Protein AF-Q601B5-F1 (afdb_monomer_lite)

Radius of gyration: 39.64 Å; chains: 1; bounding box: 116×95×120 Å

Sequence (813 aa):
MPLMVNPTRFFGLGGMQEIGKSTLVIEDDYDIVIIDAGIKFANLFHTGIRGMVPNYQYLQEKQAKIRGLFVTHGHEDHIGGIIFLVQEVDIKKIFAPKIAIQYLKAKFEDQKIRPKIEFIEINKNDTHRFESFTVDFWTAQHSIPDAFGIRITSRHGSIMCTGDFRFDYTPIGNYTDFERLKEIGNQKLTVLFSDSTNAMRPNHSPSERDILGDIEMHMRSATRKIIITAFASNLTRIKALIEIGIKLEKKILVFGRSMVNGINIGRRSGYINVDDNVFLGKNLEGVEENQMLILTTGSQGEQLAALDRMSNRKHPKISIEPRDLIIFSSSPIPGNKIKIEHLINRLYKLSAIIKENGPDGYLHTSGHAYKAEHEKIFQLTKPKYFFPYHGEYRMCLAHSRTAIESGVDPKNVIIPENGQVFKMYNQEIYKTNEKIPCDPVYIDGETISRDNSRIINERQEMRENGFVFVLVPFDRQKNSINGRISVITKGAFSTKNGTQIIAEIRRLCFASIKFFIEKQPKWSPPQIKQLIKNRLNSYFHRTKRWKPVILTQILYVDQKEDFLKNYQEKTTEKFVVKKIKTNLTKESEKNKEIPTKKGKKMENHPKTEQNYNKIAKKSDLNKKVQNLQIRQKNVNVKSSKAEKDQENKIKESIKKVTRKINSTLTKTKNDNQSDILIEKSPNFNQKNPNKFKNKSPQKTENLVFFKKENLKKSYENDAKKKDKKSLINSKNLPYNNNNNNKENVKNSGDPQALLARKKLYPLKNKKQNTLFQTKKQELNIPKSPKKFKKSNFITAINTKINKENNKKNSQKK

Structure (mmCIF, N/CA/C/O backbone):
data_AF-Q601B5-F1
#
_entry.id   AF-Q601B5-F1
#
loop_
_atom_site.group_PDB
_atom_site.id
_atom_site.type_symbol
_atom_site.label_atom_id
_atom_site.label_alt_id
_atom_site.label_comp_id
_atom_site.label_asym_id
_atom_site.label_entity_id
_atom_site.label_seq_id
_atom_site.pdbx_PDB_ins_code
_atom_site.Cartn_x
_atom_site.Cartn_y
_atom_site.Cartn_z
_atom_site.occupancy
_atom_site.B_iso_or_equiv
_atom_site.auth_seq_id
_atom_site.auth_comp_id
_atom_site.auth_asym_id
_atom_site.auth_atom_id
_atom_site.pdbx_PDB_model_num
ATOM 1 N N . MET A 1 1 ? 2.865 -30.979 -32.866 1.00 32.62 1 MET A N 1
ATOM 2 C CA . MET A 1 1 ? 4.203 -30.740 -32.273 1.00 32.62 1 MET A CA 1
ATOM 3 C C . MET A 1 1 ? 4.017 -30.211 -30.860 1.00 32.62 1 MET A C 1
ATOM 5 O O . MET A 1 1 ? 3.072 -29.449 -30.674 1.00 32.62 1 MET A O 1
ATOM 9 N N . PRO A 1 2 ? 4.874 -30.552 -29.883 1.00 43.28 2 PRO A N 1
ATOM 10 C CA . PRO A 1 2 ? 4.962 -29.764 -28.659 1.00 43.28 2 PRO A CA 1
ATOM 11 C C . PRO A 1 2 ? 5.464 -28.362 -29.031 1.00 43.28 2 PRO A C 1
ATOM 13 O O . PRO A 1 2 ? 6.481 -28.232 -29.710 1.00 43.28 2 PRO A O 1
ATOM 16 N N . LEU A 1 3 ? 4.737 -27.317 -28.634 1.00 49.00 3 LEU A N 1
ATOM 17 C CA . LEU A 1 3 ? 5.132 -25.934 -28.913 1.00 49.00 3 LEU A CA 1
ATOM 18 C C . LEU A 1 3 ? 6.521 -25.669 -28.310 1.00 49.00 3 LEU A C 1
ATOM 20 O O . LEU A 1 3 ? 6.700 -25.868 -27.104 1.00 49.00 3 LEU A O 1
ATOM 24 N N . MET A 1 4 ? 7.481 -25.193 -29.111 1.00 51.47 4 MET A N 1
ATOM 25 C CA . MET A 1 4 ? 8.678 -24.546 -28.568 1.00 51.47 4 MET A CA 1
ATOM 26 C C . MET A 1 4 ? 8.227 -23.224 -27.951 1.00 51.47 4 MET A C 1
ATOM 28 O O . MET A 1 4 ? 7.786 -22.329 -28.667 1.00 51.47 4 MET A O 1
ATOM 32 N N . VAL A 1 5 ? 8.274 -23.134 -26.623 1.00 59.03 5 VAL A N 1
ATOM 33 C CA . VAL A 1 5 ? 7.831 -21.950 -25.878 1.00 59.03 5 VAL A CA 1
ATOM 34 C C . VAL A 1 5 ? 9.007 -21.401 -25.100 1.00 59.03 5 VAL A C 1
ATOM 36 O O . VAL A 1 5 ? 9.652 -22.128 -24.335 1.00 59.03 5 VAL A O 1
ATOM 39 N N . ASN A 1 6 ? 9.275 -20.118 -25.318 1.00 81.75 6 ASN A N 1
ATOM 40 C CA . ASN A 1 6 ? 10.354 -19.383 -24.686 1.00 81.75 6 ASN A CA 1
ATOM 41 C C . ASN A 1 6 ? 10.258 -19.440 -23.149 1.00 81.75 6 ASN A C 1
ATOM 43 O O . ASN A 1 6 ? 9.192 -19.720 -22.591 1.00 81.75 6 ASN A O 1
ATOM 47 N N . PRO A 1 7 ? 11.370 -19.191 -22.436 1.00 93.38 7 PRO A N 1
ATOM 48 C CA . PRO A 1 7 ? 11.361 -19.098 -20.980 1.00 93.38 7 PRO A CA 1
ATOM 49 C C . PRO A 1 7 ? 10.293 -18.130 -20.464 1.00 93.38 7 PRO A C 1
ATOM 51 O O . PRO A 1 7 ? 10.194 -17.000 -20.947 1.00 93.38 7 PRO A O 1
ATOM 54 N N . THR A 1 8 ? 9.557 -18.553 -19.434 1.00 97.56 8 THR A N 1
ATOM 55 C CA . THR A 1 8 ? 8.560 -17.718 -18.752 1.00 97.56 8 THR A CA 1
ATOM 56 C C . THR A 1 8 ? 9.253 -16.488 -18.171 1.00 97.56 8 THR A C 1
ATOM 58 O O . THR A 1 8 ? 10.194 -16.605 -17.385 1.00 97.56 8 THR A O 1
ATOM 61 N N . ARG A 1 9 ? 8.813 -15.297 -18.573 1.00 97.88 9 ARG A N 1
ATOM 62 C CA . ARG A 1 9 ? 9.378 -14.013 -18.147 1.00 97.88 9 ARG A CA 1
ATOM 63 C C . ARG A 1 9 ? 8.565 -13.463 -16.985 1.00 97.88 9 ARG A C 1
ATOM 65 O O . ARG A 1 9 ? 7.345 -13.610 -16.969 1.00 97.88 9 ARG A O 1
ATOM 72 N N . PHE A 1 10 ? 9.217 -12.792 -16.043 1.00 98.56 10 PHE A N 1
ATOM 73 C CA . PHE A 1 10 ? 8.520 -12.113 -14.951 1.00 98.56 10 PHE A CA 1
ATOM 74 C C . PHE A 1 10 ? 9.264 -10.865 -14.464 1.00 98.56 10 PHE A C 1
ATOM 76 O O . PHE A 1 10 ? 10.494 -10.785 -14.540 1.00 98.56 10 PHE A O 1
ATOM 83 N N . PHE A 1 11 ? 8.498 -9.872 -14.007 1.00 98.38 11 PHE A N 1
ATOM 84 C CA . PHE A 1 11 ? 8.985 -8.585 -13.498 1.00 98.38 11 PHE A CA 1
ATOM 85 C C . PHE A 1 11 ? 7.879 -7.838 -12.737 1.00 98.38 11 PHE A C 1
ATOM 87 O O . PHE A 1 11 ? 6.691 -8.001 -13.014 1.00 98.38 11 PHE A O 1
ATOM 94 N N . GLY A 1 12 ? 8.262 -6.967 -11.802 1.00 97.88 12 GLY A N 1
ATOM 95 C CA . GLY A 1 12 ? 7.334 -6.019 -11.177 1.00 97.88 12 GLY A CA 1
ATOM 96 C C . GLY A 1 12 ? 7.289 -4.694 -11.934 1.00 97.88 12 GLY A C 1
ATOM 97 O O . GLY A 1 12 ? 8.337 -4.106 -12.189 1.00 97.88 12 GLY A O 1
ATOM 98 N N . LEU A 1 13 ? 6.098 -4.183 -12.249 1.00 97.56 13 LEU A N 1
ATOM 99 C CA . LEU A 1 13 ? 5.910 -2.769 -12.616 1.00 97.56 13 LEU A CA 1
ATOM 100 C C . LEU A 1 13 ? 5.833 -1.878 -11.355 1.00 97.56 13 LEU A C 1
ATOM 102 O O . LEU A 1 13 ? 6.163 -0.688 -11.388 1.00 97.56 13 LEU A O 1
ATOM 106 N N . GLY A 1 14 ? 5.444 -2.463 -10.220 1.00 96.50 14 GLY A N 1
ATOM 107 C CA . GLY A 1 14 ? 5.449 -1.816 -8.913 1.00 96.50 14 GLY A CA 1
ATOM 108 C C . GLY A 1 14 ? 5.381 -2.813 -7.752 1.00 96.50 14 GLY A C 1
ATOM 109 O O . GLY A 1 14 ? 5.028 -3.983 -7.938 1.00 96.50 14 GLY A O 1
ATOM 110 N N . GLY A 1 15 ? 5.751 -2.344 -6.556 1.00 95.00 15 GLY A N 1
ATOM 111 C CA . GLY A 1 15 ? 5.861 -3.163 -5.341 1.00 95.00 15 GLY A CA 1
ATOM 112 C C . GLY A 1 15 ? 7.248 -3.785 -5.112 1.00 95.00 15 GLY A C 1
ATOM 113 O O . GLY A 1 15 ? 7.448 -4.459 -4.105 1.00 95.00 15 GLY A O 1
ATOM 114 N N . MET A 1 16 ? 8.224 -3.553 -6.000 1.00 97.31 16 MET A N 1
ATOM 115 C CA . MET A 1 16 ? 9.619 -3.966 -5.784 1.00 97.31 16 MET A CA 1
ATOM 116 C C . MET A 1 16 ? 10.390 -2.861 -5.050 1.00 97.31 16 MET A C 1
ATOM 118 O O . MET A 1 16 ? 10.453 -1.727 -5.529 1.00 97.31 16 MET A O 1
ATOM 122 N N . GLN A 1 17 ? 10.996 -3.193 -3.904 1.00 95.94 17 GLN A N 1
ATOM 123 C CA . GLN A 1 17 ? 11.721 -2.263 -3.013 1.00 95.94 17 GLN A CA 1
ATOM 124 C C . GLN A 1 17 ? 10.887 -1.066 -2.505 1.00 95.94 17 GLN A C 1
ATOM 126 O O . GLN A 1 17 ? 11.434 -0.045 -2.075 1.00 95.94 17 GLN A O 1
ATOM 131 N N . GLU A 1 18 ? 9.559 -1.183 -2.522 1.00 93.75 18 GLU A N 1
ATOM 132 C CA . GLU A 1 18 ? 8.623 -0.193 -2.004 1.00 93.75 18 GLU A CA 1
ATOM 133 C C . GLU A 1 18 ? 7.346 -0.840 -1.452 1.00 93.75 18 GLU A C 1
ATOM 135 O O . GLU A 1 18 ? 7.000 -1.959 -1.821 1.00 93.75 18 GLU A O 1
ATOM 140 N N . ILE A 1 19 ? 6.617 -0.093 -0.621 1.00 92.62 19 ILE A N 1
ATOM 141 C CA . ILE A 1 19 ? 5.225 -0.392 -0.264 1.00 92.62 19 ILE A CA 1
ATOM 142 C C . ILE A 1 19 ? 4.305 0.380 -1.222 1.00 92.62 19 ILE A C 1
ATOM 144 O O . ILE A 1 19 ? 4.529 1.569 -1.497 1.00 92.62 19 ILE A O 1
ATOM 148 N N . GLY A 1 20 ? 3.266 -0.299 -1.704 1.00 92.50 20 GLY A N 1
ATOM 149 C CA . GLY A 1 20 ? 2.254 0.229 -2.614 1.00 92.50 20 GLY A CA 1
ATOM 150 C C . GLY A 1 20 ? 2.606 0.170 -4.102 1.00 92.50 20 GLY A C 1
ATOM 151 O O . GLY A 1 20 ? 3.737 -0.107 -4.499 1.00 92.50 20 GLY A O 1
ATOM 152 N N . LYS A 1 21 ? 1.589 0.442 -4.931 1.00 94.19 21 LYS A N 1
ATOM 153 C CA . LYS A 1 21 ? 1.554 0.195 -6.384 1.00 94.19 21 LYS A CA 1
ATOM 154 C C . LYS A 1 21 ? 1.919 -1.239 -6.794 1.00 94.19 21 LYS A C 1
ATOM 156 O O . LYS A 1 21 ? 2.536 -1.431 -7.838 1.00 94.19 21 LYS A O 1
ATOM 161 N N . SER A 1 22 ? 1.519 -2.232 -5.998 1.00 97.62 22 SER A N 1
ATOM 162 C CA . SER A 1 22 ? 1.737 -3.658 -6.265 1.00 97.62 22 SER A CA 1
ATOM 163 C C . SER A 1 22 ? 1.227 -4.024 -7.665 1.00 97.62 22 SER A C 1
ATOM 165 O O . SER A 1 22 ? 0.058 -3.805 -7.988 1.00 97.62 22 SER A O 1
ATOM 167 N N . THR A 1 23 ? 2.125 -4.460 -8.551 1.00 98.44 23 THR A N 1
ATOM 168 C CA . THR A 1 23 ? 1.810 -4.936 -9.910 1.00 98.44 23 THR A CA 1
ATOM 169 C C . THR A 1 23 ? 2.922 -5.871 -10.383 1.00 98.44 23 THR A C 1
ATOM 171 O O . THR A 1 23 ? 4.001 -5.408 -10.769 1.00 98.44 23 THR A O 1
ATOM 174 N N . LEU A 1 24 ? 2.674 -7.179 -10.352 1.00 98.69 24 LEU A N 1
ATOM 175 C CA . LEU A 1 24 ? 3.591 -8.228 -10.810 1.00 98.69 24 LEU A CA 1
ATOM 176 C C . LEU A 1 24 ? 3.081 -8.805 -12.142 1.00 98.69 24 LEU A C 1
ATOM 178 O O . LEU A 1 24 ? 1.900 -9.114 -12.274 1.00 98.69 24 LEU A O 1
ATOM 182 N N . VAL A 1 25 ? 3.957 -8.940 -13.138 1.00 98.69 25 VAL A N 1
ATOM 183 C CA . VAL A 1 25 ? 3.612 -9.439 -14.480 1.00 98.69 25 VAL A CA 1
ATOM 184 C C . VAL A 1 25 ? 4.380 -10.726 -14.762 1.00 98.69 25 VAL A C 1
ATOM 186 O O . VAL A 1 25 ? 5.590 -10.786 -14.540 1.00 98.69 25 VAL A O 1
ATOM 189 N N . ILE A 1 26 ? 3.669 -11.740 -15.258 1.00 98.62 26 ILE A N 1
ATOM 190 C CA . ILE A 1 26 ? 4.205 -13.031 -15.695 1.00 98.62 26 ILE A CA 1
ATOM 191 C C . ILE A 1 26 ? 3.746 -13.249 -17.143 1.00 98.62 26 ILE A C 1
ATOM 193 O O . ILE A 1 26 ? 2.559 -13.113 -17.442 1.00 98.62 26 ILE A O 1
ATOM 197 N N . GLU A 1 27 ? 4.669 -13.559 -18.053 1.00 97.56 27 GLU A N 1
ATOM 198 C CA . GLU A 1 27 ? 4.355 -13.740 -19.476 1.00 97.56 27 GLU A CA 1
ATOM 199 C C . GLU A 1 27 ? 5.187 -14.815 -20.180 1.00 97.56 27 GLU A C 1
ATOM 201 O O . GLU A 1 27 ? 6.275 -15.183 -19.733 1.00 97.56 27 GLU A O 1
ATOM 206 N N . ASP A 1 28 ? 4.708 -15.251 -21.342 1.00 95.75 28 ASP A N 1
ATOM 207 C CA . ASP A 1 28 ? 5.524 -15.904 -22.366 1.00 95.75 28 ASP A CA 1
ATOM 208 C C . ASP A 1 28 ? 5.080 -15.516 -23.798 1.00 95.75 28 ASP A C 1
ATOM 210 O O . ASP A 1 28 ? 4.635 -14.391 -24.072 1.00 95.75 28 ASP A O 1
ATOM 214 N N . ASP A 1 29 ? 5.267 -16.419 -24.761 1.00 91.38 29 ASP A N 1
ATOM 215 C CA . ASP A 1 29 ? 4.886 -16.202 -26.154 1.00 91.38 29 ASP A CA 1
ATOM 216 C C . ASP A 1 29 ? 3.365 -16.157 -26.370 1.00 91.38 29 ASP A C 1
ATOM 218 O O . ASP A 1 29 ? 2.926 -15.529 -27.337 1.00 91.38 29 ASP A O 1
ATOM 222 N N . TYR A 1 30 ? 2.561 -16.728 -25.473 1.00 92.88 30 TYR A N 1
ATOM 223 C CA . TYR A 1 30 ? 1.116 -16.893 -25.648 1.00 92.88 30 TYR A CA 1
ATOM 224 C C . TYR A 1 30 ? 0.352 -15.994 -24.684 1.00 92.88 30 TYR A C 1
ATOM 226 O O . TYR A 1 30 ? -0.461 -15.169 -25.119 1.00 92.88 30 TYR A O 1
ATOM 234 N N . ASP A 1 31 ? 0.655 -16.115 -23.393 1.00 96.62 31 ASP A N 1
ATOM 235 C CA . ASP A 1 31 ? -0.167 -15.585 -22.311 1.00 96.62 31 ASP A CA 1
ATOM 236 C C . ASP A 1 31 ? 0.551 -14.470 -21.533 1.00 96.62 31 ASP A C 1
ATOM 238 O O . ASP A 1 31 ? 1.767 -14.490 -21.335 1.00 96.62 31 ASP A O 1
ATOM 242 N N . ILE A 1 32 ? -0.226 -13.496 -21.049 1.00 98.31 32 ILE A N 1
ATOM 243 C CA . ILE A 1 32 ? 0.164 -12.566 -19.982 1.00 98.31 32 ILE A CA 1
ATOM 244 C C . ILE A 1 32 ? -0.839 -12.707 -18.838 1.00 98.31 32 ILE A C 1
ATOM 246 O O . ILE A 1 32 ? -2.053 -12.591 -19.040 1.00 98.31 32 ILE A O 1
ATOM 250 N N . VAL A 1 33 ? -0.315 -12.898 -17.630 1.00 98.44 33 VAL A N 1
ATOM 251 C CA . VAL A 1 33 ? -1.055 -12.864 -16.367 1.00 98.44 33 VAL A CA 1
ATOM 252 C C . VAL A 1 33 ? -0.485 -11.738 -15.507 1.00 98.44 33 VAL A C 1
ATOM 254 O O . VAL A 1 33 ? 0.731 -11.593 -15.370 1.00 98.44 33 VAL A O 1
ATOM 257 N N . ILE A 1 34 ? -1.373 -10.924 -14.939 1.00 98.75 34 ILE A N 1
ATOM 258 C CA . ILE A 1 34 ? -1.014 -9.830 -14.031 1.00 98.75 34 ILE A CA 1
ATOM 259 C C . ILE A 1 34 ? -1.521 -10.197 -12.635 1.00 98.75 34 ILE A C 1
ATOM 261 O O . ILE A 1 34 ? -2.673 -10.611 -12.503 1.00 98.75 34 ILE A O 1
ATOM 265 N N . ILE A 1 35 ? -0.687 -10.024 -11.611 1.00 98.81 35 ILE A N 1
ATOM 266 C CA . ILE A 1 35 ? -1.072 -10.083 -10.198 1.00 98.81 35 ILE A CA 1
ATOM 267 C C . ILE A 1 35 ? -1.066 -8.657 -9.639 1.00 98.81 35 ILE A C 1
ATOM 269 O O . ILE A 1 35 ? -0.018 -8.008 -9.604 1.00 98.81 35 ILE A O 1
ATOM 273 N N . ASP A 1 36 ? -2.245 -8.217 -9.195 1.00 98.69 36 ASP A N 1
ATOM 274 C CA . ASP A 1 36 ? -2.576 -6.890 -8.665 1.00 98.69 36 ASP A CA 1
ATOM 275 C C . ASP A 1 36 ? -2.290 -5.698 -9.607 1.00 98.69 36 ASP A C 1
ATOM 277 O O . ASP A 1 36 ? -1.511 -5.758 -10.558 1.00 98.69 36 ASP A O 1
ATOM 281 N N . ALA A 1 37 ? -2.969 -4.575 -9.359 1.00 98.00 37 ALA A N 1
ATOM 282 C CA . ALA A 1 37 ? -2.632 -3.279 -9.942 1.00 98.00 37 ALA A CA 1
ATOM 283 C C . ALA A 1 37 ? -2.998 -2.152 -8.965 1.00 98.00 37 ALA A C 1
ATOM 285 O O . ALA A 1 37 ? -4.097 -1.594 -8.984 1.00 98.00 37 ALA A O 1
ATOM 286 N N . GLY A 1 38 ? -2.065 -1.834 -8.072 1.00 96.62 38 GLY A N 1
ATOM 287 C CA . GLY A 1 38 ? -2.250 -0.893 -6.973 1.00 96.62 38 GLY A CA 1
ATOM 288 C C . GLY A 1 38 ? -2.013 0.585 -7.269 1.00 96.62 38 GLY A C 1
ATOM 289 O O . GLY A 1 38 ? -1.391 0.960 -8.263 1.00 96.62 38 GLY A O 1
ATOM 290 N N . ILE A 1 39 ? -2.424 1.431 -6.320 1.00 93.88 39 ILE A N 1
ATOM 291 C CA . ILE A 1 39 ? -1.933 2.810 -6.181 1.00 93.88 39 ILE A CA 1
ATOM 292 C C . ILE A 1 39 ? -0.798 2.863 -5.146 1.00 93.88 39 ILE A C 1
ATOM 294 O O . ILE A 1 39 ? -0.737 2.055 -4.224 1.00 93.88 39 ILE A O 1
ATOM 298 N N . LYS A 1 40 ? 0.088 3.852 -5.241 1.00 91.62 40 LYS A N 1
ATOM 299 C CA . LYS A 1 40 ? 0.975 4.260 -4.145 1.00 91.62 40 LYS A CA 1
ATOM 300 C C . LYS A 1 40 ? 0.614 5.677 -3.717 1.00 91.62 40 LYS A C 1
ATOM 302 O O . LYS A 1 40 ? 0.530 6.584 -4.547 1.00 91.62 40 LYS A O 1
ATOM 307 N N . PHE A 1 41 ? 0.360 5.874 -2.427 1.00 84.94 41 PHE A N 1
ATOM 308 C CA . PHE A 1 41 ? -0.078 7.167 -1.902 1.00 84.94 41 PHE A CA 1
ATOM 309 C C . PHE A 1 41 ? 1.020 8.236 -1.978 1.00 84.94 41 PHE A C 1
ATOM 311 O O . PHE A 1 41 ? 2.216 7.949 -1.906 1.00 84.94 41 PHE A O 1
ATOM 318 N N . ALA A 1 42 ? 0.604 9.496 -2.114 1.00 76.94 42 ALA A N 1
ATOM 319 C CA . ALA A 1 42 ? 1.519 10.630 -2.121 1.00 76.94 42 ALA A CA 1
ATOM 320 C C . ALA A 1 42 ? 2.157 10.844 -0.735 1.00 76.94 42 ALA A C 1
ATOM 322 O O . ALA A 1 42 ? 1.464 10.908 0.282 1.00 76.94 42 ALA A O 1
ATOM 323 N N . ASN A 1 43 ? 3.485 10.985 -0.695 1.00 70.06 43 ASN A N 1
ATOM 324 C CA . ASN A 1 43 ? 4.224 11.300 0.530 1.00 70.06 43 ASN A CA 1
ATOM 325 C C . ASN A 1 43 ? 4.339 12.827 0.755 1.00 70.06 43 ASN A C 1
ATOM 327 O O . ASN A 1 43 ? 3.906 13.629 -0.070 1.00 70.06 43 ASN A O 1
ATOM 331 N N . LEU A 1 44 ? 4.968 13.242 1.862 1.00 62.97 44 LEU A N 1
ATOM 332 C CA . LEU A 1 44 ? 5.117 14.658 2.252 1.00 62.97 44 LEU A CA 1
ATOM 333 C C . LEU A 1 44 ? 5.901 15.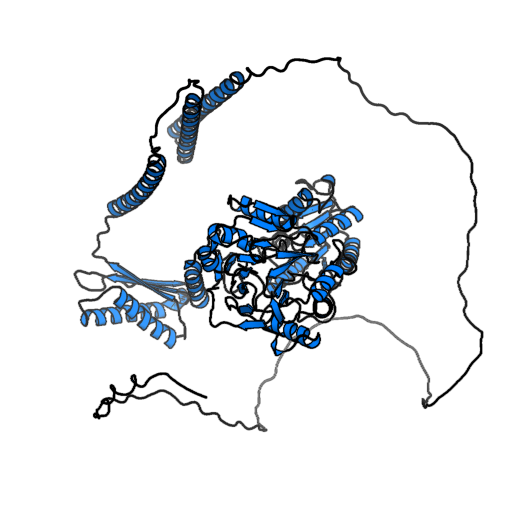536 1.249 1.00 62.97 44 LEU A C 1
ATOM 335 O O . LEU A 1 44 ? 5.873 16.764 1.355 1.00 62.97 44 LEU A O 1
ATOM 339 N N . PHE A 1 45 ? 6.611 14.940 0.289 1.00 65.00 45 PHE A N 1
ATOM 340 C CA . PHE A 1 45 ? 7.373 15.673 -0.725 1.00 65.00 45 PHE A CA 1
ATOM 341 C C . PHE A 1 45 ? 6.515 16.005 -1.954 1.00 65.00 45 PHE A C 1
ATOM 343 O O . PHE A 1 45 ? 6.593 17.119 -2.468 1.00 65.00 45 PHE A O 1
ATOM 350 N N . HIS A 1 46 ? 5.623 15.096 -2.357 1.00 69.94 46 HIS A N 1
ATOM 351 C CA . HIS A 1 46 ? 4.781 15.234 -3.547 1.00 69.94 46 HIS A CA 1
ATOM 352 C C . HIS A 1 46 ? 3.442 15.911 -3.204 1.00 69.94 46 HIS A C 1
ATOM 354 O O . HIS A 1 46 ? 2.378 15.293 -3.180 1.00 69.94 46 HIS A O 1
ATOM 360 N N . THR A 1 47 ? 3.490 17.205 -2.887 1.00 66.44 47 THR A N 1
ATOM 361 C CA . THR A 1 47 ? 2.299 17.983 -2.511 1.00 66.44 47 THR A CA 1
ATOM 362 C C . THR A 1 47 ? 1.393 18.280 -3.708 1.00 66.44 47 THR A C 1
ATOM 364 O O . THR A 1 47 ? 1.863 18.779 -4.730 1.00 66.44 47 THR A O 1
ATOM 367 N N . GLY A 1 48 ? 0.080 18.080 -3.549 1.00 73.12 48 GLY A N 1
ATOM 368 C CA . GLY A 1 48 ? -0.915 18.422 -4.575 1.00 73.12 48 GLY A CA 1
ATOM 369 C C . GLY A 1 48 ? -1.181 17.324 -5.609 1.00 73.12 48 GLY A C 1
ATOM 370 O O . GLY A 1 48 ? -1.637 17.637 -6.700 1.00 73.12 48 GLY A O 1
ATOM 371 N N . ILE A 1 49 ? -0.901 16.063 -5.274 1.00 79.25 49 ILE A N 1
ATOM 372 C CA . ILE A 1 49 ? -1.347 14.872 -6.014 1.00 79.25 49 ILE A CA 1
ATOM 373 C C . ILE A 1 49 ? -2.080 13.911 -5.073 1.00 79.25 49 ILE A C 1
ATOM 375 O O . ILE A 1 49 ? -1.915 13.977 -3.854 1.00 79.25 49 ILE A O 1
ATOM 379 N N . ARG A 1 50 ? -2.877 12.998 -5.636 1.00 77.38 50 ARG A N 1
ATOM 380 C CA . ARG A 1 50 ? -3.592 11.953 -4.881 1.00 77.38 50 ARG A CA 1
ATOM 381 C C . ARG A 1 50 ? -2.712 10.728 -4.606 1.00 77.38 50 ARG A C 1
ATOM 383 O O . ARG A 1 50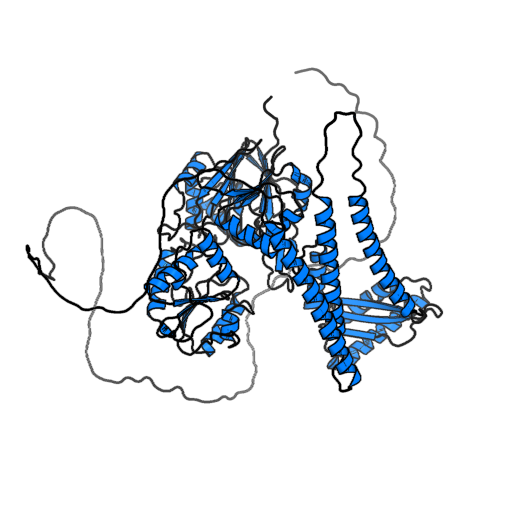 ? -2.830 10.098 -3.558 1.00 77.38 50 ARG A O 1
ATOM 390 N N . GLY A 1 51 ? -1.834 10.400 -5.549 1.00 87.56 51 GLY A N 1
ATOM 391 C CA . GLY A 1 51 ? -0.965 9.227 -5.524 1.00 87.56 51 GLY A CA 1
ATOM 392 C C . GLY A 1 51 ? -0.295 9.016 -6.879 1.00 87.56 51 GLY A C 1
ATOM 393 O O . GLY A 1 51 ? -0.275 9.921 -7.714 1.00 87.56 51 GLY A O 1
ATOM 394 N N . MET A 1 52 ? 0.241 7.821 -7.092 1.00 89.81 52 MET A N 1
ATOM 395 C CA . MET A 1 52 ? 0.898 7.402 -8.330 1.00 89.81 52 MET A CA 1
ATOM 396 C C . MET A 1 52 ? 0.605 5.931 -8.642 1.00 89.81 52 MET A C 1
ATOM 398 O O . MET A 1 52 ? 0.371 5.139 -7.729 1.00 89.81 52 MET A O 1
ATOM 402 N N . VAL A 1 53 ? 0.655 5.572 -9.920 1.00 92.81 53 VAL A N 1
ATOM 403 C CA . VAL A 1 53 ? 0.564 4.192 -10.432 1.00 92.81 53 VAL A CA 1
ATOM 404 C C . VAL A 1 53 ? 1.813 3.865 -11.265 1.00 92.81 53 VAL A C 1
ATOM 406 O O . VAL A 1 53 ? 2.591 4.779 -11.565 1.00 92.81 53 VAL A O 1
ATOM 409 N N . PRO A 1 54 ? 2.066 2.593 -11.620 1.00 92.00 54 PRO A N 1
ATOM 410 C CA . PRO A 1 54 ? 3.103 2.247 -12.587 1.00 92.00 54 PRO A CA 1
ATOM 411 C C . PRO A 1 54 ? 2.794 2.794 -13.988 1.00 92.00 54 PRO A C 1
ATOM 413 O O . PRO A 1 54 ? 1.646 3.088 -14.316 1.00 92.00 54 PRO A O 1
ATOM 416 N N . ASN A 1 55 ? 3.813 2.867 -14.842 1.00 91.56 55 ASN A N 1
ATOM 417 C CA . ASN A 1 55 ? 3.618 3.044 -16.279 1.00 91.56 55 ASN A CA 1
ATOM 418 C C . ASN A 1 55 ? 3.093 1.734 -16.900 1.00 91.56 55 ASN A C 1
ATOM 420 O O . ASN A 1 55 ? 3.753 0.698 -16.820 1.00 91.56 55 ASN A O 1
ATOM 424 N N . TYR A 1 56 ? 1.913 1.778 -17.525 1.00 93.81 56 TYR A N 1
ATOM 425 C CA . TYR A 1 56 ? 1.258 0.608 -18.124 1.00 93.81 56 TYR A CA 1
ATOM 426 C C . TYR A 1 56 ? 1.513 0.440 -19.633 1.00 93.81 56 TYR A C 1
ATOM 428 O O . TYR A 1 56 ? 0.983 -0.498 -20.227 1.00 93.81 56 TYR A O 1
ATOM 436 N N . GLN A 1 57 ? 2.349 1.281 -20.261 1.00 92.94 57 GLN A N 1
ATOM 437 C CA . GLN A 1 57 ? 2.625 1.238 -21.709 1.00 92.94 57 GLN A CA 1
ATOM 438 C C . GLN A 1 57 ? 2.989 -0.166 -22.225 1.00 92.94 57 GLN A C 1
ATOM 440 O O . GLN A 1 57 ? 2.484 -0.598 -23.256 1.00 92.94 57 GLN A O 1
ATOM 445 N N . TYR A 1 58 ? 3.805 -0.911 -21.482 1.00 95.94 58 TYR A N 1
ATOM 446 C CA . TYR A 1 58 ? 4.193 -2.273 -21.851 1.00 95.94 58 TYR A CA 1
ATOM 447 C C . TYR A 1 58 ? 2.993 -3.238 -21.963 1.00 95.94 58 TYR A C 1
ATOM 449 O O . TYR A 1 58 ? 2.945 -4.097 -22.842 1.00 95.94 58 TYR A O 1
ATOM 457 N N . LEU A 1 59 ? 2.002 -3.093 -21.076 1.00 97.00 59 LEU A N 1
ATOM 458 C CA . LEU A 1 59 ? 0.775 -3.893 -21.099 1.00 97.00 59 LEU A CA 1
ATOM 459 C C . LEU A 1 59 ? -0.166 -3.435 -22.220 1.00 97.00 59 LEU A C 1
ATOM 461 O O . LEU A 1 59 ? -0.793 -4.273 -22.860 1.00 97.00 59 LEU A O 1
ATOM 465 N N . GLN A 1 60 ? -0.214 -2.129 -22.500 1.00 95.25 60 GLN A N 1
ATOM 466 C CA . GLN A 1 60 ? -0.951 -1.550 -23.628 1.00 95.25 60 GLN A CA 1
ATOM 467 C C . GLN A 1 60 ? -0.441 -2.094 -24.975 1.00 95.25 60 GLN A C 1
ATOM 469 O O . GLN A 1 60 ? -1.236 -2.543 -25.800 1.00 95.25 60 GLN A O 1
ATOM 474 N N . GLU A 1 61 ? 0.880 -2.138 -25.170 1.00 95.81 61 GLU A N 1
ATOM 475 C CA . GLU A 1 61 ? 1.528 -2.677 -26.376 1.00 95.81 61 GLU A CA 1
ATOM 476 C C . GLU A 1 61 ? 1.288 -4.187 -26.570 1.00 95.81 61 GLU A C 1
ATOM 478 O O . GLU A 1 61 ? 1.253 -4.667 -27.703 1.00 95.81 61 GLU A O 1
ATOM 483 N N . LYS A 1 62 ? 1.072 -4.945 -25.484 1.00 95.75 62 LYS A N 1
ATOM 484 C CA . LYS A 1 62 ? 0.874 -6.407 -25.516 1.00 95.75 62 LYS A CA 1
ATOM 485 C C . LYS A 1 62 ? -0.545 -6.888 -25.185 1.00 95.75 62 LYS A C 1
ATOM 487 O O . LYS A 1 62 ? -0.749 -8.091 -25.010 1.00 95.75 62 LYS A O 1
ATOM 492 N N . GLN A 1 63 ? -1.532 -5.994 -25.121 1.00 95.81 63 GLN A N 1
ATOM 493 C CA . GLN A 1 63 ? -2.846 -6.272 -24.519 1.00 95.81 63 GLN A CA 1
ATOM 494 C C . GLN A 1 63 ? -3.582 -7.514 -25.064 1.00 95.81 63 GLN A C 1
ATOM 496 O O . GLN A 1 63 ? -4.277 -8.194 -24.316 1.00 95.81 63 GLN A O 1
ATOM 501 N N . ALA A 1 64 ? -3.362 -7.888 -26.330 1.00 95.94 64 ALA A N 1
ATOM 502 C CA . ALA A 1 64 ? -3.938 -9.092 -26.941 1.00 95.94 64 ALA A CA 1
ATOM 503 C C . ALA A 1 64 ? -3.512 -10.426 -26.279 1.00 95.94 64 ALA A C 1
ATOM 505 O O . ALA A 1 64 ? -4.221 -11.426 -26.411 1.00 95.94 64 ALA A O 1
ATOM 506 N N . LYS A 1 65 ? -2.382 -10.459 -25.556 1.00 96.19 65 LYS A N 1
ATOM 507 C CA . LYS A 1 65 ? -1.931 -11.642 -24.801 1.00 96.19 65 LYS A CA 1
ATOM 508 C C . LYS A 1 65 ? -2.509 -11.730 -23.384 1.00 96.19 65 LYS A C 1
ATOM 510 O O . LYS A 1 65 ? -2.418 -12.786 -22.764 1.00 96.19 65 LYS A O 1
ATOM 515 N N . ILE A 1 66 ? -3.093 -10.653 -22.850 1.00 98.12 66 ILE A N 1
ATOM 516 C CA . ILE A 1 66 ? -3.567 -10.623 -21.459 1.00 98.12 66 ILE A CA 1
ATOM 517 C C . ILE A 1 66 ? -4.766 -11.563 -21.299 1.00 98.12 66 ILE A C 1
ATOM 519 O O . ILE A 1 66 ? -5.792 -11.406 -21.962 1.00 98.12 66 ILE A O 1
ATOM 523 N N . ARG A 1 67 ? -4.630 -12.552 -20.409 1.00 97.44 67 ARG A N 1
ATOM 524 C CA . ARG A 1 67 ? -5.681 -13.537 -20.093 1.00 97.44 67 ARG A CA 1
ATOM 525 C C . ARG A 1 67 ? -6.541 -13.123 -18.910 1.00 97.44 67 ARG A C 1
ATOM 527 O O . ARG A 1 67 ? -7.742 -13.385 -18.896 1.00 97.44 67 ARG A O 1
ATOM 534 N N . GLY A 1 68 ? -5.941 -12.422 -17.956 1.00 97.31 68 GLY A N 1
ATOM 535 C CA . GLY A 1 68 ? -6.644 -11.835 -16.830 1.00 97.31 68 GLY A CA 1
ATOM 536 C C . GLY A 1 68 ? -5.722 -11.035 -15.924 1.00 97.31 68 GLY A C 1
ATOM 537 O O . GLY A 1 68 ? -4.508 -11.252 -15.883 1.00 97.31 68 GLY A O 1
ATOM 538 N N . LEU A 1 69 ? -6.339 -10.125 -15.182 1.00 98.69 69 LEU A N 1
ATOM 539 C CA . LEU A 1 69 ? -5.780 -9.588 -13.951 1.00 98.69 69 LEU A CA 1
ATOM 540 C C . LEU A 1 69 ? -6.316 -10.424 -12.786 1.00 98.69 69 LEU A C 1
ATOM 542 O O . LEU A 1 69 ? -7.527 -10.614 -12.680 1.00 98.69 69 LEU A O 1
ATOM 546 N N . PHE A 1 70 ? -5.422 -10.893 -11.924 1.00 98.75 70 PHE A N 1
ATOM 547 C CA . PHE A 1 70 ? -5.739 -11.610 -10.697 1.00 98.75 70 PHE A CA 1
ATOM 548 C C . PHE A 1 70 ? -5.451 -10.703 -9.503 1.00 98.75 70 PHE A C 1
ATOM 550 O O . PHE A 1 70 ? -4.391 -10.084 -9.437 1.00 98.75 70 PHE A O 1
ATOM 557 N N . VAL A 1 71 ? -6.399 -10.605 -8.578 1.00 98.69 71 VAL A N 1
ATOM 558 C CA . VAL A 1 71 ? -6.303 -9.748 -7.390 1.00 98.69 71 VAL A CA 1
ATOM 559 C C . VAL A 1 71 ? -6.077 -10.610 -6.153 1.00 98.69 71 VAL A C 1
ATOM 561 O O . VAL A 1 71 ? -6.821 -11.564 -5.940 1.00 98.69 71 VAL A O 1
ATOM 564 N N . THR A 1 72 ? -5.093 -10.265 -5.322 1.00 98.25 72 THR A N 1
ATOM 565 C CA . THR A 1 72 ? -4.825 -10.977 -4.057 1.00 98.25 72 THR A CA 1
ATOM 566 C C . THR A 1 72 ? -5.845 -10.617 -2.980 1.00 98.25 72 THR A C 1
ATOM 568 O O . THR A 1 72 ? -6.380 -11.494 -2.305 1.00 98.25 72 THR A O 1
ATOM 571 N N . HIS A 1 73 ? -6.136 -9.321 -2.819 1.00 97.12 73 HIS A N 1
ATOM 572 C CA . HIS A 1 73 ? -7.046 -8.794 -1.801 1.00 97.12 73 HIS A CA 1
ATOM 573 C C . HIS A 1 73 ? -7.514 -7.356 -2.117 1.00 97.12 73 HIS A C 1
ATOM 575 O O . HIS A 1 73 ? -7.074 -6.722 -3.072 1.00 97.12 73 HIS A O 1
ATOM 581 N N . GLY A 1 74 ? -8.446 -6.821 -1.321 1.00 95.94 74 GLY A N 1
ATOM 582 C CA . GLY A 1 74 ? -9.169 -5.575 -1.626 1.00 95.94 74 GLY A CA 1
ATOM 583 C C . GLY A 1 74 ? -8.519 -4.234 -1.238 1.00 95.94 74 GLY A C 1
ATOM 584 O O . GLY A 1 74 ? -9.242 -3.236 -1.214 1.00 95.94 74 GLY A O 1
ATOM 585 N N . HIS A 1 75 ? -7.225 -4.160 -0.898 1.00 95.62 75 HIS A N 1
ATOM 586 C CA . HIS A 1 75 ? -6.597 -2.890 -0.489 1.00 95.62 75 HIS A CA 1
ATOM 587 C C . HIS A 1 75 ? -6.205 -1.974 -1.662 1.00 95.62 75 HIS A C 1
ATOM 589 O O . HIS A 1 75 ? -5.955 -2.410 -2.782 1.00 95.62 75 HIS A O 1
ATOM 595 N N . GLU A 1 76 ? -6.145 -0.663 -1.411 1.00 93.56 76 GLU A N 1
ATOM 596 C CA . GLU A 1 76 ? -5.845 0.372 -2.418 1.00 93.56 76 GLU A CA 1
ATOM 597 C C . GLU A 1 76 ? -4.484 0.163 -3.103 1.00 93.56 76 GLU A C 1
ATOM 599 O O . GLU A 1 76 ? -4.334 0.383 -4.304 1.00 93.56 76 GLU A O 1
ATOM 604 N N . ASP A 1 77 ? -3.497 -0.321 -2.362 1.00 94.94 77 ASP A N 1
ATOM 605 C CA . ASP A 1 77 ? -2.159 -0.670 -2.827 1.00 94.94 77 ASP A CA 1
ATOM 606 C C . ASP A 1 77 ? -2.102 -1.912 -3.726 1.00 94.94 77 ASP A C 1
ATOM 608 O O . ASP A 1 77 ? -1.045 -2.173 -4.298 1.00 94.94 77 ASP A O 1
ATOM 612 N N . HIS A 1 78 ? -3.236 -2.600 -3.923 1.00 97.88 78 HIS A N 1
ATOM 613 C CA . HIS A 1 78 ? -3.393 -3.787 -4.774 1.00 97.88 78 HIS A CA 1
ATOM 614 C C . HIS A 1 78 ? -4.518 -3.626 -5.822 1.00 97.88 78 HIS A C 1
ATOM 616 O O . HIS A 1 78 ? -4.374 -4.105 -6.944 1.00 97.88 78 HIS A O 1
ATOM 622 N N . ILE A 1 79 ? -5.590 -2.867 -5.534 1.00 97.19 79 ILE A N 1
ATOM 623 C CA . ILE A 1 79 ? -6.708 -2.606 -6.474 1.00 97.19 79 ILE A CA 1
ATOM 624 C C . ILE A 1 79 ? -6.878 -1.144 -6.921 1.00 97.19 79 ILE A C 1
ATOM 626 O O . ILE A 1 79 ? -7.670 -0.855 -7.819 1.00 97.19 79 ILE A O 1
ATOM 630 N N . GLY A 1 80 ? -6.189 -0.187 -6.298 1.00 94.62 80 GLY A N 1
ATOM 631 C CA . GLY A 1 80 ? -6.392 1.252 -6.527 1.00 94.62 80 GLY A CA 1
ATOM 632 C C . GLY A 1 80 ? -5.858 1.775 -7.866 1.00 94.62 80 GLY A C 1
ATOM 633 O O . GLY A 1 80 ? -6.271 2.848 -8.306 1.00 94.62 80 GLY A O 1
ATOM 634 N N . GLY A 1 81 ? -4.977 1.020 -8.526 1.00 95.06 81 GLY A N 1
ATOM 635 C CA . GLY A 1 81 ? -4.467 1.285 -9.873 1.00 95.06 81 GLY A CA 1
ATOM 636 C C . GLY A 1 81 ? -5.355 0.719 -10.986 1.00 95.06 81 GLY A C 1
ATOM 637 O O . GLY A 1 81 ? -5.333 1.234 -12.102 1.00 95.06 81 GLY A O 1
ATOM 638 N N . ILE A 1 82 ? -6.205 -0.275 -10.689 1.00 96.88 82 ILE A N 1
ATOM 639 C CA . ILE A 1 82 ? -7.062 -0.968 -11.670 1.00 96.88 82 ILE A CA 1
ATOM 640 C C . ILE A 1 82 ? -7.938 0.014 -12.457 1.00 96.88 82 ILE A C 1
ATOM 642 O O . ILE A 1 82 ? -8.028 -0.089 -13.678 1.00 96.88 82 ILE A O 1
ATOM 646 N N . ILE A 1 83 ? -8.529 1.011 -11.788 1.00 93.25 83 ILE A N 1
ATOM 647 C CA . ILE A 1 83 ? -9.373 2.033 -12.438 1.00 93.25 83 ILE A CA 1
ATOM 648 C C . ILE A 1 83 ? -8.639 2.885 -13.485 1.00 93.25 83 ILE A C 1
ATOM 650 O O . ILE A 1 83 ? -9.299 3.538 -14.291 1.00 93.25 83 ILE A O 1
ATOM 654 N N . PHE A 1 84 ? -7.305 2.878 -13.464 1.00 92.06 84 PHE A N 1
ATOM 655 C CA . PHE A 1 84 ? -6.433 3.567 -14.408 1.00 92.06 84 PHE A CA 1
ATOM 656 C C . PHE A 1 84 ? -5.859 2.602 -15.452 1.00 92.06 84 PHE A C 1
ATOM 658 O O . PHE A 1 84 ? -5.875 2.919 -16.639 1.00 92.06 84 PHE A O 1
ATOM 665 N N . LEU A 1 85 ? -5.443 1.396 -15.039 1.00 94.75 85 LEU A N 1
ATOM 666 C CA . LEU A 1 85 ? -5.003 0.327 -15.945 1.00 94.75 85 LEU A CA 1
ATOM 667 C C . LEU A 1 85 ? -6.032 0.079 -17.057 1.00 94.75 85 LEU A C 1
ATOM 669 O O . LEU A 1 85 ? -5.679 0.083 -18.232 1.00 94.75 85 LEU A O 1
ATOM 673 N N . VAL A 1 86 ? -7.317 -0.044 -16.702 1.00 95.00 86 VAL A N 1
ATOM 674 C CA . VAL A 1 86 ? -8.398 -0.326 -17.669 1.00 95.00 86 VAL A CA 1
ATOM 675 C C . VAL A 1 86 ? -8.844 0.890 -18.499 1.00 95.00 86 VAL A C 1
ATOM 677 O O . VAL A 1 86 ? -9.816 0.802 -19.246 1.00 95.00 86 VAL A O 1
ATOM 680 N N . GLN A 1 87 ? -8.161 2.034 -18.363 1.00 91.12 87 GLN A N 1
ATOM 681 C CA . GLN A 1 87 ? -8.283 3.179 -19.276 1.00 91.12 87 GLN A CA 1
ATOM 682 C C . GLN A 1 87 ? -7.180 3.179 -20.348 1.00 91.12 87 GLN A C 1
ATOM 684 O O . GLN A 1 87 ? -7.407 3.703 -21.436 1.00 91.12 87 GLN A O 1
ATOM 689 N N . GLU A 1 88 ? -6.010 2.590 -20.064 1.00 90.94 88 GLU A N 1
ATOM 690 C CA . GLU A 1 88 ? -4.902 2.458 -21.026 1.00 90.94 88 GLU A CA 1
ATOM 691 C C . GLU A 1 88 ? -4.866 1.077 -21.723 1.00 90.94 88 GLU A C 1
ATOM 693 O O . GLU A 1 88 ? -4.293 0.976 -22.809 1.00 90.94 88 GLU A O 1
ATOM 698 N N . VAL A 1 89 ? -5.478 0.033 -21.136 1.00 95.12 89 VAL A N 1
ATOM 699 C CA . VAL A 1 89 ? -5.332 -1.386 -21.532 1.00 95.12 89 VAL A CA 1
ATOM 700 C C . VAL A 1 89 ? -6.682 -2.134 -21.551 1.00 95.12 89 VAL A C 1
ATOM 702 O O . VAL A 1 89 ? -7.452 -2.053 -20.594 1.00 95.12 89 VAL A O 1
ATOM 705 N N . ASP A 1 90 ? -6.950 -2.924 -22.600 1.00 94.50 90 ASP A N 1
ATOM 706 C CA . ASP A 1 90 ? -8.153 -3.771 -22.757 1.00 94.50 90 ASP A CA 1
ATOM 707 C C . ASP A 1 90 ? -8.126 -5.033 -21.861 1.00 94.50 90 ASP A C 1
ATOM 709 O O . ASP A 1 90 ? -7.914 -6.161 -22.316 1.00 94.50 90 ASP A O 1
ATOM 713 N N . ILE A 1 91 ? -8.328 -4.848 -20.552 1.00 96.88 91 ILE A N 1
ATOM 714 C CA . ILE A 1 91 ? -8.480 -5.948 -19.585 1.00 96.88 91 ILE A CA 1
ATOM 715 C C . ILE A 1 91 ? -9.902 -6.522 -19.671 1.00 96.88 91 ILE A C 1
ATOM 717 O O . ILE A 1 91 ? -10.862 -5.885 -19.244 1.00 96.88 91 ILE A O 1
ATOM 721 N N . LYS A 1 92 ? -10.038 -7.752 -20.180 1.00 96.19 92 LYS A N 1
ATOM 722 C CA . LYS A 1 92 ? -11.347 -8.407 -20.404 1.00 96.19 92 LYS A CA 1
ATOM 723 C C . LYS A 1 92 ? -11.896 -9.140 -19.179 1.00 96.19 92 LYS A C 1
ATOM 725 O O . LYS A 1 92 ? -13.104 -9.143 -18.960 1.00 96.19 92 LYS A O 1
ATOM 730 N N . LYS A 1 93 ? -11.012 -9.752 -18.385 1.00 98.12 93 LYS A N 1
ATOM 731 C CA . LYS A 1 93 ? -11.346 -10.541 -17.190 1.00 98.12 93 LYS A CA 1
ATOM 732 C C . LYS A 1 93 ? -10.571 -10.027 -15.976 1.00 98.12 93 LYS A C 1
ATOM 734 O O . LYS A 1 93 ? -9.352 -9.856 -16.053 1.00 98.12 93 LYS A O 1
ATOM 739 N N . ILE A 1 94 ? -11.272 -9.823 -14.862 1.00 98.56 94 ILE A N 1
ATOM 740 C CA . ILE A 1 94 ? -10.674 -9.634 -13.536 1.00 98.56 94 ILE A CA 1
ATOM 741 C C . ILE A 1 94 ? -11.127 -10.789 -12.645 1.00 98.56 94 ILE A C 1
ATOM 743 O O . ILE A 1 94 ? -12.308 -10.900 -12.318 1.00 98.56 94 ILE A O 1
ATOM 747 N N . PHE A 1 95 ? -10.170 -11.619 -12.247 1.00 98.62 95 PHE A N 1
ATOM 748 C CA . PHE A 1 95 ? -10.332 -12.656 -11.237 1.00 98.62 95 PHE A CA 1
ATOM 749 C C . PHE A 1 95 ? -10.027 -12.016 -9.881 1.00 98.62 95 PHE A C 1
ATOM 751 O O . PHE A 1 95 ? -8.931 -11.489 -9.682 1.00 98.62 95 PHE A O 1
ATOM 758 N N . ALA A 1 96 ? -10.990 -11.982 -8.964 1.00 98.06 96 ALA A N 1
ATOM 759 C CA . ALA A 1 96 ? -10.818 -11.285 -7.695 1.00 98.06 96 ALA A CA 1
ATOM 760 C C . ALA A 1 96 ? -11.673 -11.883 -6.566 1.00 98.06 96 ALA A C 1
ATOM 762 O O . ALA A 1 96 ? -12.744 -12.432 -6.826 1.00 98.06 96 ALA A O 1
ATOM 763 N N . PRO A 1 97 ? -11.262 -11.723 -5.297 1.00 95.88 97 PRO A N 1
ATOM 764 C CA . PRO A 1 97 ? -12.100 -12.051 -4.151 1.00 95.88 97 PRO A CA 1
ATOM 765 C C . PRO A 1 97 ? -13.400 -11.246 -4.157 1.00 95.88 97 PRO A C 1
ATOM 767 O O . PRO A 1 97 ? -13.415 -10.071 -4.540 1.00 95.88 97 PRO A O 1
ATOM 770 N N . LYS A 1 98 ? -14.486 -11.845 -3.663 1.00 94.69 98 LYS A N 1
ATOM 771 C CA . LYS A 1 98 ? -15.829 -11.246 -3.601 1.00 94.69 98 LYS A CA 1
ATOM 772 C C . LYS A 1 98 ? -15.825 -9.810 -3.066 1.00 94.69 98 LYS A C 1
ATOM 774 O O . LYS A 1 98 ? -16.359 -8.900 -3.704 1.00 94.69 98 LYS A O 1
ATOM 779 N N . ILE A 1 99 ? -15.167 -9.572 -1.930 1.00 93.69 99 ILE A N 1
ATOM 780 C CA . ILE A 1 99 ? -15.051 -8.237 -1.325 1.00 93.69 99 ILE A CA 1
ATOM 781 C C . ILE A 1 99 ? -14.300 -7.239 -2.226 1.00 93.69 99 ILE A C 1
ATOM 783 O O . ILE A 1 99 ? -14.728 -6.090 -2.372 1.00 93.69 99 ILE A O 1
ATOM 787 N N . ALA A 1 100 ? -13.229 -7.675 -2.896 1.00 96.12 100 ALA A N 1
ATOM 788 C CA . ALA A 1 100 ? -12.442 -6.847 -3.808 1.00 96.12 100 ALA A CA 1
ATOM 789 C C . ALA A 1 100 ? -13.239 -6.479 -5.073 1.00 96.12 100 ALA A C 1
ATOM 791 O O . ALA A 1 100 ? -13.203 -5.323 -5.500 1.00 96.12 100 ALA A O 1
ATOM 792 N N . ILE A 1 101 ? -14.042 -7.407 -5.612 1.00 96.69 101 ILE A N 1
ATOM 793 C CA . ILE A 1 101 ? -14.992 -7.139 -6.707 1.00 96.69 101 ILE A CA 1
ATOM 794 C C . ILE A 1 101 ? -15.971 -6.022 -6.317 1.00 96.69 101 ILE A C 1
ATOM 796 O O . ILE A 1 101 ? -16.262 -5.145 -7.132 1.00 96.69 101 ILE A O 1
ATOM 800 N N . GLN A 1 102 ? -16.479 -6.017 -5.082 1.00 95.12 102 GLN A N 1
ATOM 801 C CA . GLN A 1 102 ? -17.449 -5.013 -4.630 1.00 95.12 102 GLN A CA 1
ATOM 802 C C . GLN A 1 102 ? -16.805 -3.637 -4.395 1.00 95.12 102 GLN A C 1
ATOM 804 O O . GLN A 1 102 ? -17.384 -2.621 -4.790 1.00 95.12 102 GLN A O 1
ATOM 809 N N . TYR A 1 103 ? -15.585 -3.582 -3.844 1.00 94.75 103 TYR A N 1
ATOM 810 C CA . TYR A 1 103 ? -14.809 -2.336 -3.788 1.00 94.75 103 TYR A CA 1
ATOM 811 C C . TYR A 1 103 ? -14.469 -1.807 -5.193 1.00 94.75 103 TYR A C 1
ATOM 813 O O . TYR A 1 103 ? -14.580 -0.603 -5.429 1.00 94.75 103 TYR A O 1
ATOM 821 N N . LEU A 1 104 ? -14.122 -2.676 -6.149 1.00 95.44 104 LEU A N 1
ATOM 822 C CA . LEU A 1 104 ? -13.882 -2.288 -7.543 1.00 95.44 104 LEU A CA 1
ATOM 823 C C . LEU A 1 104 ? -15.139 -1.746 -8.226 1.00 95.44 104 LEU A C 1
ATOM 825 O O . LEU A 1 104 ? -15.088 -0.666 -8.812 1.00 95.44 104 LEU A O 1
ATOM 829 N N . LYS A 1 105 ? -16.282 -2.431 -8.107 1.00 94.25 105 LYS A N 1
ATOM 830 C CA . LYS A 1 105 ? -17.569 -1.961 -8.652 1.00 94.25 105 LYS A CA 1
ATOM 831 C C . LYS A 1 105 ? -17.941 -0.576 -8.109 1.00 94.25 105 LYS A C 1
ATOM 833 O O . LYS A 1 105 ? -18.289 0.300 -8.898 1.00 94.25 105 LYS A O 1
ATOM 838 N N . ALA A 1 106 ? -17.765 -0.341 -6.806 1.00 92.25 106 ALA A N 1
ATOM 839 C CA . ALA A 1 106 ? -17.981 0.975 -6.201 1.00 92.25 106 ALA A CA 1
ATOM 840 C C . ALA A 1 106 ? -17.023 2.054 -6.751 1.00 92.25 106 ALA A C 1
ATOM 842 O O . ALA A 1 106 ? -17.462 3.160 -7.054 1.00 92.25 106 ALA A O 1
ATOM 843 N N . LYS A 1 107 ? -15.734 1.737 -6.952 1.00 91.62 107 LYS A N 1
ATOM 844 C CA . LY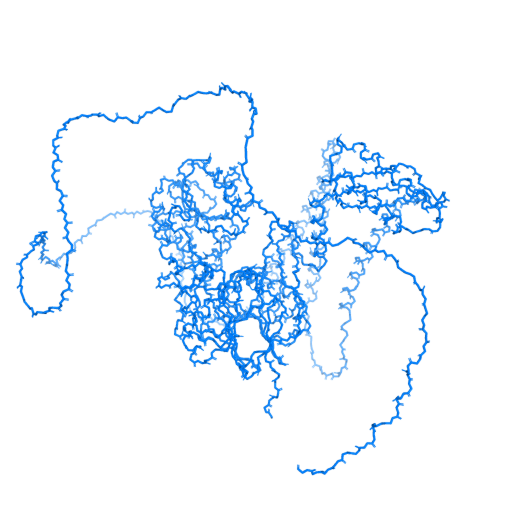S A 1 107 ? -14.757 2.663 -7.564 1.00 91.62 107 LYS A CA 1
ATOM 845 C C . LYS A 1 107 ? -15.105 3.016 -9.012 1.00 91.62 107 LYS A C 1
ATOM 847 O O . LYS A 1 107 ? -14.981 4.176 -9.405 1.00 91.62 107 LYS A O 1
ATOM 852 N N . PHE A 1 108 ? -15.532 2.031 -9.803 1.00 93.25 108 PHE A N 1
ATOM 853 C CA . PHE A 1 108 ? -15.959 2.246 -11.185 1.00 93.25 108 PHE A CA 1
ATOM 854 C C . PHE A 1 108 ? -17.224 3.115 -11.258 1.00 93.25 108 PHE A C 1
ATOM 856 O O . PHE A 1 108 ? -17.289 4.012 -12.098 1.00 93.25 108 PHE A O 1
ATOM 863 N N . GLU A 1 109 ? -18.178 2.933 -10.338 1.00 91.88 109 GLU A N 1
ATOM 864 C CA . GLU A 1 109 ? -19.357 3.799 -10.206 1.00 91.88 109 GLU A CA 1
ATOM 865 C C . GLU A 1 109 ? -18.991 5.236 -9.783 1.00 91.88 109 GLU A C 1
ATOM 867 O O . GLU A 1 109 ? -19.378 6.183 -10.474 1.00 91.88 109 GLU A O 1
ATOM 872 N N . ASP A 1 110 ? -18.179 5.410 -8.730 1.00 88.38 110 ASP A N 1
ATOM 873 C CA . ASP A 1 110 ? -17.703 6.718 -8.238 1.00 88.38 110 ASP A CA 1
ATOM 874 C C . ASP A 1 110 ? -16.993 7.532 -9.339 1.00 88.38 110 ASP A C 1
ATOM 876 O O . ASP A 1 110 ? -17.148 8.753 -9.427 1.00 88.38 110 ASP A O 1
ATOM 880 N N . GLN A 1 111 ? -16.213 6.869 -10.199 1.00 86.56 111 GLN A N 1
ATOM 881 C CA . GLN A 1 111 ? -15.502 7.492 -11.326 1.00 86.56 111 GLN A CA 1
ATOM 882 C C . GLN A 1 111 ? -16.286 7.442 -12.651 1.00 86.56 111 GLN A C 1
ATOM 884 O O . GLN A 1 111 ? -15.812 7.949 -13.666 1.00 86.56 111 GLN A O 1
ATOM 889 N N . LYS A 1 112 ? -17.508 6.885 -12.651 1.00 90.00 112 LYS A N 1
ATOM 890 C CA . LYS A 1 112 ? -18.425 6.754 -13.806 1.00 90.00 112 LYS A CA 1
ATOM 891 C C . LYS A 1 112 ? -17.843 5.979 -14.999 1.00 90.00 112 LYS A C 1
ATOM 893 O O . LYS A 1 112 ? -18.356 6.082 -16.115 1.00 90.00 112 LYS A O 1
ATOM 898 N N . ILE A 1 113 ? -16.805 5.183 -14.765 1.00 88.19 113 ILE A N 1
ATOM 899 C CA . ILE A 1 113 ? -16.161 4.335 -15.768 1.00 88.19 113 ILE A CA 1
ATOM 900 C C . ILE A 1 113 ? -17.043 3.094 -15.955 1.00 88.19 113 ILE A C 1
ATOM 902 O O . ILE A 1 113 ? -17.494 2.489 -14.983 1.00 88.19 113 ILE A O 1
ATOM 906 N N . ARG A 1 114 ? -17.297 2.694 -17.203 1.00 87.31 114 ARG A N 1
ATOM 907 C CA . ARG A 1 114 ? -18.099 1.503 -17.537 1.00 87.31 114 ARG A CA 1
ATOM 908 C C . ARG A 1 114 ? -17.306 0.571 -18.458 1.00 87.31 114 ARG A C 1
ATOM 910 O O . ARG A 1 114 ? -17.606 0.508 -19.651 1.00 87.31 114 ARG A O 1
ATOM 917 N N . PRO A 1 115 ? -16.254 -0.089 -17.944 1.00 80.69 115 PRO A N 1
ATOM 918 C CA . PRO A 1 115 ? -15.404 -0.948 -18.753 1.00 80.69 115 PRO A CA 1
ATOM 919 C C . PRO A 1 115 ? -16.121 -2.283 -19.024 1.00 80.69 115 PRO A C 1
ATOM 921 O O . PRO A 1 115 ? -16.955 -2.723 -18.229 1.00 80.69 115 PRO A O 1
ATOM 924 N N . LYS A 1 116 ? -15.810 -2.945 -20.143 1.00 90.44 116 LYS A N 1
ATOM 925 C CA . LYS A 1 116 ? -16.406 -4.243 -20.513 1.00 90.44 116 LYS A CA 1
ATOM 926 C C . LYS A 1 116 ? -15.668 -5.402 -19.829 1.00 90.44 116 LYS A C 1
ATOM 928 O O . LYS A 1 116 ? -15.057 -6.227 -20.495 1.00 90.44 116 LYS A O 1
ATOM 933 N N . ILE A 1 117 ? -15.709 -5.414 -18.497 1.00 95.31 117 ILE A N 1
ATOM 934 C CA . ILE A 1 117 ? -14.994 -6.378 -17.654 1.00 95.31 117 ILE A CA 1
ATOM 935 C C . ILE A 1 117 ? -15.941 -7.473 -17.175 1.00 95.31 117 ILE A C 1
ATOM 937 O O . ILE A 1 117 ? -16.959 -7.201 -16.537 1.00 95.31 117 ILE A O 1
ATOM 941 N N . GLU A 1 118 ? -15.547 -8.715 -17.416 1.00 97.31 118 GLU A N 1
ATOM 942 C CA . GLU A 1 118 ? -16.060 -9.885 -16.717 1.00 97.31 118 GLU A CA 1
ATOM 943 C C . GLU A 1 118 ? -15.359 -9.993 -15.352 1.00 97.31 118 GLU A C 1
ATOM 945 O O . GLU A 1 118 ? -14.134 -10.116 -15.279 1.00 97.31 118 GLU A O 1
ATOM 950 N N . PHE A 1 119 ? -16.126 -9.909 -14.263 1.00 97.62 119 PHE A N 1
ATOM 951 C CA . PHE A 1 119 ? -15.619 -10.148 -12.909 1.00 97.62 119 PHE A CA 1
ATOM 952 C C . PHE A 1 119 ? -15.878 -11.602 -12.528 1.00 97.62 119 PHE A C 1
ATOM 954 O O . PHE A 1 119 ? -17.033 -12.026 -12.515 1.00 97.62 119 PHE A O 1
ATOM 961 N N . ILE A 1 120 ? -14.816 -12.327 -12.191 1.00 98.06 120 ILE A N 1
ATOM 962 C CA . ILE A 1 120 ? -14.848 -13.737 -11.801 1.00 98.06 120 ILE A CA 1
ATOM 963 C C . ILE A 1 120 ? -14.447 -13.813 -10.325 1.00 98.06 120 ILE A C 1
ATOM 965 O O . ILE A 1 120 ? -13.400 -13.294 -9.939 1.00 98.06 120 ILE A O 1
ATOM 969 N N . GLU A 1 121 ? -15.308 -14.404 -9.500 1.00 97.25 121 GLU A N 1
ATOM 970 C CA . GLU A 1 121 ? -15.095 -14.547 -8.056 1.00 97.25 121 GLU A CA 1
ATOM 971 C C . GLU A 1 121 ? -14.110 -15.693 -7.785 1.00 97.25 121 GLU A C 1
ATOM 973 O O . GLU A 1 121 ? -14.320 -16.795 -8.284 1.00 97.25 121 GLU A O 1
ATOM 978 N N . ILE A 1 122 ? -13.032 -15.422 -7.041 1.00 95.44 122 ILE A N 1
ATOM 979 C CA . ILE A 1 122 ? -12.022 -16.425 -6.658 1.00 95.44 122 ILE A CA 1
ATOM 980 C C . ILE A 1 122 ? -12.464 -17.166 -5.392 1.00 95.44 122 ILE A C 1
ATOM 982 O O . ILE A 1 122 ? -12.731 -16.540 -4.364 1.00 95.44 122 ILE A O 1
ATOM 986 N N . ASN A 1 123 ? -12.435 -18.497 -5.449 1.00 92.56 123 ASN A N 1
ATOM 987 C CA . ASN A 1 123 ? -12.617 -19.414 -4.328 1.00 92.56 123 ASN A CA 1
ATOM 988 C C . ASN A 1 123 ? -11.332 -20.220 -4.082 1.00 92.56 123 ASN A C 1
ATOM 990 O O . ASN A 1 123 ? -10.516 -20.432 -4.978 1.00 92.56 123 ASN A O 1
ATOM 994 N N . LYS A 1 124 ? -11.164 -20.741 -2.860 1.00 87.88 124 LYS A N 1
ATOM 995 C CA . LYS A 1 124 ? -9.902 -21.372 -2.431 1.00 87.88 124 LYS A CA 1
ATOM 996 C C . LYS A 1 124 ? -9.470 -22.628 -3.206 1.00 87.88 124 LYS A C 1
ATOM 998 O O . LYS A 1 124 ? -8.291 -22.961 -3.194 1.00 87.88 124 LYS A O 1
ATOM 1003 N N . ASN A 1 125 ? -10.413 -23.308 -3.860 1.00 90.69 125 ASN A N 1
ATOM 1004 C CA . ASN A 1 125 ? -10.175 -24.530 -4.633 1.00 90.69 125 ASN A CA 1
ATOM 1005 C C . ASN A 1 125 ? -10.112 -24.265 -6.153 1.00 90.69 125 ASN A C 1
ATOM 1007 O O . ASN A 1 125 ? -9.962 -25.213 -6.924 1.00 90.69 125 ASN A O 1
ATOM 1011 N N . ASP A 1 126 ? -10.266 -23.014 -6.599 1.00 95.50 126 ASP A N 1
ATOM 1012 C CA . ASP A 1 126 ? -10.361 -22.707 -8.025 1.00 95.50 126 ASP A CA 1
ATOM 1013 C C . ASP A 1 126 ? -9.019 -22.911 -8.739 1.00 95.50 126 ASP A C 1
ATOM 1015 O O . ASP A 1 126 ? -7.933 -22.747 -8.180 1.00 95.50 126 ASP A O 1
ATOM 1019 N N . THR A 1 127 ? -9.090 -23.298 -10.011 1.00 97.62 127 THR A N 1
ATOM 1020 C CA . THR A 1 127 ? -7.920 -23.478 -10.874 1.00 97.62 127 THR A CA 1
ATOM 1021 C C . THR A 1 127 ? -8.277 -23.044 -12.287 1.00 97.62 127 THR A C 1
ATOM 1023 O O . THR A 1 127 ? -9.107 -23.665 -12.951 1.00 97.62 127 THR A O 1
ATOM 1026 N N . HIS A 1 128 ? -7.639 -21.980 -12.767 1.00 97.94 128 HIS A N 1
ATOM 1027 C CA . HIS A 1 128 ? -7.881 -21.425 -14.096 1.00 97.94 128 HIS A CA 1
ATOM 1028 C C . HIS A 1 128 ? -6.757 -21.838 -15.045 1.00 97.94 128 HIS A C 1
ATOM 1030 O O . HIS A 1 128 ? -5.579 -21.664 -14.736 1.00 97.94 128 HIS A O 1
ATOM 1036 N N . ARG A 1 129 ? -7.112 -22.398 -16.203 1.00 97.50 129 ARG A N 1
ATOM 1037 C CA . ARG A 1 129 ? -6.156 -22.853 -17.220 1.00 97.50 129 ARG A CA 1
ATOM 1038 C C . ARG A 1 129 ? -6.239 -21.968 -18.459 1.00 97.50 129 ARG A C 1
ATOM 1040 O O . ARG A 1 129 ? -7.335 -21.626 -18.901 1.00 97.50 129 ARG A O 1
ATOM 1047 N N . PHE A 1 130 ? -5.078 -21.625 -18.995 1.00 96.06 130 PHE A N 1
ATOM 1048 C CA . PHE A 1 130 ? -4.888 -20.883 -20.238 1.00 96.06 130 PHE A CA 1
ATOM 1049 C C . PHE A 1 130 ? -4.018 -21.716 -21.202 1.00 96.06 130 PHE A C 1
ATOM 1051 O O . PHE A 1 130 ? -3.936 -22.933 -21.040 1.00 96.06 130 PHE A O 1
ATOM 1058 N N . GLU A 1 131 ? -3.401 -21.097 -22.210 1.00 93.12 131 GLU A N 1
ATOM 1059 C CA . GLU A 1 131 ? -2.627 -21.801 -23.246 1.00 93.12 131 GLU A CA 1
ATOM 1060 C C . GLU A 1 131 ? -1.301 -22.344 -22.689 1.00 93.12 131 GLU A C 1
ATOM 1062 O O . GLU A 1 131 ? -0.901 -23.474 -22.971 1.00 93.12 131 GLU A O 1
ATOM 1067 N N . SER A 1 132 ? -0.618 -21.546 -21.863 1.00 94.38 132 SER A N 1
ATOM 1068 C CA . SER A 1 132 ? 0.695 -21.887 -21.301 1.00 94.38 132 SER A CA 1
ATOM 1069 C C . SER A 1 132 ? 0.763 -21.843 -19.773 1.00 94.38 132 SER A C 1
ATOM 1071 O O . SER A 1 132 ? 1.693 -22.415 -19.190 1.00 94.38 132 SER A O 1
ATOM 1073 N N . PHE A 1 133 ? -0.230 -21.232 -19.117 1.00 97.38 133 PHE A N 1
ATOM 1074 C CA . PHE A 1 133 ? -0.300 -21.101 -17.661 1.00 97.38 133 PHE A CA 1
ATOM 1075 C C . PHE A 1 133 ? -1.499 -21.820 -17.030 1.00 97.38 133 PHE A C 1
ATOM 1077 O O . PHE A 1 133 ? -2.615 -21.813 -17.545 1.00 97.38 133 PHE A O 1
ATOM 1084 N N . THR A 1 134 ? -1.277 -22.382 -15.842 1.00 98.38 134 THR A N 1
ATOM 1085 C CA . THR A 1 134 ? -2.333 -22.734 -14.882 1.00 98.38 134 THR A CA 1
ATOM 1086 C C . THR A 1 134 ? -2.181 -21.856 -13.643 1.00 98.38 134 THR A C 1
ATOM 1088 O O . THR A 1 134 ? -1.077 -21.745 -13.111 1.00 98.38 134 THR A O 1
ATOM 1091 N N . VAL A 1 135 ? -3.271 -21.235 -13.194 1.00 98.62 135 VAL A N 1
ATOM 1092 C CA . VAL A 1 135 ? -3.317 -20.346 -12.026 1.00 98.62 135 VAL A CA 1
ATOM 1093 C C . VAL A 1 135 ? -4.175 -20.981 -10.936 1.00 98.62 135 VAL A C 1
ATOM 1095 O O . VAL A 1 135 ? -5.325 -21.334 -11.197 1.00 98.62 135 VAL A O 1
ATOM 1098 N N . ASP A 1 136 ? -3.618 -21.122 -9.735 1.00 98.31 136 ASP A N 1
ATOM 1099 C CA . ASP A 1 136 ? -4.293 -21.640 -8.540 1.00 98.31 136 ASP A CA 1
ATOM 1100 C C . ASP A 1 136 ? -3.922 -20.827 -7.282 1.00 98.31 136 ASP A C 1
ATOM 1102 O O . ASP A 1 136 ? -3.111 -19.898 -7.349 1.00 98.31 136 ASP A O 1
ATOM 1106 N N . PHE A 1 137 ? -4.567 -21.120 -6.149 1.00 97.44 137 PHE A N 1
ATOM 1107 C CA . PHE A 1 137 ? -4.598 -20.229 -4.982 1.00 97.44 137 PHE A CA 1
ATOM 1108 C C . PHE A 1 137 ? -4.246 -20.925 -3.655 1.00 97.44 137 PHE A C 1
ATOM 1110 O O . PHE A 1 137 ? -4.161 -22.155 -3.565 1.00 97.44 137 PHE A O 1
ATOM 1117 N N . TRP A 1 138 ? -4.073 -20.114 -2.606 1.00 95.75 138 TRP A N 1
ATOM 1118 C CA . TRP A 1 138 ? -4.162 -20.518 -1.196 1.00 95.75 138 TRP A CA 1
ATOM 1119 C C . TRP A 1 138 ? -4.837 -19.409 -0.372 1.00 95.75 138 TRP A C 1
ATOM 1121 O O . TRP A 1 138 ? -4.686 -18.226 -0.684 1.00 95.75 138 TRP A O 1
ATOM 1131 N N . THR A 1 139 ? -5.580 -19.779 0.675 1.00 94.94 139 THR A N 1
ATOM 1132 C CA . THR A 1 139 ? -6.263 -18.817 1.559 1.00 94.94 139 THR A CA 1
ATOM 1133 C C . THR A 1 139 ? -5.282 -18.205 2.553 1.00 94.94 139 THR A C 1
ATOM 1135 O O . THR A 1 139 ? -4.761 -18.915 3.419 1.00 94.94 139 THR A O 1
ATOM 1138 N N . ALA A 1 140 ? -5.089 -16.890 2.462 1.00 93.69 140 ALA A N 1
ATOM 1139 C CA . ALA A 1 140 ? -4.272 -16.103 3.376 1.00 93.69 140 ALA A CA 1
ATOM 1140 C C . ALA A 1 140 ? -5.137 -15.398 4.436 1.00 93.69 140 ALA A C 1
ATOM 1142 O O . ALA A 1 140 ? -6.326 -15.137 4.245 1.00 93.69 140 ALA A O 1
ATOM 1143 N N . GLN A 1 141 ? -4.523 -15.041 5.562 1.00 94.06 141 GLN A N 1
ATOM 1144 C CA . GLN A 1 141 ? -5.106 -14.134 6.551 1.00 94.06 141 GLN A CA 1
ATOM 1145 C C . GLN A 1 141 ? -4.443 -12.762 6.402 1.00 94.06 141 GLN A C 1
ATOM 1147 O O . GLN A 1 141 ? -3.225 -12.683 6.299 1.00 94.06 141 GLN A O 1
ATOM 1152 N N . HIS A 1 142 ? -5.221 -11.680 6.402 1.00 94.12 142 HIS A N 1
ATOM 1153 C CA . HIS A 1 142 ? -4.722 -10.303 6.293 1.00 94.12 142 HIS A CA 1
ATOM 1154 C C . HIS A 1 142 ? -5.679 -9.335 7.020 1.00 94.12 142 HIS A C 1
ATOM 1156 O O . HIS A 1 142 ? -6.705 -9.759 7.554 1.00 94.12 142 HIS A O 1
ATOM 1162 N N . SER A 1 143 ? -5.396 -8.026 7.056 1.00 91.19 143 SER A N 1
ATOM 1163 C CA . SER A 1 143 ? -6.282 -7.032 7.698 1.00 91.19 143 SER A CA 1
ATOM 1164 C C . SER A 1 143 ? -7.481 -6.599 6.832 1.00 91.19 143 SER A C 1
ATOM 1166 O O . SER A 1 143 ? -7.911 -5.450 6.904 1.00 91.19 143 SER A O 1
ATOM 1168 N N . ILE A 1 144 ? -8.007 -7.513 6.014 1.00 92.00 144 ILE A N 1
ATOM 1169 C CA . ILE A 1 144 ? -9.245 -7.425 5.222 1.00 92.00 144 ILE A CA 1
ATOM 1170 C C . ILE A 1 144 ? -9.772 -8.862 5.006 1.00 92.00 144 ILE A C 1
ATOM 1172 O O . ILE A 1 144 ? -8.960 -9.790 5.008 1.00 92.00 144 ILE A O 1
ATOM 1176 N N . PRO A 1 145 ? -11.089 -9.093 4.833 1.00 90.12 145 PRO A N 1
ATOM 1177 C CA . PRO A 1 145 ? -11.600 -10.404 4.430 1.00 90.12 145 PRO A CA 1
ATOM 1178 C C . PRO A 1 145 ? -11.063 -10.871 3.072 1.00 90.12 145 PRO A C 1
ATOM 1180 O O . PRO A 1 145 ? -10.669 -10.055 2.240 1.00 90.12 145 PRO A O 1
ATOM 1183 N N . ASP A 1 146 ? -11.130 -12.185 2.855 1.00 90.56 146 ASP A N 1
ATOM 1184 C CA . ASP A 1 146 ? -10.868 -12.881 1.590 1.00 90.56 146 ASP A CA 1
ATOM 1185 C C . ASP A 1 146 ? -9.564 -12.449 0.893 1.00 90.56 146 ASP A C 1
ATOM 1187 O O . ASP A 1 146 ? -9.565 -11.978 -0.245 1.00 90.56 146 ASP A O 1
ATOM 1191 N N . ALA A 1 147 ? -8.444 -12.609 1.602 1.00 94.38 147 ALA A N 1
ATOM 1192 C CA . ALA A 1 147 ? -7.108 -12.507 1.030 1.00 94.38 147 ALA A CA 1
ATOM 1193 C C . ALA A 1 147 ? -6.637 -13.873 0.503 1.00 94.38 147 ALA A C 1
ATOM 1195 O O . ALA A 1 147 ? -6.813 -14.905 1.156 1.00 94.38 147 ALA A O 1
ATOM 1196 N N . PHE A 1 148 ? -6.002 -13.872 -0.665 1.00 97.12 148 PHE A N 1
ATOM 1197 C CA . PHE A 1 148 ? -5.403 -15.055 -1.276 1.00 97.12 148 PHE A CA 1
ATOM 1198 C C . PHE A 1 148 ? -4.021 -14.723 -1.821 1.00 97.12 148 PHE A C 1
ATOM 1200 O O . PHE A 1 148 ? -3.820 -13.664 -2.419 1.00 97.12 148 PHE A O 1
ATOM 1207 N N . GLY A 1 149 ? -3.098 -15.673 -1.709 1.00 97.50 149 GLY A N 1
ATOM 1208 C CA . GLY A 1 149 ? -1.936 -15.692 -2.587 1.00 97.50 149 GLY A CA 1
ATOM 1209 C C . GLY A 1 149 ? -2.199 -16.536 -3.829 1.00 97.50 149 GLY A C 1
ATOM 1210 O O . GLY A 1 149 ? -3.072 -17.407 -3.853 1.00 97.50 149 GLY A O 1
ATOM 1211 N N . ILE A 1 150 ? -1.436 -16.251 -4.878 1.00 98.56 150 ILE A N 1
ATOM 1212 C CA . ILE A 1 150 ? -1.683 -16.707 -6.247 1.00 98.56 150 ILE A CA 1
ATOM 1213 C C . ILE A 1 150 ? -0.434 -17.423 -6.750 1.00 98.56 150 ILE A C 1
ATOM 1215 O O . ILE A 1 150 ? 0.668 -16.875 -6.688 1.00 98.56 150 ILE A O 1
ATOM 1219 N N . ARG A 1 151 ? -0.603 -18.628 -7.291 1.00 98.50 151 ARG A N 1
ATOM 1220 C CA . ARG A 1 151 ? 0.462 -19.422 -7.901 1.00 98.50 151 ARG A CA 1
ATOM 1221 C C . ARG A 1 151 ? 0.187 -19.628 -9.383 1.00 98.50 151 ARG A C 1
ATOM 1223 O O . ARG A 1 151 ? -0.879 -20.089 -9.772 1.00 98.50 151 ARG A O 1
ATOM 1230 N N . ILE A 1 152 ? 1.180 -19.311 -10.204 1.00 98.62 152 ILE A N 1
ATOM 1231 C CA . ILE A 1 152 ? 1.169 -19.470 -11.656 1.00 98.62 152 ILE A CA 1
ATOM 1232 C C . ILE A 1 152 ? 2.180 -20.559 -12.005 1.00 98.62 152 ILE A C 1
ATOM 1234 O O . ILE A 1 152 ? 3.377 -20.419 -11.750 1.00 98.62 152 ILE A O 1
ATOM 1238 N N . THR A 1 153 ? 1.697 -21.649 -12.587 1.00 98.38 153 THR A N 1
ATOM 1239 C CA . THR A 1 153 ? 2.512 -22.782 -13.032 1.00 98.38 153 THR A CA 1
ATOM 1240 C C . THR A 1 153 ? 2.614 -22.777 -14.552 1.00 98.38 153 THR A C 1
ATOM 1242 O O . THR A 1 153 ? 1.595 -22.703 -15.241 1.00 98.38 153 THR A O 1
ATOM 1245 N N . SER A 1 154 ? 3.837 -22.884 -15.069 1.00 97.06 154 SER A N 1
ATOM 1246 C CA . SER A 1 154 ? 4.141 -23.093 -16.486 1.00 97.06 154 SER A CA 1
ATOM 1247 C C . SER A 1 154 ? 4.979 -24.362 -16.665 1.00 97.06 154 SER A C 1
ATOM 1249 O O . SER A 1 154 ? 5.445 -24.970 -15.699 1.00 97.06 154 SER A O 1
ATOM 1251 N N . ARG A 1 155 ? 5.243 -24.744 -17.918 1.00 94.94 155 ARG A N 1
ATOM 1252 C CA . ARG A 1 155 ? 6.173 -25.840 -18.256 1.00 94.94 155 ARG A CA 1
ATOM 1253 C C . ARG A 1 155 ? 7.591 -25.671 -17.684 1.00 94.94 155 ARG A C 1
ATOM 1255 O O . ARG A 1 155 ? 8.313 -26.654 -17.570 1.00 94.94 155 ARG A O 1
ATOM 1262 N N . HIS A 1 156 ? 7.994 -24.438 -17.365 1.00 96.56 156 HIS A N 1
ATOM 1263 C CA . HIS A 1 156 ? 9.350 -24.098 -16.919 1.00 96.56 156 HIS A CA 1
ATOM 1264 C C . HIS A 1 156 ? 9.493 -24.040 -15.392 1.00 96.56 156 HIS A C 1
ATOM 1266 O O . HIS A 1 156 ? 10.610 -23.868 -14.912 1.00 96.56 156 HIS A O 1
ATOM 1272 N N . GLY A 1 157 ? 8.401 -24.174 -14.632 1.00 97.69 157 GLY A N 1
ATOM 1273 C CA . GLY A 1 157 ? 8.382 -24.076 -13.169 1.00 97.69 157 GLY A CA 1
ATOM 1274 C C . GLY A 1 157 ? 7.129 -23.372 -12.639 1.00 97.69 157 GLY A C 1
ATOM 1275 O O . GLY A 1 157 ? 6.197 -23.081 -13.390 1.00 97.69 157 GLY A O 1
ATOM 1276 N N . SER A 1 158 ? 7.105 -23.078 -11.339 1.00 98.44 158 SER A N 1
ATOM 1277 C CA . SER A 1 158 ? 5.995 -22.371 -10.682 1.00 98.44 158 SER A CA 1
ATOM 1278 C C . SER A 1 158 ? 6.452 -21.116 -9.934 1.00 98.44 158 SER A C 1
ATOM 1280 O O . SER A 1 158 ? 7.458 -21.124 -9.223 1.00 98.44 158 SER A O 1
ATOM 1282 N N . ILE A 1 159 ? 5.687 -20.036 -10.096 1.00 98.88 159 ILE A N 1
ATOM 1283 C CA . ILE A 1 159 ? 5.881 -18.741 -9.437 1.00 98.88 159 ILE A CA 1
ATOM 1284 C C . ILE A 1 159 ? 4.691 -18.511 -8.504 1.00 98.88 159 ILE A C 1
ATOM 1286 O O . ILE A 1 159 ? 3.549 -18.512 -8.955 1.00 98.88 159 ILE A O 1
ATOM 1290 N N . MET A 1 160 ? 4.942 -18.299 -7.217 1.00 98.69 160 MET A N 1
ATOM 1291 C CA . MET A 1 160 ? 3.924 -17.991 -6.209 1.00 98.69 160 MET A CA 1
ATOM 1292 C C . MET A 1 160 ? 4.126 -16.571 -5.691 1.00 98.69 160 MET A C 1
ATOM 1294 O O . MET A 1 160 ? 5.231 -16.219 -5.298 1.00 98.69 160 MET A O 1
ATOM 1298 N N . CYS A 1 161 ? 3.059 -15.779 -5.646 1.00 98.69 161 CYS A N 1
ATOM 1299 C CA . CYS A 1 161 ? 2.974 -14.573 -4.831 1.00 98.69 161 CYS A CA 1
ATOM 1300 C C . CYS A 1 161 ? 2.157 -14.900 -3.575 1.00 98.69 161 CYS A C 1
ATOM 1302 O O . CYS A 1 161 ? 1.064 -15.459 -3.688 1.00 98.69 161 CYS A O 1
ATOM 1304 N N . THR A 1 162 ? 2.641 -14.555 -2.380 1.00 98.50 162 THR A N 1
ATOM 1305 C CA . THR A 1 162 ? 1.859 -14.729 -1.141 1.00 98.50 162 THR A CA 1
ATOM 1306 C C . THR A 1 162 ? 0.605 -13.857 -1.094 1.00 98.50 162 THR A C 1
ATOM 1308 O O . THR A 1 162 ? -0.313 -14.182 -0.349 1.00 98.50 162 THR A O 1
ATOM 1311 N N . GLY A 1 163 ? 0.576 -12.755 -1.853 1.00 97.56 163 GLY A N 1
ATOM 1312 C CA . GLY A 1 163 ? -0.218 -11.586 -1.472 1.00 97.56 163 GLY A CA 1
ATOM 1313 C C . GLY A 1 163 ? 0.289 -10.993 -0.154 1.00 97.56 163 GLY A C 1
ATOM 1314 O O . GLY A 1 163 ? 1.320 -11.424 0.370 1.00 97.56 163 GLY A O 1
ATOM 1315 N N . ASP A 1 164 ? -0.437 -10.035 0.403 1.00 97.56 164 ASP A N 1
ATOM 1316 C CA . ASP A 1 164 ? -0.151 -9.563 1.758 1.00 97.56 164 ASP A CA 1
ATOM 1317 C C . ASP A 1 164 ? -0.794 -10.531 2.752 1.00 97.56 164 ASP A C 1
ATOM 1319 O O . ASP A 1 164 ? -1.968 -10.890 2.621 1.00 97.56 164 ASP A O 1
ATOM 1323 N N . PHE A 1 165 ? -0.018 -10.985 3.735 1.00 97.06 165 PHE A N 1
ATOM 1324 C CA . PHE A 1 165 ? -0.433 -12.061 4.632 1.00 97.06 165 PHE A CA 1
ATOM 1325 C C . PHE A 1 165 ? 0.155 -11.907 6.036 1.00 97.06 165 PHE A C 1
ATOM 1327 O O . PHE A 1 165 ? 1.195 -11.288 6.232 1.00 97.06 165 PHE A O 1
ATOM 1334 N N . ARG A 1 166 ? -0.500 -12.549 6.996 1.00 95.56 166 ARG A N 1
ATOM 1335 C CA . ARG A 1 166 ? -0.072 -12.867 8.367 1.00 95.56 166 ARG A CA 1
ATOM 1336 C C . ARG A 1 166 ? -0.528 -14.292 8.673 1.00 95.56 166 ARG A C 1
ATOM 1338 O O . ARG A 1 166 ? -1.340 -14.838 7.923 1.00 95.56 166 ARG A O 1
ATOM 1345 N N . PHE A 1 167 ? -0.101 -14.862 9.793 1.00 95.94 167 PHE A N 1
ATOM 1346 C CA . PHE A 1 167 ? -0.789 -16.019 10.366 1.00 95.94 167 PHE A CA 1
ATOM 1347 C C . PHE A 1 167 ? -1.476 -15.648 11.674 1.00 95.94 167 PHE A C 1
ATOM 1349 O O . PHE A 1 167 ? -0.986 -14.852 12.468 1.00 95.94 167 PHE A O 1
ATOM 1356 N N . ASP A 1 168 ? -2.652 -16.222 11.889 1.00 93.81 168 ASP A N 1
ATOM 1357 C CA . ASP A 1 168 ? -3.430 -16.067 13.107 1.00 93.81 168 ASP A CA 1
ATOM 1358 C C . ASP A 1 168 ? -4.047 -17.423 13.454 1.00 93.81 168 ASP A C 1
ATOM 1360 O O . ASP A 1 168 ? -4.862 -17.958 12.697 1.00 93.81 168 ASP A O 1
ATOM 1364 N N . TYR A 1 169 ? -3.623 -18.001 14.580 1.00 93.06 169 TYR A N 1
ATOM 1365 C CA . TYR A 1 169 ? -4.094 -19.311 15.040 1.00 93.06 169 TYR A CA 1
ATOM 1366 C C . TYR A 1 169 ? -5.452 -19.234 15.757 1.00 93.06 169 TYR A C 1
ATOM 1368 O O . TYR A 1 169 ? -6.119 -20.254 15.924 1.00 93.06 169 TYR A O 1
ATOM 1376 N N . THR A 1 170 ? -5.898 -18.031 16.136 1.00 91.50 170 THR A N 1
ATOM 1377 C CA . THR A 1 170 ? -7.190 -17.778 16.793 1.00 91.50 170 THR A CA 1
ATOM 1378 C C . THR A 1 170 ? -7.991 -16.681 16.079 1.00 91.50 170 THR A C 1
ATOM 1380 O O . THR A 1 170 ? -8.450 -15.731 16.720 1.00 91.50 170 THR A O 1
ATOM 1383 N N . PRO A 1 171 ? -8.205 -16.795 14.752 1.00 88.25 171 PRO A N 1
ATOM 1384 C CA . PRO A 1 171 ? -8.808 -15.736 13.959 1.00 88.25 171 PRO A CA 1
ATOM 1385 C C . PRO A 1 171 ? -10.285 -15.523 14.316 1.00 88.25 171 PRO A C 1
ATOM 1387 O O . PRO A 1 171 ? -10.978 -16.407 14.826 1.00 88.25 171 PRO A O 1
ATOM 1390 N N . ILE A 1 172 ? -10.790 -14.339 13.970 1.00 85.19 172 ILE A N 1
ATOM 1391 C CA . ILE A 1 172 ? -12.231 -14.014 13.937 1.00 85.19 172 ILE A CA 1
ATOM 1392 C C . ILE A 1 172 ? -12.818 -14.058 12.510 1.00 85.19 172 ILE A C 1
ATOM 1394 O O . ILE A 1 172 ? -13.923 -13.582 12.255 1.00 85.19 172 ILE A O 1
ATOM 1398 N N . GLY A 1 173 ? -12.052 -14.610 11.570 1.00 81.75 173 GLY A N 1
ATOM 1399 C CA . GLY A 1 173 ? -12.414 -14.838 10.175 1.00 81.75 173 GLY A CA 1
ATOM 1400 C C . GLY A 1 173 ? -11.865 -16.187 9.711 1.00 81.75 173 GLY A C 1
ATOM 1401 O O . GLY A 1 173 ? -11.716 -17.103 10.518 1.00 81.75 173 GLY A O 1
ATOM 1402 N N . ASN A 1 174 ? -11.538 -16.303 8.426 1.00 82.25 174 ASN A N 1
ATOM 1403 C CA . ASN A 1 174 ? -11.037 -17.550 7.847 1.00 82.25 174 ASN A CA 1
ATOM 1404 C C . ASN A 1 174 ? -9.703 -17.995 8.486 1.00 82.25 174 ASN A C 1
ATOM 1406 O O . ASN A 1 174 ? -8.872 -17.175 8.891 1.00 82.25 174 ASN A O 1
ATOM 1410 N N . TYR A 1 175 ? -9.488 -19.308 8.539 1.00 88.69 175 TYR A N 1
ATOM 1411 C CA . TYR A 1 175 ? -8.190 -19.903 8.855 1.00 88.69 175 TYR A CA 1
ATOM 1412 C C . TYR A 1 175 ? -7.280 -19.894 7.617 1.00 88.69 175 TYR A C 1
ATOM 1414 O O . TYR A 1 175 ? -7.762 -20.013 6.489 1.00 88.69 175 TYR A O 1
ATOM 1422 N N . THR A 1 176 ? -5.967 -19.779 7.832 1.00 90.88 176 THR A N 1
ATOM 1423 C CA . THR A 1 176 ? -4.963 -20.004 6.780 1.00 90.88 176 THR A CA 1
ATOM 1424 C C . THR A 1 176 ? -4.983 -21.464 6.325 1.00 90.88 176 THR A C 1
ATOM 1426 O O . THR A 1 176 ? -5.000 -22.375 7.155 1.00 90.88 176 THR A O 1
ATOM 1429 N N . ASP A 1 177 ? -4.902 -21.695 5.012 1.00 89.50 177 ASP A N 1
ATOM 1430 C CA . ASP A 1 177 ? -4.812 -23.045 4.443 1.00 89.50 177 ASP A CA 1
ATOM 1431 C C . ASP A 1 177 ? -3.352 -23.561 4.458 1.00 89.50 177 ASP A C 1
ATOM 1433 O O . ASP A 1 177 ? -2.617 -23.526 3.466 1.00 89.50 177 ASP A O 1
ATOM 1437 N N . PHE A 1 178 ? -2.897 -23.995 5.641 1.00 95.69 178 PHE A N 1
ATOM 1438 C CA . PHE A 1 178 ? -1.543 -24.532 5.847 1.00 95.69 178 PHE A CA 1
ATOM 1439 C C . PHE A 1 178 ? -1.295 -25.862 5.119 1.00 95.69 178 PHE A C 1
ATOM 1441 O O . PHE A 1 178 ? -0.144 -26.184 4.812 1.00 95.69 178 PHE A O 1
ATOM 1448 N N . GLU A 1 179 ? -2.349 -26.631 4.841 1.00 95.44 179 GLU A N 1
ATOM 1449 C CA . GLU A 1 179 ? -2.253 -27.861 4.056 1.00 95.44 179 GLU A CA 1
ATOM 1450 C C . GLU A 1 179 ? -1.951 -27.526 2.595 1.00 95.44 179 GLU A C 1
ATOM 1452 O O . GLU A 1 179 ? -0.955 -28.012 2.057 1.00 95.44 179 GLU A O 1
ATOM 1457 N N . ARG A 1 180 ? -2.687 -26.577 2.001 1.00 96.44 180 ARG A N 1
ATOM 1458 C CA . ARG A 1 180 ? -2.408 -26.072 0.652 1.00 96.44 180 ARG A CA 1
ATOM 1459 C C . ARG A 1 180 ? -0.986 -25.518 0.499 1.00 96.44 180 ARG A C 1
ATOM 1461 O O . ARG A 1 180 ? -0.320 -25.794 -0.498 1.00 96.44 180 ARG A O 1
ATOM 1468 N N . LEU A 1 181 ? -0.471 -24.792 1.496 1.00 97.62 181 LEU A N 1
ATOM 1469 C CA . LEU A 1 181 ? 0.927 -24.330 1.502 1.00 97.62 181 LEU A CA 1
ATOM 1470 C C . LEU A 1 181 ? 1.940 -25.493 1.476 1.00 97.62 181 LEU A C 1
ATOM 1472 O O . LEU A 1 181 ? 2.958 -25.413 0.786 1.00 97.62 181 LEU A O 1
ATOM 1476 N N . LYS A 1 182 ? 1.652 -26.587 2.193 1.00 97.94 182 LYS A N 1
ATOM 1477 C CA . LYS A 1 182 ? 2.472 -27.810 2.218 1.00 97.94 182 LYS A CA 1
ATOM 1478 C C . LYS A 1 182 ? 2.381 -28.592 0.900 1.00 97.94 182 LYS A C 1
ATOM 1480 O O . LYS A 1 182 ? 3.398 -29.107 0.440 1.00 97.94 182 LYS A O 1
ATOM 1485 N N . GLU A 1 183 ? 1.211 -28.649 0.257 1.00 97.88 183 GLU A N 1
ATOM 1486 C CA . GLU A 1 183 ? 1.064 -29.202 -1.100 1.00 97.88 183 GLU A CA 1
ATOM 1487 C C . GLU A 1 183 ? 1.949 -28.460 -2.108 1.00 97.88 183 GLU A C 1
ATOM 1489 O O . GLU A 1 183 ? 2.670 -29.089 -2.883 1.00 97.88 183 GLU A O 1
ATOM 1494 N N . ILE A 1 184 ? 1.927 -27.122 -2.074 1.00 97.69 184 ILE A N 1
ATOM 1495 C CA . ILE A 1 184 ? 2.722 -26.267 -2.964 1.00 97.69 184 ILE A CA 1
ATOM 1496 C C . ILE A 1 184 ? 4.226 -26.531 -2.778 1.00 97.69 184 ILE A C 1
ATOM 1498 O O . ILE A 1 184 ? 4.950 -26.635 -3.770 1.00 97.69 184 ILE A O 1
ATOM 1502 N N . GLY A 1 185 ? 4.691 -26.712 -1.536 1.00 97.81 185 GLY A N 1
ATOM 1503 C CA . GLY A 1 185 ? 6.080 -27.090 -1.250 1.00 97.81 185 GLY A CA 1
ATOM 1504 C C . GLY A 1 185 ? 6.444 -28.507 -1.700 1.00 97.81 185 GLY A C 1
ATOM 1505 O O . GLY A 1 185 ? 7.500 -28.711 -2.300 1.00 97.81 185 GLY A O 1
ATOM 1506 N N . ASN A 1 186 ? 5.552 -29.484 -1.506 1.00 98.12 186 ASN A N 1
ATOM 1507 C CA . ASN A 1 186 ? 5.730 -30.849 -2.022 1.00 98.12 186 ASN A CA 1
ATOM 1508 C C . ASN A 1 186 ? 5.816 -30.878 -3.563 1.00 98.12 186 ASN A C 1
ATOM 1510 O O . ASN A 1 186 ? 6.543 -31.692 -4.130 1.00 98.12 186 ASN A O 1
ATOM 1514 N N . GLN A 1 187 ? 5.126 -29.953 -4.238 1.00 97.69 187 GLN A N 1
ATOM 1515 C CA . GLN A 1 187 ? 5.175 -29.744 -5.691 1.00 97.69 187 GLN A CA 1
ATOM 1516 C C . GLN A 1 187 ? 6.411 -28.945 -6.166 1.00 97.69 187 GLN A C 1
ATOM 1518 O O . GLN A 1 187 ? 6.491 -28.604 -7.344 1.00 97.69 187 GLN A O 1
ATOM 1523 N N . LYS A 1 188 ? 7.396 -28.697 -5.284 1.00 97.06 188 LYS A N 1
ATOM 1524 C CA . LYS A 1 188 ? 8.697 -28.059 -5.573 1.00 97.06 188 LYS A CA 1
ATOM 1525 C C . LYS A 1 188 ? 8.561 -26.655 -6.177 1.00 97.06 188 LYS A C 1
ATOM 1527 O O . LYS A 1 188 ? 8.940 -26.407 -7.324 1.00 97.06 188 LYS A O 1
ATOM 1532 N N . LEU A 1 189 ? 8.027 -25.726 -5.380 1.00 98.56 189 LEU A N 1
ATOM 1533 C CA . LEU A 1 189 ? 7.882 -24.317 -5.750 1.00 98.56 189 LEU A CA 1
ATOM 1534 C C . LEU A 1 189 ? 9.199 -23.724 -6.286 1.00 98.56 189 LEU A C 1
ATOM 1536 O O . LEU A 1 189 ? 10.232 -23.746 -5.614 1.00 98.56 189 LEU A O 1
ATOM 1540 N N . THR A 1 190 ? 9.171 -23.166 -7.499 1.00 98.75 190 THR A N 1
ATOM 1541 C CA . THR A 1 190 ? 10.390 -22.649 -8.138 1.00 98.75 190 THR A CA 1
ATOM 1542 C C . THR A 1 190 ? 10.738 -21.248 -7.641 1.00 98.75 190 THR A C 1
ATOM 1544 O O . THR A 1 190 ? 11.880 -21.011 -7.256 1.00 98.75 190 THR A O 1
ATOM 1547 N N . VAL A 1 191 ? 9.769 -20.329 -7.618 1.00 98.88 191 VAL A N 1
ATOM 1548 C CA . VAL A 1 191 ? 9.971 -18.924 -7.232 1.00 98.88 191 VAL A CA 1
ATOM 1549 C C . VAL A 1 191 ? 8.903 -18.489 -6.235 1.00 98.88 191 VAL A C 1
ATOM 1551 O O . VAL A 1 191 ? 7.712 -18.601 -6.523 1.00 98.88 191 VAL A O 1
ATOM 1554 N N . LEU A 1 192 ? 9.322 -17.930 -5.099 1.00 98.88 192 LEU A N 1
ATOM 1555 C CA . LEU A 1 192 ? 8.435 -17.263 -4.145 1.00 98.88 192 LEU A CA 1
ATOM 1556 C C . LEU A 1 192 ? 8.648 -15.743 -4.164 1.00 98.88 192 LEU A C 1
ATOM 1558 O O . LEU A 1 192 ? 9.741 -15.266 -3.859 1.00 98.88 192 LEU A O 1
ATOM 1562 N N . PHE A 1 193 ? 7.576 -15.006 -4.445 1.00 98.88 193 PHE A N 1
ATOM 1563 C CA . PHE A 1 193 ? 7.391 -13.600 -4.098 1.00 98.88 193 PHE A CA 1
ATOM 1564 C C . PHE A 1 193 ? 6.619 -13.514 -2.776 1.00 98.88 193 PHE A C 1
ATOM 1566 O O . PHE A 1 193 ? 5.525 -14.069 -2.677 1.00 98.88 193 PHE A O 1
ATOM 1573 N N . SER A 1 194 ? 7.177 -12.837 -1.767 1.00 98.56 194 SER A N 1
ATOM 1574 C CA . SER A 1 194 ? 6.574 -12.753 -0.424 1.00 98.56 194 SER A CA 1
ATOM 1575 C C . SER A 1 194 ? 6.566 -11.325 0.122 1.00 98.56 194 SER A C 1
ATOM 1577 O O . SER A 1 194 ? 7.591 -10.645 0.017 1.00 98.56 194 SER A O 1
ATOM 1579 N N . ASP A 1 195 ? 5.438 -10.891 0.699 1.00 98.38 195 ASP A N 1
ATOM 1580 C CA . ASP A 1 195 ? 5.289 -9.619 1.438 1.00 98.38 195 ASP A CA 1
ATOM 1581 C C . ASP A 1 195 ? 6.422 -9.465 2.460 1.00 98.38 195 ASP A C 1
ATOM 1583 O O . ASP A 1 195 ? 6.747 -10.395 3.191 1.00 98.38 195 ASP A O 1
ATOM 1587 N N . SER A 1 196 ? 7.075 -8.305 2.475 1.00 98.44 196 SER A N 1
ATOM 1588 C CA . SER A 1 196 ? 8.238 -8.020 3.317 1.00 98.44 196 SER A CA 1
ATOM 1589 C C . SER A 1 196 ? 7.967 -6.923 4.342 1.00 98.44 196 SER A C 1
ATOM 1591 O O . SER A 1 196 ? 8.859 -6.611 5.133 1.00 98.44 196 SER A O 1
ATOM 1593 N N . THR A 1 197 ? 6.770 -6.330 4.355 1.00 96.62 197 THR A N 1
ATOM 1594 C CA . THR A 1 197 ? 6.428 -5.084 5.062 1.00 96.62 197 THR A CA 1
ATOM 1595 C C . THR A 1 197 ? 6.855 -5.078 6.531 1.00 96.62 197 THR A C 1
ATOM 1597 O O . THR A 1 197 ? 7.365 -4.075 7.041 1.00 96.62 197 THR A O 1
ATOM 1600 N N . ASN A 1 198 ? 6.708 -6.218 7.210 1.00 96.62 198 ASN A N 1
ATOM 1601 C CA . ASN A 1 198 ? 7.060 -6.401 8.618 1.00 96.62 198 ASN A CA 1
ATOM 1602 C C . ASN A 1 198 ? 8.237 -7.370 8.852 1.00 96.62 198 ASN A C 1
ATOM 1604 O O . ASN A 1 198 ? 8.501 -7.724 9.998 1.00 96.62 198 ASN A O 1
ATOM 1608 N N . ALA A 1 199 ? 9.031 -7.726 7.834 1.00 97.38 199 ALA A N 1
ATOM 1609 C CA . ALA A 1 199 ? 10.184 -8.635 7.968 1.00 97.38 199 ALA A CA 1
ATOM 1610 C C . ALA A 1 199 ? 11.314 -8.125 8.896 1.00 97.38 199 ALA A C 1
ATOM 1612 O O . ALA A 1 199 ? 12.219 -8.874 9.252 1.00 97.38 199 ALA A O 1
ATOM 1613 N N . MET A 1 200 ? 11.266 -6.854 9.318 1.00 96.62 200 MET A N 1
ATOM 1614 C CA . MET A 1 200 ? 12.134 -6.299 10.370 1.00 96.62 200 MET A CA 1
ATOM 1615 C C . MET A 1 200 ? 11.587 -6.492 11.801 1.00 96.62 200 MET A C 1
ATOM 1617 O O . MET A 1 200 ? 12.265 -6.115 12.756 1.00 96.62 200 MET A O 1
ATOM 1621 N N . ARG A 1 201 ? 10.366 -7.018 11.976 1.00 95.31 201 ARG A N 1
ATOM 1622 C CA . ARG A 1 201 ? 9.766 -7.295 13.290 1.00 95.31 201 ARG A CA 1
ATOM 1623 C C . ARG A 1 201 ? 10.078 -8.738 13.708 1.00 95.31 201 ARG A C 1
ATOM 1625 O O . ARG A 1 201 ? 9.754 -9.651 12.948 1.00 95.31 201 ARG A O 1
ATOM 1632 N N . PRO A 1 202 ? 10.685 -8.967 14.886 1.00 93.38 202 PRO A N 1
ATOM 1633 C CA . PRO A 1 202 ? 10.909 -10.314 15.402 1.00 93.38 202 PRO A CA 1
ATOM 1634 C C . PRO A 1 202 ? 9.594 -10.953 15.874 1.00 93.38 202 PRO A C 1
ATOM 1636 O O . PRO A 1 202 ? 8.564 -10.283 15.970 1.00 93.38 202 PRO A O 1
ATOM 1639 N N . ASN A 1 203 ? 9.670 -12.229 16.252 1.00 93.25 203 ASN A N 1
ATOM 1640 C CA . ASN A 1 203 ? 8.568 -13.014 16.814 1.00 93.25 203 ASN A CA 1
ATOM 1641 C C . ASN A 1 203 ? 7.393 -13.171 15.821 1.00 93.25 203 ASN A C 1
ATOM 1643 O O . ASN A 1 203 ? 7.593 -13.151 14.605 1.00 93.25 203 ASN A O 1
ATOM 1647 N N . HIS A 1 204 ? 6.191 -13.385 16.356 1.00 95.69 204 HIS A N 1
ATOM 1648 C CA . HIS A 1 204 ? 4.932 -13.602 15.641 1.00 95.69 204 HIS A CA 1
ATOM 1649 C C . HIS A 1 204 ? 3.989 -12.407 15.855 1.00 95.69 204 HIS A C 1
ATOM 1651 O O . HIS A 1 204 ? 4.058 -11.742 16.895 1.00 95.69 204 HIS A O 1
ATOM 1657 N N . SER A 1 205 ? 3.096 -12.133 14.907 1.00 93.69 205 SER A N 1
ATOM 1658 C CA . SER A 1 205 ? 2.070 -11.100 15.049 1.00 93.69 205 SER A CA 1
ATOM 1659 C C . SER A 1 205 ? 1.021 -11.476 16.128 1.00 93.69 205 SER A C 1
ATOM 1661 O O . SER A 1 205 ? 0.656 -12.650 16.237 1.00 93.69 205 SER A O 1
ATOM 1663 N N . PRO A 1 206 ? 0.532 -10.526 16.962 1.00 92.00 206 PRO A N 1
ATOM 1664 C CA . PRO A 1 206 ? -0.540 -10.789 17.939 1.00 92.00 206 PRO A CA 1
ATOM 1665 C C . PRO A 1 206 ? -1.871 -11.156 17.268 1.00 92.00 206 PRO A C 1
ATOM 1667 O O . PRO A 1 206 ? -2.176 -10.584 16.211 1.00 92.00 206 PRO A O 1
ATOM 1670 N N . SER A 1 207 ? -2.683 -12.037 17.871 1.00 92.56 207 SER A N 1
ATOM 1671 C CA . SER A 1 207 ? -3.968 -12.463 17.292 1.00 92.56 207 SER A CA 1
ATOM 1672 C C . SER A 1 207 ? -4.982 -11.323 17.293 1.00 92.56 207 SER A C 1
ATOM 1674 O O . SER A 1 207 ? -5.064 -10.547 18.242 1.00 92.56 207 SER A O 1
ATOM 1676 N N . GLU A 1 208 ? -5.812 -11.248 16.253 1.00 91.56 208 GLU A N 1
ATOM 1677 C CA . GLU A 1 208 ? -6.930 -10.301 16.174 1.00 91.56 208 GLU A CA 1
ATOM 1678 C C . GLU A 1 208 ? -7.906 -10.469 17.358 1.00 91.56 208 GLU A C 1
ATOM 1680 O O . GLU A 1 208 ? -8.513 -9.492 17.796 1.00 91.56 208 GLU A O 1
ATOM 1685 N N . ARG A 1 209 ? -8.012 -11.683 17.923 1.00 91.56 209 ARG A N 1
ATOM 1686 C CA . ARG A 1 209 ? -8.817 -11.974 19.120 1.00 91.56 209 ARG A CA 1
ATOM 1687 C C . ARG A 1 209 ? -8.282 -11.287 20.378 1.00 91.56 209 ARG A C 1
ATOM 1689 O O . ARG A 1 209 ? -9.083 -10.742 21.134 1.00 91.56 209 ARG A O 1
ATOM 1696 N N . ASP A 1 210 ? -6.966 -11.266 20.573 1.00 90.44 210 ASP A N 1
ATOM 1697 C CA . ASP A 1 210 ? -6.328 -10.642 21.741 1.00 90.44 210 ASP A CA 1
ATOM 1698 C C . ASP A 1 210 ? -6.586 -9.128 21.734 1.00 90.44 210 ASP A C 1
ATOM 1700 O O . ASP A 1 210 ? -7.028 -8.551 22.728 1.00 90.44 210 ASP A O 1
ATOM 1704 N N . ILE A 1 211 ? -6.431 -8.509 20.555 1.00 92.62 211 ILE A N 1
ATOM 1705 C CA . ILE A 1 211 ? -6.705 -7.081 20.327 1.00 92.62 211 ILE A CA 1
ATOM 1706 C C . ILE A 1 211 ? -8.140 -6.701 20.706 1.00 92.62 211 ILE A C 1
ATOM 1708 O O . ILE A 1 211 ? -8.402 -5.613 21.218 1.00 92.62 211 ILE A O 1
ATOM 1712 N N . LEU A 1 212 ? -9.092 -7.589 20.426 1.00 93.69 212 LEU A N 1
ATOM 1713 C CA . LEU A 1 212 ? -10.503 -7.368 20.722 1.00 93.69 212 LEU A CA 1
ATOM 1714 C C . LEU A 1 212 ? -10.821 -7.551 22.211 1.00 93.69 212 LEU A C 1
ATOM 1716 O O . LEU A 1 212 ? -11.719 -6.873 22.707 1.00 93.69 212 LEU A O 1
ATOM 1720 N N . GLY A 1 213 ? -10.057 -8.380 22.930 1.00 93.25 213 GLY A N 1
ATOM 1721 C CA . GLY A 1 213 ? -10.098 -8.467 24.392 1.00 93.25 213 GLY A CA 1
ATOM 1722 C C . GLY A 1 213 ? -9.671 -7.156 25.060 1.00 93.25 213 GLY A C 1
ATOM 1723 O O . GLY A 1 213 ? -10.438 -6.595 25.845 1.00 93.25 213 GLY A O 1
ATOM 1724 N N . ASP A 1 214 ? -8.505 -6.620 24.680 1.00 93.88 214 ASP A N 1
ATOM 1725 C CA . ASP A 1 214 ? -8.010 -5.324 25.176 1.00 93.88 214 ASP A CA 1
ATOM 1726 C C . ASP A 1 214 ? -8.995 -4.185 24.858 1.00 93.88 214 ASP A C 1
ATOM 1728 O O . ASP A 1 214 ? -9.304 -3.351 25.714 1.00 93.88 214 ASP A O 1
ATOM 1732 N N . ILE A 1 215 ? -9.545 -4.154 23.638 1.00 96.50 215 ILE A N 1
ATOM 1733 C CA . ILE A 1 215 ? -10.537 -3.142 23.253 1.00 96.50 215 ILE A CA 1
ATOM 1734 C C . ILE A 1 215 ? -11.840 -3.298 24.053 1.00 96.50 215 ILE A C 1
ATOM 1736 O O . ILE A 1 215 ? -12.345 -2.290 24.549 1.00 96.50 215 ILE A O 1
ATOM 1740 N N . GLU A 1 216 ? -12.381 -4.511 24.230 1.00 96.62 216 GLU A N 1
ATOM 1741 C CA . GLU A 1 216 ? -13.594 -4.717 25.036 1.00 96.62 216 GLU A CA 1
ATOM 1742 C C . GLU A 1 216 ? -13.376 -4.300 26.502 1.00 96.62 216 GLU A C 1
ATOM 1744 O O . GLU A 1 216 ? -14.255 -3.664 27.088 1.00 96.62 216 GLU A O 1
ATOM 1749 N N . MET A 1 217 ? -12.201 -4.578 27.078 1.00 95.56 217 MET A N 1
ATOM 1750 C CA . MET A 1 217 ? -11.824 -4.119 28.420 1.00 95.56 217 MET A CA 1
ATOM 1751 C C . MET A 1 217 ? -11.901 -2.587 28.536 1.00 95.56 217 MET A C 1
ATOM 1753 O O . MET A 1 217 ? -12.596 -2.070 29.416 1.00 95.56 217 MET A O 1
ATOM 1757 N N . HIS A 1 218 ? -11.253 -1.844 27.630 1.00 96.50 218 HIS A N 1
ATOM 1758 C CA . HIS A 1 218 ? -11.324 -0.374 27.629 1.00 96.50 218 HIS A CA 1
ATOM 1759 C C . HIS A 1 218 ? -12.755 0.128 27.389 1.00 96.50 218 HIS A C 1
ATOM 1761 O O . HIS A 1 218 ? -13.210 1.029 28.093 1.00 96.50 218 HIS A O 1
ATOM 1767 N N . MET A 1 219 ? -13.507 -0.478 26.464 1.00 97.44 219 MET A N 1
ATOM 1768 C CA . MET A 1 219 ? -14.912 -0.129 26.210 1.00 97.44 219 MET A CA 1
ATOM 1769 C C . MET A 1 219 ? -15.816 -0.329 27.439 1.00 97.44 219 MET A C 1
ATOM 1771 O O . MET A 1 219 ? -16.716 0.480 27.661 1.00 97.44 219 MET A O 1
ATOM 1775 N N . ARG A 1 220 ? -15.571 -1.356 28.264 1.00 96.75 220 ARG A N 1
ATOM 1776 C CA . ARG A 1 220 ? -16.318 -1.610 29.513 1.00 96.75 220 ARG A CA 1
ATOM 1777 C C . ARG A 1 220 ? -16.076 -0.551 30.593 1.00 96.75 220 ARG A C 1
ATOM 1779 O O . ARG A 1 220 ? -16.964 -0.313 31.403 1.00 96.75 220 ARG A O 1
ATOM 1786 N N . SER A 1 221 ? -14.919 0.116 30.581 1.00 94.75 221 SER A N 1
ATOM 1787 C CA . SER A 1 221 ? -14.594 1.224 31.500 1.00 94.75 221 SER A CA 1
ATOM 1788 C C . SER A 1 221 ? -15.234 2.577 31.139 1.00 94.75 221 SER A C 1
ATOM 1790 O O . SER A 1 221 ? -15.126 3.541 31.901 1.00 94.75 221 SER A O 1
ATOM 1792 N N . ALA A 1 222 ? -15.878 2.687 29.973 1.00 96.25 222 ALA A N 1
ATOM 1793 C CA . ALA A 1 222 ? -16.377 3.957 29.461 1.00 96.25 222 ALA A CA 1
ATOM 1794 C C . ALA A 1 222 ? -17.621 4.451 30.223 1.00 96.25 222 ALA A C 1
ATOM 1796 O O . ALA A 1 222 ? -18.686 3.838 30.178 1.00 96.25 222 ALA A O 1
ATOM 1797 N N . THR A 1 223 ? -17.507 5.620 30.860 1.00 95.25 223 THR A N 1
ATOM 1798 C CA . THR A 1 223 ? -18.616 6.302 31.564 1.00 95.25 223 THR A CA 1
ATOM 1799 C C . THR A 1 223 ? -19.384 7.301 30.684 1.00 95.25 223 THR A C 1
ATOM 1801 O O . THR A 1 223 ? -20.368 7.897 31.120 1.00 95.25 223 THR A O 1
ATOM 1804 N N . ARG A 1 224 ? -18.940 7.490 29.436 1.00 96.56 224 ARG A N 1
ATOM 1805 C CA . ARG A 1 224 ? -19.515 8.366 28.400 1.00 96.56 224 ARG A CA 1
ATOM 1806 C C . ARG A 1 224 ? -19.430 7.672 27.033 1.00 96.56 224 ARG A C 1
ATOM 1808 O O . ARG A 1 224 ? -19.117 6.484 26.967 1.00 96.56 224 ARG A O 1
ATOM 1815 N N . LYS A 1 225 ? -19.689 8.409 25.947 1.00 96.38 225 LYS A N 1
ATOM 1816 C CA . LYS A 1 225 ? -19.576 7.898 24.577 1.00 96.38 225 LYS A CA 1
ATOM 1817 C C . LYS A 1 225 ? -18.183 7.356 24.271 1.00 96.38 225 LYS A C 1
ATOM 1819 O O . LYS A 1 225 ? -17.166 7.908 24.697 1.00 96.38 225 LYS A O 1
ATOM 1824 N N . ILE A 1 226 ? -18.169 6.286 23.485 1.00 98.50 226 ILE A N 1
ATOM 1825 C CA . ILE A 1 226 ? -16.967 5.614 22.995 1.00 98.50 226 ILE A CA 1
ATOM 1826 C C . ILE A 1 226 ? -16.753 6.037 21.543 1.00 98.50 226 ILE A C 1
ATOM 1828 O O . ILE A 1 226 ? -17.667 5.940 20.728 1.00 98.50 226 ILE A O 1
ATOM 1832 N N . ILE A 1 227 ? -15.545 6.466 21.191 1.00 98.31 227 ILE A N 1
ATOM 1833 C CA . ILE A 1 227 ? -15.145 6.814 19.827 1.00 98.31 227 ILE A CA 1
ATOM 1834 C C . ILE A 1 227 ? -13.980 5.908 19.427 1.00 98.31 227 ILE A C 1
ATOM 1836 O O . ILE A 1 227 ? -12.923 5.956 20.046 1.00 98.31 227 ILE A O 1
ATOM 1840 N N . ILE A 1 228 ? -14.138 5.093 18.386 1.00 98.19 228 ILE A N 1
ATOM 1841 C CA . ILE A 1 228 ? -13.080 4.197 17.898 1.00 98.19 228 ILE A CA 1
ATOM 1842 C C . ILE A 1 228 ? -12.699 4.598 16.478 1.00 98.19 228 ILE A C 1
ATOM 1844 O O . ILE A 1 228 ? -13.535 4.608 15.570 1.00 98.19 228 ILE A O 1
ATOM 1848 N N . THR A 1 229 ? -11.424 4.936 16.285 1.00 96.25 229 THR A N 1
ATOM 1849 C CA . THR A 1 229 ? -10.860 5.253 14.970 1.00 96.25 229 THR A CA 1
ATOM 1850 C C . THR A 1 229 ? -10.037 4.080 14.451 1.00 96.25 229 THR A C 1
ATOM 1852 O O . THR A 1 229 ? -9.201 3.527 15.166 1.00 96.25 229 THR A O 1
ATOM 1855 N N . ALA A 1 230 ? -10.305 3.671 13.213 1.00 93.56 230 ALA A N 1
ATOM 1856 C CA . ALA A 1 230 ? -9.732 2.478 12.592 1.00 93.56 230 ALA A CA 1
ATOM 1857 C C . ALA A 1 230 ? -9.631 2.648 11.067 1.00 93.56 230 ALA A C 1
ATOM 1859 O O . ALA A 1 230 ? -10.204 3.573 10.483 1.00 93.56 230 ALA A O 1
ATOM 1860 N N . PHE A 1 231 ? -8.909 1.746 10.400 1.00 90.62 231 PHE A N 1
ATOM 1861 C CA . PHE A 1 231 ? -8.877 1.700 8.938 1.00 90.62 231 PHE A CA 1
ATOM 1862 C C . PHE A 1 231 ? -10.198 1.152 8.386 1.00 90.62 231 PHE A C 1
ATOM 1864 O O . PHE A 1 231 ? -10.595 0.037 8.708 1.00 90.62 231 PHE A O 1
ATOM 1871 N N . ALA A 1 232 ? -10.849 1.912 7.503 1.00 87.62 232 ALA A N 1
ATOM 1872 C CA . ALA A 1 232 ? -12.134 1.539 6.901 1.00 87.62 232 ALA A CA 1
ATOM 1873 C C . ALA A 1 232 ? -12.071 0.332 5.938 1.00 87.62 232 ALA A C 1
ATOM 1875 O O . ALA A 1 232 ? -13.117 -0.153 5.506 1.00 87.62 232 ALA A O 1
ATOM 1876 N N . SER A 1 233 ? -10.869 -0.137 5.585 1.00 84.06 233 SER A N 1
ATOM 1877 C CA . SER A 1 233 ? -10.653 -1.389 4.853 1.00 84.06 233 SER A CA 1
ATOM 1878 C C . SER A 1 233 ? -10.610 -2.620 5.759 1.00 84.06 233 SER A C 1
ATOM 1880 O O . SER A 1 233 ? -10.917 -3.710 5.284 1.00 84.06 233 SER A O 1
ATOM 1882 N N . ASN A 1 234 ? -10.298 -2.471 7.055 1.00 90.06 234 ASN A N 1
ATOM 1883 C CA . ASN A 1 234 ? -10.294 -3.589 7.998 1.00 90.06 234 ASN A CA 1
ATOM 1884 C C . ASN A 1 234 ? -11.724 -3.912 8.446 1.00 90.06 234 ASN A C 1
ATOM 1886 O O . ASN A 1 234 ? -12.140 -3.677 9.581 1.00 90.06 234 ASN A O 1
ATOM 1890 N N . LEU A 1 235 ? -12.493 -4.441 7.497 1.00 89.88 235 LEU A N 1
ATOM 1891 C CA . LEU A 1 235 ? -13.886 -4.824 7.667 1.00 89.88 235 LEU A CA 1
ATOM 1892 C C . LEU A 1 235 ? -14.049 -5.907 8.748 1.00 89.88 235 LEU A C 1
ATOM 1894 O O . LEU A 1 235 ? -15.057 -5.912 9.447 1.00 89.88 235 LEU A O 1
ATOM 1898 N N . THR A 1 236 ? -13.032 -6.756 8.929 1.00 90.06 236 THR A N 1
ATOM 1899 C CA . THR A 1 236 ? -12.924 -7.770 9.989 1.00 90.06 236 THR A CA 1
ATOM 1900 C C . THR A 1 236 ? -12.942 -7.127 11.381 1.00 90.06 236 THR A C 1
ATOM 1902 O O . THR A 1 236 ? -13.797 -7.460 12.202 1.00 90.06 236 THR A O 1
ATOM 1905 N N . ARG A 1 237 ? -12.089 -6.119 11.619 1.00 92.94 237 ARG A N 1
ATOM 1906 C CA . ARG A 1 237 ? -12.101 -5.301 12.844 1.00 92.94 237 ARG A CA 1
ATOM 1907 C C . ARG A 1 237 ? -13.435 -4.588 13.023 1.00 92.94 237 ARG A C 1
ATOM 1909 O O . ARG A 1 237 ? -14.006 -4.624 14.105 1.00 92.94 237 ARG A O 1
ATOM 1916 N N . ILE A 1 238 ? -13.936 -3.933 11.975 1.00 94.50 238 ILE A N 1
ATOM 1917 C CA . ILE A 1 238 ? -15.176 -3.145 12.045 1.00 94.50 238 ILE A CA 1
ATOM 1918 C C . ILE A 1 238 ? -16.389 -4.023 12.380 1.00 94.50 238 ILE A C 1
ATOM 1920 O O . ILE A 1 238 ? -17.209 -3.610 13.197 1.00 94.50 238 ILE A O 1
ATOM 1924 N N . LYS A 1 239 ? -16.469 -5.241 11.831 1.00 93.81 239 LYS A N 1
ATOM 1925 C CA . LYS A 1 239 ? -17.461 -6.254 12.213 1.00 93.81 239 LYS A CA 1
ATOM 1926 C C . LYS A 1 239 ? -17.390 -6.561 13.713 1.00 93.81 239 LYS A C 1
ATOM 1928 O O . LYS A 1 239 ? -18.387 -6.404 14.408 1.00 93.81 239 LYS A O 1
ATOM 1933 N N . ALA A 1 240 ? -16.214 -6.921 14.222 1.00 94.12 240 ALA A N 1
ATOM 1934 C CA . ALA A 1 240 ? -16.069 -7.292 15.627 1.00 94.12 240 ALA A CA 1
ATOM 1935 C C . ALA A 1 240 ? -16.319 -6.120 16.595 1.00 94.12 240 ALA A C 1
ATOM 1937 O O . ALA A 1 240 ? -16.900 -6.312 17.658 1.00 94.12 240 ALA A O 1
ATOM 1938 N N . LEU A 1 241 ? -15.962 -4.886 16.219 1.00 96.50 241 LEU A N 1
ATOM 1939 C CA . LEU A 1 241 ? -16.315 -3.689 16.993 1.00 96.50 241 LEU A CA 1
ATOM 1940 C C . LEU A 1 241 ? -17.831 -3.427 17.016 1.00 96.50 241 LEU A C 1
ATOM 1942 O O . LEU A 1 241 ? -18.343 -2.929 18.017 1.00 96.50 241 LEU A O 1
ATOM 1946 N N . ILE A 1 242 ? -18.554 -3.773 15.945 1.00 96.75 242 ILE A N 1
ATOM 1947 C CA . ILE A 1 242 ? -20.023 -3.743 15.916 1.00 96.75 242 ILE A CA 1
ATOM 1948 C C . ILE A 1 242 ? -20.596 -4.808 16.861 1.00 96.75 242 ILE A C 1
ATOM 1950 O O . ILE A 1 242 ? -21.473 -4.499 17.664 1.00 96.75 242 ILE A O 1
ATOM 1954 N N . GLU A 1 243 ? -20.070 -6.031 16.820 1.00 95.50 243 GLU A N 1
ATOM 1955 C CA . GLU A 1 243 ? -20.512 -7.152 17.661 1.00 95.50 243 GLU A CA 1
ATOM 1956 C C . GLU A 1 243 ? -20.247 -6.893 19.158 1.00 95.50 243 GLU A C 1
ATOM 1958 O O . GLU A 1 243 ? -21.140 -7.092 19.983 1.00 95.50 243 GLU A O 1
ATOM 1963 N N . ILE A 1 244 ? -19.080 -6.340 19.517 1.00 96.56 244 ILE A N 1
ATOM 1964 C CA . ILE A 1 244 ? -18.784 -5.862 20.882 1.00 96.56 244 ILE A CA 1
ATOM 1965 C C . ILE A 1 244 ? -19.701 -4.689 21.264 1.00 96.56 244 ILE A C 1
ATOM 1967 O O . ILE A 1 244 ? -20.163 -4.617 22.401 1.00 96.56 244 ILE A O 1
ATOM 1971 N N . GLY A 1 245 ? -20.011 -3.788 20.326 1.00 96.69 245 GLY A N 1
ATOM 1972 C CA . GLY A 1 245 ? -20.982 -2.714 20.534 1.00 96.69 245 GLY A CA 1
ATOM 1973 C C . GLY A 1 245 ? -22.354 -3.242 20.954 1.00 96.69 245 GLY A C 1
ATOM 1974 O O . GLY A 1 245 ? -22.876 -2.818 21.981 1.00 96.69 245 GLY A O 1
ATOM 1975 N N . ILE A 1 246 ? -22.887 -4.221 20.217 1.00 96.12 246 ILE A N 1
ATOM 1976 C CA . ILE A 1 246 ? -24.161 -4.893 20.522 1.00 96.12 246 ILE A CA 1
ATOM 1977 C C . ILE A 1 246 ? -24.088 -5.606 21.885 1.00 96.12 246 ILE A C 1
ATOM 1979 O O . ILE A 1 246 ? -24.975 -5.424 22.717 1.00 96.12 246 ILE A O 1
ATOM 1983 N N . LYS A 1 247 ? -23.003 -6.348 22.154 1.00 96.50 247 LYS A N 1
ATOM 1984 C CA . LYS A 1 247 ? -22.733 -7.051 23.428 1.00 96.50 247 LYS A CA 1
ATOM 1985 C C . LYS A 1 247 ? -22.666 -6.118 24.650 1.00 96.50 247 LYS A C 1
ATOM 1987 O O . LYS A 1 247 ? -22.865 -6.567 25.775 1.00 96.50 247 LYS A O 1
ATOM 1992 N N . LEU A 1 248 ? -22.357 -4.838 24.440 1.00 96.44 248 LEU A N 1
ATOM 1993 C CA . LEU A 1 248 ? -22.303 -3.787 25.464 1.00 96.44 248 LEU A CA 1
ATOM 1994 C C . LEU A 1 248 ? -23.507 -2.824 25.391 1.00 96.44 248 LEU A C 1
ATOM 1996 O O . LEU A 1 248 ? -23.424 -1.702 25.899 1.00 96.44 248 LEU A O 1
ATOM 2000 N N . GLU A 1 249 ? -24.589 -3.251 24.730 1.00 94.38 249 GLU A N 1
ATOM 2001 C CA . GLU A 1 249 ? -25.862 -2.533 24.544 1.00 94.38 249 GLU A CA 1
ATOM 2002 C C . GLU A 1 249 ? -25.719 -1.138 23.902 1.00 94.38 249 GLU A C 1
ATOM 2004 O O . GLU A 1 249 ? -26.581 -0.265 24.030 1.00 94.38 249 GLU A O 1
ATOM 2009 N N . LYS A 1 250 ? -24.623 -0.913 23.165 1.00 95.25 250 LYS A N 1
ATOM 2010 C CA . LYS A 1 250 ? -24.319 0.372 22.535 1.00 95.25 250 LYS A CA 1
ATOM 2011 C C . LYS A 1 250 ? -25.079 0.560 21.226 1.00 95.25 250 LYS A C 1
ATOM 2013 O O . LYS A 1 250 ? -25.205 -0.344 20.401 1.00 95.25 250 LYS A O 1
ATOM 2018 N N . LYS A 1 251 ? -25.522 1.793 21.003 1.00 93.31 251 LYS A N 1
ATOM 2019 C CA . LYS A 1 251 ? -26.133 2.272 19.764 1.00 93.31 251 LYS A CA 1
ATOM 2020 C C . LYS A 1 251 ? -25.044 2.833 18.848 1.00 93.31 251 LYS A C 1
ATOM 2022 O O . LYS A 1 251 ? -24.245 3.672 19.272 1.00 93.31 251 LYS A O 1
ATOM 2027 N N . ILE A 1 252 ? -24.978 2.348 17.607 1.00 95.94 252 ILE A N 1
ATOM 2028 C CA . ILE A 1 252 ? -23.791 2.523 16.759 1.00 95.94 252 ILE A CA 1
ATOM 2029 C C . ILE A 1 252 ? -23.945 3.691 15.785 1.00 95.94 252 ILE A C 1
ATOM 2031 O O . ILE A 1 252 ? -24.907 3.783 15.027 1.00 95.94 252 ILE A O 1
ATOM 2035 N N . LEU A 1 253 ? -22.944 4.566 15.760 1.00 95.31 253 LEU A N 1
ATOM 2036 C CA . LEU A 1 253 ? -22.807 5.698 14.849 1.00 95.31 253 LEU A CA 1
ATOM 2037 C C . LEU A 1 253 ? -21.586 5.504 13.955 1.00 95.31 253 LEU A C 1
ATOM 2039 O O . LEU A 1 253 ? -20.533 5.074 14.417 1.00 95.31 253 LEU A O 1
ATOM 2043 N N . VAL A 1 254 ? -21.709 5.865 12.677 1.00 95.12 254 VAL A N 1
ATOM 2044 C CA . VAL A 1 254 ? -20.632 5.712 11.689 1.00 95.12 254 VAL A CA 1
ATOM 2045 C C . VAL A 1 254 ? -20.338 7.051 11.018 1.00 95.12 254 VAL A C 1
ATOM 2047 O O . VAL A 1 254 ? -21.226 7.656 10.412 1.00 95.12 254 VAL A O 1
ATOM 2050 N N . PHE A 1 255 ? -19.082 7.504 11.070 1.00 94.12 255 PHE A N 1
ATOM 2051 C CA . PHE A 1 255 ? -18.644 8.738 10.411 1.00 94.12 255 PHE A CA 1
ATOM 2052 C C . PHE A 1 255 ? -17.440 8.536 9.482 1.00 94.12 255 PHE A C 1
ATOM 2054 O O . PHE A 1 255 ? -16.530 7.754 9.740 1.00 94.12 255 PHE A O 1
ATOM 2061 N N . GLY A 1 256 ? -17.430 9.311 8.393 1.00 91.50 256 GLY A N 1
ATOM 2062 C CA . GLY A 1 256 ? -16.440 9.227 7.317 1.00 91.50 256 GLY A CA 1
ATOM 2063 C C . GLY A 1 256 ? -16.927 8.365 6.148 1.00 91.50 256 GLY A C 1
ATOM 2064 O O . GLY A 1 256 ? -17.375 7.236 6.332 1.00 91.50 256 GLY A O 1
ATOM 2065 N N . ARG A 1 257 ? -16.838 8.904 4.920 1.00 89.56 257 ARG A N 1
ATOM 2066 C CA . ARG A 1 257 ? -17.385 8.263 3.703 1.00 89.56 257 ARG A CA 1
ATOM 2067 C C . ARG A 1 257 ? -16.846 6.848 3.489 1.00 89.56 257 ARG A C 1
ATOM 2069 O O . ARG A 1 257 ? -17.626 5.951 3.206 1.00 89.56 257 ARG A O 1
ATOM 2076 N N . SER A 1 258 ? -15.543 6.641 3.678 1.00 89.62 258 SER A N 1
ATOM 2077 C CA . SER A 1 258 ? -14.910 5.329 3.510 1.00 89.62 258 SER A CA 1
ATOM 2078 C C . SER A 1 258 ? -15.447 4.290 4.499 1.00 89.62 258 SER A C 1
ATOM 2080 O O . SER A 1 258 ? -15.666 3.153 4.101 1.00 89.62 258 SER A O 1
ATOM 2082 N N . MET A 1 259 ? -15.713 4.679 5.753 1.00 93.56 259 MET A N 1
ATOM 2083 C CA . MET A 1 259 ? -16.247 3.777 6.784 1.00 93.56 259 MET A CA 1
ATOM 2084 C C . MET A 1 259 ? -17.694 3.377 6.477 1.00 93.56 259 MET A C 1
ATOM 2086 O O . MET A 1 259 ? -18.030 2.197 6.487 1.00 93.56 259 MET A O 1
ATOM 2090 N N . VAL A 1 260 ? -18.533 4.356 6.116 1.00 93.50 260 VAL A N 1
ATOM 2091 C CA . VAL A 1 260 ? -19.925 4.116 5.700 1.00 93.50 260 VAL A CA 1
ATOM 2092 C C . VAL A 1 260 ? -19.982 3.240 4.444 1.00 93.50 260 VAL A C 1
ATOM 2094 O O . VAL A 1 260 ? -20.738 2.273 4.406 1.00 93.50 260 VAL A O 1
ATOM 2097 N N . ASN A 1 261 ? -19.155 3.522 3.430 1.00 92.38 261 ASN A N 1
ATOM 2098 C CA . ASN A 1 261 ? -19.100 2.715 2.210 1.00 92.38 261 ASN A CA 1
ATOM 2099 C C . ASN A 1 261 ? -18.579 1.294 2.486 1.00 92.38 261 ASN A C 1
ATOM 2101 O O . ASN A 1 261 ? -19.148 0.344 1.955 1.00 92.38 261 ASN A O 1
ATOM 2105 N N . GLY A 1 262 ? -17.557 1.139 3.336 1.00 93.19 262 GLY A N 1
ATOM 2106 C CA . GLY A 1 262 ? -17.023 -0.160 3.754 1.00 93.19 262 GLY A CA 1
ATOM 2107 C C . GLY A 1 262 ? -18.069 -1.020 4.461 1.00 93.19 262 GLY A C 1
ATOM 2108 O O . GLY A 1 262 ? -18.309 -2.147 4.038 1.00 93.19 262 GLY A O 1
ATOM 2109 N N . ILE A 1 263 ? -18.774 -0.470 5.457 1.00 94.31 263 ILE A N 1
ATOM 2110 C CA . ILE A 1 263 ? -19.863 -1.177 6.151 1.00 94.31 263 ILE A CA 1
ATOM 2111 C C . ILE A 1 263 ? -21.001 -1.522 5.180 1.00 94.31 263 ILE A C 1
ATOM 2113 O O . ILE A 1 263 ? -21.459 -2.661 5.165 1.00 94.31 263 ILE A O 1
ATOM 2117 N N . ASN A 1 264 ? -21.421 -0.595 4.313 1.00 93.44 264 ASN A N 1
ATOM 2118 C CA . ASN A 1 264 ? -22.473 -0.859 3.323 1.00 93.44 264 ASN A CA 1
ATOM 2119 C C . ASN A 1 264 ? -22.080 -1.956 2.317 1.00 93.44 264 ASN A C 1
ATOM 2121 O O . ASN A 1 264 ? -22.918 -2.775 1.940 1.00 93.44 264 ASN A O 1
ATOM 2125 N N . ILE A 1 265 ? -20.815 -2.004 1.889 1.00 93.31 265 ILE A N 1
ATOM 2126 C CA . ILE A 1 265 ? -20.281 -3.099 1.069 1.00 93.31 265 ILE A CA 1
ATOM 2127 C C . ILE A 1 265 ? -20.275 -4.408 1.871 1.00 93.31 265 ILE A C 1
ATOM 2129 O O . ILE A 1 265 ? -20.758 -5.422 1.367 1.00 93.31 265 ILE A O 1
ATOM 2133 N N . GLY A 1 266 ? -19.815 -4.383 3.123 1.00 93.19 266 GLY A N 1
ATOM 2134 C CA . GLY A 1 266 ? -19.769 -5.549 4.005 1.00 93.19 266 GLY A CA 1
ATOM 2135 C C . GLY A 1 266 ? -21.134 -6.181 4.272 1.00 93.19 266 GLY A C 1
ATOM 2136 O O . GLY A 1 266 ? -21.261 -7.401 4.173 1.00 93.19 266 GLY A O 1
ATOM 2137 N N . ARG A 1 267 ? -22.160 -5.357 4.526 1.00 92.88 267 ARG A N 1
ATOM 2138 C CA . ARG A 1 267 ? -23.551 -5.802 4.716 1.00 92.88 267 ARG A CA 1
ATOM 2139 C C . ARG A 1 267 ? -24.135 -6.392 3.430 1.00 92.88 267 ARG A C 1
ATOM 2141 O O . ARG A 1 267 ? -24.606 -7.521 3.443 1.00 92.88 267 ARG A O 1
ATOM 2148 N N . ARG A 1 268 ? -24.009 -5.702 2.285 1.00 91.31 268 ARG A N 1
ATOM 2149 C CA . ARG A 1 268 ? -24.493 -6.214 0.979 1.00 91.31 268 ARG A CA 1
ATOM 2150 C C . ARG A 1 268 ? -23.793 -7.492 0.499 1.00 91.31 268 ARG A C 1
ATOM 2152 O O . ARG A 1 268 ? -24.314 -8.155 -0.390 1.00 91.31 268 ARG A O 1
ATOM 2159 N N . SER A 1 269 ? -22.619 -7.813 1.041 1.00 89.88 269 SER A N 1
ATOM 2160 C CA . SER A 1 269 ? -21.820 -8.976 0.626 1.00 89.88 269 SER A CA 1
ATOM 2161 C C . SER A 1 269 ? -21.911 -10.168 1.590 1.00 89.88 269 SER A C 1
ATOM 2163 O O . SER A 1 269 ? -21.436 -11.252 1.240 1.00 89.88 269 SER A O 1
ATOM 2165 N N . GLY A 1 270 ? -22.527 -9.985 2.767 1.00 90.62 270 GLY A N 1
ATOM 2166 C CA . GLY A 1 270 ? -22.737 -11.024 3.783 1.00 90.62 270 GLY A CA 1
ATOM 2167 C C . GLY A 1 270 ? -21.647 -11.154 4.860 1.00 90.62 270 GLY A C 1
ATOM 2168 O O . GLY A 1 270 ? -21.662 -12.129 5.608 1.00 90.62 270 GLY A O 1
ATOM 2169 N N . TYR A 1 271 ? -20.699 -10.210 4.958 1.00 90.62 271 TYR A N 1
ATOM 2170 C CA . TYR A 1 271 ? -19.657 -10.234 6.004 1.00 90.62 271 TYR A CA 1
ATOM 2171 C C . TYR A 1 271 ? -20.128 -9.600 7.319 1.00 90.62 271 TYR A C 1
ATOM 2173 O O . TYR A 1 271 ? -19.725 -10.044 8.394 1.00 90.62 271 TYR A O 1
ATOM 2181 N N . ILE A 1 272 ? -20.963 -8.555 7.238 1.00 93.00 272 ILE A N 1
ATOM 2182 C CA . ILE A 1 272 ? -21.546 -7.860 8.395 1.00 93.00 272 ILE A CA 1
ATOM 2183 C C . ILE A 1 272 ? -23.047 -8.145 8.405 1.00 93.00 272 ILE A C 1
ATOM 2185 O O . ILE A 1 272 ? -23.810 -7.503 7.685 1.00 93.00 272 ILE A O 1
ATOM 2189 N N . ASN A 1 273 ? -23.463 -9.098 9.232 1.00 91.62 273 ASN A N 1
ATOM 2190 C CA . ASN A 1 273 ? -24.846 -9.564 9.305 1.00 91.62 273 ASN A CA 1
ATOM 2191 C C . ASN A 1 273 ? -25.469 -9.054 10.609 1.00 91.62 273 ASN A C 1
ATOM 2193 O O . ASN A 1 273 ? -25.478 -9.755 11.614 1.00 91.62 273 ASN A O 1
ATOM 2197 N N . VAL A 1 274 ? -25.916 -7.795 10.590 1.00 91.62 274 VAL A N 1
ATOM 2198 C CA . VAL A 1 274 ? -26.592 -7.129 11.716 1.00 91.62 274 VAL A CA 1
ATOM 2199 C C . VAL A 1 274 ? -27.785 -6.315 11.221 1.00 91.62 274 VAL A C 1
ATOM 2201 O O . VAL A 1 274 ? -27.766 -5.799 10.095 1.00 91.62 274 VAL A O 1
ATOM 2204 N N . ASP A 1 275 ? -28.789 -6.171 12.080 1.00 89.12 275 ASP A N 1
ATOM 2205 C CA . ASP A 1 275 ? -30.024 -5.432 11.815 1.00 89.12 275 ASP A CA 1
ATOM 2206 C C . ASP A 1 275 ? -29.803 -3.920 11.657 1.00 89.12 275 ASP A C 1
ATOM 2208 O O . ASP A 1 275 ? -28.854 -3.335 12.184 1.00 89.12 275 ASP A O 1
ATOM 2212 N N . ASP A 1 276 ? -30.725 -3.249 10.959 1.00 87.44 276 ASP A N 1
ATOM 2213 C CA . ASP A 1 276 ? -30.699 -1.786 10.814 1.00 87.44 276 ASP A CA 1
ATOM 2214 C C . ASP A 1 276 ? -30.900 -1.045 12.148 1.00 87.44 276 ASP A C 1
ATOM 2216 O O . ASP A 1 276 ? -30.399 0.066 12.307 1.00 87.44 276 ASP A O 1
ATOM 2220 N N . ASN A 1 277 ? -31.575 -1.661 13.126 1.00 87.00 277 ASN A N 1
ATOM 2221 C CA . ASN A 1 277 ? -31.860 -1.075 14.444 1.00 87.00 277 ASN A CA 1
ATOM 2222 C C . ASN A 1 277 ? -30.612 -0.887 15.342 1.00 87.00 277 ASN A C 1
ATOM 2224 O O . ASN A 1 277 ? -30.678 -0.172 16.346 1.00 87.00 277 ASN A O 1
ATOM 2228 N N . VAL A 1 278 ? -29.480 -1.503 14.978 1.00 88.81 278 VAL A N 1
ATOM 2229 C CA . VAL A 1 278 ? -28.178 -1.348 15.645 1.00 88.81 278 VAL A CA 1
ATOM 2230 C C . VAL A 1 278 ? -27.562 0.017 15.322 1.00 88.81 278 VAL A C 1
ATOM 2232 O O . VAL A 1 278 ? -26.894 0.623 16.166 1.00 88.81 278 VAL A O 1
ATOM 2235 N N . PHE A 1 279 ? -27.798 0.518 14.106 1.00 91.94 279 PHE A N 1
ATOM 2236 C CA . PHE A 1 279 ? -27.248 1.780 13.627 1.00 91.94 279 PHE A CA 1
ATOM 2237 C C . PHE A 1 279 ? -28.196 2.945 13.920 1.00 91.94 279 PHE A C 1
ATOM 2239 O O . PHE A 1 279 ? -29.352 2.963 13.499 1.00 91.94 279 PHE A O 1
ATOM 2246 N N . LEU A 1 280 ? -27.686 3.981 14.584 1.00 86.94 280 LEU A N 1
ATOM 2247 C CA . LEU A 1 280 ? -28.426 5.224 14.759 1.00 86.94 280 LEU A CA 1
ATOM 2248 C C . LEU A 1 280 ? -28.545 5.975 13.433 1.00 86.94 280 LEU A C 1
ATOM 2250 O O . LEU A 1 280 ? -27.585 6.141 12.676 1.00 86.94 280 LEU A O 1
ATOM 2254 N N . GLY A 1 281 ? -29.759 6.462 13.181 1.00 78.62 281 GLY A N 1
ATOM 2255 C CA . GLY A 1 281 ? -30.078 7.275 12.020 1.00 78.62 281 GLY A CA 1
ATOM 2256 C C . GLY A 1 281 ? -29.524 8.700 12.114 1.00 78.62 281 GLY A C 1
ATOM 2257 O O . GLY A 1 281 ? -28.527 9.006 12.765 1.00 78.62 281 GLY A O 1
ATOM 2258 N N . LYS A 1 282 ? -30.189 9.636 11.429 1.00 71.75 282 LYS A N 1
ATOM 2259 C CA . LYS A 1 282 ? -29.779 11.048 11.465 1.00 71.75 282 LYS A CA 1
ATOM 2260 C C . LYS A 1 282 ? -30.249 11.793 12.719 1.00 71.75 282 LYS A C 1
ATOM 2262 O O . LYS A 1 282 ? -29.718 12.880 12.943 1.00 71.75 282 LYS A O 1
ATOM 2267 N N . ASN A 1 283 ? -31.181 11.254 13.498 1.00 77.31 283 ASN A N 1
ATOM 2268 C CA . ASN A 1 283 ? -31.581 11.844 14.772 1.00 77.31 283 ASN A CA 1
ATOM 2269 C C . ASN A 1 283 ? -30.761 11.245 15.932 1.00 77.31 283 ASN A C 1
ATOM 2271 O O . ASN A 1 283 ? -30.363 10.085 15.853 1.00 77.31 283 ASN A O 1
ATOM 2275 N N . LEU A 1 284 ? -30.500 12.053 16.960 1.00 83.81 284 LEU A N 1
ATOM 2276 C CA . LEU A 1 284 ? -29.823 11.684 18.212 1.00 83.81 284 LEU A CA 1
ATOM 2277 C C . LEU A 1 284 ? -30.654 12.061 19.456 1.00 83.81 284 LEU A C 1
ATOM 2279 O O . LEU A 1 284 ? -30.224 11.804 20.576 1.00 83.81 284 LEU A O 1
ATOM 2283 N N . GLU A 1 285 ? -31.827 12.676 19.274 1.00 80.81 285 GLU A N 1
ATOM 2284 C CA . GLU A 1 285 ? -32.758 13.000 20.358 1.00 80.81 285 GLU A CA 1
ATOM 2285 C C . GLU A 1 285 ? -33.112 11.741 21.167 1.00 80.81 285 GLU A C 1
ATOM 2287 O O . GLU A 1 285 ? -33.435 10.697 20.600 1.00 80.81 285 GLU A O 1
ATOM 2292 N N . GLY A 1 286 ? -33.026 11.837 22.497 1.00 82.75 286 GLY A N 1
ATOM 2293 C CA . GLY A 1 286 ? -33.315 10.732 23.418 1.00 82.75 286 GLY A CA 1
ATOM 2294 C C . GLY A 1 286 ? -32.225 9.658 23.551 1.00 82.75 286 GLY A C 1
ATOM 2295 O O . GLY A 1 286 ? -32.420 8.721 24.317 1.00 82.75 286 GLY A O 1
ATOM 2296 N N . VAL A 1 287 ? -31.087 9.769 22.853 1.00 88.31 287 VAL A N 1
ATOM 2297 C CA . VAL A 1 287 ? -29.956 8.835 23.012 1.00 88.31 287 VAL A CA 1
ATOM 2298 C C . VAL A 1 287 ? -28.997 9.349 24.086 1.00 88.31 287 VAL A C 1
ATOM 2300 O O . VAL A 1 287 ? -28.428 10.431 23.944 1.00 88.31 287 VAL A O 1
ATOM 2303 N N . GLU A 1 288 ? -28.766 8.562 25.136 1.00 92.31 288 GLU A N 1
ATOM 2304 C CA . GLU A 1 288 ? -27.774 8.904 26.158 1.00 92.31 288 GLU A CA 1
ATOM 2305 C C . GLU A 1 288 ? -26.329 8.736 25.648 1.00 92.31 288 GLU A C 1
ATOM 2307 O O . GLU A 1 288 ? -25.998 7.812 24.904 1.00 92.31 288 GLU A O 1
ATOM 2312 N N . GLU A 1 289 ? -25.425 9.615 26.085 1.00 92.94 289 GLU A N 1
ATOM 2313 C CA . GLU A 1 289 ? -24.017 9.619 25.657 1.00 92.94 289 GLU A CA 1
ATOM 2314 C C . GLU A 1 289 ? -23.283 8.309 26.006 1.00 92.94 289 GLU A C 1
ATOM 2316 O O . GLU A 1 289 ? -22.573 7.756 25.173 1.00 92.94 289 GLU A O 1
ATOM 2321 N N . ASN A 1 290 ? -23.489 7.773 27.211 1.00 94.44 290 ASN A N 1
ATOM 2322 C CA . ASN A 1 290 ? -22.976 6.471 27.681 1.00 94.44 290 ASN A CA 1
ATOM 2323 C C . ASN A 1 290 ? -23.393 5.270 26.790 1.00 94.44 290 ASN A C 1
ATOM 2325 O O . ASN A 1 290 ? -22.717 4.237 26.805 1.00 94.44 290 ASN A O 1
ATOM 2329 N N . GLN A 1 291 ? -24.474 5.385 26.010 1.00 94.00 291 GLN A N 1
ATOM 2330 C CA . GLN A 1 291 ? -24.967 4.358 25.089 1.00 94.00 291 GLN A CA 1
ATOM 2331 C C . GLN A 1 291 ? -24.330 4.469 23.696 1.00 94.00 291 GLN A C 1
ATOM 2333 O O . GLN A 1 291 ? -24.459 3.540 22.904 1.00 94.00 291 GLN A O 1
ATOM 2338 N N . MET A 1 292 ? -23.632 5.558 23.358 1.00 95.75 292 MET A N 1
ATOM 2339 C CA . MET A 1 292 ? -23.103 5.758 22.003 1.00 95.75 292 MET A CA 1
ATOM 2340 C C . MET A 1 292 ? -21.761 5.047 21.771 1.00 95.75 292 MET A C 1
ATOM 2342 O O . MET A 1 292 ? -20.777 5.295 22.474 1.00 95.75 292 MET A O 1
ATOM 2346 N N . LEU A 1 293 ? -21.691 4.253 20.698 1.00 97.62 293 LEU A N 1
ATOM 2347 C CA . LEU A 1 293 ? -20.442 3.783 20.091 1.00 97.62 293 LEU A CA 1
ATOM 2348 C C . LEU A 1 293 ? -20.257 4.434 18.716 1.00 97.62 293 LEU A C 1
ATOM 2350 O O . LEU A 1 293 ? -21.069 4.245 17.816 1.00 97.62 293 LEU A O 1
ATOM 2354 N N . ILE A 1 294 ? -19.173 5.181 18.537 1.00 97.25 294 ILE A N 1
ATOM 2355 C CA . ILE A 1 294 ? -18.891 5.969 17.338 1.00 97.25 294 ILE A CA 1
ATOM 2356 C C . ILE A 1 294 ? -17.691 5.384 16.586 1.00 97.25 294 ILE A C 1
ATOM 2358 O O . ILE A 1 294 ? -16.543 5.587 16.976 1.00 97.25 294 ILE A O 1
ATOM 2362 N N . LEU A 1 295 ? -17.945 4.710 15.465 1.00 97.56 295 LEU A N 1
ATOM 2363 C CA . LEU A 1 295 ? -16.918 4.208 14.549 1.00 97.56 295 LEU A CA 1
ATOM 2364 C C . LEU A 1 295 ? -16.568 5.297 13.523 1.00 97.56 295 LEU A C 1
ATOM 2366 O O . LEU A 1 295 ? -17.443 5.815 12.823 1.00 97.56 295 LEU A O 1
ATOM 2370 N N . THR A 1 296 ? -15.295 5.690 13.444 1.00 95.75 296 THR A N 1
ATOM 2371 C CA . THR A 1 296 ? -14.895 6.931 12.755 1.00 95.75 296 THR A CA 1
ATOM 2372 C C . THR A 1 296 ? -13.620 6.796 11.917 1.00 95.75 296 THR A C 1
ATOM 2374 O O . THR A 1 296 ? -12.801 5.905 12.136 1.00 95.75 296 THR A O 1
ATOM 2377 N N . THR A 1 297 ? -13.435 7.705 10.952 1.00 93.94 297 THR A N 1
ATOM 2378 C CA . THR A 1 297 ? -12.173 7.873 10.208 1.00 93.94 297 THR A CA 1
ATOM 2379 C C . THR A 1 297 ? -11.330 9.025 10.764 1.00 93.94 297 THR A C 1
ATOM 2381 O O . THR A 1 297 ? -11.857 9.990 11.329 1.00 93.94 297 THR A O 1
ATOM 2384 N N . GLY A 1 298 ? -10.017 8.970 10.523 1.00 91.81 298 GLY A N 1
ATOM 2385 C CA . GLY A 1 298 ? -9.044 9.968 10.989 1.00 91.81 298 GLY A CA 1
ATOM 2386 C C . GLY A 1 298 ? -7.898 9.386 11.821 1.00 91.81 298 GLY A C 1
ATOM 2387 O O . GLY A 1 298 ? -7.302 10.105 12.620 1.00 91.81 298 GLY A O 1
ATOM 2388 N N . SER A 1 299 ? -7.628 8.082 11.703 1.00 91.12 299 SER A N 1
ATOM 2389 C CA . SER A 1 299 ? -6.618 7.357 12.486 1.00 91.12 299 SER A CA 1
ATOM 2390 C C . SER A 1 299 ? -5.177 7.762 12.157 1.00 91.12 299 SER A C 1
ATOM 2392 O O . SER A 1 299 ? -4.275 7.511 12.949 1.00 91.12 299 SER A O 1
ATOM 2394 N N . GLN A 1 300 ? -4.949 8.418 11.016 1.00 90.56 300 GLN A N 1
ATOM 2395 C CA . GLN A 1 300 ? -3.641 8.883 10.550 1.00 90.56 300 GLN A CA 1
ATOM 2396 C C . GLN A 1 300 ? -3.473 10.410 10.662 1.00 90.56 300 GLN A C 1
ATOM 2398 O O . GLN A 1 300 ? -2.544 10.984 10.085 1.00 90.56 300 GLN A O 1
ATOM 2403 N N . GLY A 1 301 ? -4.362 11.085 11.403 1.00 88.25 301 GLY A N 1
ATOM 2404 C CA . GLY A 1 301 ? -4.362 12.543 11.530 1.00 88.25 301 GLY A CA 1
ATOM 2405 C C . GLY A 1 301 ? -4.721 13.258 10.222 1.00 88.25 301 GLY A C 1
ATOM 2406 O O . GLY A 1 301 ? -4.227 14.355 9.958 1.00 88.25 301 GLY A O 1
ATOM 2407 N N . GLU A 1 302 ? -5.528 12.630 9.363 1.00 87.56 302 GLU A N 1
ATOM 2408 C CA . GLU A 1 302 ? -5.926 13.198 8.077 1.00 87.56 302 GLU A CA 1
ATOM 2409 C C . GLU A 1 302 ? -6.819 14.432 8.274 1.00 87.56 302 GLU A C 1
ATOM 2411 O O . GLU A 1 302 ? -7.881 14.371 8.899 1.00 87.56 302 GLU A O 1
ATOM 2416 N N . GLN A 1 303 ? -6.409 15.563 7.698 1.00 82.81 303 GLN A N 1
ATOM 2417 C CA . GLN A 1 303 ? -7.189 16.800 7.740 1.00 82.81 303 GLN A CA 1
ATOM 2418 C C . GLN A 1 303 ? -8.578 16.589 7.120 1.00 82.81 303 GLN A C 1
ATOM 2420 O O . GLN A 1 303 ? -8.717 15.932 6.089 1.00 82.81 303 GLN A O 1
ATOM 2425 N N . LEU A 1 304 ? -9.603 17.188 7.732 1.00 85.75 304 LEU A N 1
ATOM 2426 C CA . LEU A 1 304 ? -11.018 17.078 7.350 1.00 85.75 304 LEU A CA 1
ATOM 2427 C C . LEU A 1 304 ? -11.656 15.688 7.555 1.00 85.75 304 LEU A C 1
ATOM 2429 O O . LEU A 1 304 ? -12.853 15.543 7.280 1.00 85.75 304 LEU A O 1
ATOM 2433 N N . ALA A 1 305 ? -10.926 14.694 8.079 1.00 90.88 305 ALA A N 1
ATOM 2434 C CA . ALA A 1 305 ? -11.519 13.442 8.547 1.00 90.88 305 ALA A CA 1
ATOM 2435 C C . ALA A 1 305 ? -12.493 13.679 9.714 1.00 90.88 305 ALA A C 1
ATOM 2437 O O . ALA A 1 305 ? -12.517 14.749 10.329 1.00 90.88 305 ALA A O 1
ATOM 2438 N N . ALA A 1 306 ? -13.327 12.686 10.025 1.00 92.12 306 ALA A N 1
ATOM 2439 C CA . ALA A 1 306 ? -14.370 12.844 11.033 1.00 92.12 306 ALA A CA 1
ATOM 2440 C C . ALA A 1 306 ? -13.783 13.155 12.424 1.00 92.12 306 ALA A C 1
ATOM 2442 O O . ALA A 1 306 ? -14.162 14.168 13.015 1.00 92.12 306 ALA A O 1
ATOM 2443 N N . LEU A 1 307 ? -12.789 12.386 12.888 1.00 95.25 307 LEU A N 1
ATOM 2444 C CA . LEU A 1 307 ? -12.111 12.636 14.167 1.00 95.25 307 LEU A CA 1
ATOM 2445 C C . LEU A 1 307 ? -11.320 13.961 14.184 1.00 95.25 307 LEU A C 1
ATOM 2447 O O . LEU A 1 307 ? -11.358 14.685 15.179 1.00 95.25 307 LEU A O 1
ATOM 2451 N N . ASP A 1 308 ? -10.678 14.346 13.074 1.00 94.88 308 ASP A N 1
ATOM 2452 C CA . ASP A 1 308 ? -10.023 15.658 12.945 1.00 94.88 308 ASP A CA 1
ATOM 2453 C C . ASP A 1 308 ? -11.033 16.801 13.139 1.00 94.88 308 ASP A C 1
ATOM 2455 O O . ASP A 1 308 ? -10.807 17.711 13.941 1.00 94.88 308 ASP A O 1
ATOM 2459 N N . ARG A 1 309 ? -12.204 16.723 12.500 1.00 94.50 309 ARG A N 1
ATOM 2460 C CA . ARG A 1 309 ? -13.268 17.726 12.655 1.00 94.50 309 ARG A CA 1
ATOM 2461 C C . ARG A 1 309 ? -13.859 17.743 14.064 1.00 94.50 309 ARG A C 1
ATOM 2463 O O . ARG A 1 309 ? -14.140 18.831 14.565 1.00 94.50 309 ARG A O 1
ATOM 2470 N N . MET A 1 310 ? -14.001 16.587 14.715 1.00 95.00 310 MET A N 1
ATOM 2471 C CA . MET A 1 310 ? -14.442 16.491 16.114 1.00 95.00 310 MET A CA 1
ATOM 2472 C C . MET A 1 310 ? -13.425 17.159 17.059 1.00 95.00 310 MET A C 1
ATOM 2474 O O . MET A 1 310 ? -13.802 18.037 17.831 1.00 95.00 310 MET A O 1
ATOM 2478 N N . SER A 1 311 ? -12.124 16.872 16.901 1.00 95.75 311 SER A N 1
ATOM 2479 C CA . SER A 1 311 ? -11.028 17.479 17.689 1.00 95.75 311 SER A CA 1
ATOM 2480 C C . SER A 1 311 ? -10.899 19.004 17.549 1.00 95.75 311 SER A C 1
ATOM 2482 O O . SER A 1 311 ? -10.228 19.654 18.344 1.00 95.75 311 SER A O 1
ATOM 2484 N N . ASN A 1 312 ? -11.518 19.581 16.515 1.00 94.25 312 ASN A N 1
ATOM 2485 C CA . ASN A 1 312 ? -11.549 21.017 16.251 1.00 94.25 312 ASN A CA 1
ATOM 2486 C C . ASN A 1 312 ? -12.888 21.673 16.659 1.00 94.25 312 ASN A C 1
ATOM 2488 O O . ASN A 1 312 ? -13.100 22.836 16.318 1.00 94.25 312 ASN A O 1
ATOM 2492 N N . ARG A 1 313 ? -13.814 20.936 17.303 1.00 93.31 313 ARG A N 1
ATOM 2493 C CA . ARG A 1 313 ? -15.221 21.338 17.544 1.00 93.31 313 ARG A CA 1
ATOM 2494 C C . ARG A 1 313 ? -15.946 21.813 16.256 1.00 93.31 313 ARG A C 1
ATOM 2496 O O . ARG A 1 313 ? -16.792 22.697 16.287 1.00 93.31 313 ARG A O 1
ATOM 2503 N N . LYS A 1 314 ? -15.612 21.210 15.100 1.00 94.00 314 LYS A N 1
ATOM 2504 C CA . LYS A 1 314 ? -16.122 21.520 13.735 1.00 94.00 314 LYS A CA 1
ATOM 2505 C C . LYS A 1 314 ? -16.858 20.342 13.069 1.00 94.00 314 LYS A C 1
ATOM 2507 O O . LYS A 1 314 ? -17.035 20.307 11.842 1.00 94.00 314 LYS A O 1
ATOM 2512 N N . HIS A 1 315 ? -17.253 19.343 13.855 1.00 93.62 315 HIS A N 1
ATOM 2513 C CA . HIS A 1 315 ? -18.093 18.238 13.401 1.00 93.62 315 HIS A CA 1
ATOM 2514 C C . HIS A 1 315 ? -19.570 18.563 13.694 1.00 93.62 315 HIS A C 1
ATOM 2516 O O . HIS A 1 315 ? -19.894 18.870 14.836 1.00 93.62 315 HIS A O 1
ATOM 2522 N N . PRO A 1 316 ? -20.485 18.504 12.707 1.00 88.44 316 PRO A N 1
ATOM 2523 C CA . PRO A 1 316 ? -21.807 19.145 12.793 1.00 88.44 316 PRO A CA 1
ATOM 2524 C C . PRO A 1 316 ? -22.839 18.418 13.679 1.00 88.44 316 PRO A C 1
ATOM 2526 O O . PRO A 1 316 ? -24.023 18.721 13.589 1.00 88.44 316 PRO A O 1
ATOM 2529 N N . LYS A 1 317 ? -22.418 17.418 14.462 1.00 87.56 317 LYS A N 1
ATOM 2530 C CA . LYS A 1 317 ? -23.304 16.556 15.272 1.00 87.56 317 LYS A CA 1
ATOM 2531 C C . LYS A 1 317 ? -22.718 16.037 16.580 1.00 87.56 317 LYS A C 1
ATOM 2533 O O . LYS A 1 317 ? -23.470 15.543 17.402 1.00 87.56 317 LYS A O 1
ATOM 2538 N N . ILE A 1 318 ? -21.394 16.050 16.722 1.00 92.12 318 ILE A N 1
ATOM 2539 C CA . ILE A 1 318 ? -20.686 15.396 17.827 1.00 92.12 318 ILE A CA 1
ATOM 2540 C C . ILE A 1 318 ? -19.588 16.357 18.258 1.00 92.12 318 ILE A C 1
ATOM 2542 O O . ILE A 1 318 ? -18.674 16.623 17.471 1.00 92.12 318 ILE A O 1
ATOM 2546 N N . SER A 1 319 ? -19.684 16.875 19.477 1.00 93.50 319 SER A N 1
ATOM 2547 C CA . SER A 1 319 ? -18.551 17.472 20.173 1.00 93.50 319 SER A CA 1
ATOM 2548 C C . SER A 1 319 ? -17.815 16.403 20.982 1.00 93.50 319 SER A C 1
ATOM 2550 O O . SER A 1 319 ? -18.348 15.323 21.250 1.00 93.50 319 SER A O 1
ATOM 2552 N N . ILE A 1 320 ? -16.566 16.700 21.331 1.00 96.81 320 ILE A N 1
ATOM 2553 C CA . ILE A 1 320 ? -15.779 15.905 22.271 1.00 96.81 320 ILE A CA 1
ATOM 2554 C C . ILE A 1 320 ? -15.733 16.697 23.570 1.00 96.81 320 ILE A C 1
ATOM 2556 O O . ILE A 1 320 ? -15.311 17.858 23.571 1.00 96.81 320 ILE A O 1
ATOM 2560 N N . GLU A 1 321 ? -16.193 16.060 24.636 1.00 95.94 321 GLU A N 1
ATOM 2561 C CA . GLU A 1 321 ? -16.339 16.618 25.973 1.00 95.94 321 GLU A CA 1
ATOM 2562 C C . GLU A 1 321 ? -15.523 15.802 26.996 1.00 95.94 321 GLU A C 1
ATOM 2564 O O . GLU A 1 321 ? -15.084 14.683 26.698 1.00 95.94 321 GLU A O 1
ATOM 2569 N N . PRO A 1 322 ? -15.290 16.340 28.208 1.00 97.38 322 PRO A N 1
ATOM 2570 C CA . PRO A 1 322 ? -14.468 15.670 29.206 1.00 97.38 322 PRO A CA 1
ATOM 2571 C C . PRO A 1 322 ? -14.965 14.259 29.544 1.00 97.38 322 PRO A C 1
ATOM 2573 O O . PRO A 1 322 ? -16.157 14.049 29.767 1.00 97.38 322 PRO A O 1
ATOM 2576 N N . ARG A 1 323 ? -14.025 13.311 29.662 1.00 96.19 323 ARG A N 1
ATOM 2577 C CA . ARG A 1 323 ? -14.244 11.871 29.921 1.00 96.19 323 ARG A CA 1
ATOM 2578 C C . ARG A 1 323 ? -14.866 11.053 28.776 1.00 96.19 323 ARG A C 1
ATOM 2580 O O . ARG A 1 323 ? -15.122 9.871 28.983 1.00 96.19 323 ARG A O 1
ATOM 2587 N N . ASP A 1 324 ? -15.075 11.613 27.582 1.00 98.12 324 ASP A N 1
ATOM 2588 C CA . ASP A 1 324 ? -15.330 10.787 26.388 1.00 98.12 324 ASP A CA 1
ATOM 2589 C C . ASP A 1 324 ? -14.125 9.857 26.127 1.00 98.12 324 ASP A C 1
ATOM 2591 O O . ASP A 1 324 ? -12.977 10.299 26.232 1.00 98.12 324 ASP A O 1
ATOM 2595 N N . LEU A 1 325 ? -14.363 8.588 25.774 1.00 98.38 325 LEU A N 1
ATOM 2596 C CA . LEU A 1 325 ? -13.300 7.605 25.510 1.00 98.38 325 LEU A CA 1
ATOM 2597 C C . LEU A 1 325 ? -12.958 7.563 24.016 1.00 98.38 325 LEU A C 1
ATOM 2599 O O . LEU A 1 325 ? -13.852 7.397 23.189 1.00 98.38 325 LEU A O 1
ATOM 2603 N N . ILE A 1 326 ? -11.673 7.658 23.659 1.00 98.25 326 ILE A N 1
ATOM 2604 C CA . ILE A 1 326 ? -11.196 7.648 22.268 1.00 98.25 326 ILE A CA 1
ATOM 2605 C C . ILE A 1 326 ? -10.108 6.587 22.070 1.00 98.25 326 ILE A C 1
ATOM 2607 O O . ILE A 1 326 ? -8.978 6.749 22.523 1.00 98.25 326 ILE A O 1
ATOM 2611 N N . ILE A 1 327 ? -10.442 5.521 21.343 1.00 98.00 327 ILE A N 1
ATOM 2612 C CA . ILE A 1 327 ? -9.566 4.375 21.068 1.00 98.00 327 ILE A CA 1
ATOM 2613 C C . ILE A 1 327 ? -8.946 4.513 19.668 1.00 98.00 327 ILE A C 1
ATOM 2615 O O . ILE A 1 327 ? -9.652 4.508 18.653 1.00 98.00 327 ILE A O 1
ATOM 2619 N N . PHE A 1 328 ? -7.615 4.585 19.603 1.00 96.69 328 PHE A N 1
ATOM 2620 C CA . PHE A 1 328 ? -6.840 4.550 18.360 1.00 96.69 328 PHE A CA 1
ATOM 2621 C C . PHE A 1 328 ? -6.530 3.103 17.961 1.00 96.69 328 PHE A C 1
ATOM 2623 O O . PHE A 1 328 ? -5.452 2.569 18.221 1.00 96.69 328 PHE A O 1
ATOM 2630 N N . SER A 1 329 ? -7.486 2.462 17.283 1.00 95.19 329 SER A N 1
ATOM 2631 C CA . SER A 1 329 ? -7.401 1.068 16.829 1.00 95.19 329 SER A CA 1
ATOM 2632 C C . SER A 1 329 ? -6.597 0.935 15.518 1.00 95.19 329 SER A C 1
ATOM 2634 O O . SER A 1 329 ? -7.044 0.393 14.504 1.00 95.19 329 SER A O 1
ATOM 2636 N N . SER A 1 330 ? -5.390 1.505 15.521 1.00 91.50 330 SER A N 1
ATOM 2637 C CA . SER A 1 330 ? -4.482 1.628 14.374 1.00 91.50 330 SER A CA 1
ATOM 2638 C C . SER A 1 330 ? -3.029 1.791 14.829 1.00 91.50 330 SER A C 1
ATOM 2640 O O . SER A 1 330 ? -2.789 2.216 15.955 1.00 91.50 330 SER A O 1
ATOM 2642 N N . SER A 1 331 ? -2.060 1.578 13.936 1.00 86.31 331 SER A N 1
ATOM 2643 C CA . SER A 1 331 ? -0.688 2.083 14.110 1.00 86.31 331 SER A CA 1
ATOM 2644 C C . SER A 1 331 ? -0.382 3.261 13.165 1.00 86.31 331 SER A C 1
ATOM 2646 O O . SER A 1 331 ? -0.943 3.327 12.066 1.00 86.31 331 SER A O 1
ATOM 2648 N N . PRO A 1 332 ? 0.520 4.188 13.544 1.00 83.81 332 PRO A N 1
ATOM 2649 C CA . PRO A 1 332 ? 1.031 5.230 12.654 1.00 83.81 332 PRO A CA 1
ATOM 2650 C C . PRO A 1 332 ? 1.732 4.671 11.407 1.00 83.81 332 PRO A C 1
ATOM 2652 O O . PRO A 1 332 ? 2.757 3.998 11.510 1.00 83.81 332 PRO A O 1
ATOM 2655 N N . ILE A 1 333 ? 1.234 5.018 10.219 1.00 81.50 333 ILE A N 1
ATOM 2656 C CA . ILE A 1 333 ? 1.938 4.786 8.952 1.00 81.50 333 ILE A CA 1
ATOM 2657 C C . ILE A 1 333 ? 3.163 5.726 8.895 1.00 81.50 333 ILE A C 1
ATOM 2659 O O . ILE A 1 333 ? 3.057 6.894 9.304 1.00 81.50 333 ILE A O 1
ATOM 2663 N N . PRO A 1 334 ? 4.331 5.274 8.392 1.00 74.06 334 PRO A N 1
ATOM 2664 C CA . PRO A 1 334 ? 5.509 6.120 8.213 1.00 74.06 334 PRO A CA 1
ATOM 2665 C C . PRO A 1 334 ? 5.194 7.458 7.523 1.00 74.06 334 PRO A C 1
ATOM 2667 O O . PRO A 1 334 ? 4.488 7.523 6.521 1.00 74.06 334 PRO A O 1
ATOM 2670 N N . GLY A 1 335 ? 5.692 8.557 8.096 1.00 77.88 335 GLY A N 1
ATOM 2671 C CA . GLY A 1 335 ? 5.406 9.924 7.639 1.00 77.88 335 GLY A CA 1
ATOM 2672 C C . GLY A 1 335 ? 4.109 10.554 8.175 1.00 77.88 335 GLY A C 1
ATOM 2673 O O . GLY A 1 335 ? 3.981 11.777 8.122 1.00 77.88 335 GLY A O 1
ATOM 2674 N N . ASN A 1 336 ? 3.176 9.787 8.756 1.00 84.44 336 ASN A N 1
ATOM 2675 C CA . ASN A 1 336 ? 1.962 10.345 9.374 1.00 84.44 336 ASN A CA 1
ATOM 2676 C C . ASN A 1 336 ? 2.098 10.650 10.873 1.00 84.44 336 ASN A C 1
ATOM 2678 O O . ASN A 1 336 ? 1.311 11.453 11.368 1.00 84.44 336 ASN A O 1
ATOM 2682 N N . LYS A 1 337 ? 3.095 10.094 11.586 1.00 87.06 337 LYS A N 1
ATOM 2683 C CA . LYS A 1 337 ? 3.220 10.211 13.058 1.00 87.06 337 LYS A CA 1
ATOM 2684 C C . LYS A 1 337 ? 2.979 11.636 13.586 1.00 87.06 337 LYS A C 1
ATOM 2686 O O . LYS A 1 337 ? 2.098 11.819 14.412 1.00 87.06 337 LYS A O 1
ATOM 2691 N N . ILE A 1 338 ? 3.652 12.656 13.047 1.00 89.56 338 ILE A N 1
ATOM 2692 C CA . ILE A 1 338 ? 3.504 14.061 13.491 1.00 89.56 338 ILE A CA 1
ATOM 2693 C C . ILE A 1 338 ? 2.047 14.572 13.390 1.00 89.56 338 ILE A C 1
ATOM 2695 O O . ILE A 1 338 ? 1.601 15.347 14.234 1.00 89.56 338 ILE A O 1
ATOM 2699 N N . LYS A 1 339 ? 1.268 14.123 12.395 1.00 90.06 339 LYS A N 1
ATOM 2700 C CA . LYS A 1 339 ? -0.154 14.491 12.247 1.00 90.06 339 LYS A CA 1
ATOM 2701 C C . LYS A 1 339 ? -1.012 13.872 13.353 1.00 90.06 339 LYS A C 1
ATOM 2703 O O . LYS A 1 339 ? -1.912 14.531 13.866 1.00 90.06 339 LYS A O 1
ATOM 2708 N N . ILE A 1 340 ? -0.716 12.619 13.701 1.00 92.06 340 ILE A N 1
ATOM 2709 C CA . ILE A 1 340 ? -1.401 11.829 14.732 1.00 92.06 340 ILE A CA 1
ATOM 2710 C C . ILE A 1 340 ? -1.104 12.426 16.113 1.00 92.06 340 ILE A C 1
ATOM 2712 O O . ILE A 1 340 ? -2.033 12.772 16.834 1.00 92.06 340 ILE A O 1
ATOM 2716 N N . GLU A 1 341 ? 0.168 12.704 16.409 1.00 93.31 341 GLU A N 1
ATOM 2717 C CA . GLU A 1 341 ? 0.621 13.427 17.609 1.00 93.31 341 GLU A CA 1
ATOM 2718 C C . GLU A 1 341 ? -0.116 14.772 17.769 1.00 93.31 341 GLU A C 1
ATOM 2720 O O . GLU A 1 341 ? -0.654 15.085 18.833 1.00 93.31 341 GLU A O 1
ATOM 2725 N N . HIS A 1 342 ? -0.219 15.566 16.694 1.00 94.31 342 HIS A N 1
ATOM 2726 C CA . HIS A 1 342 ? -0.961 16.833 16.697 1.00 94.31 342 HIS A CA 1
ATOM 2727 C C . HIS A 1 342 ? -2.487 16.679 16.791 1.00 94.31 342 HIS A C 1
ATOM 2729 O O . HIS A 1 342 ? -3.155 17.643 17.169 1.00 94.31 342 HIS A O 1
ATOM 2735 N N . LEU A 1 343 ? -3.058 15.525 16.435 1.00 95.50 343 LEU A N 1
ATOM 2736 C CA . LEU A 1 343 ? -4.470 15.209 16.658 1.00 95.50 343 LEU A CA 1
ATOM 2737 C C . LEU A 1 343 ? -4.698 14.852 18.132 1.00 95.50 343 LEU A C 1
ATOM 2739 O O . LEU A 1 343 ? -5.502 15.508 18.791 1.00 95.50 343 LEU A O 1
ATOM 2743 N N . ILE A 1 344 ? -3.933 13.900 18.665 1.00 95.31 344 ILE A N 1
ATOM 2744 C CA . ILE A 1 344 ? -3.972 13.454 20.066 1.00 95.31 344 ILE A CA 1
ATOM 2745 C C . ILE A 1 344 ? -3.788 14.638 21.028 1.00 95.31 344 ILE A C 1
ATOM 2747 O O . ILE A 1 344 ? -4.599 14.840 21.930 1.00 95.31 344 ILE A O 1
ATOM 2751 N N . ASN A 1 345 ? -2.821 15.522 20.761 1.00 95.94 345 ASN A N 1
ATOM 2752 C CA . ASN A 1 345 ? -2.605 16.750 21.537 1.00 95.94 345 ASN A CA 1
ATOM 2753 C C . ASN A 1 345 ? -3.799 17.729 21.536 1.00 95.94 345 ASN A C 1
ATOM 2755 O O . ASN A 1 345 ? -3.882 18.579 22.423 1.00 95.94 345 ASN A O 1
ATOM 2759 N N . ARG A 1 346 ? -4.718 17.664 20.562 1.00 96.25 346 ARG A N 1
ATOM 2760 C CA . ARG A 1 346 ? -5.983 18.426 20.600 1.00 96.25 346 ARG A CA 1
ATOM 2761 C C . ARG A 1 346 ? -7.072 17.682 21.363 1.00 96.25 346 ARG A C 1
ATOM 2763 O O . ARG A 1 346 ? -7.862 18.328 22.037 1.00 96.25 346 ARG A O 1
ATOM 2770 N N . LEU A 1 347 ? -7.095 16.354 21.287 1.00 96.94 347 LEU A N 1
ATOM 2771 C CA . LEU A 1 347 ? -8.057 15.520 22.008 1.00 96.94 347 LEU A CA 1
ATOM 2772 C C . LEU A 1 347 ? -7.823 15.573 23.530 1.00 96.94 347 LEU A C 1
ATOM 2774 O O . LEU A 1 347 ? -8.766 15.825 24.276 1.00 96.94 347 LEU A O 1
ATOM 2778 N N . TYR A 1 348 ? -6.568 15.491 23.991 1.00 96.50 348 TYR A N 1
ATOM 2779 C CA . TYR A 1 348 ? -6.225 15.701 25.407 1.00 96.50 348 TYR A CA 1
ATOM 2780 C C . TYR A 1 348 ? -6.598 17.108 25.911 1.00 96.50 348 TYR A C 1
ATOM 2782 O O . TYR A 1 348 ? -7.045 17.259 27.046 1.00 96.50 348 TYR A O 1
ATOM 2790 N N . LYS A 1 349 ? -6.507 18.146 25.063 1.00 97.12 349 LYS A N 1
ATOM 2791 C CA . LYS A 1 349 ? -6.958 19.518 25.394 1.00 97.12 349 LYS A CA 1
ATOM 2792 C C . LYS A 1 349 ? -8.479 19.669 25.517 1.00 97.12 349 LYS A C 1
ATOM 2794 O O . LYS A 1 349 ? -8.943 20.726 25.931 1.00 97.12 349 LYS A O 1
ATOM 2799 N N . LEU A 1 350 ? -9.243 18.637 25.163 1.00 97.06 350 LEU A N 1
ATOM 2800 C CA . LEU A 1 350 ? -10.689 18.537 25.379 1.00 97.06 350 LEU A CA 1
ATOM 2801 C C . LEU A 1 350 ? -11.025 17.627 26.579 1.00 97.06 350 LEU A C 1
ATOM 2803 O O . LEU A 1 350 ? -12.192 17.323 26.805 1.00 97.06 350 LEU A O 1
ATOM 2807 N N . SER A 1 351 ? -10.009 17.195 27.340 1.00 96.88 351 SER A N 1
ATOM 2808 C CA . SER A 1 351 ? -10.116 16.282 28.488 1.00 96.88 351 SER A CA 1
ATOM 2809 C C . SER A 1 351 ? -10.764 14.927 28.164 1.00 96.88 351 SER A C 1
ATOM 2811 O O . SER A 1 351 ? -11.356 14.290 29.038 1.00 96.88 351 SER A O 1
ATOM 2813 N N . ALA A 1 352 ? -10.639 14.476 26.913 1.00 97.69 352 ALA A N 1
ATOM 2814 C CA . ALA A 1 352 ? -10.990 13.120 26.509 1.00 97.69 352 ALA A CA 1
ATOM 2815 C C . ALA A 1 352 ? -9.959 12.104 27.029 1.00 97.69 352 ALA A C 1
ATOM 2817 O O . ALA A 1 352 ? -8.770 12.410 27.142 1.00 97.69 352 ALA A O 1
ATOM 2818 N N . ILE A 1 353 ? -10.417 10.886 27.313 1.00 97.88 353 ILE A N 1
ATOM 2819 C CA . ILE A 1 353 ? -9.568 9.752 27.685 1.00 97.88 353 ILE A CA 1
ATOM 2820 C C . ILE A 1 353 ? -9.102 9.103 26.384 1.00 97.88 353 ILE A C 1
ATOM 2822 O O . ILE A 1 353 ? -9.918 8.574 25.632 1.00 97.88 353 ILE A O 1
ATOM 2826 N N . ILE A 1 354 ? -7.804 9.161 26.096 1.00 96.81 354 ILE A N 1
ATOM 2827 C CA . ILE A 1 354 ? -7.226 8.562 24.888 1.00 96.81 354 ILE A CA 1
ATOM 2828 C C . ILE A 1 354 ? -6.680 7.177 25.233 1.00 96.81 354 ILE A C 1
ATOM 2830 O O . ILE A 1 354 ? -6.181 6.974 26.339 1.00 96.81 354 ILE A O 1
ATOM 2834 N N . LYS A 1 355 ? -6.802 6.233 24.296 1.00 96.88 355 LYS A N 1
ATOM 2835 C CA . LYS A 1 355 ? -6.219 4.893 24.379 1.00 96.88 355 LYS A CA 1
ATOM 2836 C C . LYS A 1 355 ? -5.459 4.564 23.100 1.00 96.88 355 LYS A C 1
ATOM 2838 O O . LYS A 1 355 ? -6.043 4.573 22.013 1.00 96.88 355 LYS A O 1
ATOM 2843 N N . GLU A 1 356 ? -4.162 4.297 23.231 1.00 93.38 356 GLU A N 1
ATOM 2844 C CA . GLU A 1 356 ? -3.225 4.132 22.117 1.00 93.38 356 GLU A CA 1
ATOM 2845 C C . GLU A 1 356 ? -2.557 2.753 22.094 1.00 93.38 356 GLU A C 1
ATOM 2847 O O . GLU A 1 356 ? -2.177 2.195 23.122 1.00 93.38 356 GLU A O 1
ATOM 2852 N N . ASN A 1 357 ? -2.368 2.209 20.889 1.00 90.81 357 ASN A N 1
ATOM 2853 C CA . ASN A 1 357 ? -1.700 0.925 20.705 1.00 90.81 357 ASN A CA 1
ATOM 2854 C C . ASN A 1 357 ? -0.217 0.986 21.115 1.00 90.81 357 ASN A C 1
ATOM 2856 O O . ASN A 1 357 ? 0.584 1.664 20.466 1.00 90.81 357 ASN A O 1
ATOM 2860 N N . GLY A 1 358 ? 0.147 0.210 22.134 1.00 87.81 358 GLY A N 1
ATOM 2861 C CA . GLY A 1 358 ? 1.448 0.221 22.796 1.00 87.81 358 GLY A CA 1
ATOM 2862 C C . GLY A 1 358 ? 1.304 0.686 24.248 1.00 87.81 358 GLY A C 1
ATOM 2863 O O . GLY A 1 358 ? 1.322 -0.168 25.131 1.00 87.81 358 GLY A O 1
ATOM 2864 N N . PRO A 1 359 ? 1.137 1.998 24.516 1.00 87.44 359 PRO A N 1
ATOM 2865 C CA . PRO A 1 359 ? 1.010 2.526 25.879 1.00 87.44 359 PRO A CA 1
ATOM 2866 C C . PRO A 1 359 ? -0.167 1.954 26.682 1.00 87.44 359 PRO A C 1
ATOM 2868 O O . PRO A 1 359 ? -0.036 1.766 27.887 1.00 87.44 359 PRO A O 1
ATOM 2871 N N . ASP A 1 360 ? -1.292 1.655 26.026 1.00 89.69 360 ASP A N 1
ATOM 2872 C CA . ASP A 1 360 ? -2.523 1.169 26.665 1.00 89.69 360 ASP A CA 1
ATOM 2873 C C . ASP A 1 360 ? -2.843 -0.303 26.340 1.00 89.69 360 ASP A C 1
ATOM 2875 O O . ASP A 1 360 ? -4.004 -0.718 26.386 1.00 89.69 360 ASP A O 1
ATOM 2879 N N . GLY A 1 361 ? -1.824 -1.090 25.986 1.00 86.50 361 GLY A N 1
ATOM 2880 C CA . GLY A 1 361 ? -1.980 -2.465 25.505 1.00 86.50 361 GLY A CA 1
ATOM 2881 C C . GLY A 1 361 ? -2.043 -2.566 23.978 1.00 86.50 361 GLY A C 1
ATOM 2882 O O . GLY A 1 361 ? -1.710 -1.627 23.244 1.00 86.50 361 GLY A O 1
ATOM 2883 N N . TYR A 1 362 ? -2.441 -3.730 23.478 1.00 89.19 362 TYR A N 1
ATOM 2884 C CA . TYR A 1 362 ? -2.451 -4.045 22.055 1.00 89.19 362 TYR A CA 1
ATOM 2885 C C . TYR A 1 362 ? -3.818 -3.718 21.443 1.00 89.19 362 TYR A C 1
ATOM 2887 O O . TYR A 1 362 ? -4.689 -4.563 21.299 1.00 89.19 362 TYR A O 1
ATOM 2895 N N . LEU A 1 363 ? -4.003 -2.466 21.020 1.00 92.69 363 LEU A N 1
ATOM 2896 C CA . LEU A 1 363 ? -5.243 -1.982 20.388 1.00 92.69 363 LEU A CA 1
ATOM 2897 C C . LEU A 1 363 ? -5.235 -2.141 18.851 1.00 92.69 363 LEU A C 1
ATOM 2899 O O . LEU A 1 363 ? -6.226 -1.862 18.164 1.00 92.69 363 LEU A O 1
ATOM 2903 N N . HIS A 1 364 ? -4.116 -2.596 18.284 1.00 93.12 364 HIS A N 1
ATOM 2904 C CA . HIS A 1 364 ? -3.915 -2.867 16.866 1.00 93.12 364 HIS A CA 1
ATOM 2905 C C . HIS A 1 364 ? -2.842 -3.943 16.635 1.00 93.12 364 HIS A C 1
ATOM 2907 O O . HIS A 1 364 ? -1.725 -3.849 17.137 1.00 93.12 364 HIS A O 1
ATOM 2913 N N . THR A 1 365 ? -3.155 -4.912 15.776 1.00 91.75 365 THR A N 1
ATOM 2914 C CA . THR A 1 365 ? -2.187 -5.850 15.195 1.00 91.75 365 THR A CA 1
ATOM 2915 C C . THR A 1 365 ? -2.070 -5.551 13.701 1.00 91.75 365 THR A C 1
ATOM 2917 O O . THR A 1 365 ? -2.999 -5.008 13.098 1.00 91.75 365 THR A O 1
ATOM 2920 N N . SER A 1 366 ? -0.913 -5.837 13.110 1.00 91.44 366 SER A N 1
ATOM 2921 C CA . SER A 1 366 ? -0.653 -5.511 11.706 1.00 91.44 366 SER A CA 1
ATOM 2922 C C . SER A 1 366 ? -1.213 -6.587 10.775 1.00 91.44 366 SER A C 1
ATOM 2924 O O . SER A 1 366 ? -1.252 -7.760 11.141 1.00 91.44 366 SER A O 1
ATOM 2926 N N . GLY A 1 367 ? -1.606 -6.206 9.557 1.00 92.69 367 GLY A N 1
ATOM 2927 C CA . GLY A 1 367 ? -2.032 -7.162 8.531 1.00 92.69 367 GLY A CA 1
ATOM 2928 C C . GLY A 1 367 ? -0.901 -8.045 7.988 1.00 92.69 367 GLY A C 1
ATOM 2929 O O . GLY A 1 367 ? -1.199 -9.092 7.425 1.00 92.69 367 GLY A O 1
ATOM 2930 N N . HIS A 1 368 ? 0.359 -7.635 8.171 1.00 95.69 368 HIS A N 1
ATOM 2931 C CA . HIS A 1 368 ? 1.540 -8.248 7.553 1.00 95.69 368 HIS A CA 1
ATOM 2932 C C . HIS A 1 368 ? 2.371 -9.053 8.562 1.00 95.69 368 HIS A C 1
ATOM 2934 O O . HIS A 1 368 ? 2.623 -8.574 9.677 1.00 95.69 368 HIS A O 1
ATOM 2940 N N . ALA A 1 369 ? 2.845 -10.214 8.122 1.00 97.25 369 ALA A N 1
ATOM 2941 C CA . ALA A 1 369 ? 3.643 -11.209 8.828 1.00 97.25 369 ALA A CA 1
ATOM 2942 C C . ALA A 1 369 ? 4.876 -10.632 9.544 1.00 97.25 369 ALA A C 1
ATOM 2944 O O . ALA A 1 369 ? 5.566 -9.752 9.033 1.00 97.25 369 ALA A O 1
ATOM 2945 N N . TYR A 1 370 ? 5.191 -11.139 10.736 1.00 97.75 370 TYR A N 1
ATOM 2946 C CA . TYR A 1 370 ? 6.468 -10.900 11.419 1.00 97.75 370 TYR A CA 1
ATOM 2947 C C . TYR A 1 370 ? 7.457 -12.035 11.075 1.00 97.75 370 TYR A C 1
ATOM 2949 O O . TYR A 1 370 ? 7.120 -12.968 10.344 1.00 97.75 370 TYR A O 1
ATOM 2957 N N . LYS A 1 371 ? 8.713 -11.975 11.546 1.00 98.12 371 LYS A N 1
ATOM 2958 C CA . LYS A 1 371 ? 9.775 -12.927 11.151 1.00 98.12 371 LYS A CA 1
ATOM 2959 C C . LYS A 1 371 ? 9.361 -14.406 11.266 1.00 98.12 371 LYS A C 1
ATOM 2961 O O . LYS A 1 371 ? 9.572 -15.144 10.309 1.00 98.12 371 LYS A O 1
ATOM 2966 N N . ALA A 1 372 ? 8.703 -14.811 12.356 1.00 97.81 372 ALA A N 1
ATOM 2967 C CA . ALA A 1 372 ? 8.295 -16.207 12.568 1.00 97.81 372 ALA A CA 1
ATOM 2968 C C . ALA A 1 372 ? 7.237 -16.704 11.558 1.00 97.81 372 ALA A C 1
ATOM 2970 O O . ALA A 1 372 ? 7.175 -17.891 11.238 1.00 97.81 372 ALA A O 1
ATOM 2971 N N . GLU A 1 373 ? 6.410 -15.804 11.024 1.00 98.12 373 GLU A N 1
ATOM 2972 C CA . GLU A 1 373 ? 5.402 -16.127 10.006 1.00 98.12 373 GLU A CA 1
ATOM 2973 C C . GLU A 1 373 ? 6.054 -16.291 8.621 1.00 98.12 373 GLU A C 1
ATOM 2975 O O . GLU A 1 373 ? 5.713 -17.217 7.883 1.00 98.12 373 GLU A O 1
ATOM 2980 N N . HIS A 1 374 ? 7.069 -15.477 8.304 1.00 98.44 374 HIS A N 1
ATOM 2981 C CA . HIS A 1 374 ? 7.900 -15.665 7.109 1.00 98.44 374 HIS A CA 1
ATOM 2982 C C . HIS A 1 374 ? 8.696 -16.980 7.167 1.00 98.44 374 HIS A C 1
ATOM 2984 O O . HIS A 1 374 ? 8.653 -17.765 6.221 1.00 98.44 374 HIS A O 1
ATOM 2990 N N . GLU A 1 375 ? 9.364 -17.270 8.292 1.00 98.50 375 GLU A N 1
ATOM 2991 C CA . GLU A 1 375 ? 10.047 -18.554 8.540 1.00 98.50 375 GLU A CA 1
ATOM 2992 C C . GLU A 1 375 ? 9.101 -19.738 8.302 1.00 98.50 375 GLU A C 1
ATOM 2994 O O . GLU A 1 375 ? 9.460 -20.716 7.643 1.00 98.50 375 GLU A O 1
ATOM 2999 N N . LYS A 1 376 ? 7.850 -19.628 8.767 1.00 98.00 376 LYS A N 1
ATOM 3000 C CA . LYS A 1 376 ? 6.831 -20.658 8.563 1.00 98.00 376 LYS A CA 1
ATOM 3001 C C . LYS A 1 376 ? 6.404 -20.807 7.094 1.00 98.00 376 LYS A C 1
ATOM 3003 O O . LYS A 1 376 ? 6.205 -21.941 6.656 1.00 98.00 376 LYS A O 1
ATOM 3008 N N . ILE A 1 377 ? 6.333 -19.723 6.311 1.00 97.75 377 ILE A N 1
ATOM 3009 C CA . ILE A 1 377 ? 6.155 -19.798 4.846 1.00 97.75 377 ILE A CA 1
ATOM 3010 C C . ILE A 1 377 ? 7.312 -20.556 4.187 1.00 97.75 377 ILE A C 1
ATOM 3012 O O . ILE A 1 377 ? 7.055 -21.453 3.379 1.00 97.75 377 ILE A O 1
ATOM 3016 N N . PHE A 1 378 ? 8.568 -20.260 4.535 1.00 98.56 378 PHE A N 1
ATOM 3017 C CA . PHE A 1 378 ? 9.725 -20.947 3.946 1.00 98.56 378 PHE A CA 1
ATOM 3018 C C . PHE A 1 378 ? 9.750 -22.440 4.306 1.00 98.56 378 PHE A C 1
ATOM 3020 O O . PHE A 1 378 ? 9.945 -23.276 3.424 1.00 98.56 378 PHE A O 1
ATOM 3027 N N . GLN A 1 379 ? 9.457 -22.794 5.563 1.00 97.94 379 GLN A N 1
ATOM 3028 C CA . GLN A 1 379 ? 9.361 -24.189 6.023 1.00 97.94 379 GLN A CA 1
ATOM 3029 C C . GLN A 1 379 ? 8.307 -25.012 5.262 1.00 97.94 379 GLN A C 1
ATOM 3031 O O . GLN A 1 379 ? 8.524 -26.201 5.012 1.00 97.94 379 GLN A O 1
ATOM 3036 N N . LEU A 1 380 ? 7.162 -24.404 4.927 1.00 98.25 380 LEU A N 1
ATOM 3037 C CA . LEU A 1 380 ? 6.055 -25.073 4.234 1.00 98.25 380 LEU A CA 1
ATOM 3038 C C . LEU A 1 380 ? 6.264 -25.131 2.717 1.00 98.25 380 LEU A C 1
ATOM 3040 O O . LEU A 1 380 ? 6.072 -26.188 2.122 1.00 98.25 380 LEU A O 1
ATOM 3044 N N . THR A 1 381 ? 6.666 -24.015 2.103 1.00 98.25 381 THR A N 1
ATOM 3045 C CA . THR A 1 381 ? 6.709 -23.856 0.635 1.00 98.25 381 THR A CA 1
ATOM 3046 C C . THR A 1 381 ? 8.060 -24.200 0.002 1.00 98.25 381 THR A C 1
ATOM 3048 O O . THR A 1 381 ? 8.100 -24.479 -1.193 1.00 98.25 381 THR A O 1
ATOM 3051 N N . LYS A 1 382 ? 9.152 -24.209 0.785 1.00 98.25 382 LYS A N 1
ATOM 3052 C CA . LYS A 1 382 ? 10.515 -24.640 0.402 1.00 98.25 382 LYS A CA 1
ATOM 3053 C C . LYS A 1 382 ? 10.963 -24.172 -1.001 1.00 98.25 382 LYS A C 1
ATOM 3055 O O . LYS A 1 382 ? 11.340 -25.006 -1.828 1.00 98.25 382 LYS A O 1
ATOM 3060 N N . PRO A 1 383 ? 10.896 -22.862 -1.301 1.00 98.62 383 PRO A N 1
ATOM 3061 C CA . PRO A 1 383 ? 11.103 -22.358 -2.652 1.00 98.62 383 PRO A CA 1
ATOM 3062 C C . PRO A 1 383 ? 12.562 -22.484 -3.096 1.00 98.62 383 PRO A C 1
ATOM 3064 O O . PRO A 1 383 ? 13.478 -22.191 -2.326 1.00 98.62 383 PRO A O 1
ATOM 3067 N N . LYS A 1 384 ? 12.789 -22.840 -4.366 1.00 98.69 384 LYS A N 1
ATOM 3068 C CA . LYS A 1 384 ? 14.147 -22.873 -4.940 1.00 98.69 384 LYS A CA 1
ATOM 3069 C C . LYS A 1 384 ? 14.775 -21.474 -5.018 1.00 98.69 384 LYS A C 1
ATOM 3071 O O . LYS A 1 384 ? 15.971 -21.344 -4.766 1.00 98.69 384 LYS A O 1
ATOM 3076 N N . TYR A 1 385 ? 13.982 -20.452 -5.348 1.00 98.88 385 TYR A N 1
ATOM 3077 C CA . TYR A 1 385 ? 14.378 -19.041 -5.408 1.00 98.88 385 TYR A CA 1
ATOM 3078 C C . TYR A 1 385 ? 13.439 -18.153 -4.598 1.00 98.88 385 TYR A C 1
ATOM 3080 O O . TYR A 1 385 ? 12.221 -18.350 -4.606 1.00 98.88 385 TYR A O 1
ATOM 3088 N N . PHE A 1 386 ? 14.000 -17.119 -3.972 1.00 98.94 386 PHE A N 1
ATOM 3089 C CA . PHE A 1 386 ? 13.236 -16.145 -3.201 1.00 98.94 386 PHE A CA 1
ATOM 3090 C C . PHE A 1 386 ? 13.441 -14.714 -3.708 1.00 98.94 386 PHE A C 1
ATOM 3092 O O . PHE A 1 386 ? 14.571 -14.254 -3.880 1.00 98.94 386 PHE A O 1
ATOM 3099 N N . PHE A 1 387 ? 12.325 -14.013 -3.899 1.00 98.81 387 PHE A N 1
ATOM 3100 C CA . PHE A 1 387 ? 12.249 -12.611 -4.277 1.00 98.81 387 PHE A CA 1
ATOM 3101 C C . PHE A 1 387 ? 11.403 -11.860 -3.232 1.00 98.81 387 PHE A C 1
ATOM 3103 O O . PHE A 1 387 ? 10.184 -12.035 -3.194 1.00 98.81 387 PHE A O 1
ATOM 3110 N N . PRO A 1 388 ? 11.985 -11.007 -2.373 1.00 98.62 388 PRO A N 1
ATOM 3111 C CA . PRO A 1 388 ? 11.190 -10.193 -1.463 1.00 98.62 388 PRO A CA 1
ATOM 3112 C C . PRO A 1 388 ? 10.336 -9.186 -2.243 1.00 98.62 388 PRO A C 1
ATOM 3114 O O . PRO A 1 388 ? 10.842 -8.419 -3.066 1.00 98.62 388 PRO A O 1
ATOM 3117 N N . TYR A 1 389 ? 9.040 -9.190 -1.950 1.00 98.19 389 TYR A N 1
ATOM 3118 C CA . TYR A 1 389 ? 8.015 -8.320 -2.517 1.00 98.19 389 TYR A CA 1
ATOM 3119 C C . TYR A 1 389 ? 7.451 -7.389 -1.438 1.00 98.19 389 TYR A C 1
ATOM 3121 O O . TYR A 1 389 ? 7.699 -7.621 -0.259 1.00 98.19 389 TYR A O 1
ATOM 3129 N N . HIS A 1 390 ? 6.734 -6.337 -1.845 1.00 97.44 390 HIS A N 1
ATOM 3130 C CA . HIS A 1 390 ? 6.010 -5.379 -0.992 1.00 97.44 390 HIS A CA 1
ATOM 3131 C C . HIS A 1 390 ? 6.757 -4.984 0.294 1.00 97.44 390 HIS A C 1
ATOM 3133 O O . HIS A 1 390 ? 6.617 -5.569 1.365 1.00 97.44 390 HIS A O 1
ATOM 3139 N N . GLY A 1 391 ? 7.640 -3.998 0.165 1.00 96.12 391 GLY A N 1
ATOM 3140 C CA . GLY A 1 391 ? 8.504 -3.552 1.254 1.00 96.12 391 GLY A CA 1
ATOM 3141 C C . GLY A 1 391 ? 9.676 -2.717 0.755 1.00 96.12 391 GLY A C 1
ATOM 3142 O O . GLY A 1 391 ? 10.191 -2.934 -0.335 1.00 96.12 391 GLY A O 1
ATOM 3143 N N . GLU A 1 392 ? 10.121 -1.747 1.553 1.00 95.81 392 GLU A N 1
ATOM 3144 C CA . GLU A 1 392 ? 11.318 -0.944 1.262 1.00 95.81 392 GLU A CA 1
ATOM 3145 C C . GLU A 1 392 ? 12.583 -1.824 1.186 1.00 95.81 392 GLU A C 1
ATOM 3147 O O . GLU A 1 392 ? 12.655 -2.848 1.857 1.00 95.81 392 GLU A O 1
ATOM 3152 N N . TYR A 1 393 ? 13.641 -1.398 0.481 1.00 97.75 393 TYR A N 1
ATOM 3153 C CA . TYR A 1 393 ? 14.900 -2.168 0.350 1.00 97.75 393 TYR A CA 1
ATOM 3154 C C . TYR A 1 393 ? 15.443 -2.758 1.675 1.00 97.75 393 TYR A C 1
ATOM 3156 O O . TYR A 1 393 ? 15.877 -3.907 1.722 1.00 97.75 393 TYR A O 1
ATOM 3164 N N . ARG A 1 394 ? 15.367 -2.006 2.786 1.00 97.62 394 ARG A N 1
ATOM 3165 C CA . ARG A 1 394 ? 15.767 -2.478 4.131 1.00 97.62 394 ARG A CA 1
ATOM 3166 C C . ARG A 1 394 ? 14.909 -3.636 4.665 1.00 97.62 394 ARG A C 1
ATOM 3168 O O . ARG A 1 394 ? 15.415 -4.479 5.399 1.00 97.62 394 ARG A O 1
ATOM 3175 N N . MET A 1 395 ? 13.631 -3.668 4.295 1.00 98.19 395 MET A N 1
ATOM 3176 C CA . MET A 1 395 ? 12.676 -4.726 4.624 1.00 98.19 395 MET A CA 1
ATOM 3177 C C . MET A 1 395 ? 12.956 -5.954 3.758 1.00 98.19 395 MET A C 1
ATOM 3179 O O . MET A 1 395 ? 13.133 -7.045 4.292 1.00 98.19 395 MET A O 1
ATOM 3183 N N . CYS A 1 396 ? 13.134 -5.755 2.445 1.00 98.56 396 CYS A N 1
ATOM 3184 C CA . CYS A 1 396 ? 13.562 -6.799 1.515 1.00 98.56 396 CYS A CA 1
ATOM 3185 C C . CYS A 1 396 ? 14.862 -7.482 1.966 1.00 98.56 396 CYS A C 1
ATOM 3187 O O . CYS A 1 396 ? 14.967 -8.704 1.906 1.00 98.56 396 CYS A O 1
ATOM 3189 N N . LEU A 1 397 ? 15.839 -6.716 2.464 1.00 98.56 397 LEU A N 1
ATOM 3190 C CA . LEU A 1 397 ? 17.108 -7.240 2.975 1.00 98.56 397 LEU A CA 1
ATOM 3191 C C . LEU A 1 397 ? 16.943 -8.053 4.274 1.00 98.56 397 LEU A C 1
ATOM 3193 O O . LEU A 1 397 ? 17.613 -9.069 4.444 1.00 98.56 397 LEU A O 1
ATOM 3197 N N . ALA A 1 398 ? 16.045 -7.647 5.178 1.00 98.56 398 ALA A N 1
ATOM 3198 C CA . ALA A 1 398 ? 15.726 -8.418 6.385 1.00 98.56 398 ALA A CA 1
ATOM 3199 C C . ALA A 1 398 ? 14.990 -9.730 6.048 1.00 98.56 398 ALA A C 1
ATOM 3201 O O . ALA A 1 398 ? 15.322 -10.792 6.579 1.00 98.56 398 ALA A O 1
ATOM 3202 N N . HIS A 1 399 ? 14.059 -9.679 5.093 1.00 98.75 399 HIS A N 1
ATOM 3203 C CA . HIS A 1 399 ? 13.372 -10.864 4.584 1.00 98.75 399 HIS A CA 1
ATOM 3204 C C . HIS A 1 399 ? 14.346 -11.814 3.864 1.00 98.75 399 HIS A C 1
ATOM 3206 O O . HIS A 1 399 ? 14.319 -13.018 4.092 1.00 98.75 399 HIS A O 1
ATOM 3212 N N . SER A 1 400 ? 15.281 -11.271 3.077 1.00 98.75 400 SER A N 1
ATOM 3213 C CA . SER A 1 400 ? 16.334 -12.038 2.391 1.00 98.75 400 SER A CA 1
ATOM 3214 C C . SER A 1 400 ? 17.202 -12.840 3.365 1.00 98.75 400 SER A C 1
ATOM 3216 O O . SER A 1 400 ? 17.501 -14.000 3.105 1.00 98.75 400 SER A O 1
ATOM 3218 N N . ARG A 1 401 ? 17.564 -12.255 4.516 1.00 98.50 401 ARG A N 1
ATOM 3219 C CA . ARG A 1 401 ? 18.274 -12.974 5.590 1.00 98.50 401 ARG A CA 1
ATOM 3220 C C . ARG A 1 401 ? 17.414 -14.080 6.191 1.00 98.50 401 ARG A C 1
ATOM 3222 O O . ARG A 1 401 ? 17.872 -15.208 6.294 1.00 98.50 401 ARG A O 1
ATOM 3229 N N . THR A 1 402 ? 16.147 -13.781 6.476 1.00 98.56 402 THR A N 1
ATOM 3230 C CA . THR A 1 402 ? 15.178 -14.758 7.003 1.00 98.56 402 THR A CA 1
ATOM 3231 C C . THR A 1 402 ? 14.996 -15.957 6.059 1.00 98.56 402 THR A C 1
ATOM 3233 O O . THR A 1 402 ? 14.891 -17.088 6.526 1.00 98.56 402 THR A O 1
ATOM 3236 N N . ALA A 1 403 ? 15.029 -15.742 4.739 1.00 98.75 403 ALA A N 1
ATOM 3237 C CA . ALA A 1 403 ? 14.993 -16.809 3.737 1.00 98.75 403 ALA A CA 1
ATOM 3238 C C . ALA A 1 403 ? 16.250 -17.699 3.773 1.00 98.75 403 ALA A C 1
ATOM 3240 O O . ALA A 1 403 ? 16.130 -18.922 3.749 1.00 98.75 403 ALA A O 1
ATOM 3241 N N . ILE A 1 404 ? 17.441 -17.097 3.885 1.00 98.75 404 ILE A N 1
ATOM 3242 C CA . ILE A 1 404 ? 18.721 -17.819 4.013 1.00 98.75 404 ILE A CA 1
ATOM 3243 C C . ILE A 1 404 ? 18.761 -18.628 5.315 1.00 98.75 404 ILE A C 1
ATOM 3245 O O . ILE A 1 404 ? 19.074 -19.814 5.302 1.00 98.75 404 ILE A O 1
ATOM 3249 N N . GLU A 1 405 ? 18.372 -18.009 6.431 1.00 98.25 405 GLU A N 1
ATOM 3250 C CA . GLU A 1 405 ? 18.240 -18.652 7.746 1.00 98.25 405 GLU A CA 1
ATOM 3251 C C . GLU A 1 405 ? 17.206 -19.797 7.732 1.00 98.25 405 GLU A C 1
ATOM 3253 O O . GLU A 1 405 ? 17.337 -20.753 8.492 1.00 98.25 405 GLU A O 1
ATOM 3258 N N . SER A 1 406 ? 16.220 -19.740 6.828 1.00 98.12 406 SER A N 1
ATOM 3259 C CA . SER A 1 406 ? 15.222 -20.796 6.593 1.00 98.12 406 SER A CA 1
ATOM 3260 C C . SER A 1 406 ? 15.636 -21.834 5.533 1.00 98.12 406 SER A C 1
ATOM 3262 O O . SER A 1 406 ? 14.831 -22.701 5.190 1.00 98.12 406 SER A O 1
ATOM 3264 N N . GLY A 1 407 ? 16.865 -21.769 5.007 1.00 97.75 407 GLY A N 1
ATOM 3265 C CA . GLY A 1 407 ? 17.437 -22.773 4.101 1.00 97.75 407 GLY A CA 1
ATOM 3266 C C . GLY A 1 407 ? 17.351 -22.479 2.597 1.00 97.75 407 GLY A C 1
ATOM 3267 O O . GLY A 1 407 ? 17.651 -23.371 1.804 1.00 97.75 407 GLY A O 1
ATOM 3268 N N . VAL A 1 408 ? 16.973 -21.267 2.172 1.00 98.56 408 VAL A N 1
ATOM 3269 C CA . VAL A 1 408 ? 17.099 -20.859 0.758 1.00 98.56 408 VAL A CA 1
ATOM 3270 C C . VAL A 1 408 ? 18.568 -20.542 0.448 1.00 98.56 408 VAL A C 1
ATOM 3272 O O . VAL A 1 408 ? 19.210 -19.785 1.172 1.00 98.56 408 VAL A O 1
ATOM 3275 N N . ASP A 1 409 ? 19.105 -21.098 -0.642 1.00 98.50 409 ASP A N 1
ATOM 3276 C CA . ASP A 1 409 ? 20.491 -20.857 -1.068 1.00 98.50 409 ASP A CA 1
ATOM 3277 C C . ASP A 1 409 ? 20.753 -19.345 -1.269 1.00 98.50 409 ASP A C 1
ATOM 3279 O O . ASP A 1 409 ? 20.025 -18.713 -2.042 1.00 98.50 409 ASP A O 1
ATOM 3283 N N . PRO A 1 410 ? 21.788 -18.747 -0.639 1.00 98.56 410 PRO A N 1
ATOM 3284 C CA . PRO A 1 410 ? 22.109 -17.326 -0.784 1.00 98.56 410 PRO A CA 1
ATOM 3285 C C . PRO A 1 410 ? 22.233 -16.826 -2.228 1.00 98.56 410 PRO A C 1
ATOM 3287 O O . PRO A 1 410 ? 21.908 -15.669 -2.488 1.00 98.56 410 PRO A O 1
ATOM 3290 N N . LYS A 1 411 ? 22.660 -17.667 -3.183 1.00 98.12 411 LYS A N 1
ATOM 3291 C CA . LYS A 1 411 ? 22.767 -17.279 -4.605 1.00 98.12 411 LYS A CA 1
ATOM 3292 C C . LYS A 1 411 ? 21.405 -17.206 -5.315 1.00 98.12 411 LYS A C 1
ATOM 3294 O O . LYS A 1 411 ? 21.297 -16.594 -6.375 1.00 98.12 411 LYS A O 1
ATOM 3299 N N . ASN A 1 412 ? 20.378 -17.819 -4.725 1.00 98.62 412 ASN A N 1
ATOM 3300 C CA . ASN A 1 412 ? 19.008 -17.874 -5.230 1.00 98.62 412 ASN A CA 1
ATOM 3301 C C . ASN A 1 412 ? 18.083 -16.837 -4.557 1.00 98.62 412 ASN A C 1
ATOM 3303 O O . ASN A 1 412 ? 16.894 -16.770 -4.881 1.00 98.62 412 ASN A O 1
ATOM 3307 N N . VAL A 1 413 ? 18.609 -16.024 -3.633 1.00 98.81 413 VAL A N 1
ATOM 3308 C CA . VAL A 1 413 ? 17.892 -14.905 -3.008 1.00 98.81 413 VAL A CA 1
ATOM 3309 C C . VAL A 1 413 ? 18.193 -13.618 -3.773 1.00 98.81 413 VAL A C 1
ATOM 3311 O O . VAL A 1 413 ? 19.314 -13.114 -3.767 1.00 98.81 413 VAL A O 1
ATOM 3314 N N . ILE A 1 414 ? 17.183 -13.083 -4.457 1.00 98.69 414 ILE A N 1
ATOM 3315 C CA . ILE A 1 414 ? 17.337 -11.998 -5.431 1.00 98.69 414 ILE A CA 1
ATOM 3316 C C . ILE A 1 414 ? 16.426 -10.842 -5.028 1.00 98.69 414 ILE A C 1
ATOM 3318 O O . ILE A 1 414 ? 15.211 -10.981 -5.078 1.00 98.69 414 ILE A O 1
ATOM 3322 N N . ILE A 1 415 ? 16.989 -9.679 -4.681 1.00 98.50 415 ILE A N 1
ATOM 3323 C CA . ILE A 1 415 ? 16.209 -8.449 -4.460 1.00 98.50 415 ILE A CA 1
ATOM 3324 C C . ILE A 1 415 ? 15.994 -7.758 -5.823 1.00 98.50 415 ILE A C 1
ATOM 3326 O O . ILE A 1 415 ? 16.949 -7.191 -6.362 1.00 98.50 415 ILE A O 1
ATOM 3330 N N . PRO A 1 416 ? 14.784 -7.793 -6.415 1.00 96.81 416 PRO A N 1
ATOM 3331 C CA . PRO A 1 416 ? 14.529 -7.215 -7.734 1.00 96.81 416 PRO A CA 1
ATOM 3332 C C . PRO A 1 416 ? 14.398 -5.688 -7.677 1.00 96.81 416 PRO A C 1
ATOM 3334 O O . PRO A 1 416 ? 14.063 -5.111 -6.645 1.00 96.81 416 PRO A O 1
ATOM 3337 N N . GLU A 1 417 ? 14.582 -5.021 -8.814 1.00 96.88 417 GLU A N 1
ATOM 3338 C CA . GLU A 1 417 ? 14.099 -3.651 -9.038 1.00 96.88 417 GLU A CA 1
ATOM 3339 C C . GLU A 1 417 ? 12.791 -3.669 -9.841 1.00 96.88 417 GLU A C 1
ATOM 3341 O O . GLU A 1 417 ? 12.535 -4.600 -10.608 1.00 96.88 417 GLU A O 1
ATOM 3346 N N . ASN A 1 418 ? 12.001 -2.595 -9.754 1.00 97.06 418 ASN A N 1
ATOM 3347 C CA . ASN A 1 418 ? 10.910 -2.375 -10.705 1.00 97.06 418 ASN A CA 1
ATOM 3348 C C . ASN A 1 418 ? 11.454 -2.332 -12.148 1.00 97.06 418 ASN A C 1
ATOM 3350 O O . ASN A 1 418 ? 12.537 -1.801 -12.416 1.00 97.06 418 ASN A O 1
ATOM 3354 N N . GLY A 1 419 ? 10.699 -2.922 -13.071 1.00 97.06 419 GLY A N 1
ATOM 3355 C CA . GLY A 1 419 ? 11.040 -3.067 -14.483 1.00 97.06 419 GLY A CA 1
ATOM 3356 C C . GLY A 1 419 ? 12.126 -4.103 -14.795 1.00 97.06 419 GLY A C 1
ATOM 3357 O O . GLY A 1 419 ? 12.331 -4.398 -15.967 1.00 97.06 419 GLY A O 1
ATOM 3358 N N . GLN A 1 420 ? 12.828 -4.665 -13.806 1.00 97.69 420 GLN A N 1
ATOM 3359 C CA . GLN A 1 420 ? 13.930 -5.607 -14.038 1.00 97.69 420 GLN A CA 1
ATOM 3360 C C . GLN A 1 420 ? 13.395 -6.987 -14.447 1.00 97.69 420 GLN A C 1
ATOM 3362 O O . GLN A 1 420 ? 12.678 -7.622 -13.675 1.00 97.69 420 GLN A O 1
ATOM 3367 N N . VAL A 1 421 ? 13.741 -7.446 -15.656 1.00 98.25 421 VAL A N 1
ATOM 3368 C CA . VAL A 1 421 ? 13.185 -8.681 -16.231 1.00 98.25 421 VAL A CA 1
ATOM 3369 C C . VAL A 1 421 ? 14.041 -9.906 -15.921 1.00 98.25 421 VAL A C 1
ATOM 3371 O O . VAL A 1 421 ? 15.244 -9.943 -16.208 1.00 98.25 421 VAL A O 1
ATOM 3374 N N . PHE A 1 422 ? 13.376 -10.948 -15.426 1.00 98.44 422 PHE A N 1
ATOM 3375 C CA . PHE A 1 422 ? 13.923 -12.284 -15.210 1.00 98.44 422 PHE A CA 1
ATOM 3376 C C . PHE A 1 422 ? 13.272 -13.298 -16.160 1.00 98.44 422 PHE A C 1
ATOM 3378 O O . PHE A 1 422 ? 12.161 -13.088 -16.653 1.00 98.44 422 PHE A O 1
ATOM 3385 N N . LYS A 1 423 ? 13.981 -14.397 -16.431 1.00 97.81 423 LYS A N 1
ATOM 3386 C CA . LYS A 1 423 ? 13.553 -15.526 -17.268 1.00 97.81 423 LYS A CA 1
ATOM 3387 C C . LYS A 1 423 ? 13.681 -16.829 -16.484 1.00 97.81 423 LYS A C 1
ATOM 3389 O O . LYS A 1 423 ? 14.745 -17.095 -15.935 1.00 97.81 423 LYS A O 1
ATOM 3394 N N . MET A 1 424 ? 12.630 -17.642 -16.481 1.00 98.00 424 MET A N 1
ATOM 3395 C CA . MET A 1 424 ? 12.604 -18.998 -15.936 1.00 98.00 424 MET A CA 1
ATOM 3396 C C . MET A 1 424 ? 12.652 -20.017 -17.077 1.00 98.00 424 MET A C 1
ATOM 3398 O O . MET A 1 424 ? 11.779 -20.009 -17.946 1.00 98.00 424 MET A O 1
ATOM 3402 N N . TYR A 1 425 ? 13.656 -20.893 -17.067 1.00 96.81 425 TYR A N 1
ATOM 3403 C CA . TYR A 1 425 ? 13.808 -21.999 -18.018 1.00 96.81 425 TYR A CA 1
ATOM 3404 C C . TYR A 1 425 ? 14.191 -23.262 -17.255 1.00 96.81 425 TYR A C 1
ATOM 3406 O O . TYR A 1 425 ? 15.166 -23.229 -16.511 1.00 96.81 425 TYR A O 1
ATOM 3414 N N . ASN A 1 426 ? 13.450 -24.362 -17.422 1.00 95.38 426 ASN A N 1
ATOM 3415 C CA . ASN A 1 426 ? 13.734 -25.643 -16.754 1.00 95.38 426 ASN A CA 1
ATOM 3416 C C . ASN A 1 426 ? 14.046 -25.506 -15.241 1.00 95.38 426 ASN A C 1
ATOM 3418 O O . ASN A 1 426 ? 14.963 -26.135 -14.723 1.00 95.38 426 ASN A O 1
ATOM 3422 N N . GLN A 1 427 ? 13.277 -24.671 -14.536 1.00 96.88 427 GLN A N 1
ATOM 3423 C CA . GLN A 1 427 ? 13.416 -24.330 -13.114 1.00 96.88 427 GLN A CA 1
ATOM 3424 C C . GLN A 1 427 ? 14.700 -23.567 -12.718 1.00 96.88 427 GLN A C 1
ATOM 3426 O O . GLN A 1 427 ? 14.938 -23.371 -11.526 1.00 96.88 427 GLN A O 1
ATOM 3431 N N . GLU A 1 428 ? 15.511 -23.097 -13.667 1.00 97.88 428 GLU A N 1
ATOM 3432 C CA . GLU A 1 428 ? 16.613 -22.148 -13.443 1.00 97.88 428 GLU A CA 1
ATOM 3433 C C . GLU A 1 428 ? 16.175 -20.706 -13.749 1.00 97.88 428 GLU A C 1
ATOM 3435 O O . GLU A 1 428 ? 15.374 -20.468 -14.660 1.00 97.88 428 GLU A O 1
ATOM 3440 N N . ILE A 1 429 ? 16.706 -19.736 -12.993 1.00 98.19 429 ILE A N 1
ATOM 3441 C CA . ILE A 1 429 ? 16.358 -18.310 -13.115 1.00 98.19 429 ILE A CA 1
ATOM 3442 C C . ILE A 1 429 ? 17.537 -17.491 -13.641 1.00 98.19 429 ILE A C 1
ATOM 3444 O O . ILE A 1 429 ? 18.609 -17.446 -13.042 1.00 98.19 429 ILE A O 1
ATOM 3448 N N . TYR A 1 430 ? 17.295 -16.765 -14.732 1.00 96.94 430 TYR A N 1
ATOM 3449 C CA . TYR A 1 430 ? 18.272 -15.919 -15.410 1.00 96.94 430 TYR A CA 1
ATOM 3450 C C . TYR A 1 430 ? 17.826 -14.455 -15.373 1.00 96.94 430 TYR A C 1
ATOM 3452 O O . TYR A 1 430 ? 16.763 -14.097 -15.889 1.00 96.94 430 TYR A O 1
ATOM 3460 N N . LYS A 1 431 ? 18.657 -13.583 -14.795 1.00 95.88 431 LYS A N 1
ATOM 3461 C CA . LYS A 1 431 ? 18.507 -12.128 -14.931 1.00 95.88 431 LYS A CA 1
ATOM 3462 C C . LYS A 1 431 ? 18.825 -11.717 -16.370 1.00 95.88 431 LYS A C 1
ATOM 3464 O O . LYS A 1 431 ? 19.788 -12.208 -16.953 1.00 95.88 431 LYS A O 1
ATOM 3469 N N . THR A 1 432 ? 18.037 -10.808 -16.935 1.00 96.44 432 THR A N 1
ATOM 3470 C CA . THR A 1 432 ? 18.280 -10.267 -18.281 1.00 96.44 432 THR A CA 1
ATOM 3471 C C . THR A 1 432 ? 18.848 -8.845 -18.230 1.00 96.44 432 THR A C 1
ATOM 3473 O O . THR A 1 432 ? 18.800 -8.179 -17.195 1.00 96.44 432 THR A O 1
ATOM 3476 N N . ASN A 1 433 ? 19.347 -8.364 -19.371 1.00 94.94 433 ASN A N 1
ATOM 3477 C CA . ASN A 1 433 ? 19.774 -6.971 -19.559 1.00 94.94 433 ASN A CA 1
ATOM 3478 C C . ASN A 1 433 ? 18.600 -6.020 -19.883 1.00 94.94 433 ASN A C 1
ATOM 3480 O O . ASN A 1 433 ? 18.816 -4.846 -20.173 1.00 94.94 433 ASN A O 1
ATOM 3484 N N . GLU A 1 434 ? 17.364 -6.522 -19.885 1.00 95.00 434 GLU A N 1
ATOM 3485 C CA . GLU A 1 434 ? 16.167 -5.770 -20.249 1.00 95.00 434 GLU A CA 1
ATOM 3486 C C . GLU A 1 434 ? 15.550 -5.094 -19.016 1.00 95.00 434 GLU A C 1
ATOM 3488 O O . GLU A 1 434 ? 15.396 -5.713 -17.956 1.00 95.00 434 GLU A O 1
ATOM 3493 N N . LYS A 1 435 ? 15.172 -3.819 -19.162 1.00 94.75 435 LYS A N 1
ATOM 3494 C CA . LYS A 1 435 ? 14.464 -3.061 -18.129 1.00 94.75 435 LYS A CA 1
ATOM 3495 C C . LYS A 1 435 ? 13.242 -2.361 -18.721 1.00 94.75 435 LYS A C 1
ATOM 3497 O O . LYS A 1 435 ? 13.376 -1.493 -19.579 1.00 94.75 435 LYS A O 1
ATOM 3502 N N . ILE A 1 436 ? 12.059 -2.743 -18.249 1.00 95.75 436 ILE A N 1
ATOM 3503 C CA . ILE A 1 436 ? 10.779 -2.161 -18.661 1.00 95.75 436 ILE A CA 1
ATOM 3504 C C . ILE A 1 436 ? 10.622 -0.766 -18.029 1.00 95.75 436 ILE A C 1
ATOM 3506 O O . ILE A 1 436 ? 10.889 -0.627 -16.831 1.00 95.75 436 ILE A O 1
ATOM 3510 N N . PRO A 1 437 ? 10.168 0.265 -18.771 1.00 89.25 437 PRO A N 1
ATOM 3511 C CA . PRO A 1 437 ? 9.866 1.577 -18.201 1.00 89.25 437 PRO A CA 1
ATOM 3512 C C . PRO A 1 437 ? 8.805 1.484 -17.097 1.00 89.25 437 PRO A C 1
ATOM 3514 O O . PRO A 1 437 ? 7.654 1.138 -17.352 1.00 89.25 437 PRO A O 1
ATOM 3517 N N . CYS A 1 438 ? 9.195 1.798 -15.862 1.00 87.12 438 CYS A N 1
ATOM 3518 C CA . CYS A 1 438 ? 8.381 1.623 -14.653 1.00 87.12 438 CYS A CA 1
ATOM 3519 C C . CYS A 1 438 ? 8.218 2.923 -13.841 1.00 87.12 438 CYS A C 1
ATOM 3521 O O . CYS A 1 438 ? 7.924 2.881 -12.642 1.00 87.12 438 CYS A O 1
ATOM 3523 N N . ASP A 1 439 ? 8.466 4.074 -14.471 1.00 85.69 439 ASP A N 1
ATOM 3524 C CA . ASP A 1 439 ? 8.387 5.393 -13.842 1.00 85.69 439 ASP A CA 1
ATOM 3525 C C . ASP A 1 439 ? 6.996 5.667 -13.240 1.00 85.69 439 ASP A C 1
ATOM 3527 O O . ASP A 1 439 ? 5.981 5.259 -13.815 1.00 85.69 439 ASP A O 1
ATOM 3531 N N . PRO A 1 440 ? 6.917 6.359 -12.087 1.00 85.50 440 PRO A N 1
ATOM 3532 C CA . PRO A 1 440 ? 5.645 6.669 -11.453 1.00 85.50 440 PRO A CA 1
ATOM 3533 C C . PRO A 1 440 ? 4.848 7.664 -12.300 1.00 85.50 440 PRO A C 1
ATOM 3535 O O . PRO A 1 440 ? 5.311 8.771 -12.592 1.00 85.50 440 PRO A O 1
ATOM 3538 N N . VAL A 1 441 ? 3.614 7.294 -12.638 1.00 88.00 441 VAL A N 1
ATOM 3539 C CA . VAL A 1 441 ? 2.657 8.191 -13.286 1.00 88.00 441 VAL A CA 1
ATOM 3540 C C . VAL A 1 441 ? 1.750 8.782 -12.209 1.00 88.00 441 VAL A C 1
ATOM 3542 O O . VAL A 1 441 ? 1.018 8.063 -11.526 1.00 88.00 441 VAL A O 1
ATOM 3545 N N . TYR A 1 442 ? 1.837 10.096 -12.002 1.00 87.38 442 TYR A N 1
ATOM 3546 C CA . TYR A 1 442 ? 1.130 10.775 -10.914 1.00 87.38 442 TYR A CA 1
ATOM 3547 C C . TYR A 1 442 ? -0.336 11.069 -11.251 1.00 87.38 442 TYR A C 1
ATOM 3549 O O . TYR A 1 442 ? -0.663 11.502 -12.357 1.00 87.38 442 TYR A O 1
ATOM 3557 N N . ILE A 1 443 ? -1.208 10.912 -10.254 1.00 83.56 443 ILE A N 1
ATOM 3558 C CA . ILE A 1 443 ? -2.641 11.211 -10.331 1.00 83.56 443 ILE A CA 1
ATOM 3559 C C . ILE A 1 443 ? -2.889 12.608 -9.753 1.00 83.56 443 ILE A C 1
ATOM 3561 O O . ILE A 1 443 ? -2.736 12.819 -8.543 1.00 83.56 443 ILE A O 1
ATOM 3565 N N . ASP A 1 444 ? -3.308 13.545 -10.605 1.00 77.69 444 ASP A N 1
ATOM 3566 C CA . ASP A 1 444 ? -3.750 14.883 -10.200 1.00 77.69 444 ASP A CA 1
ATOM 3567 C C . ASP A 1 444 ? -5.269 15.006 -10.410 1.00 77.69 444 ASP A C 1
ATOM 3569 O O . ASP A 1 444 ? -5.790 14.773 -11.504 1.00 77.69 444 ASP A O 1
ATOM 3573 N N . GLY A 1 445 ? -5.997 15.298 -9.331 1.00 74.81 445 GLY A N 1
ATOM 3574 C CA . GLY A 1 445 ? -7.458 15.215 -9.286 1.00 74.81 445 GLY A CA 1
ATOM 3575 C C . GLY A 1 445 ? -7.984 13.811 -9.622 1.00 74.81 445 GLY A C 1
ATOM 3576 O O . GLY A 1 445 ? -7.760 12.854 -8.876 1.00 74.81 445 GLY A O 1
ATOM 3577 N N . GLU A 1 446 ? -8.710 13.718 -10.738 1.00 65.25 446 GLU A N 1
ATOM 3578 C CA . GLU A 1 446 ? -9.235 12.472 -11.327 1.00 65.25 446 GLU A CA 1
ATOM 3579 C C . GLU A 1 446 ? -8.465 12.064 -12.601 1.00 65.25 446 GLU A C 1
ATOM 3581 O O . GLU A 1 446 ? -8.768 11.045 -13.213 1.00 65.25 446 GLU A O 1
ATOM 3586 N N . THR A 1 447 ? -7.465 12.853 -13.012 1.00 65.38 447 THR A N 1
ATOM 3587 C CA . THR A 1 447 ? -6.747 12.693 -14.284 1.00 65.38 447 THR A CA 1
ATOM 3588 C C . THR A 1 447 ? -5.325 12.180 -14.097 1.00 65.38 447 THR A C 1
ATOM 3590 O O . THR A 1 447 ? -4.518 12.753 -13.359 1.00 65.38 447 THR A O 1
ATOM 3593 N N . ILE A 1 448 ? -4.990 11.142 -14.857 1.00 69.62 448 ILE A N 1
ATOM 3594 C CA . ILE A 1 448 ? -3.607 10.768 -15.141 1.00 69.62 448 ILE A CA 1
ATOM 3595 C C . ILE A 1 448 ? -3.112 11.534 -16.369 1.00 69.62 448 ILE A C 1
ATOM 3597 O O . ILE A 1 448 ? -3.843 11.738 -17.335 1.00 69.62 448 ILE A O 1
ATOM 3601 N N . SER A 1 449 ? -1.847 11.943 -16.328 1.00 68.06 449 SER A N 1
ATOM 3602 C CA . SER A 1 449 ? -1.077 12.323 -17.507 1.00 68.06 449 SER A CA 1
ATOM 3603 C C . SER A 1 449 ? 0.399 12.038 -17.267 1.00 68.06 449 SER A C 1
ATOM 3605 O O . SER A 1 449 ? 0.905 12.230 -16.160 1.00 68.06 449 SER A O 1
ATOM 3607 N N . ARG A 1 450 ? 1.116 11.637 -18.318 1.00 65.56 450 ARG A N 1
ATOM 3608 C CA . ARG A 1 450 ? 2.573 11.443 -18.277 1.00 65.56 450 ARG A CA 1
ATOM 3609 C C . ARG A 1 450 ? 3.322 12.787 -18.156 1.00 65.56 450 ARG A C 1
ATOM 3611 O O . ARG A 1 450 ? 4.405 12.827 -17.582 1.00 65.56 450 ARG A O 1
ATOM 3618 N N . ASP A 1 451 ? 2.699 13.906 -18.553 1.00 67.94 451 ASP A N 1
ATOM 3619 C CA . ASP A 1 451 ? 3.186 15.269 -18.255 1.00 67.94 451 ASP A CA 1
ATOM 3620 C C . ASP A 1 451 ? 3.185 15.596 -16.753 1.00 67.94 451 ASP A C 1
ATOM 3622 O O . ASP A 1 451 ? 3.948 16.467 -16.322 1.00 67.94 451 ASP A O 1
ATOM 3626 N N . ASN A 1 452 ? 2.361 14.919 -15.936 1.00 70.56 452 ASN A N 1
ATOM 3627 C CA . ASN A 1 452 ? 2.256 15.236 -14.510 1.00 70.56 452 ASN A CA 1
ATOM 3628 C C . ASN A 1 452 ? 3.623 15.129 -13.826 1.00 70.56 452 ASN A C 1
ATOM 3630 O O . ASN A 1 452 ? 3.942 15.976 -13.001 1.00 70.56 452 ASN A O 1
ATOM 3634 N N . SER A 1 453 ? 4.482 14.183 -14.215 1.00 71.44 453 SER A N 1
ATOM 3635 C CA . SER A 1 453 ? 5.821 14.029 -13.631 1.00 71.44 453 SER A CA 1
ATOM 3636 C C . SER A 1 453 ? 6.720 15.252 -13.845 1.00 71.44 453 SER A C 1
ATOM 3638 O O . SER A 1 453 ? 7.449 15.641 -12.934 1.00 71.44 453 SER A O 1
ATOM 3640 N N . ARG A 1 454 ? 6.600 15.948 -14.984 1.00 77.75 454 ARG A N 1
ATOM 3641 C CA . ARG A 1 454 ? 7.263 17.245 -15.194 1.00 77.75 454 ARG A CA 1
ATOM 3642 C C . ARG A 1 454 ? 6.613 18.349 -14.354 1.00 77.75 454 ARG A C 1
ATOM 3644 O O . ARG A 1 454 ? 7.319 19.117 -13.706 1.00 77.75 454 ARG A O 1
ATOM 3651 N N . ILE A 1 455 ? 5.281 18.398 -14.317 1.00 82.12 455 ILE A N 1
ATOM 3652 C CA . ILE A 1 455 ? 4.518 19.406 -13.561 1.00 82.12 455 ILE A CA 1
ATOM 3653 C C . ILE A 1 455 ? 4.784 19.299 -12.047 1.00 82.12 455 ILE A C 1
ATOM 3655 O O . ILE A 1 455 ? 4.882 20.324 -11.374 1.00 82.12 455 ILE A O 1
ATOM 3659 N N . ILE A 1 456 ? 4.937 18.092 -11.491 1.00 80.44 456 ILE A N 1
ATOM 3660 C CA . ILE A 1 456 ? 5.247 17.895 -10.067 1.00 80.44 456 ILE A CA 1
ATOM 3661 C C . ILE A 1 456 ? 6.684 18.323 -9.748 1.00 80.44 456 ILE A C 1
ATOM 3663 O O . ILE A 1 456 ? 6.888 18.983 -8.730 1.00 80.44 456 ILE A O 1
ATOM 3667 N N . ASN A 1 457 ? 7.648 18.072 -10.638 1.00 79.62 457 ASN A N 1
ATOM 3668 C CA . ASN A 1 457 ? 9.009 18.597 -10.487 1.00 79.62 457 ASN A CA 1
ATOM 3669 C C . ASN A 1 457 ? 9.021 20.140 -10.514 1.00 79.62 457 ASN A C 1
ATOM 3671 O O . ASN A 1 457 ? 9.599 20.766 -9.627 1.00 79.62 457 ASN A O 1
ATOM 3675 N N . GLU A 1 458 ? 8.306 20.766 -11.459 1.00 84.25 458 GLU A N 1
ATOM 3676 C CA . GLU A 1 458 ? 8.142 22.230 -11.518 1.00 84.25 458 GLU A CA 1
ATOM 3677 C C . GLU A 1 458 ? 7.471 22.787 -10.239 1.00 84.25 458 GLU A C 1
ATOM 3679 O O . GLU A 1 458 ? 7.912 23.803 -9.694 1.00 84.25 458 GLU A O 1
ATOM 3684 N N . ARG A 1 459 ? 6.452 22.098 -9.692 1.00 85.25 459 ARG A N 1
ATOM 3685 C CA . ARG A 1 459 ? 5.842 22.441 -8.389 1.00 85.25 459 ARG A CA 1
ATOM 3686 C C . ARG A 1 459 ? 6.837 22.316 -7.235 1.00 85.25 459 ARG A C 1
ATOM 3688 O O . ARG A 1 459 ? 6.825 23.174 -6.353 1.00 85.25 459 ARG A O 1
ATOM 3695 N N . GLN A 1 460 ? 7.683 21.285 -7.217 1.00 83.56 460 GLN A N 1
ATOM 3696 C CA . GLN A 1 460 ? 8.666 21.076 -6.152 1.00 83.56 460 GLN A CA 1
ATOM 3697 C C . GLN A 1 460 ? 9.756 22.158 -6.166 1.00 83.56 460 GLN A C 1
ATOM 3699 O O . GLN A 1 460 ? 10.034 22.738 -5.113 1.00 83.56 460 GLN A O 1
ATOM 3704 N N . GLU A 1 461 ? 10.304 22.512 -7.336 1.00 86.88 461 GLU A N 1
ATOM 3705 C CA . GLU A 1 461 ? 11.276 23.611 -7.450 1.00 86.88 461 GLU A CA 1
ATOM 3706 C C . GLU A 1 461 ? 10.696 24.931 -6.914 1.00 86.88 461 GLU A C 1
ATOM 3708 O O . GLU A 1 461 ? 11.352 25.620 -6.125 1.00 86.88 461 GLU A O 1
ATOM 3713 N N . MET A 1 462 ? 9.446 25.257 -7.278 1.00 89.69 462 MET A N 1
ATOM 3714 C CA . MET A 1 462 ? 8.746 26.452 -6.788 1.00 89.69 462 MET A CA 1
ATOM 3715 C C . MET A 1 462 ? 8.401 26.383 -5.294 1.00 89.69 462 MET A C 1
ATOM 3717 O O . MET A 1 462 ? 8.419 27.416 -4.625 1.00 89.69 462 MET A O 1
ATOM 3721 N N . ARG A 1 463 ? 8.101 25.196 -4.751 1.00 87.88 463 ARG A N 1
ATOM 3722 C CA . ARG A 1 463 ? 7.847 24.985 -3.314 1.00 87.88 463 ARG A CA 1
ATOM 3723 C C . ARG A 1 463 ? 9.092 25.267 -2.475 1.00 87.88 463 ARG A C 1
ATOM 3725 O O . ARG A 1 463 ? 8.983 25.857 -1.406 1.00 87.88 463 ARG A O 1
ATOM 3732 N N . GLU A 1 464 ? 10.254 24.831 -2.952 1.00 87.81 464 GLU A N 1
ATOM 3733 C CA . GLU A 1 464 ? 11.512 24.867 -2.196 1.00 87.81 464 GLU A CA 1
ATOM 3734 C C . GLU A 1 464 ? 12.296 26.170 -2.388 1.00 87.81 464 GLU A C 1
ATOM 3736 O O . GLU A 1 464 ? 12.961 26.624 -1.460 1.00 87.81 464 GLU A O 1
ATOM 3741 N N . ASN A 1 465 ? 12.195 26.804 -3.562 1.00 90.25 465 ASN A N 1
ATOM 3742 C CA . ASN A 1 465 ? 12.995 27.985 -3.912 1.00 90.25 465 ASN A CA 1
ATOM 3743 C C . ASN A 1 465 ? 12.154 29.241 -4.207 1.00 90.25 465 ASN A C 1
ATOM 3745 O O . ASN A 1 465 ? 12.709 30.329 -4.387 1.00 90.25 465 ASN A O 1
ATOM 3749 N N . GLY A 1 466 ? 10.827 29.110 -4.300 1.00 92.19 466 GLY A N 1
ATOM 3750 C CA . GLY A 1 466 ? 9.956 30.148 -4.843 1.00 92.19 466 GLY A CA 1
ATOM 3751 C C . GLY A 1 466 ? 10.200 30.424 -6.329 1.00 92.19 466 GLY A C 1
ATOM 3752 O O . GLY A 1 466 ? 10.934 29.708 -7.014 1.00 92.19 466 GLY A O 1
ATOM 3753 N N . PHE A 1 467 ? 9.600 31.501 -6.835 1.00 94.19 467 PHE A N 1
ATOM 3754 C CA . PHE A 1 467 ? 9.808 31.961 -8.208 1.00 94.19 467 PHE A CA 1
ATOM 3755 C C . PHE A 1 467 ? 10.034 33.472 -8.291 1.00 94.19 467 PHE A C 1
ATOM 3757 O O . PHE A 1 467 ? 9.560 34.247 -7.455 1.00 94.19 467 PHE A O 1
ATOM 3764 N N . VAL A 1 468 ? 10.728 33.884 -9.354 1.00 94.75 468 VAL A N 1
ATOM 3765 C CA . VAL A 1 468 ? 10.913 35.282 -9.755 1.00 94.75 468 VAL A CA 1
ATOM 3766 C C . VAL A 1 468 ? 10.510 35.411 -11.222 1.00 94.75 468 VAL A C 1
ATOM 3768 O O . VAL A 1 468 ? 11.159 34.860 -12.108 1.00 94.75 468 VAL A O 1
ATOM 3771 N N . PHE A 1 469 ? 9.425 36.137 -11.475 1.00 95.75 469 PHE A N 1
ATOM 3772 C CA . PHE A 1 469 ? 8.900 36.413 -12.807 1.00 95.75 469 PHE A CA 1
ATOM 3773 C C . PHE A 1 469 ? 9.338 37.806 -13.269 1.00 95.75 469 PHE A C 1
ATOM 3775 O O . PHE A 1 469 ? 9.075 38.805 -12.594 1.00 95.75 469 PHE A O 1
ATOM 3782 N N . VAL A 1 470 ? 9.997 37.866 -14.425 1.00 96.50 470 VAL A N 1
ATOM 3783 C CA . VAL A 1 470 ? 10.523 39.094 -15.033 1.00 96.50 470 VAL A CA 1
ATOM 3784 C C . VAL A 1 470 ? 9.732 39.421 -16.298 1.00 96.50 470 VAL A C 1
ATOM 3786 O O . VAL A 1 470 ? 9.720 38.633 -17.245 1.00 96.50 470 VAL A O 1
ATOM 3789 N N . LEU A 1 471 ? 9.099 40.594 -16.326 1.00 95.94 471 LEU A N 1
ATOM 3790 C CA . LEU A 1 471 ? 8.393 41.118 -17.496 1.00 95.94 471 LEU A CA 1
ATOM 3791 C C . LEU A 1 471 ? 9.224 42.232 -18.137 1.00 95.94 471 LEU A C 1
ATOM 3793 O O . LEU A 1 471 ? 9.461 43.264 -17.506 1.00 95.94 471 LEU A O 1
ATOM 3797 N N . VAL A 1 472 ? 9.650 42.026 -19.381 1.00 95.62 472 VAL A N 1
ATOM 3798 C CA . VAL A 1 472 ? 10.424 42.997 -20.165 1.00 95.62 472 VAL A CA 1
ATOM 3799 C C . VAL A 1 472 ? 9.498 43.648 -21.199 1.00 95.62 472 VAL A C 1
ATOM 3801 O O . VAL A 1 472 ? 9.137 42.970 -22.162 1.00 95.62 472 VAL A O 1
ATOM 3804 N N . PRO A 1 473 ? 9.095 44.921 -21.033 1.00 93.56 473 PRO A N 1
ATOM 3805 C CA . PRO A 1 473 ? 8.386 45.645 -22.079 1.00 93.56 473 PRO A CA 1
ATOM 3806 C C . PRO A 1 473 ? 9.385 46.066 -23.168 1.00 93.56 473 PRO A C 1
ATOM 3808 O O . PRO A 1 473 ? 10.470 46.567 -22.866 1.00 93.56 473 PRO A O 1
ATOM 3811 N N . PHE A 1 474 ? 9.066 45.798 -24.430 1.00 92.25 474 PHE A N 1
ATOM 3812 C CA . PHE A 1 474 ? 10.023 45.876 -25.531 1.00 92.25 474 PHE A CA 1
ATOM 3813 C C . PHE A 1 474 ? 9.388 46.444 -26.801 1.00 92.25 474 PHE A C 1
ATOM 3815 O O . PHE A 1 474 ? 8.284 46.060 -27.164 1.00 92.25 474 PHE A O 1
ATOM 3822 N N . ASP A 1 475 ? 10.097 47.329 -27.488 1.00 90.00 475 ASP A N 1
ATOM 3823 C CA . ASP A 1 475 ? 9.702 47.957 -28.747 1.00 90.00 475 ASP A CA 1
ATOM 3824 C C . ASP A 1 475 ? 10.514 47.326 -29.887 1.00 90.00 475 ASP A C 1
ATOM 3826 O O . ASP A 1 475 ? 11.737 47.485 -29.952 1.00 90.00 475 ASP A O 1
ATOM 3830 N N . ARG A 1 476 ? 9.854 46.550 -30.759 1.00 86.94 476 ARG A N 1
ATOM 3831 C CA . ARG A 1 476 ? 10.527 45.845 -31.865 1.00 86.94 476 ARG A CA 1
ATOM 3832 C C . ARG A 1 476 ? 11.021 46.794 -32.952 1.00 86.94 476 ARG A C 1
ATOM 3834 O O . ARG A 1 476 ? 12.027 46.485 -33.581 1.00 86.94 476 ARG A O 1
ATOM 3841 N N . GLN A 1 477 ? 10.355 47.933 -33.158 1.00 85.56 477 GLN A N 1
ATOM 3842 C CA . GLN A 1 477 ? 10.743 48.912 -34.178 1.00 85.56 477 GLN A CA 1
ATOM 3843 C C . GLN A 1 477 ? 12.016 49.650 -33.758 1.00 85.56 477 GLN A C 1
ATOM 3845 O O . GLN A 1 477 ? 12.954 49.776 -34.538 1.00 85.56 477 GLN A O 1
ATOM 3850 N N . LYS A 1 478 ? 12.085 50.067 -32.488 1.00 87.31 478 LYS A N 1
ATOM 3851 C CA . LYS A 1 478 ? 13.250 50.751 -31.901 1.00 87.31 478 LYS A CA 1
ATOM 3852 C C . LYS A 1 478 ? 14.294 49.789 -31.322 1.00 87.31 478 LYS A C 1
ATOM 3854 O O . LYS A 1 478 ? 15.209 50.242 -30.637 1.00 87.31 478 LYS A O 1
ATOM 3859 N N . ASN A 1 479 ? 14.114 48.480 -31.522 1.00 87.69 479 ASN A N 1
ATOM 3860 C CA . ASN A 1 479 ? 14.920 47.374 -30.993 1.00 87.69 479 ASN A CA 1
ATOM 3861 C C . ASN A 1 479 ? 15.393 47.577 -29.534 1.00 87.69 479 ASN A C 1
ATOM 3863 O O . ASN A 1 479 ? 16.558 47.353 -29.204 1.00 87.69 479 ASN A O 1
ATOM 3867 N N . SER A 1 480 ? 14.507 48.055 -28.652 1.00 89.94 480 SER A N 1
ATOM 3868 C CA . SER A 1 480 ? 14.887 48.525 -27.312 1.00 89.94 480 SER A CA 1
ATOM 3869 C C . SER A 1 480 ? 13.822 48.281 -26.237 1.00 89.94 480 SER A C 1
ATOM 3871 O O . SER A 1 480 ? 12.646 48.055 -26.510 1.00 89.94 480 SER A O 1
ATOM 3873 N N . ILE A 1 481 ? 14.249 48.309 -24.970 1.00 91.06 481 ILE A N 1
ATOM 3874 C CA . ILE A 1 481 ? 13.349 48.201 -23.814 1.00 91.06 481 ILE A CA 1
ATOM 3875 C C . ILE A 1 481 ? 12.603 49.526 -23.663 1.00 91.06 481 ILE A C 1
ATOM 3877 O O . ILE A 1 481 ? 13.212 50.546 -23.341 1.00 91.06 481 ILE A O 1
ATOM 3881 N N . ASN A 1 482 ? 11.287 49.495 -23.847 1.00 88.06 482 ASN A N 1
ATOM 3882 C CA . ASN A 1 482 ? 10.430 50.670 -23.773 1.00 88.06 482 ASN A CA 1
ATOM 3883 C C . ASN A 1 482 ? 9.544 50.562 -22.521 1.00 88.06 482 ASN A C 1
ATOM 3885 O O . ASN A 1 482 ? 8.566 49.818 -22.495 1.00 88.06 482 ASN A O 1
ATOM 3889 N N . GLY A 1 483 ? 9.946 51.251 -21.449 1.00 86.38 483 GLY A N 1
ATOM 3890 C CA . GLY A 1 483 ? 9.296 51.202 -20.136 1.00 86.38 483 GLY A CA 1
ATOM 3891 C C . GLY A 1 483 ? 10.061 50.398 -19.073 1.00 86.38 483 GLY A C 1
ATOM 3892 O O . GLY A 1 483 ? 11.184 49.932 -19.268 1.00 86.38 483 GLY A O 1
ATOM 3893 N N . ARG A 1 484 ? 9.462 50.260 -17.883 1.00 89.19 484 ARG A N 1
ATOM 3894 C CA . ARG A 1 484 ? 10.121 49.671 -16.704 1.00 89.19 484 ARG A CA 1
ATOM 3895 C C . ARG A 1 484 ? 9.961 48.150 -16.668 1.00 89.19 484 ARG A C 1
ATOM 3897 O O . ARG A 1 484 ? 8.842 47.655 -16.572 1.00 89.19 484 ARG A O 1
ATOM 3904 N N . ILE A 1 485 ? 11.076 47.412 -16.606 1.00 94.50 485 ILE A N 1
ATOM 3905 C CA . ILE A 1 485 ? 11.062 45.964 -16.323 1.00 94.50 485 ILE A CA 1
ATOM 3906 C C . ILE A 1 485 ? 10.303 45.706 -15.011 1.00 94.50 485 ILE A C 1
ATOM 3908 O O . ILE A 1 485 ? 10.665 46.239 -13.952 1.00 94.50 485 ILE A O 1
ATOM 3912 N N . SER A 1 486 ? 9.260 44.877 -15.061 1.00 93.25 486 SER A N 1
ATOM 3913 C CA . SER A 1 486 ? 8.531 44.455 -13.864 1.00 93.25 486 SER A CA 1
ATOM 3914 C C . SER A 1 486 ? 9.122 43.167 -13.300 1.00 93.25 486 SER A C 1
ATOM 3916 O O . SER A 1 486 ? 9.589 42.305 -14.042 1.00 93.25 486 SER A O 1
ATOM 3918 N N . VAL A 1 487 ? 9.124 43.053 -11.973 1.00 93.75 487 VAL A N 1
ATOM 3919 C CA . VAL A 1 487 ? 9.685 41.914 -11.239 1.00 93.75 487 VAL A CA 1
ATOM 3920 C C . VAL A 1 487 ? 8.671 41.520 -10.179 1.00 93.75 487 VAL A C 1
ATOM 3922 O O . VAL A 1 487 ? 8.365 42.310 -9.286 1.00 93.75 487 VAL A O 1
ATOM 3925 N N . ILE A 1 488 ? 8.142 40.308 -10.298 1.00 92.88 488 ILE A N 1
ATOM 3926 C CA . ILE A 1 488 ? 7.147 39.728 -9.395 1.00 92.88 488 ILE A CA 1
ATOM 3927 C C . ILE A 1 488 ? 7.800 38.521 -8.719 1.00 92.88 488 ILE A C 1
ATOM 3929 O O . ILE A 1 488 ? 8.473 37.731 -9.374 1.00 92.88 488 ILE A O 1
ATOM 3933 N N . THR A 1 489 ? 7.627 38.379 -7.407 1.00 91.88 489 THR A N 1
ATOM 3934 C CA . THR A 1 489 ? 8.251 37.309 -6.614 1.00 91.88 489 THR A CA 1
ATOM 3935 C C . THR A 1 489 ? 7.265 36.737 -5.600 1.00 91.88 489 THR A C 1
ATOM 3937 O O . THR A 1 489 ? 6.449 37.471 -5.029 1.00 91.88 489 THR A O 1
ATOM 3940 N N . LYS A 1 490 ? 7.329 35.420 -5.390 1.00 90.94 490 LYS A N 1
ATOM 3941 C CA . LYS A 1 490 ? 6.632 34.680 -4.325 1.00 90.94 490 LYS A CA 1
ATOM 3942 C C . LYS A 1 490 ? 7.540 33.544 -3.855 1.00 90.94 490 LYS A C 1
ATOM 3944 O O . LYS A 1 490 ? 8.217 32.920 -4.669 1.00 90.94 490 LYS A O 1
ATOM 3949 N N . GLY A 1 491 ? 7.573 33.287 -2.549 1.00 88.44 491 GLY A N 1
ATOM 3950 C CA . GLY A 1 491 ? 8.439 32.275 -1.923 1.00 88.44 491 GLY A CA 1
ATOM 3951 C C . GLY A 1 491 ? 9.923 32.663 -1.856 1.00 88.44 491 GLY A C 1
ATOM 3952 O O . GLY A 1 491 ? 10.526 32.534 -0.800 1.00 88.44 491 GLY A O 1
ATOM 3953 N N . ALA A 1 492 ? 10.490 33.209 -2.937 1.00 88.31 492 ALA A N 1
ATOM 3954 C CA . ALA A 1 492 ? 11.929 33.442 -3.062 1.00 88.31 492 ALA A CA 1
ATOM 3955 C C . ALA A 1 492 ? 12.475 34.507 -2.093 1.00 88.31 492 ALA A C 1
ATOM 3957 O O . ALA A 1 492 ? 13.565 34.341 -1.554 1.00 88.31 492 ALA A O 1
ATOM 3958 N N . PHE A 1 493 ? 11.743 35.609 -1.878 1.00 86.88 493 PHE A N 1
ATOM 3959 C CA . PHE A 1 493 ? 12.067 36.622 -0.865 1.00 86.88 493 PHE A CA 1
ATOM 3960 C C . PHE A 1 493 ? 10.876 37.545 -0.554 1.00 86.88 493 PHE A C 1
ATOM 3962 O O . PHE A 1 493 ? 9.952 37.691 -1.356 1.00 86.88 493 PHE A O 1
ATOM 3969 N N . SER A 1 494 ? 10.907 38.198 0.614 1.00 82.62 494 SER A N 1
ATOM 3970 C CA . SER A 1 494 ? 9.905 39.198 1.014 1.00 82.62 494 SER A CA 1
ATOM 3971 C C . SER A 1 494 ? 10.026 40.469 0.172 1.00 82.62 494 SER A C 1
ATOM 3973 O O . SER A 1 494 ? 11.085 41.094 0.136 1.00 82.62 494 SER A O 1
ATOM 3975 N N . THR A 1 495 ? 8.931 40.909 -0.452 1.00 75.44 495 THR A N 1
ATOM 3976 C CA . THR A 1 495 ? 8.893 42.178 -1.199 1.00 75.44 495 THR A CA 1
ATOM 3977 C C . THR A 1 495 ? 9.055 43.401 -0.297 1.00 75.44 495 THR A C 1
ATOM 3979 O O . THR A 1 495 ? 9.667 44.373 -0.731 1.00 75.44 495 THR A O 1
ATOM 3982 N N . LYS A 1 496 ? 8.578 43.344 0.958 1.00 72.44 496 LYS A N 1
ATOM 3983 C CA . LYS A 1 496 ? 8.696 44.446 1.934 1.00 72.44 496 LYS A CA 1
ATOM 3984 C C . LYS A 1 496 ? 10.157 44.805 2.233 1.00 72.44 496 LYS A C 1
ATOM 3986 O O . LYS A 1 496 ? 10.482 45.978 2.351 1.00 72.44 496 LYS A O 1
ATOM 3991 N N . ASN A 1 497 ? 11.033 43.800 2.284 1.00 67.81 497 ASN A N 1
ATOM 3992 C CA . ASN A 1 497 ? 12.451 43.953 2.634 1.00 67.81 497 ASN A CA 1
ATOM 3993 C C . ASN A 1 497 ? 13.375 43.736 1.412 1.00 67.81 497 ASN A C 1
ATOM 3995 O O . ASN A 1 497 ? 14.592 43.695 1.549 1.00 67.81 497 ASN A O 1
ATOM 3999 N N . GLY A 1 498 ? 12.799 43.548 0.218 1.00 76.19 498 GLY A N 1
ATOM 4000 C CA . GLY A 1 498 ? 13.496 43.147 -1.010 1.00 76.19 498 GLY A CA 1
ATOM 4001 C C . GLY A 1 498 ? 13.561 44.233 -2.084 1.00 76.19 498 GLY A C 1
ATOM 4002 O O . GLY A 1 498 ? 13.838 43.926 -3.242 1.00 76.19 498 GLY A O 1
ATOM 4003 N N . THR A 1 499 ? 13.284 45.493 -1.742 1.00 82.88 499 THR A N 1
ATOM 4004 C CA . THR A 1 499 ? 13.250 46.626 -2.686 1.00 82.88 499 THR A CA 1
ATOM 4005 C C . THR A 1 499 ? 14.588 46.839 -3.399 1.00 82.88 499 THR A C 1
ATOM 4007 O O . THR A 1 499 ? 14.607 46.984 -4.622 1.00 82.88 499 THR A O 1
ATOM 4010 N N . GLN A 1 500 ? 15.701 46.765 -2.662 1.00 86.94 500 GLN A N 1
ATOM 4011 C CA . GLN A 1 500 ? 17.067 46.813 -3.201 1.00 86.94 500 GLN A CA 1
ATOM 4012 C C . GLN A 1 500 ? 17.328 45.649 -4.171 1.00 86.94 500 GLN A C 1
ATOM 4014 O O . GLN A 1 500 ? 17.713 45.880 -5.314 1.00 86.94 500 GLN A O 1
ATOM 4019 N N . ILE A 1 501 ? 17.007 44.414 -3.768 1.00 88.56 501 ILE A N 1
ATOM 4020 C CA . ILE A 1 501 ? 17.143 43.204 -4.602 1.00 88.56 501 ILE A CA 1
ATOM 4021 C C . ILE A 1 501 ? 16.348 43.356 -5.911 1.00 88.56 501 ILE A C 1
ATOM 4023 O O . ILE A 1 501 ? 16.848 43.059 -6.992 1.00 88.56 501 ILE A O 1
ATOM 4027 N N . ILE A 1 502 ? 15.124 43.890 -5.851 1.00 91.56 502 ILE A N 1
ATOM 4028 C CA . ILE A 1 502 ? 14.294 44.165 -7.035 1.00 91.56 502 ILE A CA 1
ATOM 4029 C C . ILE A 1 502 ? 14.919 45.245 -7.936 1.00 91.56 502 ILE A C 1
ATOM 4031 O O . ILE A 1 502 ? 14.840 45.133 -9.163 1.00 91.56 502 ILE A O 1
ATOM 4035 N N . ALA A 1 503 ? 15.539 46.282 -7.367 1.00 91.75 503 ALA A N 1
ATOM 4036 C CA . ALA A 1 503 ? 16.257 47.300 -8.134 1.00 91.75 503 ALA A CA 1
ATOM 4037 C C . ALA A 1 503 ? 17.507 46.720 -8.825 1.00 91.75 503 ALA A C 1
ATOM 4039 O O . ALA A 1 503 ? 17.734 46.992 -10.005 1.00 91.75 503 ALA A O 1
ATOM 4040 N N . GLU A 1 504 ? 18.263 45.856 -8.143 1.00 92.25 504 GLU A N 1
ATOM 4041 C CA . GLU A 1 504 ? 19.418 45.159 -8.716 1.00 92.25 504 GLU A CA 1
ATOM 4042 C C . GLU A 1 504 ? 19.023 44.184 -9.828 1.00 92.25 504 GLU A C 1
ATOM 4044 O O . GLU A 1 504 ? 19.634 44.218 -10.895 1.00 92.25 504 GLU A O 1
ATOM 4049 N N . ILE A 1 505 ? 17.964 43.383 -9.641 1.00 94.31 505 ILE A N 1
ATOM 4050 C CA . ILE A 1 505 ? 17.415 42.502 -10.688 1.00 94.31 505 ILE A CA 1
ATOM 4051 C C . ILE A 1 505 ? 17.026 43.327 -11.922 1.00 94.31 505 ILE A C 1
ATOM 4053 O O . ILE A 1 505 ? 17.415 42.974 -13.036 1.00 94.31 505 ILE A O 1
ATOM 4057 N N . ARG A 1 506 ? 16.323 44.457 -11.742 1.00 94.94 506 ARG A N 1
ATOM 4058 C CA . ARG A 1 506 ? 15.965 45.374 -12.840 1.00 94.94 506 ARG A CA 1
ATOM 4059 C C . ARG A 1 506 ? 17.199 45.906 -13.569 1.00 94.94 506 ARG A C 1
ATOM 4061 O O . ARG A 1 506 ? 17.259 45.794 -14.791 1.00 94.94 506 ARG A O 1
ATOM 4068 N N . ARG A 1 507 ? 18.186 46.433 -12.833 1.00 94.69 507 ARG A N 1
ATOM 4069 C CA . ARG A 1 507 ? 19.440 46.977 -13.385 1.00 94.69 507 ARG A CA 1
ATOM 4070 C C . ARG A 1 507 ? 20.221 45.915 -14.160 1.00 94.69 507 ARG A C 1
ATOM 4072 O O . ARG A 1 507 ? 20.651 46.169 -15.281 1.00 94.69 507 ARG A O 1
ATOM 4079 N N . LEU A 1 508 ? 20.365 44.720 -13.586 1.00 95.56 508 LEU A N 1
ATOM 4080 C CA . LEU A 1 508 ? 21.091 43.598 -14.179 1.00 95.56 508 LEU A CA 1
ATOM 4081 C C . LEU A 1 508 ? 20.397 43.063 -15.438 1.00 95.56 508 LEU A C 1
ATOM 4083 O O . LEU A 1 508 ? 21.080 42.788 -16.425 1.00 95.56 508 LEU A O 1
ATOM 4087 N N . CYS A 1 509 ? 19.064 42.957 -15.436 1.00 96.19 509 CYS A N 1
ATOM 4088 C CA . CYS A 1 509 ? 18.304 42.584 -16.630 1.00 96.19 509 CYS A CA 1
ATOM 4089 C C . CYS A 1 509 ? 18.459 43.645 -17.723 1.00 96.19 509 CYS A C 1
ATOM 4091 O O . CYS A 1 509 ? 18.916 43.314 -18.813 1.00 96.19 509 CYS A O 1
ATOM 4093 N N . PHE A 1 510 ? 18.153 44.912 -17.422 1.00 95.75 510 PHE A N 1
ATOM 4094 C CA . PHE A 1 510 ? 18.207 46.012 -18.389 1.00 95.75 510 PHE A CA 1
ATOM 4095 C C . PHE A 1 510 ? 19.587 46.132 -19.047 1.00 95.75 510 PHE A C 1
ATOM 4097 O O . PHE A 1 510 ? 19.684 46.106 -20.272 1.00 95.75 510 PHE A O 1
ATOM 4104 N N . ALA A 1 511 ? 20.659 46.169 -18.247 1.00 95.12 511 ALA A N 1
ATOM 4105 C CA . ALA A 1 511 ? 22.026 46.262 -18.756 1.00 95.12 511 ALA A CA 1
ATOM 4106 C C . ALA A 1 511 ? 22.434 45.031 -19.585 1.00 95.12 511 ALA A C 1
ATOM 4108 O O . ALA A 1 511 ? 23.071 45.182 -20.625 1.00 95.12 511 ALA A O 1
ATOM 4109 N N . SER A 1 512 ? 22.041 43.819 -19.167 1.00 95.06 512 SER A N 1
ATOM 4110 C CA . SER A 1 512 ? 22.355 42.595 -19.919 1.00 95.06 512 SER A CA 1
ATOM 4111 C C . SER A 1 512 ? 21.650 42.559 -21.274 1.00 95.06 512 SER A C 1
ATOM 4113 O O . SER A 1 512 ? 22.276 42.209 -22.268 1.00 95.06 512 SER A O 1
ATOM 4115 N N . ILE A 1 513 ? 20.363 42.918 -21.312 1.00 94.44 513 ILE A N 1
ATOM 4116 C CA . ILE A 1 513 ? 19.547 42.929 -22.532 1.00 94.44 513 ILE A CA 1
ATOM 4117 C C . ILE A 1 513 ? 20.053 44.007 -23.496 1.00 94.44 513 ILE A C 1
ATOM 4119 O O . ILE A 1 513 ? 20.303 43.691 -24.655 1.00 94.44 513 ILE A O 1
ATOM 4123 N N . LYS A 1 514 ? 20.260 45.245 -23.015 1.00 93.00 514 LYS A N 1
ATOM 4124 C CA . LYS A 1 514 ? 20.766 46.361 -23.828 1.00 93.00 514 LYS A CA 1
ATOM 4125 C C . LYS A 1 514 ? 22.089 45.987 -24.509 1.00 93.00 514 LYS A C 1
ATOM 4127 O O . LYS A 1 514 ? 22.143 45.949 -25.733 1.00 93.00 514 LYS A O 1
ATOM 4132 N N . PHE A 1 515 ? 23.090 45.577 -23.725 1.00 93.25 515 PHE A N 1
ATOM 4133 C CA . PHE A 1 515 ? 24.399 45.167 -24.246 1.00 93.25 515 PHE A CA 1
ATOM 4134 C C . PHE A 1 515 ? 24.315 43.993 -25.236 1.00 93.25 515 PHE A C 1
ATOM 4136 O O . PHE A 1 515 ? 25.048 43.952 -26.222 1.00 93.25 515 PHE A O 1
ATOM 4143 N N . PHE A 1 516 ? 23.435 43.017 -24.983 1.00 93.25 516 PHE A N 1
ATOM 4144 C CA . PHE A 1 516 ? 23.272 41.872 -25.879 1.00 93.25 516 PHE A CA 1
ATOM 4145 C C . PHE A 1 516 ? 22.711 42.289 -27.241 1.00 93.25 516 PHE A C 1
ATOM 4147 O O . PHE A 1 516 ? 23.219 41.837 -28.261 1.00 93.25 516 PHE A O 1
ATOM 4154 N N . ILE A 1 517 ? 21.713 43.173 -27.268 1.00 91.94 517 ILE A N 1
ATOM 4155 C CA . ILE A 1 517 ? 21.054 43.615 -28.505 1.00 91.94 517 ILE A CA 1
ATOM 4156 C C . ILE A 1 517 ? 21.943 44.592 -29.290 1.00 91.94 517 ILE A C 1
ATOM 4158 O O . ILE A 1 517 ? 22.033 44.484 -30.510 1.00 91.94 517 ILE A O 1
ATOM 4162 N N . GLU A 1 518 ? 22.699 45.455 -28.602 1.00 90.00 518 GLU A N 1
ATOM 4163 C CA . GLU A 1 518 ? 23.743 46.302 -29.207 1.00 90.00 518 GLU A CA 1
ATOM 4164 C C . GLU A 1 518 ? 24.859 45.485 -29.886 1.00 90.00 518 GLU A C 1
ATOM 4166 O O . GLU A 1 518 ? 25.485 45.958 -30.833 1.00 90.00 518 GLU A O 1
ATOM 4171 N N . LYS A 1 519 ? 25.123 44.254 -29.421 1.00 89.88 519 LYS A N 1
ATOM 4172 C CA . LYS A 1 519 ? 26.114 43.340 -30.018 1.00 89.88 519 LYS A CA 1
ATOM 4173 C C . LYS A 1 519 ? 25.516 42.292 -30.962 1.00 89.88 519 LYS A C 1
ATOM 4175 O O . LYS A 1 519 ? 26.251 41.751 -31.784 1.00 89.88 519 LYS A O 1
ATOM 4180 N N . GLN A 1 520 ? 24.220 42.002 -30.868 1.00 88.81 520 GLN A N 1
ATOM 4181 C CA . GLN A 1 520 ? 23.489 41.079 -31.742 1.00 88.81 520 GLN A CA 1
ATOM 4182 C C . GLN A 1 520 ? 22.107 41.663 -32.098 1.00 88.81 520 GLN A C 1
ATOM 4184 O O . GLN A 1 520 ? 21.102 41.290 -31.489 1.00 88.81 520 GLN A O 1
ATOM 4189 N N . PRO A 1 521 ? 22.025 42.553 -33.112 1.00 80.00 521 PRO A N 1
ATOM 4190 C CA . PRO A 1 521 ? 20.767 43.197 -33.499 1.00 80.00 521 PRO A CA 1
ATOM 4191 C C . PRO A 1 521 ? 19.684 42.208 -33.951 1.00 80.00 521 PRO A C 1
ATOM 4193 O O . PRO A 1 521 ? 18.500 42.448 -33.721 1.00 80.00 521 PRO A O 1
ATOM 4196 N N . LYS A 1 522 ? 20.093 41.079 -34.553 1.00 85.56 522 LYS A N 1
ATOM 4197 C CA . LYS A 1 522 ? 19.235 39.924 -34.855 1.00 85.56 522 LYS A CA 1
ATOM 4198 C C . LYS A 1 522 ? 19.273 38.945 -33.676 1.00 85.56 522 LYS A C 1
ATOM 4200 O O . LYS A 1 522 ? 20.221 38.174 -33.541 1.00 85.56 522 LYS A O 1
ATOM 4205 N N . TRP A 1 523 ? 18.239 38.973 -32.840 1.00 90.38 523 TRP A N 1
ATOM 4206 C CA . TRP A 1 523 ? 18.087 38.119 -31.658 1.00 90.38 523 TRP A CA 1
ATOM 4207 C C . TRP A 1 523 ? 16.707 37.449 -31.621 1.00 90.38 523 TRP A C 1
ATOM 4209 O O . TRP A 1 523 ? 15.769 37.875 -32.291 1.00 90.38 523 TRP A O 1
ATOM 4219 N N . SER A 1 524 ? 16.573 36.399 -30.809 1.00 90.69 524 SER A N 1
ATOM 4220 C CA . SER A 1 524 ? 15.327 35.650 -30.608 1.00 90.69 524 SER A CA 1
ATOM 4221 C C . SER A 1 524 ? 14.883 35.636 -29.134 1.00 90.69 524 SER A C 1
ATOM 4223 O O . SER A 1 524 ? 15.729 35.664 -28.229 1.00 90.69 524 SER A O 1
ATOM 4225 N N . PRO A 1 525 ? 13.570 35.549 -28.835 1.00 90.56 525 PRO A N 1
ATOM 4226 C CA . PRO A 1 525 ? 13.072 35.520 -27.457 1.00 90.56 525 PRO A CA 1
ATOM 4227 C C . PRO A 1 525 ? 13.712 34.451 -26.550 1.00 90.56 525 PRO A C 1
ATOM 4229 O O . PRO A 1 525 ? 13.994 34.780 -25.395 1.00 90.56 525 PRO A O 1
ATOM 4232 N N . PRO A 1 526 ? 14.008 33.215 -27.013 1.00 93.88 526 PRO A N 1
ATOM 4233 C CA . PRO A 1 526 ? 14.722 32.225 -26.205 1.00 93.88 526 PRO A CA 1
ATOM 4234 C C . PRO A 1 526 ? 16.115 32.684 -25.752 1.00 93.88 526 PRO A C 1
ATOM 4236 O O . PRO A 1 526 ? 16.468 32.457 -24.596 1.00 93.88 526 PRO A O 1
ATOM 4239 N N . GLN A 1 527 ? 16.883 33.382 -26.601 1.00 93.50 527 GLN A N 1
ATOM 4240 C CA . GLN A 1 527 ? 18.214 33.893 -26.236 1.00 93.50 527 GLN A CA 1
ATOM 4241 C C . GLN A 1 527 ? 18.127 34.922 -25.102 1.00 93.50 527 GLN A C 1
ATOM 4243 O O . GLN A 1 527 ? 18.859 34.813 -24.120 1.00 93.50 527 GLN A O 1
ATOM 4248 N N . ILE A 1 528 ? 17.188 35.873 -25.183 1.00 92.94 528 ILE A N 1
ATOM 4249 C CA . ILE A 1 528 ? 16.971 36.874 -24.126 1.00 92.94 528 ILE A CA 1
ATOM 4250 C C . ILE A 1 528 ? 16.479 36.218 -22.828 1.00 92.94 528 ILE A C 1
ATOM 4252 O O . ILE A 1 528 ? 17.006 36.516 -21.753 1.00 92.94 528 ILE A O 1
ATOM 4256 N N . LYS A 1 529 ? 15.531 35.272 -22.905 1.00 94.75 529 LYS A N 1
ATOM 4257 C CA . LYS A 1 529 ? 15.064 34.516 -21.729 1.00 94.75 529 LYS A CA 1
ATOM 4258 C C . LYS A 1 529 ? 16.206 33.725 -21.071 1.00 94.75 529 LYS A C 1
ATOM 4260 O O . LYS A 1 529 ? 16.349 33.776 -19.849 1.00 94.75 529 LYS A O 1
ATOM 4265 N N . GLN A 1 530 ? 17.061 33.061 -21.853 1.00 95.00 530 GLN A N 1
ATOM 4266 C CA . GLN A 1 530 ? 18.205 32.308 -21.329 1.00 95.00 530 GLN A CA 1
ATOM 4267 C C . GLN A 1 530 ? 19.304 33.221 -20.763 1.00 95.00 530 GLN A C 1
ATOM 4269 O O . GLN A 1 530 ? 19.878 32.909 -19.720 1.00 95.00 530 GLN A O 1
ATOM 4274 N N . LEU A 1 531 ? 19.572 34.369 -21.393 1.00 95.62 531 LEU A N 1
ATOM 4275 C CA . LEU A 1 531 ? 20.491 35.393 -20.885 1.00 95.62 531 LEU A CA 1
ATOM 4276 C C . LEU A 1 531 ? 20.058 35.887 -19.499 1.00 95.62 531 LEU A C 1
ATOM 4278 O O . LEU A 1 531 ? 20.867 35.902 -18.570 1.00 95.62 531 LEU A O 1
ATOM 4282 N N . ILE A 1 532 ? 18.779 36.241 -19.347 1.00 96.12 532 ILE A N 1
ATOM 4283 C CA . ILE A 1 532 ? 18.200 36.697 -18.077 1.00 96.12 532 ILE A CA 1
ATOM 4284 C C . ILE A 1 532 ? 18.266 35.574 -17.031 1.00 96.12 532 ILE A C 1
ATOM 4286 O O . ILE A 1 532 ? 18.774 35.808 -15.933 1.00 96.12 532 ILE A O 1
ATOM 4290 N N . LYS A 1 533 ? 17.875 34.339 -17.382 1.00 95.25 533 LYS A N 1
ATOM 4291 C CA . LYS A 1 533 ? 17.993 33.156 -16.507 1.00 95.25 533 LYS A CA 1
ATOM 4292 C C . LYS A 1 533 ? 19.434 32.935 -16.025 1.00 95.25 533 LYS A C 1
ATOM 4294 O O . LYS A 1 533 ? 19.657 32.781 -14.827 1.00 95.25 533 LYS A O 1
ATOM 4299 N N . ASN A 1 534 ? 20.424 32.994 -16.918 1.00 95.25 534 ASN A N 1
ATOM 4300 C CA . ASN A 1 534 ? 21.843 32.817 -16.584 1.00 95.25 534 ASN A CA 1
ATOM 4301 C C . ASN A 1 534 ? 22.380 33.931 -15.667 1.00 95.25 534 ASN A C 1
ATOM 4303 O O . ASN A 1 534 ? 23.074 33.654 -14.682 1.00 95.25 534 ASN A O 1
ATOM 4307 N N . ARG A 1 535 ? 22.058 35.197 -15.969 1.00 95.81 535 ARG A N 1
ATOM 4308 C CA . ARG A 1 535 ? 22.495 36.365 -15.185 1.00 95.81 535 ARG A CA 1
ATOM 4309 C C . ARG A 1 535 ? 21.863 36.383 -13.793 1.00 95.81 535 ARG A C 1
ATOM 4311 O O . ARG A 1 535 ? 22.583 36.578 -12.816 1.00 95.81 535 ARG A O 1
ATOM 4318 N N . LEU A 1 536 ? 20.561 36.116 -13.688 1.00 94.94 536 LEU A N 1
ATOM 4319 C CA . LEU A 1 536 ? 19.857 36.085 -12.406 1.00 94.94 536 LEU A CA 1
ATOM 4320 C C . LEU A 1 536 ? 20.227 34.864 -11.554 1.00 94.94 536 LEU A C 1
ATOM 4322 O O . LEU A 1 536 ? 20.450 35.040 -10.360 1.00 94.94 536 LEU A O 1
ATOM 4326 N N . ASN A 1 537 ? 20.419 33.672 -12.135 1.00 93.75 537 ASN A N 1
ATOM 4327 C CA . ASN A 1 537 ? 20.966 32.518 -11.400 1.00 93.75 537 ASN A CA 1
ATOM 4328 C C . ASN A 1 537 ? 22.338 32.841 -10.790 1.00 93.75 537 ASN A C 1
ATOM 4330 O O . ASN A 1 537 ? 22.590 32.566 -9.618 1.00 93.75 537 ASN A O 1
ATOM 4334 N N . SER A 1 538 ? 23.213 33.477 -11.577 1.00 94.25 538 SER A N 1
ATOM 4335 C CA . SER A 1 538 ? 24.545 33.893 -11.122 1.00 94.25 538 SER A CA 1
ATOM 4336 C C . SER A 1 538 ? 24.476 34.913 -9.980 1.00 94.25 538 SER A C 1
ATOM 4338 O O . SER A 1 538 ? 25.280 34.845 -9.053 1.00 94.25 538 SER A O 1
ATOM 4340 N N . TYR A 1 539 ? 23.518 35.841 -10.035 1.00 94.12 539 TYR A N 1
ATOM 4341 C CA . TYR A 1 539 ? 23.260 36.827 -8.986 1.00 94.12 539 TYR A CA 1
ATOM 4342 C C . TYR A 1 539 ? 22.709 36.176 -7.708 1.00 94.12 539 TYR A C 1
ATOM 4344 O O . TYR A 1 539 ? 23.356 36.262 -6.668 1.00 94.12 539 TYR A O 1
ATOM 4352 N N . PHE A 1 540 ? 21.584 35.456 -7.772 1.00 92.31 540 PHE A N 1
ATOM 4353 C CA . PHE A 1 540 ? 20.956 34.845 -6.593 1.00 92.31 540 PHE A CA 1
ATOM 4354 C C . PHE A 1 540 ? 21.891 33.872 -5.863 1.00 92.31 540 PHE A C 1
ATOM 4356 O O . PHE A 1 540 ? 21.988 33.912 -4.630 1.00 92.31 540 PHE A O 1
ATOM 4363 N N . HIS A 1 541 ? 22.657 33.075 -6.616 1.00 90.50 541 HIS A N 1
ATOM 4364 C CA . HIS A 1 541 ? 23.642 32.170 -6.041 1.00 90.50 541 HIS A CA 1
ATOM 4365 C C . HIS A 1 541 ? 24.804 32.916 -5.358 1.00 90.50 541 HIS A C 1
ATOM 4367 O O . HIS A 1 541 ? 25.252 32.484 -4.297 1.00 90.50 541 HIS A O 1
ATOM 4373 N N . ARG A 1 542 ? 25.272 34.050 -5.902 1.00 91.12 542 ARG A N 1
ATOM 4374 C CA . ARG A 1 542 ? 26.311 34.880 -5.260 1.00 91.12 542 ARG A CA 1
ATOM 4375 C C . ARG A 1 542 ? 25.792 35.600 -4.015 1.00 91.12 542 ARG A C 1
ATOM 4377 O O . ARG A 1 542 ? 26.428 35.518 -2.972 1.00 91.12 542 ARG A O 1
ATOM 4384 N N . THR A 1 543 ? 24.649 36.277 -4.112 1.00 82.69 543 THR A N 1
ATOM 4385 C CA . THR A 1 543 ? 24.170 37.210 -3.078 1.00 82.69 543 THR A CA 1
ATOM 4386 C C . THR A 1 543 ? 23.612 36.499 -1.843 1.00 82.69 543 THR A C 1
ATOM 4388 O O . THR A 1 543 ? 23.811 36.977 -0.726 1.00 82.69 543 THR A O 1
ATOM 4391 N N . LYS A 1 544 ? 22.899 35.372 -2.016 1.00 80.56 544 LYS A N 1
ATOM 4392 C CA . LYS A 1 544 ? 22.237 34.640 -0.911 1.00 80.56 544 LYS A CA 1
ATOM 4393 C C . LYS A 1 544 ? 22.215 33.109 -1.062 1.00 80.56 544 LYS A C 1
ATOM 4395 O O . LYS A 1 544 ? 21.522 32.443 -0.303 1.00 80.56 544 LYS A O 1
ATOM 4400 N N . ARG A 1 545 ? 22.945 32.536 -2.031 1.00 86.69 545 ARG A N 1
ATOM 4401 C CA . ARG A 1 545 ? 22.906 31.098 -2.400 1.00 86.69 545 ARG A CA 1
ATOM 4402 C C . ARG A 1 545 ? 21.529 30.577 -2.858 1.00 86.69 545 ARG A C 1
ATOM 4404 O O . ARG A 1 545 ? 21.377 29.375 -3.054 1.00 86.69 545 ARG A O 1
ATOM 4411 N N . TRP A 1 546 ? 20.557 31.462 -3.093 1.00 88.25 546 TRP A N 1
ATOM 4412 C CA . TRP A 1 546 ? 19.215 31.106 -3.564 1.00 88.25 546 TRP A CA 1
ATOM 4413 C C . TRP A 1 546 ? 19.230 30.589 -5.014 1.00 88.25 546 TRP A C 1
ATOM 4415 O O . TRP A 1 546 ? 20.077 30.992 -5.816 1.00 88.25 546 TRP A O 1
ATOM 4425 N N . LYS A 1 547 ? 18.254 29.739 -5.357 1.00 90.81 547 LYS A N 1
ATOM 4426 C CA . LYS A 1 547 ? 18.031 29.189 -6.709 1.00 90.81 547 LYS A CA 1
ATOM 4427 C C . LYS A 1 547 ? 16.552 29.308 -7.146 1.00 90.81 547 LYS A C 1
ATOM 4429 O O . LYS A 1 547 ? 15.938 28.295 -7.468 1.00 90.81 547 LYS A O 1
ATOM 4434 N N . PRO A 1 548 ? 15.934 30.504 -7.101 1.00 93.06 548 PRO A N 1
ATOM 4435 C CA . PRO A 1 548 ? 14.509 30.648 -7.394 1.00 93.06 548 PRO A CA 1
ATOM 4436 C C . PRO A 1 548 ? 14.199 30.292 -8.849 1.00 93.06 548 PRO A C 1
ATOM 4438 O O . PRO A 1 548 ? 15.012 30.541 -9.743 1.00 93.06 548 PRO A O 1
ATOM 4441 N N . VAL A 1 549 ? 12.991 29.789 -9.107 1.00 94.12 549 VAL A N 1
ATOM 4442 C CA . VAL A 1 549 ? 12.533 29.505 -10.472 1.00 94.12 549 VAL A CA 1
ATOM 4443 C C . VAL A 1 549 ? 12.388 30.826 -11.234 1.00 94.12 549 VAL A C 1
ATOM 4445 O O . VAL A 1 549 ? 11.465 31.607 -10.997 1.00 94.12 549 VAL A O 1
ATOM 4448 N N . ILE A 1 550 ? 13.335 31.110 -12.132 1.00 94.94 550 ILE A N 1
ATOM 4449 C CA . ILE A 1 550 ? 13.331 32.326 -12.953 1.00 94.94 550 ILE A CA 1
ATOM 4450 C C . ILE A 1 550 ? 12.446 32.104 -14.175 1.00 94.94 550 ILE A C 1
ATOM 4452 O O . ILE A 1 550 ? 12.785 31.342 -15.083 1.00 94.94 550 ILE A O 1
ATOM 4456 N N . LEU A 1 551 ? 11.333 32.828 -14.204 1.00 94.44 551 LEU A N 1
ATOM 4457 C CA . LEU A 1 551 ? 10.432 32.924 -15.343 1.00 94.44 551 LEU A CA 1
ATOM 4458 C C . LEU A 1 551 ? 10.635 34.279 -16.021 1.00 94.44 551 LEU A C 1
ATOM 4460 O O . LEU A 1 551 ? 10.907 35.291 -15.373 1.00 94.44 551 LEU A O 1
ATOM 4464 N N . THR A 1 552 ? 10.531 34.325 -17.345 1.00 95.75 552 THR A N 1
ATOM 4465 C CA . THR A 1 552 ? 10.744 35.567 -18.096 1.00 95.75 552 THR A CA 1
ATOM 4466 C C . THR A 1 552 ? 9.811 35.640 -19.289 1.00 95.75 552 THR A C 1
ATOM 4468 O O . THR A 1 552 ? 9.708 34.688 -20.069 1.00 95.75 552 THR A O 1
ATOM 4471 N N . GLN A 1 553 ? 9.157 36.787 -19.446 1.00 94.50 553 GLN A N 1
ATOM 4472 C CA . GLN A 1 553 ? 8.302 37.095 -20.582 1.00 94.50 553 GLN A CA 1
ATOM 4473 C C . GLN A 1 553 ? 8.673 38.455 -21.173 1.00 94.50 553 GLN A C 1
ATOM 4475 O O . GLN A 1 553 ? 8.960 39.407 -20.449 1.00 94.50 553 GLN A O 1
ATOM 4480 N N . ILE A 1 554 ? 8.665 38.523 -22.502 1.00 93.06 554 ILE A N 1
ATOM 4481 C CA . ILE A 1 554 ? 8.784 39.770 -23.254 1.00 93.06 554 ILE A CA 1
ATOM 4482 C C . ILE A 1 554 ? 7.363 40.193 -23.642 1.00 93.06 554 ILE A C 1
ATOM 4484 O O . ILE A 1 554 ? 6.563 39.352 -24.057 1.00 93.06 554 ILE A O 1
ATOM 4488 N N . LEU A 1 555 ? 7.049 41.471 -23.459 1.00 90.62 555 LEU A N 1
ATOM 4489 C CA . LEU A 1 555 ? 5.790 42.097 -23.851 1.00 90.62 555 LEU A CA 1
ATOM 4490 C C . LEU A 1 555 ? 6.108 43.132 -24.927 1.00 90.62 555 LEU A C 1
ATOM 4492 O O . LEU A 1 555 ? 6.837 44.082 -24.652 1.00 90.62 555 LEU A O 1
ATOM 4496 N N . TYR A 1 556 ? 5.595 42.944 -26.139 1.00 89.75 556 TYR A N 1
ATOM 4497 C CA . TYR A 1 556 ? 5.884 43.848 -27.246 1.00 89.75 556 TYR A CA 1
ATOM 4498 C C . TYR A 1 556 ? 4.933 45.044 -27.230 1.00 89.75 556 TYR A C 1
ATOM 4500 O O . TYR A 1 556 ? 3.739 44.885 -27.462 1.00 89.75 556 TYR A O 1
ATOM 4508 N N . VAL A 1 557 ? 5.453 46.239 -26.945 1.00 84.81 557 VAL A N 1
ATOM 4509 C CA . VAL A 1 557 ? 4.636 47.463 -26.820 1.00 84.81 557 VAL A CA 1
ATOM 4510 C C . VAL A 1 557 ? 4.165 47.996 -28.175 1.00 84.81 557 VAL A C 1
ATOM 4512 O O . VAL A 1 557 ? 3.206 48.755 -28.239 1.00 84.81 557 VAL A O 1
ATOM 4515 N N . ASP A 1 558 ? 4.815 47.570 -29.260 1.00 76.94 558 ASP A N 1
ATOM 4516 C CA . ASP A 1 558 ? 4.413 47.856 -30.638 1.00 76.94 558 ASP A CA 1
ATOM 4517 C C . ASP A 1 558 ? 3.328 46.890 -31.165 1.00 76.94 558 ASP A C 1
ATOM 4519 O O . ASP A 1 558 ? 2.769 47.113 -32.240 1.00 76.94 558 ASP A O 1
ATOM 4523 N N . GLN A 1 559 ? 2.969 45.837 -30.413 1.00 68.44 559 GLN A N 1
ATOM 4524 C CA . GLN A 1 559 ? 1.777 45.045 -30.718 1.00 68.44 559 GLN A CA 1
ATOM 4525 C C . GLN A 1 559 ? 0.516 45.784 -30.257 1.00 68.44 559 GLN A C 1
ATOM 4527 O O . GLN A 1 559 ? 0.122 45.714 -29.094 1.00 68.44 559 GLN A O 1
ATOM 4532 N N . LYS A 1 560 ? -0.185 46.408 -31.210 1.00 61.53 560 LYS A N 1
ATOM 4533 C CA . LYS A 1 560 ? -1.614 46.706 -31.058 1.00 61.53 560 LYS A CA 1
ATOM 4534 C C . LYS A 1 560 ? -2.396 45.387 -31.016 1.00 61.53 560 LYS A C 1
ATOM 4536 O O . LYS A 1 560 ? -2.833 44.894 -32.054 1.00 61.53 560 LYS A O 1
ATOM 4541 N N . GLU A 1 561 ? -2.563 44.798 -29.832 1.00 58.88 561 GLU A N 1
ATOM 4542 C CA . GLU A 1 561 ? -3.593 43.774 -29.641 1.00 58.88 561 GLU A CA 1
ATOM 4543 C C . GLU A 1 561 ? -4.968 44.439 -29.761 1.00 58.88 561 GLU A C 1
ATOM 4545 O O . GLU A 1 561 ? -5.433 45.111 -28.842 1.00 58.88 561 GLU A O 1
ATOM 4550 N N . ASP A 1 562 ? -5.638 44.235 -30.894 1.00 60.56 562 ASP A N 1
ATOM 4551 C CA . ASP A 1 562 ? -7.079 44.456 -30.988 1.00 60.56 562 ASP A CA 1
ATOM 4552 C C . ASP A 1 562 ? -7.768 43.415 -30.098 1.00 60.56 562 ASP A C 1
ATOM 4554 O O . ASP A 1 562 ? -7.968 42.266 -30.492 1.00 60.56 562 ASP A O 1
ATOM 4558 N N . PHE A 1 563 ? -8.078 43.807 -28.861 1.00 58.25 563 PHE A N 1
ATOM 4559 C CA . PHE A 1 563 ? -8.701 42.937 -27.867 1.00 58.25 563 PHE A CA 1
ATOM 4560 C C . PHE A 1 563 ? -10.073 42.416 -28.308 1.00 58.25 563 PHE A C 1
ATOM 4562 O O . PHE A 1 563 ? -10.422 41.299 -27.922 1.00 58.25 563 PHE A O 1
ATOM 4569 N N . LEU A 1 564 ? -10.834 43.163 -29.122 1.00 57.38 564 LEU A N 1
ATOM 4570 C CA . LEU A 1 564 ? -12.094 42.660 -29.670 1.00 57.38 564 LEU A CA 1
ATOM 4571 C C . LEU A 1 564 ? -11.817 41.560 -30.686 1.00 57.38 564 LEU A C 1
ATOM 4573 O O . LEU A 1 564 ? -12.375 40.475 -30.545 1.00 57.38 564 LEU A O 1
ATOM 4577 N N . LYS A 1 565 ? -10.929 41.797 -31.656 1.00 62.25 565 LYS A N 1
ATOM 4578 C CA . LYS A 1 565 ? -10.591 40.804 -32.681 1.00 62.25 565 LYS A CA 1
ATOM 4579 C C . LYS A 1 565 ? -9.947 39.557 -32.075 1.00 62.25 565 LYS A C 1
ATOM 4581 O O . LYS A 1 565 ? -10.394 38.458 -32.367 1.00 62.25 565 LYS A O 1
ATOM 4586 N N . ASN A 1 566 ? -9.011 39.702 -31.135 1.00 64.56 566 ASN A N 1
ATOM 4587 C CA . ASN A 1 566 ? -8.400 38.584 -30.400 1.00 64.56 566 ASN A CA 1
ATOM 4588 C C . ASN A 1 566 ? -9.428 37.791 -29.563 1.00 64.56 566 ASN A C 1
ATOM 4590 O O . ASN A 1 566 ? -9.326 36.569 -29.446 1.00 64.56 566 ASN A O 1
ATOM 4594 N N . TYR A 1 567 ? -10.409 38.464 -28.944 1.00 62.06 567 TYR A N 1
ATOM 4595 C CA . TYR A 1 567 ? -11.477 37.806 -28.178 1.00 62.06 567 TYR A CA 1
ATOM 4596 C C . TYR A 1 567 ? -12.488 37.113 -29.096 1.00 62.06 567 TYR A C 1
ATOM 4598 O O . TYR A 1 567 ? -12.912 35.990 -28.812 1.00 62.06 567 TYR A O 1
ATOM 4606 N N . GLN A 1 568 ? -12.847 37.756 -30.209 1.00 60.56 568 GLN A N 1
ATOM 4607 C CA . GLN A 1 568 ? -13.657 37.170 -31.268 1.00 60.56 568 GLN A CA 1
ATOM 4608 C C . GLN A 1 568 ? -12.940 35.944 -31.823 1.00 60.56 568 GLN A C 1
ATOM 4610 O O . GLN A 1 568 ? -13.451 34.855 -31.642 1.00 60.56 568 GLN A O 1
ATOM 4615 N N . GLU A 1 569 ? -11.722 36.048 -32.349 1.00 62.84 569 GLU A N 1
ATOM 4616 C CA . GLU A 1 569 ? -10.939 34.918 -32.866 1.00 62.84 569 GLU A CA 1
ATOM 4617 C C . GLU A 1 569 ? -10.805 33.778 -31.846 1.00 62.84 569 GLU A C 1
ATOM 4619 O O . GLU A 1 569 ? -11.140 32.649 -32.182 1.00 62.84 569 GLU A O 1
ATOM 4624 N N . LYS A 1 570 ? -10.484 34.036 -30.569 1.00 59.62 570 LYS A N 1
ATOM 4625 C CA . LYS A 1 570 ? -10.422 32.979 -29.531 1.00 59.62 570 LYS A CA 1
ATOM 4626 C C . LYS A 1 570 ? -11.786 32.401 -29.130 1.00 59.62 570 LYS A C 1
ATOM 4628 O O . LYS A 1 570 ? -11.848 31.292 -28.589 1.00 59.62 570 LYS A O 1
ATOM 4633 N N . THR A 1 571 ? -12.893 33.111 -29.359 1.00 53.41 571 THR A N 1
ATOM 4634 C CA . THR A 1 571 ? -14.245 32.539 -29.220 1.00 53.41 571 THR A CA 1
ATOM 4635 C C . THR A 1 571 ? -14.685 31.819 -30.492 1.00 53.41 571 THR A C 1
ATOM 4637 O O . THR A 1 571 ? -15.280 30.751 -30.370 1.00 53.41 571 THR A O 1
ATOM 4640 N N . THR A 1 572 ? -14.300 32.287 -31.679 1.00 54.53 572 THR A N 1
ATOM 4641 C CA . THR A 1 572 ? -14.485 31.626 -32.974 1.00 54.53 572 THR A CA 1
ATOM 4642 C C . THR A 1 572 ? -13.690 30.329 -33.034 1.00 54.53 572 THR A C 1
ATOM 4644 O O . THR A 1 572 ? -14.274 29.323 -33.390 1.00 54.53 572 THR A O 1
ATOM 4647 N N . GLU A 1 573 ? -12.435 30.275 -32.581 1.00 52.53 573 GLU A N 1
ATOM 4648 C CA . GLU A 1 573 ? -11.653 29.041 -32.414 1.00 52.53 573 GLU A CA 1
ATOM 4649 C C . GLU A 1 573 ? -12.359 28.063 -31.473 1.00 52.53 573 GLU A C 1
ATOM 4651 O O . GLU A 1 573 ? -12.547 26.898 -31.813 1.00 52.53 573 GLU A O 1
ATOM 4656 N N . LYS A 1 574 ? -12.831 28.524 -30.307 1.00 51.34 574 LYS A N 1
ATOM 4657 C CA . LYS A 1 574 ? -13.611 27.675 -29.390 1.00 51.34 574 LYS A CA 1
ATOM 4658 C C . LYS A 1 574 ? -14.927 27.209 -30.014 1.00 51.34 574 LYS A C 1
ATOM 4660 O O . LYS A 1 574 ? -15.336 26.078 -29.759 1.00 51.34 574 LYS A O 1
ATOM 4665 N N . PHE A 1 575 ? -15.575 28.026 -30.843 1.00 46.53 575 PHE A N 1
ATOM 4666 C CA . PHE A 1 575 ? -16.754 27.636 -31.613 1.00 46.53 575 PHE A CA 1
ATOM 4667 C C . PHE A 1 575 ? -16.410 26.680 -32.757 1.00 46.53 575 PHE A C 1
ATOM 4669 O O . PHE A 1 575 ? -17.165 25.744 -32.967 1.00 46.53 575 PHE A O 1
ATOM 4676 N N . VAL A 1 576 ? -15.285 26.851 -33.450 1.00 50.56 576 VAL A N 1
ATOM 4677 C CA . VAL A 1 576 ? -14.825 26.048 -34.591 1.00 50.56 576 VAL A CA 1
ATOM 4678 C C . VAL A 1 576 ? -14.318 24.697 -34.113 1.00 50.56 576 VAL A C 1
ATOM 4680 O O . VAL A 1 576 ? -14.801 23.692 -34.607 1.00 50.56 576 VAL A O 1
ATOM 4683 N N . VAL A 1 577 ? -13.482 24.621 -33.077 1.00 49.72 577 VAL A N 1
ATOM 4684 C CA . VAL A 1 577 ? -13.091 23.354 -32.430 1.00 49.72 577 VAL A CA 1
ATOM 4685 C C . VAL A 1 577 ? -14.318 22.617 -31.886 1.00 49.72 577 VAL A C 1
ATOM 4687 O O . VAL A 1 577 ? -14.404 21.395 -31.997 1.00 49.72 577 VAL A O 1
ATOM 4690 N N . LYS A 1 578 ? -15.311 23.334 -31.342 1.00 42.91 578 LYS A N 1
ATOM 4691 C CA . LYS A 1 578 ? -16.579 22.731 -30.902 1.00 42.91 578 LYS A CA 1
ATOM 4692 C C . LYS A 1 578 ? -17.450 22.282 -32.082 1.00 42.91 578 LYS A C 1
ATOM 4694 O O . LYS A 1 578 ? -18.028 21.206 -31.997 1.00 42.91 578 LYS A O 1
ATOM 4699 N N . LYS A 1 579 ? -17.500 23.051 -33.177 1.00 40.06 579 LYS A N 1
ATOM 4700 C CA . LYS A 1 579 ? -18.248 22.758 -34.412 1.00 40.06 579 LYS A CA 1
ATOM 4701 C C . LYS A 1 579 ? -17.638 21.571 -35.159 1.00 40.06 579 LYS A C 1
ATOM 4703 O O . LYS A 1 579 ? -18.372 20.661 -35.509 1.00 40.06 579 LYS A O 1
ATOM 4708 N N . ILE A 1 580 ? -16.312 21.524 -35.286 1.00 45.66 580 ILE A N 1
ATOM 4709 C CA . ILE A 1 580 ? -15.520 20.385 -35.770 1.00 45.66 580 ILE A CA 1
ATOM 4710 C C . ILE A 1 580 ? -15.771 19.160 -34.894 1.00 45.66 580 ILE A C 1
ATOM 4712 O O . ILE A 1 580 ? -16.121 18.119 -35.430 1.00 45.66 580 ILE A O 1
ATOM 4716 N N . LYS A 1 581 ? -15.711 19.266 -33.557 1.00 44.34 581 LYS A N 1
ATOM 4717 C CA . LYS A 1 581 ? -16.076 18.136 -32.683 1.00 44.34 581 LYS A CA 1
ATOM 4718 C C . LYS A 1 581 ? -17.527 17.684 -32.880 1.00 44.34 581 LYS A C 1
ATOM 4720 O O . LYS A 1 581 ? -17.754 16.484 -32.883 1.00 44.34 581 LYS A O 1
ATOM 4725 N N . THR A 1 582 ? -18.486 18.589 -33.110 1.00 44.28 582 THR A N 1
ATOM 4726 C CA . THR A 1 582 ? -19.870 18.189 -33.447 1.00 44.28 582 THR A CA 1
ATOM 4727 C C . THR A 1 582 ? -20.073 17.712 -34.886 1.00 44.28 582 THR A C 1
ATOM 4729 O O . THR A 1 582 ? -21.091 17.079 -35.156 1.00 44.28 582 THR A O 1
ATOM 4732 N N . ASN A 1 583 ? -19.156 18.018 -35.807 1.00 38.75 583 ASN A N 1
ATOM 4733 C CA . ASN A 1 583 ? -19.194 17.543 -37.188 1.00 38.75 583 ASN A CA 1
ATOM 4734 C C . ASN A 1 583 ? -18.549 16.161 -37.292 1.00 38.75 583 ASN A C 1
ATOM 4736 O O . ASN A 1 583 ? -19.212 15.253 -37.768 1.00 38.75 583 ASN A O 1
ATOM 4740 N N . LEU A 1 584 ? -17.365 15.958 -36.707 1.00 41.09 584 LEU A N 1
ATOM 4741 C CA . LEU A 1 584 ? -16.713 14.651 -36.596 1.00 41.09 584 LEU A CA 1
ATOM 4742 C C . LEU A 1 584 ? -17.630 13.609 -35.936 1.00 41.09 584 LEU A C 1
ATOM 4744 O O . LEU A 1 584 ? -17.713 12.489 -36.426 1.00 41.09 584 LEU A O 1
ATOM 4748 N N . THR A 1 585 ? -18.389 13.976 -34.890 1.00 42.78 585 THR A N 1
ATOM 4749 C CA . THR A 1 585 ? -19.387 13.059 -34.300 1.00 42.78 585 THR A CA 1
ATOM 4750 C C . THR A 1 585 ? -20.604 12.802 -35.195 1.00 42.78 585 THR A C 1
ATOM 4752 O O . THR A 1 585 ? -21.244 11.772 -35.041 1.00 42.78 585 THR A O 1
ATOM 4755 N N . LYS A 1 586 ? -20.930 13.698 -36.138 1.00 40.19 586 LYS A N 1
ATOM 4756 C CA . LYS A 1 586 ? -22.008 13.502 -37.127 1.00 40.19 586 LYS A CA 1
ATOM 4757 C C . LYS A 1 586 ? -21.543 12.764 -38.382 1.00 40.19 586 LYS A C 1
ATOM 4759 O O . LYS A 1 586 ? -22.334 12.070 -39.007 1.00 40.19 586 LYS A O 1
ATOM 4764 N N . GLU A 1 587 ? -20.276 12.892 -38.750 1.00 34.47 587 GLU A N 1
ATOM 4765 C CA . GLU A 1 587 ? -19.650 12.165 -39.857 1.00 34.47 587 GLU A CA 1
ATOM 4766 C C . GLU A 1 587 ? -19.386 10.709 -39.446 1.00 34.47 587 GLU A C 1
ATOM 4768 O O . GLU A 1 587 ? -19.695 9.799 -40.213 1.00 34.47 587 GLU A O 1
ATOM 4773 N N . SER A 1 588 ? -19.001 10.457 -38.185 1.00 36.72 588 SER A N 1
ATOM 4774 C CA . SER A 1 588 ? -18.989 9.101 -37.609 1.00 36.72 588 SER A CA 1
ATOM 4775 C C . SER A 1 588 ? -20.382 8.470 -37.454 1.00 36.72 588 SER A C 1
ATOM 4777 O O . SER A 1 588 ? -20.487 7.252 -37.331 1.00 36.72 588 SER A O 1
ATOM 4779 N N . GLU A 1 589 ? -21.451 9.274 -37.449 1.00 40.16 589 GLU A N 1
ATOM 4780 C CA . GLU A 1 589 ? -22.843 8.795 -37.494 1.00 40.16 589 GLU A CA 1
ATOM 4781 C C . GLU A 1 589 ? -23.372 8.618 -38.931 1.00 40.16 589 GLU A C 1
ATOM 4783 O O . GLU A 1 589 ? -24.333 7.877 -39.126 1.00 40.16 589 GLU A O 1
ATOM 4788 N N . LYS A 1 590 ? -22.747 9.246 -39.940 1.00 33.53 590 LYS A N 1
ATOM 4789 C CA . LYS A 1 590 ? -23.127 9.116 -41.359 1.00 33.53 590 LYS A CA 1
ATOM 4790 C C . LYS A 1 590 ? -22.389 8.007 -42.104 1.00 33.53 590 LYS A C 1
ATOM 4792 O O . LYS A 1 590 ? -23.005 7.348 -42.935 1.00 33.53 590 LYS A O 1
ATOM 4797 N N . ASN A 1 591 ? -21.114 7.761 -41.806 1.00 30.98 591 ASN A N 1
ATOM 4798 C CA . ASN A 1 591 ? -20.313 6.760 -42.519 1.00 30.98 591 ASN A CA 1
ATOM 4799 C C . ASN A 1 591 ? -20.573 5.332 -41.995 1.00 30.98 591 ASN A C 1
ATOM 4801 O O . ASN A 1 591 ? -19.687 4.663 -41.463 1.00 30.98 591 ASN A O 1
ATOM 4805 N N . LYS A 1 592 ? -21.818 4.873 -42.166 1.00 31.81 592 LYS A N 1
ATOM 4806 C CA . LYS A 1 592 ? -22.262 3.478 -42.030 1.00 31.81 592 LYS A CA 1
ATOM 4807 C C . LYS A 1 592 ? -23.121 3.073 -43.229 1.00 31.81 592 LYS A C 1
ATOM 4809 O O . LYS A 1 592 ? -24.275 2.677 -43.081 1.00 31.81 592 LYS A O 1
ATOM 4814 N N . GLU A 1 593 ? -22.546 3.164 -44.423 1.00 27.23 593 GLU A N 1
ATOM 4815 C CA . GLU A 1 593 ? -23.113 2.473 -45.580 1.00 27.23 593 GLU A CA 1
ATOM 4816 C C . GLU A 1 593 ? -22.919 0.957 -45.437 1.00 27.23 593 GLU A C 1
ATOM 4818 O O . GLU A 1 593 ? -21.916 0.479 -44.901 1.00 27.23 593 GLU A O 1
ATOM 4823 N N . ILE A 1 594 ? -23.918 0.198 -45.884 1.00 30.62 594 ILE A N 1
ATOM 4824 C CA . ILE A 1 594 ? -23.959 -1.263 -45.792 1.00 30.62 594 ILE A CA 1
ATOM 4825 C C . ILE A 1 594 ? -23.539 -1.838 -47.154 1.00 30.62 594 ILE A C 1
ATOM 4827 O O . ILE A 1 594 ? -24.139 -1.456 -48.161 1.00 30.62 594 ILE A O 1
ATOM 4831 N N . PRO A 1 595 ? -22.570 -2.773 -47.226 1.00 26.83 595 PRO A N 1
ATOM 4832 C CA . PRO A 1 595 ? -22.206 -3.421 -48.484 1.00 26.83 595 PRO A CA 1
ATOM 4833 C C . PRO A 1 595 ? -23.395 -4.166 -49.104 1.00 26.83 595 PRO A C 1
ATOM 4835 O O . PRO A 1 595 ? -24.032 -5.003 -48.462 1.00 26.83 595 PRO A O 1
ATOM 4838 N N . THR A 1 596 ? -23.696 -3.885 -50.369 1.00 27.02 596 THR A N 1
ATOM 4839 C CA . THR A 1 596 ? -24.852 -4.453 -51.069 1.00 27.02 596 THR A CA 1
ATOM 4840 C C . THR A 1 596 ? -24.585 -5.873 -51.578 1.00 27.02 596 THR A C 1
ATOM 4842 O O . THR A 1 596 ? -23.685 -6.097 -52.386 1.00 27.02 596 THR A O 1
ATOM 4845 N N . LYS A 1 597 ? -25.423 -6.849 -51.188 1.00 27.11 597 LYS A N 1
ATOM 4846 C CA . LYS A 1 597 ? -25.577 -8.120 -51.930 1.00 27.11 597 LYS A CA 1
ATOM 4847 C C . LYS A 1 597 ? -26.947 -8.793 -51.715 1.00 27.11 597 LYS A C 1
ATOM 4849 O O . LYS A 1 597 ? -27.217 -9.389 -50.683 1.00 27.11 597 LYS A O 1
ATOM 4854 N N . LYS A 1 598 ? -27.791 -8.672 -52.747 1.00 25.91 598 LYS A N 1
ATOM 4855 C CA . LYS A 1 598 ? -28.943 -9.512 -53.155 1.00 25.91 598 LYS A CA 1
ATOM 4856 C C . LYS A 1 598 ? -29.631 -10.420 -52.098 1.00 25.91 598 LYS A C 1
ATOM 4858 O O . LYS A 1 598 ? -29.353 -11.609 -52.030 1.00 25.91 598 LYS A O 1
ATOM 4863 N N . GLY A 1 599 ? -30.688 -9.892 -51.472 1.00 24.70 599 GLY A N 1
ATOM 4864 C CA . GLY A 1 599 ? -32.071 -10.309 -51.782 1.00 24.70 599 GLY A CA 1
ATOM 4865 C C . GLY A 1 599 ? -32.718 -11.526 -51.087 1.00 24.70 599 GLY A C 1
ATOM 4866 O O . GLY A 1 599 ? -32.450 -12.669 -51.442 1.00 24.70 599 GLY A O 1
ATOM 4867 N N . LYS A 1 600 ? -33.758 -11.250 -50.282 1.00 25.36 600 LYS A N 1
ATOM 4868 C CA . LYS A 1 600 ? -35.106 -11.871 -50.357 1.00 25.36 600 LYS A CA 1
ATOM 4869 C C . LYS A 1 600 ? -36.139 -10.976 -49.633 1.00 25.36 600 LYS A C 1
ATOM 4871 O O . LYS A 1 600 ? -35.749 -10.055 -48.921 1.00 25.36 600 LYS A O 1
ATOM 4876 N N . LYS A 1 601 ? -37.439 -11.178 -49.890 1.00 25.09 601 LYS A N 1
ATOM 4877 C CA . LYS A 1 601 ? -38.555 -10.378 -49.330 1.00 25.09 601 LYS A CA 1
ATOM 4878 C C . LYS A 1 601 ? -38.904 -10.820 -47.897 1.00 25.09 601 LYS A C 1
ATOM 4880 O O . LYS A 1 601 ? -38.861 -12.020 -47.654 1.00 25.09 601 LYS A O 1
ATOM 4885 N N . MET A 1 602 ? -39.373 -9.900 -47.041 1.00 24.52 602 MET A N 1
ATOM 4886 C CA . MET A 1 602 ? -40.764 -9.883 -46.523 1.00 24.52 602 MET A CA 1
ATOM 4887 C C . MET A 1 602 ? -41.044 -8.689 -45.576 1.00 24.52 602 MET A C 1
ATOM 4889 O O . MET A 1 602 ? -40.338 -8.500 -44.597 1.00 24.52 602 MET A O 1
ATOM 4893 N N . GLU A 1 603 ? -42.101 -7.943 -45.922 1.00 25.62 603 GLU A N 1
ATOM 4894 C CA . GLU A 1 603 ? -43.124 -7.269 -45.084 1.00 25.62 603 GLU A CA 1
ATOM 4895 C C . GLU A 1 603 ? -42.776 -6.272 -43.946 1.00 25.62 603 GLU A C 1
ATOM 4897 O O . GLU A 1 603 ? -41.678 -6.194 -43.408 1.00 25.62 603 GLU A O 1
ATOM 4902 N N . ASN A 1 604 ? -43.766 -5.420 -43.637 1.00 26.02 604 ASN A N 1
ATOM 4903 C CA . ASN A 1 604 ? -43.659 -4.217 -42.799 1.00 26.02 604 ASN A CA 1
ATOM 4904 C C . ASN A 1 604 ? -44.384 -4.374 -41.452 1.00 26.02 604 ASN A C 1
ATOM 4906 O O . ASN A 1 604 ? -45.452 -4.970 -41.410 1.00 26.02 604 ASN A O 1
ATOM 4910 N N . HIS A 1 605 ? -43.945 -3.639 -40.419 1.00 27.52 605 HIS A N 1
ATOM 4911 C CA . HIS A 1 605 ? -44.881 -2.967 -39.499 1.00 27.52 605 HIS A CA 1
ATOM 4912 C C . HIS A 1 605 ? -44.252 -1.725 -38.815 1.00 27.52 605 HIS A C 1
ATOM 4914 O O . HIS A 1 605 ? -43.131 -1.813 -38.310 1.00 27.52 605 HIS A O 1
ATOM 4920 N N . PRO A 1 606 ? -44.940 -0.560 -38.751 1.00 31.56 606 PRO A N 1
ATOM 4921 C CA . PRO A 1 606 ? -44.337 0.689 -38.267 1.00 31.56 606 PRO A CA 1
ATOM 4922 C C . PRO A 1 606 ? -44.752 1.073 -36.829 1.00 31.56 606 PRO A C 1
ATOM 4924 O O . PRO A 1 606 ? -45.894 1.465 -36.596 1.00 31.56 606 PRO A O 1
ATOM 4927 N N . LYS A 1 607 ? -43.821 1.056 -35.857 1.00 27.88 607 LYS A N 1
ATOM 4928 C CA . LYS A 1 607 ? -44.053 1.622 -34.497 1.00 27.88 607 LYS A CA 1
ATOM 4929 C C . LYS A 1 607 ? -42.892 2.442 -33.881 1.00 27.88 607 LYS A C 1
ATOM 4931 O O . LYS A 1 607 ? -43.061 3.003 -32.801 1.00 27.88 607 LYS A O 1
ATOM 4936 N N . THR A 1 608 ? -41.728 2.577 -34.527 1.00 33.41 608 THR A N 1
ATOM 4937 C CA . THR A 1 608 ? -40.504 3.137 -33.895 1.00 33.41 608 THR A CA 1
ATOM 4938 C C . THR A 1 608 ? -40.274 4.650 -34.059 1.00 33.41 608 THR A C 1
ATOM 4940 O O . THR A 1 608 ? -39.857 5.302 -33.098 1.00 33.41 608 THR A O 1
ATOM 4943 N N . GLU A 1 609 ? -40.561 5.257 -35.216 1.00 33.31 609 GLU A N 1
ATOM 4944 C CA . GLU A 1 609 ? -40.177 6.662 -35.488 1.00 33.31 609 GLU A CA 1
ATOM 4945 C C . GLU A 1 609 ? -40.904 7.711 -34.625 1.00 33.31 609 GLU A C 1
ATOM 4947 O O . GLU A 1 609 ? -40.337 8.755 -34.276 1.00 33.31 609 GLU A O 1
ATOM 4952 N N . GLN A 1 610 ? -42.154 7.447 -34.229 1.00 33.16 610 GLN A N 1
ATOM 4953 C CA . GLN A 1 610 ? -42.941 8.417 -33.458 1.00 33.16 610 GLN A CA 1
ATOM 4954 C C . GLN A 1 610 ? -42.364 8.691 -32.059 1.00 33.16 610 GLN A C 1
ATOM 4956 O O . GLN A 1 610 ? -42.576 9.780 -31.517 1.00 33.16 610 GLN A O 1
ATOM 4961 N N . ASN A 1 611 ? -41.620 7.751 -31.465 1.00 35.06 611 ASN A N 1
ATOM 4962 C CA . ASN A 1 611 ? -41.063 7.926 -30.121 1.00 35.06 611 ASN A CA 1
ATOM 4963 C C . ASN A 1 611 ? -39.805 8.808 -30.105 1.00 35.06 611 ASN A C 1
ATOM 4965 O O . ASN A 1 611 ? -39.686 9.669 -29.229 1.00 35.06 611 ASN A O 1
ATOM 4969 N N . TYR A 1 612 ? -38.922 8.700 -31.103 1.00 34.97 612 TYR A N 1
ATOM 4970 C CA . TYR A 1 612 ? -37.740 9.568 -31.209 1.00 34.97 612 TYR A CA 1
ATOM 4971 C C . TYR A 1 612 ? -38.130 11.051 -31.326 1.00 34.97 612 TYR A C 1
ATOM 4973 O O . TYR A 1 612 ? -37.624 11.897 -30.581 1.00 34.97 612 TYR A O 1
ATOM 4981 N N . ASN A 1 613 ? -39.123 11.363 -32.165 1.00 38.94 613 ASN A N 1
ATOM 4982 C CA . ASN A 1 613 ? -39.637 12.726 -32.333 1.00 38.94 613 ASN A CA 1
ATOM 4983 C C . ASN A 1 613 ? -40.324 13.296 -31.071 1.00 38.94 613 ASN A C 1
ATOM 4985 O O . ASN A 1 613 ? -40.271 14.508 -30.829 1.00 38.94 613 ASN A O 1
ATOM 4989 N N . LYS A 1 614 ? -40.935 12.449 -30.227 1.00 38.94 614 LYS A N 1
ATOM 4990 C CA . LYS A 1 614 ? -41.503 12.858 -28.925 1.00 38.94 614 LYS A CA 1
ATOM 4991 C C . LYS A 1 614 ? -40.400 13.151 -27.892 1.00 38.94 614 LYS A C 1
ATOM 4993 O O . LYS A 1 614 ? -40.488 14.148 -27.169 1.00 38.94 614 LYS A O 1
ATOM 4998 N N . ILE A 1 615 ? -39.334 12.345 -27.853 1.00 42.56 615 ILE A N 1
ATOM 4999 C CA . ILE A 1 615 ? -38.195 12.524 -26.933 1.00 42.56 615 ILE A CA 1
ATOM 5000 C C . ILE A 1 615 ? -37.400 13.798 -27.267 1.00 42.56 615 ILE A C 1
ATOM 5002 O O . ILE A 1 615 ? -37.087 14.575 -26.359 1.00 42.56 615 ILE A O 1
ATOM 5006 N N . ALA A 1 616 ? -37.146 14.070 -28.552 1.00 42.12 616 ALA A N 1
ATOM 5007 C CA . ALA A 1 616 ? -36.453 15.283 -28.998 1.00 42.12 616 ALA A CA 1
ATOM 5008 C C . ALA A 1 616 ? -37.150 16.563 -28.491 1.00 42.12 616 ALA A C 1
ATOM 5010 O O . ALA A 1 616 ? -36.538 17.358 -27.768 1.00 42.12 616 ALA A O 1
ATOM 5011 N N . LYS A 1 617 ? -38.464 16.692 -28.748 1.00 45.00 617 LYS A N 1
ATOM 5012 C CA . LYS A 1 617 ? -39.298 17.830 -28.308 1.00 45.00 617 LYS A CA 1
ATOM 5013 C C . LYS A 1 617 ? -39.288 18.029 -26.784 1.00 45.00 617 LYS A C 1
ATOM 5015 O O . LYS A 1 617 ? -39.261 19.168 -26.316 1.00 45.00 617 LYS A O 1
ATOM 5020 N N . LYS A 1 618 ? -39.252 16.944 -25.998 1.00 44.53 618 LYS A N 1
ATOM 5021 C CA . LYS A 1 618 ? -39.117 17.003 -24.529 1.00 44.53 618 LYS A CA 1
ATOM 5022 C C . LYS A 1 618 ? -37.755 17.565 -24.100 1.00 44.53 618 LYS A C 1
ATOM 5024 O O . LYS A 1 618 ? -37.694 18.346 -23.150 1.00 44.53 618 LYS A O 1
ATOM 5029 N N . SER A 1 619 ? -36.676 17.226 -24.812 1.00 47.78 619 SER A N 1
ATOM 5030 C CA . SER A 1 619 ? -35.334 17.751 -24.522 1.00 47.78 619 SER A CA 1
ATOM 5031 C C . SER A 1 619 ? -35.243 19.270 -24.732 1.00 47.78 619 SER A C 1
ATOM 5033 O O . SER A 1 619 ? -34.661 19.972 -23.905 1.00 47.78 619 SER A O 1
ATOM 5035 N N . ASP A 1 620 ? -35.872 19.799 -25.786 1.00 54.75 620 ASP A N 1
ATOM 5036 C CA . ASP A 1 620 ? -35.807 21.226 -26.119 1.00 54.75 620 ASP A CA 1
ATOM 5037 C C . ASP A 1 620 ? -36.723 22.088 -25.244 1.00 54.75 620 ASP A C 1
ATOM 5039 O O . ASP A 1 620 ? -36.349 23.202 -24.872 1.00 54.75 620 ASP A O 1
ATOM 5043 N N . LEU A 1 621 ? -37.874 21.556 -24.817 1.00 51.12 621 LEU A N 1
ATOM 5044 C CA . LEU A 1 621 ? -38.700 22.193 -23.786 1.00 51.12 621 LEU A CA 1
ATOM 5045 C C . LEU A 1 621 ? -37.931 22.342 -22.463 1.00 51.12 621 LEU A C 1
ATOM 5047 O O . LEU A 1 621 ? -37.956 23.420 -21.867 1.00 51.12 621 LEU A O 1
ATOM 5051 N N . ASN A 1 622 ? -37.179 21.317 -22.047 1.00 53.72 622 ASN A N 1
ATOM 5052 C CA . ASN A 1 622 ? -36.347 21.382 -20.843 1.00 53.72 622 ASN A CA 1
ATOM 5053 C C . ASN A 1 622 ? -35.211 22.416 -20.975 1.00 53.72 622 ASN A C 1
ATOM 5055 O O . ASN A 1 622 ? -35.041 23.244 -20.078 1.00 53.72 622 ASN A O 1
ATOM 5059 N N . LYS A 1 623 ? -34.495 22.455 -22.113 1.00 58.41 623 LYS A N 1
ATOM 5060 C CA . LYS A 1 623 ? -33.494 23.509 -22.406 1.00 58.41 623 LYS A CA 1
ATOM 5061 C C . LYS A 1 623 ? -34.118 24.911 -22.352 1.00 58.41 623 LYS A C 1
ATOM 5063 O O . LYS A 1 623 ? -33.508 25.844 -21.832 1.00 58.41 623 LYS A O 1
ATOM 5068 N N . LYS A 1 624 ? -35.352 25.072 -22.849 1.00 58.78 624 LYS A N 1
ATOM 5069 C CA . LYS A 1 624 ? -36.076 26.354 -22.839 1.00 58.78 624 LYS A CA 1
ATOM 5070 C C . LYS A 1 624 ? -36.436 26.810 -21.419 1.00 58.78 624 LYS A C 1
ATOM 5072 O O . LYS A 1 624 ? -36.277 27.993 -21.126 1.00 58.78 624 LYS A O 1
ATOM 5077 N N . VAL A 1 625 ? -36.834 25.898 -20.525 1.00 55.84 625 VAL A N 1
ATOM 5078 C CA . VAL A 1 625 ? -37.013 26.202 -19.088 1.00 55.84 625 VAL A CA 1
ATOM 5079 C C . VAL A 1 625 ? -35.687 26.612 -18.444 1.00 55.84 625 VAL A C 1
ATOM 5081 O O . VAL A 1 625 ? -35.632 27.641 -17.774 1.00 55.84 625 VAL A O 1
ATOM 5084 N N . GLN A 1 626 ? -34.608 25.865 -18.692 1.00 53.75 626 GLN A N 1
ATOM 5085 C CA . GLN A 1 626 ? -33.290 26.138 -18.112 1.00 53.75 626 GLN A CA 1
ATOM 5086 C C . GLN A 1 626 ? -32.751 27.522 -18.526 1.00 53.75 626 GLN A C 1
ATOM 5088 O O . GLN A 1 626 ? -32.282 28.286 -17.684 1.00 53.75 626 GLN A O 1
ATOM 5093 N N . ASN A 1 627 ? -32.915 27.904 -19.797 1.00 56.41 627 ASN A N 1
ATOM 5094 C CA . ASN A 1 627 ? -32.546 29.234 -20.294 1.00 56.41 627 ASN A CA 1
ATOM 5095 C C . ASN A 1 627 ? -33.412 30.366 -19.705 1.00 56.41 627 ASN A C 1
ATOM 5097 O O . ASN A 1 627 ? -32.902 31.461 -19.466 1.00 56.41 627 ASN A O 1
ATOM 5101 N N . LEU A 1 628 ? -34.702 30.125 -19.436 1.00 55.09 628 LEU A N 1
ATOM 5102 C CA . LEU A 1 628 ? -35.567 31.100 -18.756 1.00 55.09 628 LEU A CA 1
ATOM 5103 C C . LEU A 1 628 ? -35.182 31.279 -17.278 1.00 55.09 628 LEU A C 1
ATOM 5105 O O . LEU A 1 628 ? -35.157 32.407 -16.795 1.00 55.09 628 LEU A O 1
ATOM 5109 N N . GLN A 1 629 ? -34.809 30.200 -16.584 1.00 57.50 629 GLN A N 1
ATOM 5110 C CA . GLN A 1 629 ? -34.297 30.258 -15.208 1.00 57.50 629 GLN A CA 1
ATOM 5111 C C . GLN A 1 629 ? -32.952 30.999 -15.116 1.00 57.50 629 GLN A C 1
ATOM 5113 O O . GLN A 1 629 ? -32.725 31.740 -14.162 1.00 57.50 629 GLN A O 1
ATOM 5118 N N . ILE A 1 630 ? -32.076 30.854 -16.118 1.00 60.38 630 ILE A N 1
ATOM 5119 C CA . ILE A 1 630 ? -30.838 31.646 -16.225 1.00 60.38 630 ILE A CA 1
ATOM 5120 C C . ILE A 1 630 ? -31.163 33.131 -16.442 1.00 60.38 630 ILE A C 1
ATOM 5122 O O . ILE A 1 630 ? -30.590 33.977 -15.764 1.00 60.38 630 ILE A O 1
ATOM 5126 N N . ARG A 1 631 ? -32.127 33.467 -17.315 1.00 56.62 631 ARG A N 1
ATOM 5127 C CA . ARG A 1 631 ? -32.579 34.861 -17.485 1.00 56.62 631 ARG A CA 1
ATOM 5128 C C . ARG A 1 631 ? -33.164 35.450 -16.199 1.00 56.62 631 ARG A C 1
ATOM 5130 O O . ARG A 1 631 ? -32.837 36.585 -15.882 1.00 56.62 631 ARG A O 1
ATOM 5137 N N . GLN A 1 632 ? -33.956 34.687 -15.441 1.00 56.94 632 GLN A N 1
ATOM 5138 C CA . GLN A 1 632 ? -34.491 35.139 -14.150 1.00 56.94 632 GLN A CA 1
ATOM 5139 C C . GLN A 1 632 ? -33.369 35.465 -13.147 1.00 56.94 632 GLN A C 1
ATOM 5141 O O . GLN A 1 632 ? -33.421 36.498 -12.491 1.00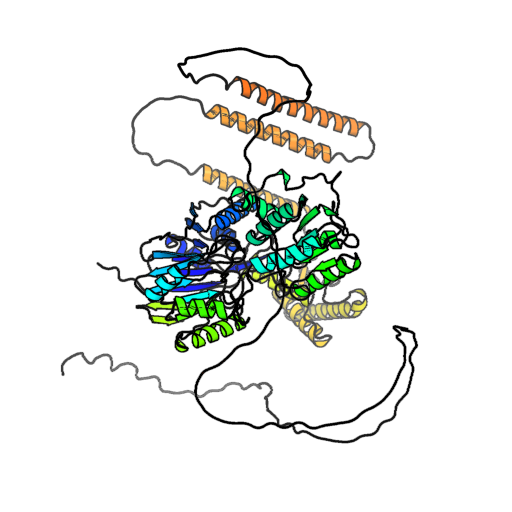 56.94 632 GLN A O 1
ATOM 5146 N N . LYS A 1 633 ? -32.324 34.628 -13.067 1.00 53.50 633 LYS A N 1
ATOM 5147 C CA . LYS A 1 633 ? -31.171 34.846 -12.170 1.00 53.50 633 LYS A CA 1
ATOM 5148 C C . LYS A 1 633 ? -30.298 36.055 -12.524 1.00 53.50 633 LYS A C 1
ATOM 5150 O O . LYS A 1 633 ? -29.494 36.458 -11.690 1.00 53.50 633 LYS A O 1
ATOM 5155 N N . ASN A 1 634 ? -30.449 36.617 -13.722 1.00 48.34 634 ASN A N 1
ATOM 5156 C CA . ASN A 1 634 ? -29.685 37.777 -14.179 1.00 48.34 634 ASN A CA 1
ATOM 5157 C C . ASN A 1 634 ? -30.447 39.110 -14.020 1.00 48.34 634 ASN A C 1
ATOM 5159 O O . ASN A 1 634 ? -29.905 40.151 -14.385 1.00 48.34 634 ASN A O 1
ATOM 5163 N N . VAL A 1 635 ? -31.675 39.105 -13.482 1.00 52.94 635 VAL A N 1
ATOM 5164 C CA . VAL A 1 635 ? -32.380 40.336 -13.078 1.00 52.94 635 VAL A CA 1
ATOM 5165 C C . VAL A 1 635 ? -31.802 40.796 -11.738 1.00 52.94 635 VAL A C 1
ATOM 5167 O O . VAL A 1 635 ? -31.865 40.067 -10.748 1.00 52.94 635 VAL A O 1
ATOM 5170 N N . ASN A 1 636 ? -31.186 41.978 -11.710 1.00 43.62 636 ASN A N 1
ATOM 5171 C CA . ASN A 1 636 ? -30.367 42.422 -10.581 1.00 43.62 636 ASN A CA 1
ATOM 5172 C C . ASN A 1 636 ? -31.204 43.231 -9.573 1.00 43.62 636 ASN A C 1
ATOM 5174 O O . ASN A 1 636 ? -31.881 44.187 -9.940 1.00 43.62 636 ASN A O 1
ATOM 5178 N N . VAL A 1 637 ? -31.200 42.851 -8.293 1.00 46.62 637 VAL A N 1
ATOM 5179 C CA . VAL A 1 637 ? -32.238 43.298 -7.343 1.00 46.62 637 VAL A CA 1
ATOM 5180 C C . VAL A 1 637 ? -31.905 44.653 -6.699 1.00 46.62 637 VAL A C 1
ATOM 5182 O O . VAL A 1 637 ? -31.470 44.707 -5.550 1.00 46.62 637 VAL A O 1
ATOM 5185 N N . LYS A 1 638 ? -32.172 45.759 -7.414 1.00 41.84 638 LYS A N 1
ATOM 5186 C CA . LYS A 1 638 ? -32.324 47.111 -6.831 1.00 41.84 638 LYS A CA 1
ATOM 5187 C C . LYS A 1 638 ? -33.440 47.942 -7.494 1.00 41.84 638 LYS A C 1
ATOM 5189 O O . LYS A 1 638 ? -33.192 48.847 -8.277 1.00 41.84 638 LYS A O 1
ATOM 5194 N N . SER A 1 639 ? -34.670 47.669 -7.052 1.00 50.50 639 SER A N 1
ATOM 5195 C CA . SER A 1 639 ? -35.780 48.638 -6.951 1.00 50.50 639 SER A CA 1
ATOM 5196 C C . SER A 1 639 ? -36.168 49.472 -8.191 1.00 50.50 639 SER A C 1
ATOM 5198 O O . SER A 1 639 ? -36.089 50.697 -8.157 1.00 50.50 639 SER A O 1
ATOM 5200 N N . SER A 1 640 ? -36.792 48.839 -9.189 1.00 60.69 640 SER A N 1
ATOM 5201 C CA . SER A 1 640 ? -37.811 49.494 -10.030 1.00 60.69 640 SER A CA 1
ATOM 5202 C C . SER A 1 640 ? -39.114 48.674 -10.087 1.00 60.69 640 SER A C 1
ATOM 5204 O O . SER A 1 640 ? -39.142 47.492 -9.725 1.00 60.69 640 SER A O 1
ATOM 5206 N N . LYS A 1 641 ? -40.224 49.298 -10.512 1.00 60.94 641 LYS A N 1
ATOM 5207 C CA . LYS A 1 641 ? -41.523 48.611 -10.685 1.00 60.94 641 LYS A CA 1
ATOM 5208 C C . LYS A 1 641 ? -41.532 47.735 -11.948 1.00 60.94 641 LYS A C 1
ATOM 5210 O O . LYS A 1 641 ? -41.934 46.577 -11.883 1.00 60.94 641 LYS A O 1
ATOM 5215 N N . ALA A 1 642 ? -40.995 48.253 -13.055 1.00 57.75 642 ALA A N 1
ATOM 5216 C CA . ALA A 1 642 ? -40.956 47.566 -14.346 1.00 57.75 642 ALA A CA 1
ATOM 5217 C C . ALA A 1 642 ? -40.165 46.243 -14.308 1.00 57.75 642 ALA A C 1
ATOM 5219 O O . ALA A 1 642 ? -40.600 45.249 -14.889 1.00 57.75 642 ALA A O 1
ATOM 5220 N N . GLU A 1 643 ? -39.044 46.188 -13.580 1.00 58.12 643 GLU A N 1
ATOM 5221 C CA . GLU A 1 643 ? -38.245 44.959 -13.452 1.00 58.12 643 GLU A CA 1
ATOM 5222 C C . GLU A 1 643 ? -38.970 43.868 -12.649 1.00 58.12 643 GLU A C 1
ATOM 5224 O O . GLU A 1 643 ? -38.860 42.688 -12.986 1.00 58.12 643 GLU A O 1
ATOM 5229 N N . LYS A 1 644 ? -39.774 44.236 -11.638 1.00 57.72 644 LYS A N 1
ATOM 5230 C CA . LYS A 1 644 ? -40.635 43.281 -10.914 1.00 57.72 644 LYS A CA 1
ATOM 5231 C C . LYS A 1 644 ? -41.708 42.694 -11.833 1.00 57.72 644 LYS A C 1
ATOM 5233 O O . LYS A 1 644 ? -41.919 41.481 -11.826 1.00 57.72 644 LYS A O 1
ATOM 5238 N N . ASP A 1 645 ? -42.337 43.523 -12.663 1.00 65.56 645 ASP A N 1
ATOM 5239 C CA . ASP A 1 645 ? -43.328 43.066 -13.645 1.00 65.56 645 ASP A CA 1
ATOM 5240 C C . ASP A 1 645 ? -42.690 42.177 -14.728 1.00 65.56 645 ASP A C 1
ATOM 5242 O O . ASP A 1 645 ? -43.289 41.189 -15.166 1.00 65.56 645 ASP A O 1
ATOM 5246 N N . GLN A 1 646 ? -41.444 42.460 -15.118 1.00 64.69 646 GLN A N 1
ATOM 5247 C CA . GLN A 1 646 ? -40.674 41.621 -16.036 1.00 64.69 646 GLN A CA 1
ATOM 5248 C C . GLN A 1 646 ? -40.282 40.274 -15.404 1.00 64.69 646 GLN A C 1
ATOM 5250 O O . GLN A 1 646 ? -40.441 39.233 -16.047 1.00 64.69 646 GLN A O 1
ATOM 5255 N N . GLU A 1 647 ? -39.847 40.250 -14.139 1.00 68.12 647 GLU A N 1
ATOM 5256 C CA . GLU A 1 647 ? -39.568 39.002 -13.417 1.00 68.12 647 GLU A CA 1
ATOM 5257 C C . GLU A 1 647 ? -40.841 38.151 -13.248 1.00 68.12 647 GLU A C 1
ATOM 5259 O O . GLU A 1 647 ? -40.811 36.933 -13.440 1.00 68.12 647 GLU A O 1
ATOM 5264 N N . ASN A 1 648 ? -41.988 38.780 -12.972 1.00 67.12 648 ASN A N 1
ATOM 5265 C CA . ASN A 1 648 ? -43.282 38.102 -12.869 1.00 67.12 648 ASN A CA 1
ATOM 5266 C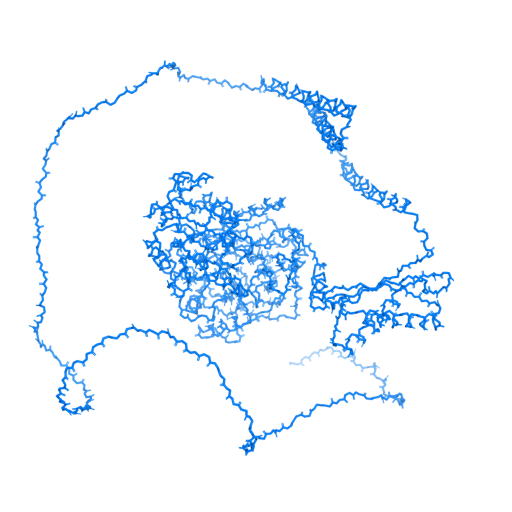 C . ASN A 1 648 ? -43.733 37.497 -14.212 1.00 67.12 648 ASN A C 1
ATOM 5268 O O . ASN A 1 648 ? -44.100 36.320 -14.252 1.00 67.12 648 ASN A O 1
ATOM 5272 N N . LYS A 1 649 ? -43.593 38.222 -15.332 1.00 70.38 649 LYS A N 1
ATOM 5273 C CA . LYS A 1 649 ? -43.837 37.680 -16.687 1.00 70.38 649 LYS A CA 1
ATOM 5274 C C . LYS A 1 649 ? -42.917 36.492 -17.020 1.00 70.38 649 LYS A C 1
ATOM 5276 O O . LYS A 1 649 ? -43.346 35.545 -17.689 1.00 70.38 649 LYS A O 1
ATOM 5281 N N . ILE A 1 650 ? -41.675 36.479 -16.523 1.00 68.38 650 ILE A N 1
ATOM 5282 C CA . ILE A 1 650 ? -40.756 35.332 -16.660 1.00 68.38 650 ILE A CA 1
ATOM 5283 C C . ILE A 1 650 ? -41.216 34.144 -15.794 1.00 68.38 650 ILE A C 1
ATOM 5285 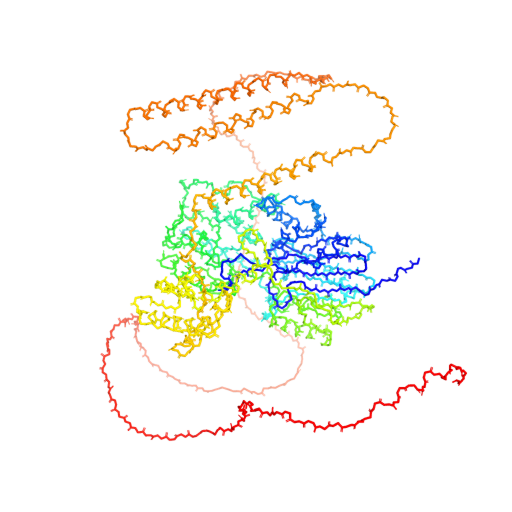O O . ILE A 1 650 ? -41.275 33.020 -16.302 1.00 68.38 650 ILE A O 1
ATOM 5289 N N . LYS A 1 651 ? -41.616 34.369 -14.532 1.00 67.75 651 LYS A N 1
ATOM 5290 C CA . LYS A 1 651 ? -42.172 33.325 -13.642 1.00 67.75 651 LYS A CA 1
ATOM 5291 C C . LYS A 1 651 ? -43.417 32.667 -14.239 1.00 67.75 651 LYS A C 1
ATOM 5293 O O . LYS A 1 651 ? -43.504 31.438 -14.266 1.00 67.75 651 LYS A O 1
ATOM 5298 N N . GLU A 1 652 ? -44.352 33.455 -14.770 1.00 68.50 652 GLU A N 1
ATOM 5299 C CA . GLU A 1 652 ? -45.530 32.934 -15.474 1.00 68.50 652 GLU A CA 1
ATOM 5300 C C . GLU A 1 652 ? -45.154 32.120 -16.713 1.00 68.50 652 GLU A C 1
ATOM 5302 O O . GLU A 1 652 ? -45.672 31.019 -16.910 1.00 68.50 652 GLU A O 1
ATOM 5307 N N . SER A 1 653 ? -44.211 32.615 -17.520 1.00 69.38 653 SER A N 1
ATOM 5308 C CA . SER A 1 653 ? -43.725 31.912 -18.712 1.00 69.38 653 SER A CA 1
ATOM 5309 C C . SER A 1 653 ? -43.138 30.540 -18.364 1.00 69.38 653 SER A C 1
ATOM 5311 O O . SER A 1 653 ? -43.466 29.546 -19.017 1.00 69.38 653 SER A O 1
ATOM 5313 N N . ILE A 1 654 ? -42.342 30.451 -17.292 1.00 67.44 654 ILE A N 1
ATOM 5314 C CA . ILE A 1 654 ? -41.831 29.179 -16.757 1.00 67.44 654 ILE A CA 1
ATOM 5315 C C . ILE A 1 654 ? -43.001 28.284 -16.316 1.00 67.44 654 ILE A C 1
ATOM 5317 O O . ILE A 1 654 ? -43.099 27.142 -16.764 1.00 67.44 654 ILE A O 1
ATOM 5321 N N . LYS A 1 655 ? -43.942 28.804 -15.514 1.00 67.81 655 LYS A N 1
ATOM 5322 C CA . LYS A 1 655 ? -45.118 28.061 -15.012 1.00 67.81 655 LYS A CA 1
ATOM 5323 C C . LYS A 1 655 ? -45.987 27.506 -16.155 1.00 67.81 655 LYS A C 1
ATOM 5325 O O . LYS A 1 655 ? -46.466 26.374 -16.071 1.00 67.81 655 LYS A O 1
ATOM 5330 N N . LYS A 1 656 ? -46.139 28.260 -17.252 1.00 68.75 656 LYS A N 1
ATOM 5331 C CA . LYS A 1 656 ? -46.886 27.881 -18.466 1.00 68.75 656 LYS A CA 1
ATOM 5332 C C . LYS A 1 656 ? -46.171 26.788 -19.274 1.00 68.75 656 LYS A C 1
ATOM 5334 O O . LYS A 1 656 ? -46.832 25.865 -19.747 1.00 68.75 656 LYS A O 1
ATOM 5339 N N . VAL A 1 657 ? -44.837 26.824 -19.375 1.00 64.50 657 VAL A N 1
ATOM 5340 C CA . VAL A 1 657 ? -44.047 25.753 -20.021 1.00 64.50 657 VAL A CA 1
ATOM 5341 C C . VAL A 1 657 ? -44.032 24.474 -19.174 1.00 64.50 657 VAL A C 1
ATOM 5343 O O . VAL A 1 657 ? -44.282 23.398 -19.714 1.00 64.50 657 VAL A O 1
ATOM 5346 N N . THR A 1 658 ? -43.839 24.569 -17.853 1.00 64.75 658 THR A N 1
ATOM 5347 C CA . THR A 1 658 ? -43.861 23.404 -16.946 1.00 64.75 658 THR A CA 1
ATOM 5348 C C . THR A 1 658 ? -45.219 22.696 -16.952 1.00 64.75 658 THR A C 1
ATOM 5350 O O . THR A 1 658 ? -45.268 21.471 -17.040 1.00 64.75 658 THR A O 1
ATOM 5353 N N . ARG A 1 659 ? -46.336 23.443 -16.971 1.00 64.12 659 ARG A N 1
ATOM 5354 C CA . ARG A 1 659 ? -47.678 22.863 -17.182 1.00 64.12 659 ARG A CA 1
ATOM 5355 C C . ARG A 1 659 ? -47.764 22.062 -18.490 1.00 64.12 659 ARG A C 1
ATOM 5357 O O . ARG A 1 659 ? -48.310 20.964 -18.476 1.00 64.12 659 ARG A O 1
ATOM 5364 N N . LYS A 1 660 ? -47.176 22.561 -19.587 1.00 61.03 660 LYS A N 1
ATOM 5365 C CA . LYS A 1 660 ? -47.172 21.894 -20.905 1.00 61.03 660 LYS A CA 1
ATOM 5366 C C . LYS A 1 660 ? -46.313 20.619 -20.938 1.00 61.03 660 LYS A C 1
ATOM 5368 O O . LYS A 1 660 ? -46.652 19.665 -21.635 1.00 61.03 660 LYS A O 1
ATOM 5373 N N . ILE A 1 661 ? -45.231 20.571 -20.157 1.00 61.09 661 ILE A N 1
ATOM 5374 C CA . ILE A 1 661 ? -44.441 19.346 -19.936 1.00 61.09 661 ILE A CA 1
ATOM 5375 C C . ILE A 1 661 ? -45.284 18.316 -19.166 1.00 61.09 661 ILE A C 1
ATOM 5377 O O . ILE A 1 661 ? -45.392 17.167 -19.595 1.00 61.09 661 ILE A O 1
ATOM 5381 N N . ASN A 1 662 ? -45.955 18.732 -18.089 1.00 51.12 662 ASN A N 1
ATOM 5382 C CA . ASN A 1 662 ? -46.759 17.829 -17.260 1.00 51.12 662 ASN A CA 1
ATOM 5383 C C . ASN A 1 662 ? -48.007 17.295 -17.988 1.00 51.12 662 ASN A C 1
ATOM 5385 O O . ASN A 1 662 ? -48.304 16.110 -17.873 1.00 51.12 662 ASN A O 1
ATOM 5389 N N . SER A 1 663 ? -48.682 18.104 -18.814 1.00 51.38 663 SER A N 1
ATOM 5390 C CA . SER A 1 663 ? -49.799 17.634 -19.656 1.00 51.38 663 SER A CA 1
ATOM 5391 C C . SER A 1 663 ? -49.364 16.689 -20.785 1.00 51.38 663 SER A C 1
ATOM 5393 O O . SER A 1 663 ? -50.188 15.974 -21.347 1.00 51.38 663 SER A O 1
ATOM 5395 N N . THR A 1 664 ? -48.074 16.684 -21.139 1.00 52.72 664 THR A N 1
ATOM 5396 C CA . THR A 1 664 ? -47.501 15.695 -22.068 1.00 52.72 664 THR A CA 1
ATOM 5397 C C . THR A 1 664 ? -47.244 14.363 -21.352 1.00 52.72 664 THR A C 1
ATOM 5399 O O . THR A 1 664 ? -47.417 13.307 -21.950 1.00 52.72 664 THR A O 1
ATOM 5402 N N . LEU A 1 665 ? -46.882 14.404 -20.062 1.00 45.22 665 LEU A N 1
ATOM 5403 C CA . LEU A 1 665 ? -46.642 13.219 -19.227 1.00 45.22 665 LEU A CA 1
ATOM 5404 C C . LEU A 1 665 ? -47.924 12.460 -18.851 1.00 45.22 665 LEU A C 1
ATOM 5406 O O . LEU A 1 665 ? -47.884 11.234 -18.757 1.00 45.22 665 LEU A O 1
ATOM 5410 N N . THR A 1 666 ? -49.050 13.152 -18.646 1.00 40.09 666 THR A N 1
ATOM 5411 C CA . THR A 1 666 ? -50.324 12.488 -18.314 1.00 40.09 666 THR A CA 1
ATOM 5412 C C . THR A 1 666 ? -50.908 11.717 -19.494 1.00 40.09 666 THR A C 1
ATOM 5414 O O . THR A 1 666 ? -51.352 10.593 -19.293 1.00 40.09 666 THR A O 1
ATOM 5417 N N . LYS A 1 667 ? -50.831 12.236 -20.731 1.00 39.69 667 LYS A N 1
ATOM 5418 C CA . LYS A 1 667 ? -51.264 11.469 -21.917 1.00 39.69 667 LYS A CA 1
ATOM 5419 C C . LYS A 1 667 ? -50.464 10.171 -22.095 1.00 39.69 667 LYS A C 1
ATOM 5421 O O . LYS A 1 667 ? -51.058 9.115 -22.262 1.00 39.69 667 LYS A O 1
ATOM 5426 N N . THR A 1 668 ? -49.142 10.210 -21.899 1.00 40.03 668 THR A N 1
ATOM 5427 C CA . THR A 1 668 ? -48.278 9.012 -21.975 1.00 40.03 668 THR A CA 1
ATOM 5428 C C . THR A 1 668 ? -48.504 7.954 -20.882 1.00 40.03 668 THR A C 1
ATOM 5430 O O . THR A 1 668 ? -47.774 6.968 -20.859 1.00 40.03 668 THR A O 1
ATOM 5433 N N . LYS A 1 669 ? -49.467 8.133 -19.963 1.00 33.97 669 LYS A N 1
ATOM 5434 C CA . LYS A 1 669 ? -49.897 7.069 -19.038 1.00 33.97 669 LYS A CA 1
ATOM 5435 C C . LYS A 1 669 ? -51.121 6.286 -19.516 1.00 33.97 669 LYS A C 1
ATOM 5437 O O . LYS A 1 669 ? -51.240 5.130 -19.132 1.00 33.97 669 LYS A O 1
ATOM 5442 N N . ASN A 1 670 ? -51.984 6.870 -20.348 1.00 33.62 670 ASN A N 1
ATOM 5443 C CA . ASN A 1 670 ? -53.200 6.196 -20.818 1.00 33.62 670 ASN A CA 1
ATOM 5444 C C . ASN A 1 670 ? -52.937 5.370 -22.089 1.00 33.62 670 ASN A C 1
ATOM 5446 O O . ASN A 1 670 ? -53.506 4.296 -22.241 1.00 33.62 670 ASN A O 1
ATOM 5450 N N . ASP A 1 671 ? -52.006 5.809 -22.943 1.00 33.91 671 ASP A N 1
ATOM 5451 C CA . ASP A 1 671 ? -51.639 5.125 -24.198 1.00 33.91 671 ASP A CA 1
ATOM 5452 C C . ASP A 1 671 ? -50.886 3.780 -23.988 1.00 33.91 671 ASP A C 1
ATOM 5454 O O . ASP A 1 671 ? -50.527 3.121 -24.958 1.00 33.91 671 ASP A O 1
ATOM 5458 N N . ASN A 1 672 ? -50.626 3.378 -22.734 1.00 32.62 672 ASN A N 1
ATOM 5459 C CA . ASN A 1 672 ? -49.823 2.206 -22.348 1.00 32.62 672 ASN A CA 1
ATOM 5460 C C . ASN A 1 672 ? -50.611 1.161 -21.511 1.00 32.62 672 ASN A C 1
ATOM 5462 O O . ASN A 1 672 ? -49.999 0.349 -20.817 1.00 32.62 672 ASN A O 1
ATOM 5466 N N . GLN A 1 673 ? -51.951 1.175 -21.541 1.00 33.12 673 GLN A N 1
ATOM 5467 C CA . GLN A 1 673 ? -52.799 0.122 -20.947 1.00 33.12 673 GLN A CA 1
ATOM 5468 C C . GLN A 1 673 ? -53.769 -0.489 -21.972 1.00 33.12 673 GLN A C 1
ATOM 5470 O O . GLN A 1 673 ? -54.987 -0.431 -21.835 1.00 33.12 673 GLN A O 1
ATOM 5475 N N . SER A 1 674 ? -53.194 -1.096 -23.005 1.00 30.52 674 SER A N 1
ATOM 5476 C CA . SER A 1 674 ? -53.813 -2.117 -23.861 1.00 30.52 674 SER A CA 1
ATOM 5477 C C . SER A 1 674 ? -52.713 -3.088 -24.319 1.00 30.52 674 SER A C 1
ATOM 5479 O O . SER A 1 674 ? -51.531 -2.770 -24.192 1.00 30.52 674 SER A O 1
ATOM 5481 N N . ASP A 1 675 ? -53.107 -4.270 -24.794 1.00 27.19 675 ASP A N 1
ATOM 5482 C CA . ASP A 1 675 ? -52.239 -5.337 -25.316 1.00 27.19 675 ASP A CA 1
ATOM 5483 C C . ASP A 1 675 ? -51.230 -5.955 -24.321 1.00 27.19 675 ASP A C 1
ATOM 5485 O O . ASP A 1 675 ? -50.026 -5.712 -24.376 1.00 27.19 675 ASP A O 1
ATOM 5489 N N . ILE A 1 676 ? -51.724 -6.853 -23.459 1.00 26.34 676 ILE A N 1
ATOM 5490 C CA . ILE A 1 676 ? -51.350 -8.286 -23.483 1.00 26.34 676 ILE A CA 1
ATOM 5491 C C . ILE A 1 676 ? -52.403 -9.082 -22.693 1.00 26.34 676 ILE A C 1
ATOM 5493 O O . ILE A 1 676 ? -52.762 -8.726 -21.572 1.00 26.34 676 ILE A O 1
ATOM 5497 N N . LEU A 1 677 ? -52.907 -10.156 -23.303 1.00 24.08 677 LEU A N 1
ATOM 5498 C CA . LEU A 1 677 ? -53.866 -11.090 -22.711 1.00 24.08 677 LEU A CA 1
ATOM 5499 C C . LEU A 1 677 ? -53.135 -12.232 -21.995 1.00 24.08 677 LEU A C 1
ATOM 5501 O O . LEU A 1 677 ? -52.148 -12.751 -22.511 1.00 24.08 677 LEU A O 1
ATOM 5505 N N . ILE A 1 678 ? -53.678 -12.671 -20.857 1.00 25.34 678 ILE A N 1
ATOM 5506 C CA . ILE A 1 678 ? -53.404 -13.990 -20.276 1.00 25.34 678 ILE A CA 1
ATOM 5507 C C . ILE A 1 678 ? -54.752 -14.612 -19.899 1.00 25.34 678 ILE A C 1
ATOM 5509 O O . ILE A 1 678 ? -55.435 -14.134 -18.996 1.00 25.34 678 ILE A O 1
ATOM 5513 N N . GLU A 1 679 ? -55.114 -15.690 -20.589 1.00 24.14 679 GLU A N 1
ATOM 5514 C CA . GLU A 1 679 ? -56.128 -16.650 -20.147 1.00 24.14 679 GLU A CA 1
ATOM 5515 C C . GLU A 1 679 ? -55.410 -17.891 -19.574 1.00 24.14 679 GLU A C 1
ATOM 5517 O O . GLU A 1 679 ? -54.336 -18.237 -20.058 1.00 24.14 679 GLU A O 1
ATOM 5522 N N . LYS A 1 680 ? -55.916 -18.602 -18.558 1.00 24.92 680 LYS A N 1
ATOM 5523 C CA . LYS A 1 680 ? -57.112 -18.378 -17.720 1.00 24.92 680 LYS A CA 1
ATOM 5524 C C . LYS A 1 680 ? -56.895 -18.981 -16.317 1.00 24.92 680 LYS A C 1
ATOM 5526 O O . LYS A 1 680 ? -55.991 -19.785 -16.110 1.00 24.92 680 LYS A O 1
ATOM 5531 N N . SER A 1 681 ? -57.729 -18.558 -15.367 1.00 23.75 681 SER A N 1
ATOM 5532 C CA . SER A 1 681 ? -57.797 -19.006 -13.955 1.00 23.75 681 SER A CA 1
ATOM 5533 C C . SER A 1 681 ? -58.573 -20.356 -13.830 1.00 23.75 681 SER A C 1
ATOM 5535 O O . SER A 1 681 ? -58.743 -20.970 -14.885 1.00 23.75 681 SER A O 1
ATOM 5537 N N . PRO A 1 682 ? -59.088 -20.867 -12.668 1.00 38.09 682 PRO A N 1
ATOM 5538 C CA . PRO A 1 682 ? -59.461 -20.240 -11.369 1.00 38.09 682 PRO A CA 1
ATOM 5539 C C . PRO A 1 682 ? -58.928 -21.026 -10.127 1.00 38.09 682 PRO A C 1
ATOM 5541 O O . PRO A 1 682 ? -58.048 -21.858 -10.300 1.00 38.09 682 PRO A O 1
ATOM 5544 N N . ASN A 1 683 ? -59.318 -20.860 -8.846 1.00 27.34 683 ASN A N 1
ATOM 5545 C CA . ASN A 1 683 ? -60.307 -20.070 -8.056 1.00 27.34 683 ASN A CA 1
ATOM 5546 C C . ASN A 1 683 ? -59.770 -20.018 -6.577 1.00 27.34 683 ASN A C 1
ATOM 5548 O O . ASN A 1 683 ? -58.755 -20.659 -6.331 1.00 27.34 683 ASN A O 1
ATOM 5552 N N . PHE A 1 684 ? -60.271 -19.384 -5.499 1.00 24.72 684 PHE A N 1
ATOM 5553 C CA . PHE A 1 684 ? -61.399 -18.509 -5.070 1.00 24.72 684 PHE A CA 1
ATOM 5554 C C . PHE A 1 684 ? -60.751 -17.225 -4.421 1.00 24.72 684 PHE A C 1
ATOM 5556 O O . PHE A 1 684 ? -59.544 -17.224 -4.206 1.00 24.72 684 PHE A O 1
ATOM 5563 N N . ASN A 1 685 ? -61.330 -16.030 -4.185 1.00 25.94 685 ASN A N 1
ATOM 5564 C CA . ASN A 1 685 ? -62.585 -15.550 -3.554 1.00 25.94 685 ASN A CA 1
ATOM 5565 C C . ASN A 1 685 ? -62.701 -15.817 -2.018 1.00 25.94 685 ASN A C 1
ATOM 5567 O O . ASN A 1 685 ? -62.492 -16.942 -1.597 1.00 25.94 685 ASN A O 1
ATOM 5571 N N . GLN A 1 686 ? -63.087 -14.881 -1.120 1.00 27.41 686 GLN A N 1
ATOM 5572 C CA . GLN A 1 686 ? -63.407 -13.435 -1.235 1.00 27.41 686 GLN A CA 1
ATOM 5573 C C . GLN A 1 686 ? -63.586 -12.741 0.164 1.00 27.41 686 GLN A C 1
ATOM 5575 O O . GLN A 1 686 ? -63.778 -13.439 1.151 1.00 27.41 686 GLN A O 1
ATOM 5580 N N . LYS A 1 687 ? -63.688 -11.388 0.196 1.00 25.78 687 LYS A N 1
ATOM 5581 C CA . LYS A 1 687 ? -64.201 -10.461 1.268 1.00 25.78 687 LYS A CA 1
ATOM 5582 C C . LYS A 1 687 ? -63.280 -10.191 2.491 1.00 25.78 687 LYS A C 1
ATOM 5584 O O . LYS A 1 687 ? -62.773 -11.130 3.078 1.00 25.78 687 LYS A O 1
ATOM 5589 N N . ASN A 1 688 ? -62.889 -8.950 2.847 1.00 25.64 688 ASN A N 1
ATOM 5590 C CA . ASN A 1 688 ? -63.571 -7.693 3.301 1.00 25.64 688 ASN A CA 1
ATOM 5591 C C . ASN A 1 688 ? -63.748 -7.570 4.855 1.00 25.64 688 ASN A C 1
ATOM 5593 O O . ASN A 1 688 ? -63.619 -8.585 5.530 1.00 25.64 688 ASN A O 1
ATOM 5597 N N . PRO A 1 689 ? -63.894 -6.359 5.466 1.00 52.41 689 PRO A N 1
ATOM 5598 C CA . PRO A 1 689 ? -63.078 -6.007 6.647 1.00 52.41 689 PRO A CA 1
ATOM 5599 C C . PRO A 1 689 ? -63.820 -5.413 7.873 1.00 52.41 689 PRO A C 1
ATOM 5601 O O . PRO A 1 689 ? -64.937 -4.919 7.755 1.00 52.41 689 PRO A O 1
ATOM 5604 N N . ASN A 1 690 ? -63.133 -5.350 9.027 1.00 24.98 690 ASN A N 1
ATOM 5605 C CA . ASN A 1 690 ? -63.259 -4.372 10.141 1.00 24.98 690 ASN A CA 1
ATOM 5606 C C . ASN A 1 690 ? -62.125 -4.674 11.175 1.00 24.98 690 ASN A C 1
ATOM 5608 O O . ASN A 1 690 ? -61.637 -5.797 11.171 1.00 24.98 690 ASN A O 1
ATOM 5612 N N . LYS A 1 691 ? -61.500 -3.776 11.965 1.00 25.69 691 LYS A N 1
ATOM 5613 C CA . LYS A 1 691 ? -61.878 -2.584 12.778 1.00 25.69 691 LYS A CA 1
ATOM 5614 C C . LYS A 1 691 ? -62.084 -2.959 14.263 1.00 25.69 691 LYS A C 1
ATOM 5616 O O . LYS A 1 691 ? -62.598 -4.031 14.537 1.00 25.69 691 LYS A O 1
ATOM 5621 N N . PHE A 1 692 ? -61.735 -2.034 15.177 1.00 25.00 692 PHE A N 1
ATOM 5622 C CA . PHE A 1 692 ? -61.578 -2.206 16.645 1.00 25.00 692 PHE A CA 1
ATOM 5623 C C . PHE A 1 692 ? -60.340 -3.029 17.054 1.00 25.00 692 PHE A C 1
ATOM 5625 O O . PHE A 1 692 ? -59.856 -3.834 16.272 1.00 25.00 692 PHE A O 1
ATOM 5632 N N . LYS A 1 693 ? -59.801 -2.954 18.277 1.00 24.45 693 LYS A N 1
ATOM 5633 C CA . LYS A 1 693 ? -59.545 -1.915 19.314 1.00 24.45 693 LYS A CA 1
ATOM 5634 C C . LYS A 1 693 ? -59.141 -2.709 20.574 1.00 24.45 693 LYS A C 1
ATOM 5636 O O . LYS A 1 693 ? -59.632 -3.808 20.786 1.00 24.45 693 LYS A O 1
ATOM 5641 N N . ASN A 1 694 ? -58.291 -2.120 21.407 1.00 26.12 694 ASN A N 1
ATOM 5642 C CA . ASN A 1 694 ? -57.826 -2.567 22.729 1.00 26.12 694 ASN A CA 1
ATOM 5643 C C . ASN A 1 694 ? -58.719 -3.579 23.488 1.00 26.12 694 ASN A C 1
ATOM 5645 O O . ASN A 1 694 ? -59.871 -3.256 23.784 1.00 26.12 694 ASN A O 1
ATOM 5649 N N . LYS A 1 695 ? -58.108 -4.648 24.025 1.00 25.05 695 LYS A N 1
ATOM 5650 C CA . LYS A 1 695 ? -57.863 -4.805 25.481 1.00 25.05 695 LYS A CA 1
ATOM 5651 C C . LYS A 1 695 ? -57.089 -6.091 25.809 1.00 25.05 695 LYS A C 1
ATOM 5653 O O . LYS A 1 695 ? -57.322 -7.127 25.202 1.00 25.05 695 LYS A O 1
ATOM 5658 N N . SER A 1 696 ? -56.228 -6.020 26.823 1.00 28.94 696 SER A N 1
ATOM 5659 C CA . SER A 1 696 ? -55.887 -7.168 27.672 1.00 28.94 696 SER A CA 1
ATOM 5660 C C . SER A 1 696 ? -56.950 -7.334 28.769 1.00 28.94 696 SER A C 1
ATOM 5662 O O . SER A 1 696 ? -57.641 -6.368 29.116 1.00 28.94 696 SER A O 1
ATOM 5664 N N . PRO A 1 697 ? -57.107 -8.550 29.309 1.00 33.34 697 PRO A N 1
ATOM 5665 C CA . PRO A 1 697 ? -56.777 -8.728 30.727 1.00 33.34 697 PRO A CA 1
ATOM 5666 C C . PRO A 1 697 ? -55.953 -10.008 30.995 1.00 33.34 697 PRO A C 1
ATOM 5668 O O . PRO A 1 697 ? -55.374 -10.588 30.082 1.00 33.34 697 PRO A O 1
ATOM 5671 N N . GLN A 1 698 ? -55.811 -10.375 32.271 1.00 27.08 698 GLN A N 1
ATOM 5672 C CA . GLN A 1 698 ? -54.869 -11.375 32.790 1.00 27.08 698 GLN A CA 1
ATOM 5673 C C . GLN A 1 698 ? -55.537 -12.715 33.181 1.00 27.08 698 GLN A C 1
ATOM 5675 O O . GLN A 1 698 ? -56.755 -12.765 33.324 1.00 27.08 698 GLN A O 1
ATOM 5680 N N . LYS A 1 699 ? -54.667 -13.674 33.561 1.00 27.00 699 LYS A N 1
ATOM 5681 C CA . LYS A 1 699 ? -54.796 -14.719 34.613 1.00 27.00 699 LYS A CA 1
ATOM 5682 C C . LYS A 1 699 ? -55.212 -16.160 34.241 1.00 27.00 699 LYS A C 1
ATOM 5684 O O . LYS A 1 699 ? -56.214 -16.376 33.578 1.00 27.00 699 LYS A O 1
ATOM 5689 N N . THR A 1 700 ? -54.450 -17.084 34.863 1.00 25.42 700 THR A N 1
ATOM 5690 C CA . THR A 1 700 ? -54.796 -18.442 35.373 1.00 25.42 700 THR A CA 1
ATOM 5691 C C . THR A 1 700 ? -55.170 -19.545 34.348 1.00 25.42 700 THR A C 1
ATOM 5693 O O . THR A 1 700 ? -55.838 -19.260 33.368 1.00 25.42 700 THR A O 1
ATOM 5696 N N . GLU A 1 701 ? -54.770 -20.824 34.492 1.00 26.95 701 GLU A N 1
ATOM 5697 C CA . GLU A 1 701 ? -54.048 -21.496 35.598 1.00 26.95 701 GLU A CA 1
ATOM 5698 C C . GLU A 1 701 ? -53.328 -22.823 35.223 1.00 26.95 701 GLU A C 1
ATOM 5700 O O . GLU A 1 701 ? -53.600 -23.412 34.186 1.00 26.95 701 GLU A O 1
ATOM 5705 N N . ASN A 1 702 ? -52.436 -23.269 36.125 1.00 24.98 702 ASN A N 1
ATOM 5706 C CA . ASN A 1 702 ? -52.049 -24.649 36.500 1.00 24.98 702 ASN A CA 1
ATOM 5707 C C . ASN A 1 702 ? -51.839 -25.792 35.471 1.00 24.98 702 ASN A C 1
ATOM 5709 O O . ASN A 1 702 ? -52.785 -26.315 34.895 1.00 24.98 702 ASN A O 1
ATOM 5713 N N . LEU A 1 703 ? -50.623 -26.371 35.497 1.00 25.23 703 LEU A N 1
ATOM 5714 C CA . LEU A 1 703 ? -50.381 -27.811 35.760 1.00 25.23 703 LEU A CA 1
ATOM 5715 C C . LEU A 1 703 ? -48.914 -28.049 36.210 1.00 25.23 703 LEU A C 1
ATOM 5717 O O . LEU A 1 703 ? -48.048 -27.217 35.940 1.00 25.23 703 LEU A O 1
ATOM 5721 N N . VAL A 1 704 ? -48.642 -29.111 36.991 1.00 25.78 704 VAL A N 1
ATOM 5722 C CA . VAL A 1 704 ? -47.442 -29.241 37.868 1.00 25.78 704 VAL A CA 1
ATOM 5723 C C . VAL A 1 704 ? -46.927 -30.703 37.948 1.00 25.78 704 VAL A C 1
ATOM 5725 O O . VAL A 1 704 ? -47.678 -31.617 37.629 1.00 25.78 704 VAL A O 1
ATOM 5728 N N . PHE A 1 705 ? -45.695 -30.894 38.471 1.00 25.11 705 PHE A N 1
ATOM 5729 C CA . PHE A 1 705 ? -44.991 -32.149 38.867 1.00 25.11 705 PHE A CA 1
ATOM 5730 C C . PHE A 1 705 ? -44.299 -32.967 37.751 1.00 25.11 705 PHE A C 1
ATOM 5732 O O . PHE A 1 705 ? -44.783 -32.998 36.630 1.00 25.11 705 PHE A O 1
ATOM 5739 N N . PHE A 1 706 ? -43.156 -33.659 37.956 1.00 24.98 706 PHE A N 1
ATOM 5740 C CA . PHE A 1 706 ? -42.146 -33.764 39.055 1.00 24.98 706 PHE A CA 1
ATOM 5741 C C . PHE A 1 706 ? -40.751 -33.371 38.484 1.00 24.98 706 PHE A C 1
ATOM 5743 O O . PHE A 1 706 ? -40.562 -33.488 37.280 1.00 24.98 706 PHE A O 1
ATOM 5750 N N . LYS A 1 707 ? -39.701 -32.872 39.169 1.00 25.30 707 LYS A N 1
ATOM 5751 C CA . LYS A 1 707 ? -39.221 -32.765 40.577 1.00 25.30 707 LYS A CA 1
ATOM 5752 C C . LYS A 1 707 ? -38.353 -33.918 41.140 1.00 25.30 707 LYS A C 1
ATOM 5754 O O . LYS A 1 707 ? -38.882 -34.844 41.746 1.00 25.30 707 LYS A O 1
ATOM 5759 N N . LYS A 1 708 ? -37.019 -33.748 41.055 1.00 25.92 708 LYS A N 1
ATOM 5760 C CA . LYS A 1 708 ? -35.956 -34.051 42.060 1.00 25.92 708 LYS A CA 1
ATOM 5761 C C . LYS A 1 708 ? -34.621 -33.453 41.538 1.00 25.92 708 LYS A C 1
ATOM 5763 O O . LYS A 1 708 ? -34.415 -33.509 40.334 1.00 25.92 708 LYS A O 1
ATOM 5768 N N . GLU A 1 709 ? -33.740 -32.733 42.250 1.00 26.67 709 GLU A N 1
ATOM 5769 C CA . GLU A 1 709 ? -33.247 -32.741 43.652 1.00 26.67 709 GLU A CA 1
ATOM 5770 C C . GLU A 1 709 ? -32.409 -33.981 44.016 1.00 26.67 709 GLU A C 1
ATOM 5772 O O . GLU A 1 709 ? -32.853 -35.092 43.755 1.00 26.67 709 GLU A O 1
ATOM 5777 N N . ASN A 1 710 ? -31.225 -33.902 44.649 1.00 26.73 710 ASN A N 1
ATOM 5778 C CA . ASN A 1 710 ? -30.397 -32.781 45.153 1.00 26.73 710 ASN A CA 1
ATOM 5779 C C . ASN A 1 710 ? -28.923 -33.241 45.266 1.00 26.73 710 ASN A C 1
ATOM 5781 O O . ASN A 1 710 ? -28.705 -34.429 45.476 1.00 26.73 710 ASN A O 1
ATOM 5785 N N . LEU A 1 711 ? -27.945 -32.314 45.273 1.00 26.27 711 LEU A N 1
ATOM 5786 C CA . LEU A 1 711 ? -26.915 -32.178 46.337 1.00 26.27 711 LEU A CA 1
ATOM 5787 C C . LEU A 1 711 ? -25.937 -31.010 46.074 1.00 26.27 711 LEU A C 1
ATOM 5789 O O . LEU A 1 711 ? -25.954 -30.395 45.010 1.00 26.27 711 LEU A O 1
ATOM 5793 N N . LYS A 1 712 ? -25.182 -30.609 47.109 1.00 26.42 712 LYS A N 1
ATOM 5794 C CA . LYS A 1 712 ? -24.509 -29.297 47.220 1.00 26.42 712 LYS A CA 1
ATOM 5795 C C . LYS A 1 712 ? -23.397 -29.358 48.283 1.00 26.42 712 LYS A C 1
ATOM 5797 O O . LYS A 1 712 ? -23.605 -30.054 49.271 1.00 26.42 712 LYS A O 1
ATOM 5802 N N . LYS A 1 713 ? -22.344 -28.522 48.158 1.00 26.59 713 LYS A N 1
ATOM 5803 C CA . LYS A 1 713 ? -21.182 -28.383 49.090 1.00 26.59 713 LYS A CA 1
ATOM 5804 C C . LYS A 1 713 ? -20.219 -29.596 49.073 1.00 26.59 713 LYS A C 1
ATOM 5806 O O . LYS A 1 713 ? -20.647 -30.682 48.715 1.00 26.59 713 LYS A O 1
ATOM 5811 N N . SER A 1 714 ? -18.935 -29.505 49.445 1.00 25.31 714 SER A N 1
ATOM 5812 C CA . SER A 1 714 ? -17.979 -28.382 49.637 1.00 25.31 714 SER A CA 1
ATOM 5813 C C . SER A 1 714 ? -16.554 -28.952 49.775 1.00 25.31 714 SER A C 1
ATOM 5815 O O . SER A 1 714 ? -16.438 -30.124 50.110 1.00 25.31 714 SER A O 1
ATOM 5817 N N . TYR A 1 715 ? -15.501 -28.142 49.586 1.00 24.89 715 TYR A N 1
ATOM 5818 C CA . TYR A 1 715 ? -14.445 -27.836 50.584 1.00 24.89 715 TYR A CA 1
ATOM 5819 C C . TYR A 1 715 ? -13.223 -27.144 49.949 1.00 24.89 715 TYR A C 1
ATOM 5821 O O . TYR A 1 715 ? -12.933 -27.330 48.770 1.00 24.89 715 TYR A O 1
ATOM 5829 N N . GLU A 1 716 ? -12.516 -26.352 50.756 1.00 25.94 716 GLU A N 1
ATOM 5830 C CA . GLU A 1 716 ? -11.185 -25.798 50.469 1.00 25.94 716 GLU A CA 1
ATOM 5831 C C . GLU A 1 716 ? -10.105 -26.516 51.312 1.00 25.94 716 GLU A C 1
ATOM 5833 O O . GLU A 1 716 ? -10.426 -27.133 52.327 1.00 25.94 716 GLU A O 1
ATOM 5838 N N . ASN A 1 717 ? -8.839 -26.287 50.937 1.00 24.95 717 ASN A N 1
ATOM 5839 C CA . ASN A 1 717 ? -7.610 -26.361 51.752 1.00 24.95 717 ASN A CA 1
ATOM 5840 C C . ASN A 1 717 ? -6.870 -27.699 52.013 1.00 24.95 717 ASN A C 1
ATOM 5842 O O . ASN A 1 717 ? -7.409 -28.798 52.015 1.00 24.95 717 ASN A O 1
ATOM 5846 N N . ASP A 1 718 ? -5.562 -27.497 52.239 1.00 24.05 718 ASP A N 1
ATOM 5847 C CA . ASP A 1 718 ? -4.563 -28.303 52.962 1.00 24.05 718 ASP A CA 1
ATOM 5848 C C . ASP A 1 718 ? -4.047 -29.660 52.433 1.00 24.05 718 ASP A C 1
ATOM 5850 O O . ASP A 1 718 ? -4.213 -30.731 53.004 1.00 24.05 718 ASP A O 1
ATOM 5854 N N . ALA A 1 719 ? -3.218 -29.551 51.393 1.00 24.16 719 ALA A N 1
ATOM 5855 C CA . ALA A 1 719 ? -1.754 -29.691 51.491 1.00 24.16 719 ALA A CA 1
ATOM 5856 C C . ALA A 1 719 ? -1.083 -30.809 52.354 1.00 24.16 719 ALA A C 1
ATOM 5858 O O . ALA A 1 719 ? -1.153 -30.818 53.580 1.00 24.16 719 ALA A O 1
ATOM 5859 N N . LYS A 1 720 ? -0.133 -31.505 51.686 1.00 24.88 720 LYS A N 1
ATOM 5860 C CA . LYS A 1 720 ? 1.108 -32.187 52.170 1.00 24.88 720 LYS A CA 1
ATOM 5861 C C . LYS A 1 720 ? 1.093 -33.699 52.497 1.00 24.88 720 LYS A C 1
ATOM 5863 O O . LYS A 1 720 ? 0.198 -34.236 53.128 1.00 24.88 720 LYS A O 1
ATOM 5868 N N . LYS A 1 721 ? 2.281 -34.285 52.233 1.00 26.17 721 LYS A N 1
ATOM 5869 C CA . LYS A 1 721 ? 2.941 -35.441 52.895 1.00 26.17 721 LYS A CA 1
ATOM 5870 C C . LYS A 1 721 ? 2.429 -36.872 52.608 1.00 26.17 721 LYS A C 1
ATOM 5872 O O . LYS A 1 721 ? 1.751 -37.458 53.445 1.00 26.17 721 LYS A O 1
ATOM 5877 N N . LYS A 1 722 ? 3.020 -37.530 51.595 1.00 26.64 722 LYS A N 1
ATOM 5878 C CA . LYS A 1 722 ? 4.133 -38.524 51.714 1.00 26.64 722 LYS A CA 1
ATOM 5879 C C . LYS A 1 722 ? 4.250 -39.397 50.440 1.00 26.64 722 LYS A C 1
ATOM 5881 O O . LYS A 1 722 ? 3.289 -39.457 49.689 1.00 26.64 722 LYS A O 1
ATOM 5886 N N . ASP A 1 723 ? 5.300 -40.190 50.195 1.00 27.80 723 ASP A N 1
ATOM 5887 C CA . ASP A 1 723 ? 6.771 -40.036 50.336 1.00 27.80 723 ASP A CA 1
ATOM 5888 C C . ASP A 1 723 ? 7.448 -41.330 49.803 1.00 27.80 723 ASP A C 1
ATOM 5890 O O . ASP A 1 723 ? 6.853 -42.395 49.957 1.00 27.80 723 ASP A O 1
ATOM 5894 N N . LYS A 1 724 ? 8.706 -41.263 49.318 1.00 28.30 724 LYS A N 1
ATOM 5895 C CA . LYS A 1 724 ? 9.590 -42.401 48.909 1.00 28.30 724 LYS A CA 1
ATOM 5896 C C . LYS A 1 724 ? 9.092 -43.212 47.690 1.00 28.30 724 LYS A C 1
ATOM 5898 O O . LYS A 1 724 ? 7.899 -43.336 47.470 1.00 28.30 724 LYS A O 1
ATOM 5903 N N . LYS A 1 725 ? 9.922 -43.821 46.828 1.00 28.62 725 LYS A N 1
ATOM 5904 C CA . LYS A 1 725 ? 11.391 -44.029 46.627 1.00 28.62 725 LYS A CA 1
ATOM 5905 C C . LYS A 1 725 ? 11.537 -44.421 45.117 1.00 28.62 725 LYS A C 1
ATOM 5907 O O . LYS A 1 725 ? 10.520 -44.748 44.521 1.00 28.62 725 LYS A O 1
ATOM 5912 N N . SER A 1 726 ? 12.669 -44.591 44.420 1.00 27.19 726 SER A N 1
ATOM 5913 C CA . SER A 1 726 ? 14.078 -44.113 44.363 1.00 27.19 726 SER A CA 1
ATOM 5914 C C . SER A 1 726 ? 14.762 -44.953 43.242 1.00 27.19 726 SER A C 1
ATOM 5916 O O . SER A 1 726 ? 14.178 -45.956 42.849 1.00 27.19 726 SER A O 1
ATOM 5918 N N . LEU A 1 727 ? 15.965 -44.745 42.693 1.00 27.03 727 LEU A N 1
ATOM 5919 C CA . LEU A 1 727 ? 17.144 -43.898 42.966 1.00 27.03 727 LEU A CA 1
ATOM 5920 C C . LEU A 1 727 ? 17.480 -43.111 41.642 1.00 27.03 727 LEU A C 1
ATOM 5922 O O . LEU A 1 727 ? 16.538 -42.861 40.901 1.00 27.03 727 LEU A O 1
ATOM 5926 N N . ILE A 1 728 ? 18.680 -42.660 41.212 1.00 29.03 728 ILE A N 1
ATOM 5927 C CA . ILE A 1 728 ? 20.065 -42.564 41.740 1.00 29.03 728 ILE A CA 1
ATOM 5928 C C . ILE A 1 728 ? 20.828 -41.400 41.030 1.00 29.03 728 ILE A C 1
ATOM 5930 O O . ILE A 1 728 ? 20.495 -41.100 39.895 1.00 29.03 728 ILE A O 1
ATOM 5934 N N . ASN A 1 729 ? 21.837 -40.800 41.694 1.00 30.14 729 ASN A N 1
ATOM 5935 C CA . ASN A 1 729 ? 23.101 -40.144 41.235 1.00 30.14 729 ASN A CA 1
ATOM 5936 C C . ASN A 1 729 ? 23.219 -39.320 39.906 1.00 30.14 729 ASN A C 1
ATOM 5938 O O . ASN A 1 729 ? 22.593 -39.624 38.906 1.00 30.14 729 ASN A O 1
ATOM 5942 N N . SER A 1 730 ? 24.091 -38.294 39.783 1.00 27.86 730 SER A N 1
ATOM 5943 C CA . SER A 1 730 ? 25.254 -37.877 40.612 1.00 27.86 730 SER A CA 1
ATOM 5944 C C . SER A 1 730 ? 25.604 -36.365 40.572 1.00 27.86 730 SER A C 1
ATOM 5946 O O . SER A 1 730 ? 25.703 -35.829 39.476 1.00 27.86 730 SER A O 1
ATOM 5948 N N . LYS A 1 731 ? 25.988 -35.796 41.740 1.00 28.67 731 LYS A N 1
ATOM 5949 C CA . LYS A 1 731 ? 27.057 -34.777 42.019 1.00 28.67 731 LYS A CA 1
ATOM 5950 C C . LYS A 1 731 ? 27.048 -33.403 41.273 1.00 28.67 731 LYS A C 1
ATOM 5952 O O . LYS A 1 731 ? 26.811 -33.354 40.081 1.00 28.67 731 LYS A O 1
ATOM 5957 N N . ASN A 1 732 ? 27.413 -32.247 41.864 1.00 27.38 732 ASN A N 1
ATOM 5958 C CA . ASN A 1 732 ? 27.780 -31.882 43.252 1.00 27.38 732 ASN A CA 1
ATOM 5959 C C . ASN A 1 732 ? 27.603 -30.356 43.542 1.00 27.38 732 ASN A C 1
ATOM 5961 O O . ASN A 1 732 ? 27.426 -29.562 42.624 1.00 27.38 732 ASN A O 1
ATOM 5965 N N . LEU A 1 733 ? 27.674 -29.978 44.830 1.00 24.39 733 LEU A N 1
ATOM 5966 C CA . LEU A 1 733 ? 27.573 -28.625 45.453 1.00 24.39 733 LEU A CA 1
ATOM 5967 C C . LEU A 1 733 ? 28.980 -28.110 45.913 1.00 24.39 733 LEU A C 1
ATOM 5969 O O . LEU A 1 733 ? 29.925 -28.842 45.600 1.00 24.39 733 LEU A O 1
ATOM 5973 N N . PRO A 1 734 ? 29.218 -26.957 46.620 1.00 40.62 734 PRO A N 1
ATOM 5974 C CA . PRO A 1 734 ? 28.346 -26.034 47.406 1.00 40.62 734 PRO A CA 1
ATOM 5975 C C . PRO A 1 734 ? 28.462 -24.523 47.014 1.00 40.62 734 PRO A C 1
ATOM 5977 O O . PRO A 1 734 ? 29.193 -24.203 46.086 1.00 40.62 734 PRO A O 1
ATOM 5980 N N . TYR A 1 735 ? 27.752 -23.503 47.540 1.00 26.47 735 TYR A N 1
ATOM 5981 C CA . TYR A 1 735 ? 26.960 -23.218 48.768 1.00 26.47 735 TYR A CA 1
ATOM 5982 C C . TYR A 1 735 ? 27.739 -22.646 49.980 1.00 26.47 735 TYR A C 1
ATOM 5984 O O . TYR A 1 735 ? 28.422 -23.399 50.665 1.00 26.47 735 TYR A O 1
ATOM 5992 N N . ASN A 1 736 ? 27.544 -21.357 50.326 1.00 24.58 736 ASN A N 1
ATOM 5993 C CA . ASN A 1 736 ? 27.368 -20.922 51.729 1.00 24.58 736 ASN A CA 1
ATOM 5994 C C . ASN A 1 736 ? 26.791 -19.493 51.884 1.00 24.58 736 ASN A C 1
ATOM 5996 O O . ASN A 1 736 ? 26.835 -18.706 50.942 1.00 24.58 736 ASN A O 1
ATOM 6000 N N . ASN A 1 737 ? 26.268 -19.165 53.076 1.00 29.27 737 ASN A N 1
ATOM 6001 C CA . ASN A 1 737 ? 25.758 -17.836 53.461 1.00 29.27 737 ASN A CA 1
ATOM 6002 C C . ASN A 1 737 ? 25.865 -17.625 54.996 1.00 29.27 737 ASN A C 1
ATOM 6004 O O . ASN A 1 737 ? 25.720 -18.594 55.735 1.00 29.27 737 ASN A O 1
ATOM 6008 N N . ASN A 1 738 ? 26.122 -16.399 55.476 1.00 25.48 738 ASN A N 1
ATOM 6009 C CA . ASN A 1 738 ? 26.270 -16.016 56.902 1.00 25.48 738 ASN A CA 1
ATOM 6010 C C . ASN A 1 738 ? 26.375 -14.468 57.031 1.00 25.48 738 ASN A C 1
ATOM 6012 O O . ASN A 1 738 ? 26.907 -13.852 56.114 1.00 25.48 738 ASN A O 1
ATOM 6016 N N . ASN A 1 739 ? 26.041 -13.774 58.135 1.00 29.28 739 ASN A N 1
ATOM 6017 C CA . ASN A 1 739 ? 25.018 -13.985 59.179 1.00 29.28 739 ASN A CA 1
ATOM 6018 C C . ASN A 1 739 ? 24.866 -12.709 60.065 1.00 29.28 739 ASN A C 1
ATOM 6020 O O . ASN A 1 739 ? 25.778 -11.889 60.099 1.00 29.28 739 ASN A O 1
ATOM 6024 N N . ASN A 1 740 ? 23.802 -12.655 60.881 1.00 27.02 740 ASN A N 1
ATOM 6025 C CA . ASN A 1 740 ? 23.631 -11.876 62.132 1.00 27.02 740 ASN A CA 1
ATOM 6026 C C . ASN A 1 740 ? 23.401 -10.339 62.153 1.00 27.02 740 ASN A C 1
ATOM 6028 O O . ASN A 1 740 ? 23.946 -9.566 61.375 1.00 27.02 740 ASN A O 1
ATOM 6032 N N . ASN A 1 741 ? 22.680 -9.955 63.226 1.00 27.16 741 ASN A N 1
ATOM 6033 C CA . ASN A 1 741 ? 22.495 -8.640 63.877 1.00 27.16 741 ASN A CA 1
ATOM 6034 C C . ASN A 1 741 ? 21.662 -7.540 63.173 1.00 27.16 741 ASN A C 1
ATOM 6036 O O . ASN A 1 741 ? 21.707 -7.403 61.959 1.00 27.16 741 ASN A O 1
ATOM 6040 N N . LYS A 1 742 ? 20.986 -6.620 63.892 1.00 27.72 742 LYS A N 1
ATOM 6041 C CA . LYS A 1 742 ? 20.138 -6.686 65.119 1.00 27.72 742 LYS A CA 1
ATOM 6042 C C . LYS A 1 742 ? 19.526 -5.283 65.374 1.00 27.72 742 LYS A C 1
ATOM 6044 O O . LYS A 1 742 ? 20.135 -4.298 64.991 1.00 27.72 742 LYS A O 1
ATOM 6049 N N . GLU A 1 743 ? 18.412 -5.229 66.117 1.00 27.27 743 GLU A N 1
ATOM 6050 C CA . GLU A 1 743 ? 17.923 -4.078 66.922 1.00 27.27 743 GLU A CA 1
ATOM 6051 C C . GLU A 1 743 ? 17.370 -2.786 66.243 1.00 27.27 743 GLU A C 1
ATOM 6053 O O . GLU A 1 743 ? 18.063 -2.089 65.522 1.00 27.27 743 GLU A O 1
ATOM 6058 N N . ASN A 1 744 ? 16.125 -2.436 66.639 1.00 26.33 744 ASN A N 1
ATOM 6059 C CA . ASN A 1 744 ? 15.650 -1.115 67.131 1.00 26.33 744 ASN A CA 1
ATOM 6060 C C . ASN A 1 744 ? 15.647 0.160 66.227 1.00 26.33 744 ASN A C 1
ATOM 6062 O O . ASN A 1 744 ? 16.579 0.408 65.483 1.00 26.33 744 ASN A O 1
ATOM 6066 N N . VAL A 1 745 ? 14.688 1.110 66.322 1.00 27.09 745 VAL A N 1
ATOM 6067 C CA . VAL A 1 745 ? 13.274 1.095 66.792 1.00 27.09 745 VAL A CA 1
ATOM 6068 C C . VAL A 1 745 ? 12.527 2.383 66.332 1.00 27.09 745 VAL A C 1
ATOM 6070 O O . VAL A 1 745 ? 13.107 3.457 66.398 1.00 27.09 745 VAL A O 1
ATOM 6073 N N . LYS A 1 746 ? 11.225 2.277 65.987 1.00 27.30 746 LYS A N 1
ATOM 6074 C CA . LYS A 1 746 ? 10.170 3.339 65.882 1.00 27.30 746 LYS A CA 1
ATOM 6075 C C . LYS A 1 746 ? 10.315 4.552 64.918 1.00 27.30 746 LYS A C 1
ATOM 6077 O O . LYS A 1 746 ? 11.347 5.196 64.848 1.00 27.30 746 LYS A O 1
ATOM 6082 N N . ASN A 1 747 ? 9.141 4.967 64.401 1.00 27.64 747 ASN A N 1
ATOM 6083 C CA . ASN A 1 747 ? 8.743 6.324 63.947 1.00 27.64 747 ASN A CA 1
ATOM 6084 C C . ASN A 1 747 ? 9.438 6.918 62.689 1.00 27.64 747 ASN A C 1
ATOM 6086 O O . ASN A 1 747 ? 10.590 6.626 62.415 1.00 27.64 747 ASN A O 1
ATOM 6090 N N . SER A 1 748 ? 8.817 7.792 61.877 1.00 27.78 748 SER A N 1
ATOM 6091 C CA . SER A 1 748 ? 7.393 8.179 61.709 1.00 27.78 748 SER A CA 1
ATOM 6092 C C . SER A 1 748 ? 7.208 9.078 60.468 1.00 27.78 748 SER A C 1
ATOM 6094 O O . SER A 1 748 ? 8.070 9.913 60.218 1.00 27.78 748 SER A O 1
ATOM 6096 N N . GLY A 1 749 ? 6.036 9.030 59.817 1.00 26.53 749 GLY A N 1
ATOM 6097 C CA . GLY A 1 749 ? 5.516 10.130 58.980 1.00 26.53 749 GLY A CA 1
ATOM 6098 C C . GLY A 1 749 ? 5.629 9.975 57.453 1.00 26.53 749 GLY A C 1
ATOM 6099 O O . GLY A 1 749 ? 6.716 9.832 56.906 1.00 26.53 749 GLY A O 1
ATOM 6100 N N . ASP A 1 750 ? 4.482 10.086 56.777 1.00 39.66 750 ASP A N 1
ATOM 6101 C CA . ASP A 1 750 ? 4.361 10.523 55.373 1.00 39.66 750 ASP A CA 1
ATOM 6102 C C . ASP A 1 750 ? 4.632 12.043 55.290 1.00 39.66 750 ASP A C 1
ATOM 6104 O O . ASP A 1 750 ? 4.372 12.752 56.271 1.00 39.66 750 ASP A O 1
ATOM 6108 N N . PRO A 1 751 ? 5.171 12.573 54.172 1.00 37.38 751 PRO A N 1
ATOM 6109 C CA . PRO A 1 751 ? 4.290 13.405 53.342 1.00 37.38 751 PRO A CA 1
ATOM 6110 C C . PRO A 1 751 ? 4.577 13.411 51.825 1.00 37.38 751 PRO A C 1
ATOM 6112 O O . PRO A 1 751 ? 5.694 13.683 51.372 1.00 37.38 751 PRO A O 1
ATOM 6115 N N . GLN A 1 752 ? 3.508 13.392 51.023 1.00 34.09 752 GLN A N 1
ATOM 6116 C CA . GLN A 1 752 ? 3.482 14.177 49.780 1.00 34.09 752 GLN A CA 1
ATOM 6117 C C . GLN A 1 752 ? 3.352 15.680 50.089 1.00 34.09 752 GLN A C 1
ATOM 6119 O O . GLN A 1 752 ? 2.318 16.112 50.597 1.00 34.09 752 GLN A O 1
ATOM 6124 N N . ALA A 1 753 ? 4.327 16.511 49.696 1.00 27.06 753 ALA A N 1
ATOM 6125 C CA . ALA A 1 753 ? 4.140 17.968 49.677 1.00 27.06 753 ALA A CA 1
ATOM 6126 C C . ALA A 1 753 ? 5.049 18.739 48.692 1.00 27.06 753 ALA A C 1
ATOM 6128 O O . ALA A 1 753 ? 6.217 18.421 48.501 1.00 27.06 753 ALA A O 1
ATOM 6129 N N . LEU A 1 754 ? 4.492 19.843 48.174 1.00 26.05 754 LEU A N 1
ATOM 6130 C CA . LEU A 1 754 ? 5.167 21.085 47.748 1.00 26.05 754 LEU A CA 1
ATOM 6131 C C . LEU A 1 754 ? 6.176 21.066 46.573 1.00 26.05 754 LEU A C 1
ATOM 6133 O O . LEU A 1 754 ? 7.391 21.121 46.744 1.00 26.05 754 LEU A O 1
ATOM 6137 N N . LEU A 1 755 ? 5.647 21.311 45.366 1.00 29.16 755 LEU A N 1
ATOM 6138 C CA . LEU A 1 755 ? 6.311 22.230 44.428 1.00 29.16 755 LEU A CA 1
ATOM 6139 C C . LEU A 1 755 ? 6.220 23.672 44.967 1.00 29.16 755 LEU A C 1
ATOM 6141 O O . LEU A 1 755 ? 5.102 24.161 45.131 1.00 29.16 755 LEU A O 1
ATOM 6145 N N . ALA A 1 756 ? 7.334 24.412 45.088 1.00 28.56 756 ALA A N 1
ATOM 6146 C CA . ALA A 1 756 ? 7.295 25.886 45.049 1.00 28.56 756 ALA A CA 1
ATOM 6147 C C . ALA A 1 756 ? 8.653 26.594 44.805 1.00 28.56 756 ALA A C 1
ATOM 6149 O O . ALA A 1 756 ? 9.425 26.773 45.740 1.00 28.56 756 ALA A O 1
ATOM 6150 N N . ARG A 1 757 ? 8.801 27.236 43.624 1.00 28.45 757 ARG A N 1
ATOM 6151 C CA . ARG A 1 757 ? 9.636 28.456 43.389 1.00 28.45 757 ARG A CA 1
ATOM 6152 C C . ARG A 1 757 ? 11.181 28.218 43.513 1.00 28.45 757 ARG A C 1
ATOM 6154 O O . ARG A 1 757 ? 11.596 27.149 43.917 1.00 28.45 757 ARG A O 1
ATOM 6161 N N . LYS A 1 758 ? 12.116 29.100 43.101 1.00 28.16 758 LYS A N 1
ATOM 6162 C CA . LYS A 1 758 ? 12.082 30.469 42.521 1.00 28.16 758 LYS A CA 1
ATOM 6163 C C . LYS A 1 758 ? 13.376 30.750 41.696 1.00 28.16 758 LYS A C 1
ATOM 6165 O O . LYS A 1 758 ? 14.446 30.388 42.147 1.00 28.16 758 LYS A O 1
ATOM 6170 N N . LYS A 1 759 ? 13.238 31.453 40.555 1.00 27.14 759 LYS A N 1
ATOM 6171 C CA . LYS A 1 759 ? 14.173 32.354 39.804 1.00 27.14 759 LYS A CA 1
ATOM 6172 C C . LYS A 1 759 ? 15.720 32.145 39.737 1.00 27.14 759 LYS A C 1
ATOM 6174 O O . LYS A 1 759 ? 16.398 31.919 40.724 1.00 27.14 759 LYS A O 1
ATOM 6179 N N . LEU A 1 760 ? 16.252 32.457 38.540 1.00 26.22 760 LEU A N 1
ATOM 6180 C CA . LEU A 1 760 ? 17.649 32.809 38.182 1.00 26.22 760 LEU A CA 1
ATOM 6181 C C . LEU A 1 760 ? 18.137 34.069 38.957 1.00 26.22 760 LEU A C 1
ATOM 6183 O O . LEU A 1 760 ? 17.289 34.760 39.520 1.00 26.22 760 LEU A O 1
ATOM 6187 N N . TYR A 1 761 ? 19.406 34.510 39.025 1.00 25.03 761 TYR A N 1
ATOM 6188 C CA . TYR A 1 761 ? 20.618 34.538 38.149 1.00 25.03 761 TYR A CA 1
ATOM 6189 C C . TYR A 1 761 ? 21.815 35.033 39.045 1.00 25.03 761 TYR A C 1
ATOM 6191 O O . TYR A 1 761 ? 21.553 35.280 40.222 1.00 25.03 761 TYR A O 1
ATOM 6199 N N . PRO A 1 762 ? 23.043 35.396 38.575 1.00 39.53 762 PRO A N 1
ATOM 6200 C CA . PRO A 1 762 ? 23.898 34.961 37.449 1.00 39.53 762 PRO A CA 1
ATOM 6201 C C . PRO A 1 762 ? 25.364 34.643 37.898 1.00 39.53 762 PRO A C 1
ATOM 6203 O O . PRO A 1 762 ? 25.688 34.737 39.074 1.00 39.53 762 PRO A O 1
ATOM 6206 N N . LEU A 1 763 ? 26.297 34.397 36.959 1.00 25.02 763 LEU A N 1
ATOM 6207 C CA . LEU A 1 763 ? 27.741 34.689 37.140 1.00 25.02 763 LEU A CA 1
ATOM 6208 C C . LEU A 1 763 ? 28.450 34.907 35.780 1.00 25.02 763 LEU A C 1
ATOM 6210 O O . LEU A 1 763 ? 27.926 34.502 34.741 1.00 25.02 763 LEU A O 1
ATOM 6214 N N . LYS A 1 764 ? 29.611 35.586 35.762 1.00 26.83 764 LYS A N 1
ATOM 6215 C CA . LYS A 1 764 ? 30.353 35.997 34.544 1.00 26.83 764 LYS A CA 1
ATOM 6216 C C . LYS A 1 764 ? 31.828 35.560 34.572 1.00 26.83 764 LYS A C 1
ATOM 6218 O O . LYS A 1 764 ? 32.503 35.762 35.568 1.00 26.83 764 LYS A O 1
ATOM 6223 N N . ASN A 1 765 ? 32.311 35.106 33.412 1.00 29.44 765 ASN A N 1
ATOM 6224 C CA . ASN A 1 765 ? 33.681 35.175 32.869 1.00 29.44 765 ASN A CA 1
ATOM 6225 C C . ASN A 1 765 ? 34.913 35.113 33.805 1.00 29.44 765 ASN A C 1
ATOM 6227 O O . ASN A 1 765 ? 35.267 36.113 34.426 1.00 29.44 765 ASN A O 1
ATOM 6231 N N . LYS A 1 766 ? 35.767 34.101 33.577 1.00 26.38 766 LYS A N 1
ATOM 6232 C CA . LYS A 1 766 ? 37.164 34.322 33.125 1.00 26.38 766 LYS A CA 1
ATOM 6233 C C . LYS A 1 766 ? 37.712 33.094 32.372 1.00 26.38 766 LYS A C 1
ATOM 6235 O O . LYS A 1 766 ? 37.056 32.059 32.327 1.00 26.38 766 LYS A O 1
ATOM 6240 N N . LYS A 1 767 ? 38.857 33.252 31.693 1.00 29.67 767 LYS A N 1
ATOM 6241 C CA . LYS A 1 767 ? 39.513 32.233 30.842 1.00 29.67 767 LYS A CA 1
ATOM 6242 C C . LYS A 1 767 ? 40.670 31.556 31.586 1.00 29.67 767 LYS A C 1
ATOM 6244 O O . LYS A 1 767 ? 41.401 32.286 32.246 1.00 29.67 767 LYS A O 1
ATOM 6249 N N . GLN A 1 768 ? 40.948 30.278 31.300 1.00 28.17 768 GLN A N 1
ATOM 6250 C CA . GLN A 1 768 ? 42.283 29.802 30.870 1.00 28.17 768 GLN A CA 1
ATOM 6251 C C . GLN A 1 768 ? 42.233 28.354 30.323 1.00 28.17 768 GLN A C 1
ATOM 6253 O O . GLN A 1 768 ? 41.150 27.791 30.184 1.00 28.17 768 GLN A O 1
ATOM 6258 N N . ASN A 1 769 ? 43.381 27.818 29.888 1.00 27.30 769 ASN A N 1
ATOM 6259 C CA . ASN A 1 769 ? 43.506 26.642 29.009 1.00 27.30 769 ASN A CA 1
ATOM 6260 C C . ASN A 1 769 ? 43.850 25.344 29.763 1.00 27.30 769 ASN A C 1
ATOM 6262 O O . ASN A 1 769 ? 44.535 25.417 30.779 1.00 27.30 769 ASN A O 1
ATOM 6266 N N . THR A 1 770 ? 43.593 24.174 29.153 1.00 28.28 770 THR A N 1
ATOM 6267 C CA . THR A 1 770 ? 44.637 23.135 28.934 1.00 28.28 770 THR A CA 1
ATOM 6268 C C . THR A 1 770 ? 44.236 22.055 27.903 1.00 28.28 770 THR A C 1
ATOM 6270 O O . THR A 1 770 ? 43.126 22.063 27.379 1.00 28.28 770 THR A O 1
ATOM 6273 N N . LEU A 1 771 ? 45.215 21.210 27.547 1.00 27.84 771 LEU A N 1
ATOM 6274 C CA . LEU A 1 771 ? 45.247 20.143 26.523 1.00 27.84 771 LEU A CA 1
ATOM 6275 C C . LEU A 1 771 ? 44.298 18.948 26.845 1.00 27.84 771 LEU A C 1
ATOM 6277 O O . LEU A 1 771 ? 43.823 18.845 27.968 1.00 27.84 771 LEU A O 1
ATOM 6281 N N . PHE A 1 772 ? 43.939 18.026 25.931 1.00 26.91 772 PHE A N 1
ATOM 6282 C CA . PHE A 1 772 ? 44.829 17.182 25.101 1.00 26.91 772 PHE A CA 1
ATOM 6283 C C . PHE A 1 772 ? 44.303 16.775 23.700 1.00 26.91 772 PHE A C 1
ATOM 6285 O O . PHE A 1 772 ? 43.255 17.214 23.238 1.00 26.91 772 PHE A O 1
ATOM 6292 N N . GLN A 1 773 ? 45.130 16.002 22.982 1.00 26.98 773 GLN A N 1
ATOM 6293 C CA . GLN A 1 773 ? 45.111 15.775 21.529 1.00 26.98 773 GLN A CA 1
ATOM 6294 C C . GLN A 1 773 ? 44.306 14.545 21.065 1.00 26.98 773 GLN A C 1
ATOM 6296 O O . GLN A 1 773 ? 44.199 13.552 21.774 1.00 26.98 773 GLN A O 1
ATOM 6301 N N . THR A 1 774 ? 43.938 14.530 19.779 1.00 28.11 774 THR A N 1
ATOM 6302 C CA . THR A 1 774 ? 44.051 13.338 18.905 1.00 28.11 774 THR A CA 1
ATOM 6303 C C . THR A 1 774 ? 44.372 13.779 17.468 1.00 28.11 774 THR A C 1
ATOM 6305 O O . THR A 1 774 ? 44.028 14.890 17.059 1.00 28.11 774 THR A O 1
ATOM 6308 N N . LYS A 1 775 ? 45.107 12.951 16.710 1.00 26.59 775 LYS A N 1
ATOM 6309 C CA . LYS A 1 775 ? 45.657 13.307 15.385 1.00 26.59 775 LYS A CA 1
ATOM 6310 C C . LYS A 1 775 ? 44.635 13.132 14.252 1.00 26.59 775 LYS A C 1
ATOM 6312 O O . LYS A 1 775 ? 43.786 12.249 14.304 1.00 26.59 775 LYS A O 1
ATOM 6317 N N . LYS A 1 776 ? 44.792 13.919 13.181 1.00 28.20 776 LYS A N 1
ATOM 6318 C CA . LYS A 1 776 ? 44.226 13.637 11.849 1.00 28.20 776 LYS A CA 1
ATOM 6319 C C . LYS A 1 776 ? 45.314 13.079 10.929 1.00 28.20 776 LYS A C 1
ATOM 6321 O O . LYS A 1 776 ? 46.472 13.462 11.061 1.00 28.20 776 LYS A O 1
ATOM 6326 N N . GLN A 1 777 ? 44.912 12.259 9.962 1.00 27.41 777 GLN A N 1
ATOM 6327 C CA . GLN A 1 777 ? 45.648 12.043 8.713 1.00 27.41 777 GLN A CA 1
ATOM 6328 C C . GLN A 1 777 ? 44.820 12.585 7.542 1.00 27.41 777 GLN A C 1
ATOM 6330 O O . GLN A 1 777 ? 43.606 12.774 7.658 1.00 27.41 777 GLN A O 1
ATOM 6335 N N . GLU A 1 778 ? 45.497 12.903 6.444 1.00 27.34 778 GLU A N 1
ATOM 6336 C CA . GLU A 1 778 ? 44.934 13.629 5.305 1.00 27.34 778 GLU A CA 1
ATOM 6337 C C . GLU A 1 778 ? 44.548 12.694 4.153 1.00 27.34 778 GLU A C 1
ATOM 6339 O O . GLU A 1 778 ? 45.107 11.611 3.996 1.00 27.34 778 GLU A O 1
ATOM 6344 N N . LEU A 1 779 ? 43.619 13.143 3.306 1.00 26.97 779 LEU A N 1
ATOM 6345 C CA . LEU A 1 779 ? 43.279 12.482 2.046 1.00 26.97 779 LEU A CA 1
ATOM 6346 C C . LEU A 1 779 ? 43.068 13.549 0.964 1.00 26.97 779 LEU A C 1
ATOM 6348 O O . LEU A 1 779 ? 42.180 14.397 1.064 1.00 26.97 779 LEU A O 1
ATOM 6352 N N . ASN A 1 780 ? 43.940 13.535 -0.045 1.00 27.17 780 ASN A N 1
ATOM 6353 C CA . ASN A 1 780 ? 44.008 14.560 -1.084 1.00 27.17 780 ASN A CA 1
ATOM 6354 C C . ASN A 1 780 ? 42.899 14.408 -2.137 1.00 27.17 780 ASN A C 1
ATOM 6356 O O . ASN A 1 780 ? 42.649 13.311 -2.630 1.00 27.17 780 ASN A O 1
ATOM 6360 N N . ILE A 1 781 ? 42.301 15.531 -2.554 1.00 29.39 781 ILE A N 1
ATOM 6361 C CA . ILE A 1 781 ? 41.402 15.609 -3.719 1.00 29.39 781 ILE A CA 1
ATOM 6362 C C . ILE A 1 781 ? 41.799 16.835 -4.572 1.00 29.39 781 ILE A C 1
ATOM 6364 O O . ILE A 1 781 ? 41.708 17.967 -4.084 1.00 29.39 781 ILE A O 1
ATOM 6368 N N . PRO A 1 782 ? 42.248 16.656 -5.832 1.00 31.72 782 PRO A N 1
ATOM 6369 C CA . PRO A 1 782 ? 42.770 17.743 -6.665 1.00 31.72 782 PRO A CA 1
ATOM 6370 C C . PRO A 1 782 ? 41.673 18.623 -7.294 1.00 31.72 782 PRO A C 1
ATOM 6372 O O . PRO A 1 782 ? 40.524 18.215 -7.461 1.00 31.72 782 PRO A O 1
ATOM 6375 N N . LYS A 1 783 ? 42.039 19.853 -7.692 1.00 28.92 783 LYS A N 1
ATOM 6376 C CA . LYS A 1 783 ? 41.117 20.863 -8.247 1.00 28.92 783 LYS A CA 1
ATOM 6377 C C . LYS A 1 783 ? 41.386 21.190 -9.723 1.00 28.92 783 LYS A C 1
ATOM 6379 O O . LYS A 1 783 ? 42.337 21.903 -10.018 1.00 28.92 783 LYS A O 1
ATOM 6384 N N . SER A 1 784 ? 40.414 20.861 -10.581 1.00 29.84 784 SER A N 1
ATOM 6385 C CA . SER A 1 784 ? 40.087 21.502 -11.880 1.00 29.84 784 SER A CA 1
ATOM 6386 C C . SER A 1 784 ? 41.132 21.514 -13.028 1.00 29.84 784 SER A C 1
ATOM 6388 O O . SER A 1 784 ? 42.318 21.725 -12.798 1.00 29.84 784 SER A O 1
ATOM 6390 N N . PRO A 1 785 ? 40.703 21.363 -14.301 1.00 35.62 785 PRO A N 1
ATOM 6391 C CA . PRO A 1 785 ? 41.612 21.265 -15.448 1.00 35.62 785 PRO A CA 1
ATOM 6392 C C . PRO A 1 785 ? 42.064 22.624 -16.018 1.00 35.62 785 PRO A C 1
ATOM 6394 O O . PRO A 1 785 ? 41.341 23.622 -15.961 1.00 35.62 785 PRO A O 1
ATOM 6397 N N . LYS A 1 786 ? 43.224 22.628 -16.691 1.00 28.95 786 LYS A N 1
ATOM 6398 C CA . LYS A 1 786 ? 43.654 23.677 -17.637 1.00 28.95 786 LYS A CA 1
ATOM 6399 C C . LYS A 1 786 ? 43.762 23.116 -19.063 1.00 28.95 786 LYS A C 1
ATOM 6401 O O . LYS A 1 786 ? 43.807 21.911 -19.273 1.00 28.95 786 LYS A O 1
ATOM 6406 N N . LYS A 1 787 ? 43.728 24.024 -20.043 1.00 28.22 787 LYS A N 1
ATOM 6407 C CA . LYS A 1 787 ? 43.638 23.741 -21.488 1.00 28.22 787 LYS A CA 1
ATOM 6408 C C . LYS A 1 787 ? 44.967 23.244 -22.069 1.00 28.22 787 LYS A C 1
ATOM 6410 O O . LYS A 1 787 ? 46.006 23.780 -21.703 1.00 28.22 787 LYS A O 1
ATOM 6415 N N . PHE A 1 788 ? 44.888 22.412 -23.107 1.00 26.62 788 PHE A N 1
ATOM 6416 C CA . PHE A 1 788 ? 45.891 22.340 -24.177 1.00 26.62 788 PHE A CA 1
ATOM 6417 C C . PHE A 1 788 ? 45.222 22.481 -25.557 1.00 26.62 788 PHE A C 1
ATOM 6419 O O . PHE A 1 788 ? 44.002 22.348 -25.681 1.00 26.62 788 PHE A O 1
ATOM 6426 N N . LYS A 1 789 ? 46.011 22.825 -26.580 1.00 26.81 789 LYS A N 1
ATOM 6427 C CA . LYS A 1 789 ? 45.604 22.950 -27.994 1.00 26.81 789 LYS A CA 1
ATOM 6428 C C . LYS A 1 789 ? 46.336 21.896 -28.846 1.00 26.81 789 LYS A C 1
ATOM 6430 O O . LYS A 1 789 ? 47.305 21.308 -28.383 1.00 26.81 789 LYS A O 1
ATOM 6435 N N . LYS A 1 790 ? 45.858 21.722 -30.089 1.00 29.05 790 LYS A N 1
ATOM 6436 C CA . LYS A 1 790 ? 46.517 21.067 -31.249 1.00 29.05 790 LYS A CA 1
ATOM 6437 C C . LYS A 1 790 ? 48.055 21.251 -31.226 1.00 29.05 790 LYS A C 1
ATOM 6439 O O . LYS A 1 790 ? 48.493 22.340 -30.872 1.00 29.05 790 LYS A O 1
ATOM 6444 N N . SER A 1 791 ? 48.871 20.283 -31.655 1.00 29.38 791 SER A N 1
ATOM 6445 C CA . SER A 1 791 ? 48.892 19.806 -33.054 1.00 29.38 791 SER A CA 1
ATOM 6446 C C . SER A 1 791 ? 49.520 18.424 -33.309 1.00 29.38 791 SER A C 1
ATOM 6448 O O . SER A 1 791 ? 50.414 18.004 -32.592 1.00 29.38 791 SER A O 1
ATOM 6450 N N . ASN A 1 792 ? 49.077 17.816 -34.417 1.00 29.80 792 ASN A N 1
ATOM 6451 C CA . ASN A 1 792 ? 49.780 16.944 -35.372 1.00 29.80 792 ASN A CA 1
ATOM 6452 C C . ASN A 1 792 ? 50.894 15.994 -34.879 1.00 29.80 792 ASN A C 1
ATOM 6454 O O . ASN A 1 792 ? 52.010 16.433 -34.626 1.00 29.80 792 ASN A O 1
ATOM 6458 N N . PHE A 1 793 ? 50.666 14.689 -35.061 1.00 26.39 793 PHE A N 1
ATOM 6459 C CA . PHE A 1 793 ? 51.517 13.896 -35.959 1.00 26.39 793 PHE A CA 1
ATOM 6460 C C . PHE A 1 793 ? 50.664 12.864 -36.722 1.00 26.39 793 PHE A C 1
ATOM 6462 O O . PHE A 1 793 ? 49.664 12.371 -36.204 1.00 26.39 793 PHE A O 1
ATOM 6469 N N . ILE A 1 794 ? 51.036 12.593 -37.973 1.00 29.94 794 ILE A N 1
ATOM 6470 C CA . ILE A 1 794 ? 50.463 11.582 -38.884 1.00 29.94 794 ILE A CA 1
ATOM 6471 C C . ILE A 1 794 ? 51.659 10.671 -39.230 1.00 29.94 794 ILE A C 1
ATOM 6473 O O . ILE A 1 794 ? 52.773 11.175 -39.353 1.00 29.94 794 ILE A O 1
ATOM 6477 N N . THR A 1 795 ? 51.559 9.341 -39.304 1.00 28.75 795 THR A N 1
ATOM 6478 C CA . THR A 1 795 ? 51.262 8.577 -40.538 1.00 28.75 795 THR A CA 1
ATOM 6479 C C . THR A 1 795 ? 51.314 7.074 -40.224 1.00 28.75 795 THR A C 1
ATOM 6481 O O . THR A 1 795 ? 52.116 6.671 -39.389 1.00 28.75 795 THR A O 1
ATOM 6484 N N . ALA A 1 796 ? 50.549 6.262 -40.971 1.00 27.22 796 ALA A N 1
ATOM 6485 C CA . ALA A 1 796 ? 50.576 4.789 -40.988 1.00 27.22 796 ALA A CA 1
ATOM 6486 C C . ALA A 1 796 ? 50.113 4.086 -39.680 1.00 27.22 796 ALA A C 1
ATOM 6488 O O . ALA A 1 796 ? 50.101 4.677 -38.609 1.00 27.22 796 ALA A O 1
ATOM 6489 N N . ILE A 1 797 ? 49.642 2.833 -39.697 1.00 28.89 797 ILE A N 1
ATOM 6490 C CA . ILE A 1 797 ? 49.459 1.877 -40.807 1.00 28.89 797 ILE A CA 1
ATOM 6491 C C . ILE A 1 797 ? 47.964 1.551 -40.939 1.00 28.89 797 ILE A C 1
ATOM 6493 O O . ILE A 1 797 ? 47.319 1.235 -39.944 1.00 28.89 797 ILE A O 1
ATOM 6497 N N . ASN A 1 798 ? 47.414 1.572 -42.159 1.00 28.02 798 ASN A N 1
ATOM 6498 C CA . ASN A 1 798 ? 46.042 1.114 -42.412 1.00 28.02 798 ASN A CA 1
ATOM 6499 C C . ASN A 1 798 ? 45.910 0.461 -43.803 1.00 28.02 798 ASN A C 1
ATOM 6501 O O . ASN A 1 798 ? 45.181 0.937 -44.669 1.00 28.02 798 ASN A O 1
ATOM 6505 N N . THR A 1 799 ? 46.683 -0.606 -44.032 1.00 30.41 799 THR A N 1
ATOM 6506 C CA . THR A 1 799 ? 46.801 -1.283 -45.341 1.00 30.41 799 THR A CA 1
ATOM 6507 C C . THR A 1 799 ? 47.123 -2.778 -45.197 1.00 30.41 799 THR A C 1
ATOM 6509 O O . THR A 1 799 ? 48.181 -3.243 -45.616 1.00 30.41 799 THR A O 1
ATOM 6512 N N . LYS A 1 800 ? 46.206 -3.561 -44.602 1.00 28.41 800 LYS A N 1
ATOM 6513 C CA . LYS A 1 800 ? 46.154 -5.032 -44.797 1.00 28.41 800 LYS A CA 1
ATOM 6514 C C . LYS A 1 800 ? 44.797 -5.688 -44.488 1.00 28.41 800 LYS A C 1
ATOM 6516 O O . LYS A 1 800 ? 44.722 -6.788 -43.953 1.00 28.41 800 LYS A O 1
ATOM 6521 N N . ILE A 1 801 ? 43.710 -5.039 -44.907 1.00 33.47 801 ILE A N 1
ATOM 6522 C CA . ILE A 1 801 ? 42.489 -5.776 -45.280 1.00 33.47 801 ILE A CA 1
ATOM 6523 C C . ILE A 1 801 ? 42.764 -6.445 -46.647 1.00 33.47 801 ILE A C 1
ATOM 6525 O O . ILE A 1 801 ? 43.551 -5.913 -47.427 1.00 33.47 801 ILE A O 1
ATOM 6529 N N . ASN A 1 802 ? 42.123 -7.588 -46.929 1.00 30.66 802 ASN A N 1
ATOM 6530 C CA . ASN A 1 802 ? 42.276 -8.452 -48.122 1.00 30.66 802 ASN A CA 1
ATOM 6531 C C . ASN A 1 802 ? 43.448 -9.458 -48.119 1.00 30.66 802 ASN A C 1
ATOM 6533 O O . ASN A 1 802 ? 44.365 -9.342 -48.931 1.00 30.66 802 ASN A O 1
ATOM 6537 N N . LYS A 1 803 ? 43.348 -10.507 -47.281 1.00 30.72 803 LYS A N 1
ATOM 6538 C CA . LYS A 1 803 ? 43.590 -11.938 -47.624 1.00 30.72 803 LYS A CA 1
ATOM 6539 C C . LYS A 1 803 ? 43.529 -12.812 -46.358 1.00 30.72 803 LYS A C 1
ATOM 6541 O O . LYS A 1 803 ? 44.548 -12.950 -45.705 1.00 30.72 803 LYS A O 1
ATOM 6546 N N . GLU A 1 804 ? 42.367 -13.413 -46.055 1.00 32.06 804 GLU A N 1
ATOM 6547 C CA . GLU A 1 804 ? 42.291 -14.714 -45.335 1.00 32.06 804 GLU A CA 1
ATOM 6548 C C . GLU A 1 804 ? 40.890 -15.353 -45.232 1.00 32.06 804 GLU A C 1
ATOM 6550 O O . GLU A 1 804 ? 40.802 -16.552 -44.979 1.00 32.06 804 GLU A O 1
ATOM 6555 N N . ASN A 1 805 ? 39.801 -14.645 -45.574 1.00 32.03 805 ASN A N 1
ATOM 6556 C CA . ASN A 1 805 ? 38.453 -15.228 -45.755 1.00 32.03 805 ASN A CA 1
ATOM 6557 C C . ASN A 1 805 ? 38.345 -16.155 -46.996 1.00 32.03 805 ASN A C 1
ATOM 6559 O O . ASN A 1 805 ? 37.417 -16.029 -47.792 1.00 32.03 805 ASN A O 1
ATOM 6563 N N . ASN A 1 806 ? 39.313 -17.053 -47.219 1.00 30.47 806 ASN A N 1
ATOM 6564 C CA . ASN A 1 806 ? 39.252 -18.046 -48.292 1.00 30.47 806 ASN A CA 1
ATOM 6565 C C . ASN A 1 806 ? 40.173 -19.272 -48.083 1.00 30.47 806 ASN A C 1
ATOM 6567 O O . ASN A 1 806 ? 40.989 -19.608 -48.942 1.00 30.47 806 ASN A O 1
ATOM 6571 N N . LYS A 1 807 ? 40.025 -19.988 -46.956 1.00 29.84 807 LYS A N 1
ATOM 6572 C CA . LYS A 1 807 ? 40.500 -21.383 -46.825 1.00 29.84 807 LYS A CA 1
ATOM 6573 C C . LYS A 1 807 ? 39.508 -22.285 -46.074 1.00 29.84 807 LYS A C 1
ATOM 6575 O O . LYS A 1 807 ? 39.608 -22.502 -44.878 1.00 29.84 807 LYS A O 1
ATOM 6580 N N . LYS A 1 808 ? 38.573 -22.814 -46.870 1.00 29.66 808 LYS A N 1
ATOM 6581 C CA . LYS A 1 808 ? 38.025 -24.186 -46.862 1.00 29.66 808 LYS A CA 1
ATOM 6582 C C . LYS A 1 808 ? 37.756 -24.885 -45.516 1.00 29.66 808 LYS A C 1
ATOM 6584 O O . LYS A 1 808 ? 38.671 -25.306 -44.819 1.00 29.66 808 LYS A O 1
ATOM 6589 N N . ASN A 1 809 ? 36.487 -25.256 -45.329 1.00 30.42 809 ASN A N 1
ATOM 6590 C CA . ASN A 1 809 ? 36.106 -26.480 -44.615 1.00 30.42 809 ASN A CA 1
ATOM 6591 C C . ASN A 1 809 ? 36.896 -27.701 -45.132 1.00 30.42 809 ASN A C 1
ATOM 6593 O O . ASN A 1 809 ? 37.044 -27.852 -46.347 1.00 30.42 809 ASN A O 1
ATOM 6597 N N . SER A 1 810 ? 37.265 -28.626 -44.237 1.00 29.59 810 SER A N 1
ATOM 6598 C CA . SER A 1 810 ? 36.928 -30.070 -44.290 1.00 29.59 810 SER A CA 1
ATOM 6599 C C . SER A 1 810 ? 38.004 -31.000 -43.699 1.00 29.59 810 SER A C 1
ATOM 6601 O O . SER A 1 810 ? 39.196 -30.748 -43.811 1.00 29.59 810 SER A O 1
ATOM 6603 N N . GLN A 1 811 ? 37.512 -32.138 -43.191 1.00 29.75 811 GLN A N 1
ATOM 6604 C CA . GLN A 1 811 ? 38.210 -33.386 -42.842 1.00 29.75 811 GLN A CA 1
ATOM 6605 C C . GLN A 1 811 ? 39.021 -33.464 -41.535 1.00 29.75 811 GLN A C 1
ATOM 6607 O O . GLN A 1 811 ? 40.127 -32.953 -41.462 1.00 29.75 811 GLN A O 1
ATOM 6612 N N . LYS A 1 812 ? 38.504 -34.334 -40.646 1.00 33.59 812 LYS A N 1
ATOM 6613 C CA . LYS A 1 812 ? 39.202 -35.305 -39.772 1.00 33.59 812 LYS A CA 1
ATOM 6614 C C . LYS A 1 812 ? 40.153 -34.717 -38.699 1.00 33.59 812 LYS A C 1
ATOM 6616 O O . LYS A 1 812 ? 40.956 -33.841 -38.968 1.00 33.59 812 LYS A O 1
ATOM 6621 N N . LYS A 1 813 ? 40.140 -35.222 -37.466 1.00 33.53 813 LYS A N 1
ATOM 6622 C CA . LYS A 1 813 ? 39.701 -36.549 -37.001 1.00 33.53 813 LYS A CA 1
ATOM 6623 C C . LYS A 1 813 ? 39.038 -36.457 -35.628 1.00 33.53 813 LYS A C 1
ATOM 6625 O O . LYS A 1 813 ? 39.427 -35.540 -34.878 1.00 33.53 813 LYS A O 1
#

pLDDT: mean 75.0, std 27.48, range [23.75, 98.94]

InterPro domains:
  IPR001279 Metallo-beta-lactamase [PF12706] (33-166)
  IPR001279 Metallo-beta-lactamase [SM00849] (20-215)
  IPR004613 Ribonuclease J [TIGR00649] (9-554)
  IPR011108 Zn-dependent metallo-hydrolase, RNA specificity domain [PF07521] (363-416)
  IPR036866 Ribonuclease Z/Hydroxyacylglutathione hydrolase-like [G3DSA:3.60.15.10] (12-429)
  IPR036866 Ribonuclease Z/Hydroxyacylglutathione hydrolase-like [SSF56281] (10-422)
  IPR041636 Ribonuclease J, C-terminal [PF17770] (455-555)
  IPR042173 Ribonuclease J, domain 2 [G3DSA:3.40.50.10710] (207-356)
  IPR055132 Ribonuclease J, beta-CASP domain [PF22505] (224-347)

Foldseek 3Di:
DPDPKFFWKKFFLDQFQAFFQGWIWIDTPAAIEIEFGAWAADFPLLPQFGTWHWDCVVCLVVQVRYPAYEYQDQDRRGHVRVLVNLVSHQGAEYEYALLNVLSNVVVCVVLVNDHNYDYHHDDQADWDDDDFWIKHWWFFFFLAPGGIKMWIQGPQFIEIERGFHFAAPDAPHDHTPLVVLLVLQVVAHLEYAYALAALVFDDGWDHPVVLLVLVLVLLVPAPFAEEEEDDLRSLSNVLSLLVSLVVQQAQEEEFDPSNVSSVVSCCVSVNRDDDPRSYDDPDCPPPGGNRHYYYFYCLLLDPPGQLVCQLVVNRPPDHQAARHEYESLDDHDPNSVVSNVVSVVSNVVRNYHYHYDPVSHHNYIHRHTYLVRLLSSCLRNVYQAYEYGRHRPVSLVSSLVSNVVSPHDNVRYDSDDGQFMWGRGNSDIDTDPGGDRSDIFTHRPNDTDPCVVVVSVVVSLCVVQNAKEWEFEAALVVRAGDDFIDIDTDPNDDPVPCVVVRVVLRVQLRVQSVVVCVVPVDDDPVVSQVSSQVSVCVVCCVPPNGDHHYHYDYHHPPDPPPVVVVVVVVVVVVVVVVVVVVVVVVVVVVPDDDDDDDDDDDDDDDDPPVVVVVVVVLVVLVVVLVVLVVVLVPLDDDDDPVSVVVNVVSVVVSVVSVVVSVVSVVVVVVVPPDDDDDDDDDDDDDDDDDDDDDDDDDDDDDDDDDDDDDDDDDDDDDDDDDDDDDDDDDDDDDDDDDDDDDDDDDDDDDDDDDDDDDDDDDDDDDDDDDDDDDDDDDDDDDDDDDDDDDDDDDDDDDDDDDDDVDDDDDDDD

Organism: Mesomycoplasma hyopneumoniae (strain 232) (NCBI:txid295358)

Secondary structure (DSSP, 8-state):
-----PPEEEEEEE-SSSSS--EEEEE-SS-EEEE----EE--TTSTT--EEE---HHHHHTGGGEEEEE-S-S-HHHHTTHHHHHHHS---EEEE-HHHHHHHHHHHHHTT----PEEEE--TT-EEE-SS-EEEEEEEB-SSSSEEEEEEEETTEEEEE--S-B--SS-SSPPP-HHHHHHHHHTT--EEEEE-TTTTS-S-PPPHHHHHHHHHHHHHT-SS-EEEE--TT-HHHHHHHHHHHHHTTPEEEE-SHHHHHHHHHHHHHTSS---GGGB--S--TT--GGGEEEEES-TT--TTSHHHHHHTT--SS----TT-EEEE-S-PPTTTHHHHHHHHHHHHTTT-EEEETBTTB-S---SS--HHHHHHHHHHH--SEEEEESS-HHHHHHHHHHHHHTT--GGGB--PPTTEEEEEETTEEEEEEEE-----EEEETTEE-TTHHHHHHHHHHHHHH-EEEEEEEEETTTTEE-SPPEEEEESSS-STT-HHHHHHHHHHHHHHHHHHHHH-SS--HHHHHHHHHHHHHHHHHHHH----EEEEEEEETT----HHHHHHHHHHHHHHHHHHHHHHHHHHHH--PPPP-----------SHHHHHHHHHHHHHHHHHHHHHHHHHTS--S--HHHHHHHHHHHHHHHHHHHHHHHHHHHHHHTTS--------------------------------------------------------------------------------------------------------------------------------SSSS--------